Protein AF-A0A2T3APT8-F1 (afdb_monomer_lite)

Secondary structure (DSSP, 8-state):
--------------------------------------TTSSS---PPPPHHHHHHHHHT---HHHHHHHHHHHGGG--TT-HHHHHHHHHHHHH-TTSPPPHHHHHHHHHHHHHHHHTT--HHHHHHHHHHHT-SSHHHHHHHHHHT-TT--HHHHHHHHHS----HHHHHHHHHHHHHHHHT--TT--S---HHHHHHTTS-SSS-------TT-PPP---HHHHHHHHHHHHHHHHHH-TTHHHHHHHHHHHHHHHHHHHTT--TTS--HHHHHHHHHHHHHHHHHHTSPPSSSTTTTHHHHHHHHHHHHHHTTT-SSPPPPPHHHHHHHHHHHHHSPPPHHHHHHHHHTTTSSS------SHHHHT--SGGG--HHHHHHHHHHHTTPPPPHHHHHHHHHTTB-TTS-B---------------------SS-HHHHHHHHHT-SSHHHHHHHHHHHHHTT----HHHHHHHHHHHHHHHHHHH--S---S-TTSSS--PPP--TT--HHHHHHHPPPPHHHHHHHHHHTT----HHHHHHHHHT-SSHHHHHHHHHHSSS-HHHHHHHTT-TTS-GGGGGGS-HHHHHHHHHHHHHTS-EEEEE-----------------S------EEEEE-----TTS----HHHHHHHHHHHHT---HHHHHHHHHHHTSTTB-S-GGGTT-HHHHHHHHHHHHHHHHHHHHTT----HHHHHHHHHHHHHHHHHGGGS-HHHHHHHHHSS-THHHHHHHHHHS----PPTTS---S-SS---HHHHHHHHHHHHHTT-HHHHHHHHHHHHHTHHHHHHHHHHSTTHHHHHHHHHHHHHHHHTTSTTHHHHHHHHHTSGGG-SSPPHHHHHHHHHHHS-S---GGGGSTT-

Radius of gyration: 33.35 Å; chains: 1; bounding box: 91×104×105 Å

Sequence (890 aa):
MAVKAGSGALYVFGHPTNTRQLGERGAVVRYSPSLHRTSTQRTLKRKRPSPPASLARWLDIDSDWERELYWLSVRKYLSPSSLPNILLEYLHRSKYRNTTPGAFEQSFHDQAVVTLRNRGLTMADVNNWAWIVSAQSVDEMAERFLSTGSNNPTFLLLEILRRDILQVRTLKLLLCYTWNQLVGTPRSNLTTISETELNAIVVPPSEAPRSHLNPSSRPPTLEDSTFIMIISRLLRQARRIWAPAVVNISHMAGLIIHLILHSNNCDPRQLDPRMHHRLCRIYNHTLRLLALPASIDPLKSMSYNWRAQTVLLEAVGHLNPPLTLDQDSYRAVVQVLAASKKSERESRVANLRTRSWPPWRIDQDGMDAQRSLEDDLSRVVSATMRTKESGYTESVKDQAFRILGGQEPDGTPTIQTRKLIKRRPRPAERKAHSDVEPDLWAARIEATRDIQEAWSAFKGFEEQGGQPSSRMYLAMFEKLDFDKARSGKKAQYDASPGDGKEVFTPLTDNVSTFYRQRLLPPSFDELYDKMIQSGSRPTGRLLTFLLGHARTVGKGLQYLRDSQVNQRAVAFLSGDKEISPAILEKLPASTFAAFIMLLCRFAPRAVCTETSPSKSDEADEHDENAELAQIGSEYQILEPKRHSGGPQLNPLLHTMELLKESRTHFRPAWYALFAALARRGVIIDRGLVGDPRNDLLSWQVLVAALGDFHRCGLELDPRGFQIICHGLEKAVLASFDVTLAEKVAAFAQYPVTVVVDEFMKMSEAEEMDPPYRIPKLLHSIGGEHLHAYVRVLGLIEDYEGIMYLLKWMRTHHEALEEIAIQSRNGPKLIRRVFIAMRVFLSGTVYEAEAERLIESVEKWDGWPQEFEAQKYLERWTGKPRSEDDSEETA

Structure (mmCIF, N/CA/C/O backbone):
data_AF-A0A2T3APT8-F1
#
_entry.id   AF-A0A2T3APT8-F1
#
loop_
_atom_site.group_PDB
_atom_site.id
_atom_site.type_symbol
_atom_site.label_atom_id
_atom_site.label_alt_id
_atom_site.label_comp_id
_atom_site.label_asym_id
_atom_site.label_entity_id
_atom_site.label_seq_id
_atom_site.pdbx_PDB_ins_code
_atom_site.Cartn_x
_atom_site.Cartn_y
_atom_site.Cartn_z
_atom_site.occupancy
_atom_site.B_iso_or_equiv
_atom_site.auth_seq_id
_atom_site.auth_comp_id
_atom_site.auth_asym_id
_atom_site.auth_atom_id
_atom_site.pdbx_PDB_model_num
ATOM 1 N N . MET A 1 1 ? 23.639 61.264 11.456 1.00 29.33 1 MET A N 1
ATOM 2 C CA . MET A 1 1 ? 24.661 62.133 10.829 1.00 29.33 1 MET A CA 1
ATOM 3 C C . MET A 1 1 ? 24.179 62.504 9.432 1.00 29.33 1 MET A C 1
ATOM 5 O O . MET A 1 1 ? 23.632 61.641 8.764 1.00 29.33 1 MET A O 1
ATOM 9 N N . ALA A 1 2 ? 24.268 63.799 9.103 1.00 24.69 2 ALA A N 1
ATOM 10 C CA . ALA A 1 2 ? 23.682 64.525 7.960 1.00 24.69 2 ALA A CA 1
ATOM 11 C C . ALA A 1 2 ? 24.065 63.946 6.575 1.00 24.69 2 ALA A C 1
ATOM 13 O O . ALA A 1 2 ? 25.054 63.232 6.490 1.00 24.69 2 ALA A O 1
ATOM 14 N N . VAL A 1 3 ? 23.342 64.168 5.465 1.00 24.44 3 VAL A N 1
ATOM 15 C CA . VAL A 1 3 ? 23.084 65.426 4.706 1.00 24.44 3 VAL A CA 1
ATOM 16 C C . VAL A 1 3 ? 21.923 65.127 3.715 1.00 24.44 3 VAL A C 1
ATOM 18 O O . VAL A 1 3 ? 21.957 64.087 3.076 1.00 24.44 3 VAL A O 1
ATOM 21 N N . LYS A 1 4 ? 20.760 65.803 3.743 1.00 24.02 4 LYS A N 1
ATOM 22 C CA . LYS A 1 4 ? 20.323 67.079 3.104 1.00 24.02 4 LYS A CA 1
ATOM 23 C C . LYS A 1 4 ? 20.012 67.021 1.581 1.00 24.02 4 LYS A C 1
ATOM 25 O O . LYS A 1 4 ? 20.860 66.612 0.803 1.00 24.02 4 LYS A O 1
ATOM 30 N N . ALA A 1 5 ? 18.854 67.620 1.236 1.00 25.06 5 ALA A N 1
ATOM 31 C CA . ALA A 1 5 ? 18.333 68.082 -0.076 1.00 25.06 5 ALA A CA 1
ATOM 32 C C . ALA A 1 5 ? 17.694 67.023 -1.009 1.00 25.06 5 ALA A C 1
ATOM 34 O O . ALA A 1 5 ? 18.239 65.947 -1.177 1.00 25.06 5 ALA A O 1
ATOM 35 N N . GLY A 1 6 ? 16.545 67.234 -1.667 1.00 22.08 6 GLY A N 1
ATOM 36 C CA . GLY A 1 6 ? 15.679 68.412 -1.822 1.00 22.08 6 GLY A CA 1
ATOM 37 C C . GLY A 1 6 ? 15.188 68.543 -3.278 1.00 22.08 6 GLY A C 1
ATOM 38 O O . GLY A 1 6 ? 16.019 68.483 -4.172 1.00 22.08 6 GLY A O 1
ATOM 39 N N . SER A 1 7 ? 13.877 68.787 -3.460 1.00 22.67 7 SER A N 1
ATOM 40 C CA . SER A 1 7 ? 13.159 69.249 -4.680 1.00 22.67 7 SER A CA 1
ATOM 41 C C . SER A 1 7 ? 13.226 68.374 -5.948 1.00 22.67 7 SER A C 1
ATOM 43 O O . SER A 1 7 ? 14.265 67.850 -6.305 1.00 22.67 7 SER A O 1
ATOM 45 N N . GLY A 1 8 ? 12.166 68.166 -6.732 1.00 21.77 8 GLY A N 1
ATOM 46 C CA . GLY A 1 8 ? 10.921 68.916 -6.904 1.00 21.77 8 GLY A CA 1
ATOM 47 C C . GLY A 1 8 ? 10.841 69.427 -8.347 1.00 21.77 8 GLY A C 1
ATOM 48 O O . GLY A 1 8 ? 11.725 70.172 -8.744 1.00 21.77 8 GLY A O 1
ATOM 49 N N . ALA A 1 9 ? 9.811 69.034 -9.108 1.00 23.89 9 ALA A N 1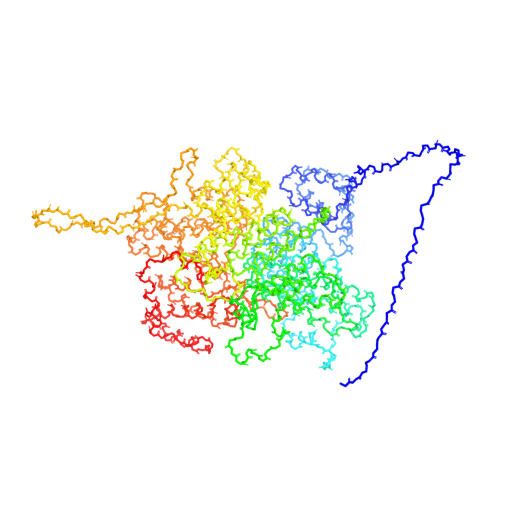
ATOM 50 C CA . ALA A 1 9 ? 9.131 69.873 -10.109 1.00 23.89 9 ALA A CA 1
ATOM 51 C C . ALA A 1 9 ? 8.029 69.090 -10.847 1.00 23.89 9 ALA A C 1
ATOM 53 O O . ALA A 1 9 ? 8.284 68.101 -11.530 1.00 23.89 9 ALA A O 1
ATOM 54 N N . LEU A 1 10 ? 6.805 69.604 -10.715 1.00 22.75 10 LEU A N 1
ATOM 55 C CA . LEU A 1 10 ? 5.701 69.446 -11.656 1.00 22.75 10 LEU A CA 1
ATOM 56 C C . LEU A 1 10 ? 6.084 69.982 -13.043 1.00 22.75 10 LEU A C 1
ATOM 58 O O . LEU A 1 10 ? 6.753 71.006 -13.104 1.00 22.75 10 LEU A O 1
ATOM 62 N N . TYR A 1 11 ? 5.519 69.413 -14.113 1.00 23.34 11 TYR A N 1
ATOM 63 C CA . TYR A 1 11 ? 4.980 70.204 -15.227 1.00 23.34 11 TYR A CA 1
ATOM 64 C C . TYR A 1 11 ? 3.805 69.484 -15.900 1.00 23.34 11 TYR A C 1
ATOM 66 O O . TYR A 1 11 ? 3.760 68.261 -16.005 1.00 23.34 11 TYR A O 1
ATOM 74 N N . VAL A 1 12 ? 2.834 70.303 -16.288 1.00 22.48 12 VAL A N 1
ATOM 75 C CA . VAL A 1 12 ? 1.485 69.988 -16.759 1.00 22.48 12 VAL A CA 1
ATOM 76 C C . VAL A 1 12 ? 1.387 70.291 -18.266 1.00 22.48 12 VAL A C 1
ATOM 78 O O . VAL A 1 12 ? 2.131 71.129 -18.766 1.00 22.48 12 VAL A O 1
ATOM 81 N N . PHE A 1 13 ? 0.376 69.687 -18.904 1.00 23.48 13 PHE A N 1
ATOM 82 C CA . PHE A 1 13 ? -0.351 70.077 -20.129 1.00 23.48 13 PHE A CA 1
ATOM 83 C C . PHE A 1 13 ? 0.086 69.522 -21.491 1.00 23.48 13 PHE A C 1
ATOM 85 O O . PHE A 1 13 ? 1.222 69.662 -21.927 1.00 23.48 13 PHE A O 1
ATOM 92 N N . GLY A 1 14 ? -0.920 69.009 -22.216 1.00 22.66 14 GLY A N 1
ATOM 93 C CA . GLY A 1 14 ? -0.880 68.852 -23.669 1.00 22.66 14 GLY A CA 1
ATOM 94 C C . GLY A 1 14 ? -1.948 67.922 -24.255 1.00 22.66 14 GLY A C 1
ATOM 95 O O . GLY A 1 14 ? -1.612 66.855 -24.753 1.00 22.66 14 GLY A O 1
ATOM 96 N N . HIS A 1 15 ? -3.225 68.323 -24.245 1.00 25.53 15 HIS A N 1
ATOM 97 C CA . HIS A 1 15 ? -4.178 67.869 -25.276 1.00 25.53 15 HIS A CA 1
ATOM 98 C C . HIS A 1 15 ? -3.745 68.445 -26.640 1.00 25.53 15 HIS A C 1
ATOM 100 O O . HIS A 1 15 ? -3.184 69.543 -26.668 1.00 25.53 15 HIS A O 1
ATOM 106 N N . PRO A 1 16 ? -4.020 67.762 -27.769 1.00 28.75 16 PRO A N 1
ATOM 107 C CA . PRO A 1 16 ? -5.227 68.123 -28.517 1.00 28.75 16 PRO A CA 1
ATOM 108 C C . PRO A 1 16 ? -5.921 66.965 -29.257 1.00 28.75 16 PRO A C 1
ATOM 110 O O . PRO A 1 16 ? -5.322 66.010 -29.742 1.00 28.75 16 PRO A O 1
ATOM 113 N N . THR A 1 17 ? -7.231 67.124 -29.400 1.00 26.81 17 THR A N 1
ATOM 114 C CA . THR A 1 17 ? -8.078 66.549 -30.449 1.00 26.81 17 THR A CA 1
ATOM 115 C C . THR A 1 17 ? -7.835 67.258 -31.787 1.00 26.81 17 THR A C 1
ATOM 117 O O . THR A 1 17 ? -7.854 68.486 -31.789 1.00 26.81 17 THR A O 1
ATOM 120 N N . ASN A 1 18 ? -7.753 66.547 -32.922 1.00 26.08 18 ASN A N 1
ATOM 121 C CA . ASN A 1 18 ? -8.654 66.818 -34.054 1.00 26.08 18 ASN A CA 1
ATOM 122 C C . ASN A 1 18 ? -8.632 65.769 -35.182 1.00 26.08 18 ASN A C 1
ATOM 124 O O . ASN A 1 18 ? -7.758 64.921 -35.296 1.00 26.08 18 ASN A O 1
ATOM 128 N N . THR A 1 19 ? -9.693 65.873 -35.969 1.00 25.56 19 THR A N 1
ATOM 129 C CA . THR A 1 19 ? -10.349 64.959 -36.899 1.00 25.56 19 THR A CA 1
ATOM 130 C C . THR A 1 19 ? -9.833 64.971 -38.354 1.00 25.56 19 THR A C 1
ATOM 132 O O . THR A 1 19 ? -9.301 65.966 -38.826 1.00 25.56 19 THR A O 1
ATOM 135 N N . ARG A 1 20 ? -10.178 63.878 -39.070 1.00 26.03 20 ARG A N 1
ATOM 136 C CA . ARG A 1 20 ? -10.512 63.730 -40.515 1.00 26.03 20 ARG A CA 1
ATOM 137 C C . ARG A 1 20 ? -9.432 63.950 -41.593 1.00 26.03 20 ARG A C 1
ATOM 139 O O . ARG A 1 20 ? -9.040 65.075 -41.853 1.00 26.03 20 ARG A O 1
ATOM 146 N N . GLN A 1 21 ? -9.218 62.916 -42.422 1.00 24.88 21 GLN A N 1
ATOM 147 C CA . GLN A 1 21 ? -9.648 62.929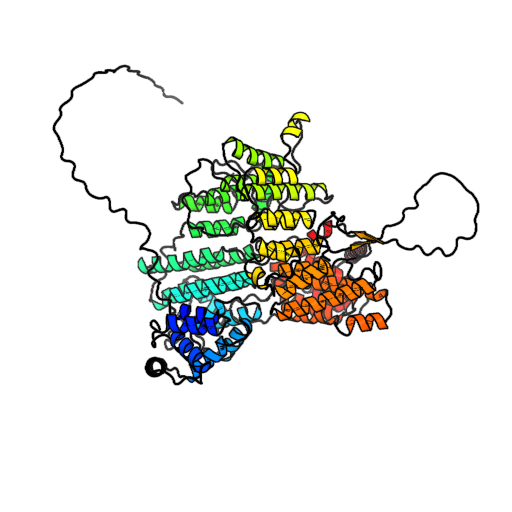 -43.836 1.00 24.88 21 GLN A CA 1
ATOM 148 C C . GLN A 1 21 ? -9.617 61.529 -44.485 1.00 24.88 21 GLN A C 1
ATOM 150 O O . GLN A 1 21 ? -8.728 60.721 -44.234 1.00 24.88 21 GLN A O 1
ATOM 155 N N . LEU A 1 22 ? -10.649 61.271 -45.294 1.00 27.97 22 LEU A N 1
ATOM 156 C CA . LEU A 1 22 ? -10.858 60.105 -46.153 1.00 27.97 22 LEU A CA 1
ATOM 157 C C . LEU A 1 22 ? -9.974 60.163 -47.407 1.00 27.97 22 LEU A C 1
ATOM 159 O O . LEU A 1 22 ? -9.754 61.237 -47.959 1.00 27.97 22 LEU A O 1
ATOM 163 N N . GLY A 1 23 ? -9.599 58.989 -47.916 1.00 24.09 23 GLY A N 1
ATOM 164 C CA . GLY A 1 23 ? -9.075 58.801 -49.266 1.00 24.09 23 GLY A CA 1
ATOM 165 C C . GLY A 1 23 ? -9.265 57.354 -49.712 1.00 24.09 23 GLY A C 1
ATOM 166 O O . GLY A 1 23 ? -8.486 56.479 -49.346 1.00 24.09 23 GLY A O 1
ATOM 167 N N . GLU A 1 24 ? -10.336 57.106 -50.463 1.00 28.31 24 GLU A N 1
ATOM 168 C CA . GLU A 1 24 ? -10.627 55.841 -51.140 1.00 28.31 24 GLU A CA 1
ATOM 169 C C . GLU A 1 24 ? -9.545 55.491 -52.173 1.00 28.31 24 GLU A C 1
ATOM 171 O O . GLU A 1 24 ? -9.113 56.357 -52.935 1.00 28.31 24 GLU A O 1
ATOM 176 N N . ARG A 1 25 ? -9.184 54.204 -52.273 1.00 26.17 25 ARG A N 1
ATOM 177 C CA . ARG A 1 25 ? -8.853 53.526 -53.541 1.00 26.17 25 ARG A CA 1
ATOM 178 C C . ARG A 1 25 ? -8.858 52.010 -53.338 1.00 26.17 25 ARG A C 1
ATOM 180 O O . ARG A 1 25 ? -8.234 51.486 -52.421 1.00 26.17 25 ARG A O 1
ATOM 187 N N . GLY A 1 26 ? -9.642 51.341 -54.180 1.00 27.28 26 GLY A N 1
ATOM 188 C CA . GLY A 1 26 ? -10.048 49.948 -54.038 1.00 27.28 26 GLY A CA 1
ATOM 189 C C . GLY A 1 26 ? -8.914 48.926 -54.077 1.00 27.28 26 GLY A C 1
ATOM 190 O O . GLY A 1 26 ? -7.956 49.049 -54.837 1.00 27.28 26 GLY A O 1
ATOM 191 N N . ALA A 1 27 ? -9.096 47.863 -53.295 1.00 25.56 27 ALA A N 1
ATOM 192 C CA . ALA A 1 27 ? -8.311 46.644 -53.380 1.00 25.56 27 ALA A CA 1
ATOM 193 C C . ALA A 1 27 ? -9.248 45.448 -53.589 1.00 25.56 27 ALA A C 1
ATOM 195 O O . ALA A 1 27 ? -10.065 45.088 -52.746 1.00 25.56 27 ALA A O 1
ATOM 196 N N . VAL A 1 28 ? -9.104 44.886 -54.783 1.00 24.38 28 VAL A N 1
ATOM 197 C CA . VAL A 1 28 ? -9.578 43.601 -55.289 1.00 24.38 28 VAL A CA 1
ATOM 198 C C . VAL A 1 28 ? -9.749 42.542 -54.191 1.00 24.38 28 VAL A C 1
ATOM 200 O O . VAL A 1 28 ? -8.784 42.078 -53.585 1.00 24.38 28 VAL A O 1
ATOM 203 N N . VAL A 1 29 ? -10.990 42.085 -54.020 1.00 26.28 29 VAL A N 1
ATOM 204 C CA . VAL A 1 29 ? -11.329 40.845 -53.318 1.00 26.28 29 VAL A CA 1
ATOM 205 C C . VAL A 1 29 ? -10.767 39.674 -54.128 1.00 26.28 29 VAL A C 1
ATOM 207 O O . VAL A 1 29 ? -11.328 39.281 -55.148 1.00 26.28 29 VAL A O 1
ATOM 210 N N . ARG A 1 30 ? -9.650 39.096 -53.677 1.00 23.12 30 ARG A N 1
ATOM 211 C CA . ARG A 1 30 ? -9.272 37.722 -54.029 1.00 23.12 30 ARG A CA 1
ATOM 212 C C . ARG A 1 30 ? -9.629 36.818 -52.861 1.00 23.12 30 ARG A C 1
ATOM 214 O O . ARG A 1 30 ? -8.958 36.815 -51.833 1.00 23.12 30 ARG A O 1
ATOM 221 N N . TYR A 1 31 ? -10.688 36.040 -53.062 1.00 24.69 31 TYR A N 1
ATOM 222 C CA . TYR A 1 31 ? -10.963 34.826 -52.307 1.00 24.69 31 TYR A CA 1
ATOM 223 C C . TYR A 1 31 ? -9.711 33.937 -52.319 1.00 24.69 31 TYR A C 1
ATOM 225 O O . TYR A 1 31 ? -9.370 33.348 -53.342 1.00 24.69 31 TYR A O 1
ATOM 233 N N . SER A 1 32 ? -9.032 33.843 -51.179 1.00 22.14 32 SER A N 1
ATOM 234 C CA . SER A 1 32 ? -8.141 32.725 -50.877 1.00 22.14 32 SER A CA 1
ATOM 235 C C . SER A 1 32 ? -8.901 31.820 -49.909 1.00 22.14 32 SER A C 1
ATOM 237 O O . SER A 1 32 ? -9.198 32.268 -48.800 1.00 22.14 32 SER A O 1
ATOM 239 N N . PRO A 1 33 ? -9.274 30.587 -50.293 1.00 24.38 33 PRO A N 1
ATOM 240 C CA . PRO A 1 33 ? -9.942 29.676 -49.383 1.00 24.38 33 PRO A CA 1
ATOM 241 C C . PRO A 1 33 ? -8.970 29.340 -48.255 1.00 24.38 33 PRO A C 1
ATOM 243 O O . PRO A 1 33 ? -7.905 28.754 -48.466 1.00 24.38 33 PRO A O 1
ATOM 246 N N . SER A 1 34 ? -9.344 29.737 -47.044 1.00 24.78 34 SER A N 1
ATOM 247 C CA . SER A 1 34 ? -8.765 29.227 -45.818 1.00 24.78 34 SER A CA 1
ATOM 248 C C . SER A 1 34 ? -8.868 27.706 -45.858 1.00 24.78 34 SER A C 1
ATOM 250 O O . SER A 1 34 ? -9.939 27.118 -45.715 1.00 24.78 34 SER A O 1
ATOM 252 N N . LEU A 1 35 ? -7.730 27.043 -46.057 1.00 27.48 35 LEU A N 1
ATOM 253 C CA . LEU A 1 35 ? -7.577 25.637 -45.723 1.00 27.48 35 LEU A CA 1
ATOM 254 C C . LEU A 1 35 ? -7.753 25.521 -44.209 1.00 27.48 35 LEU A C 1
ATOM 256 O O . LEU A 1 35 ? -6.795 25.525 -43.435 1.00 27.48 35 LEU A O 1
ATOM 260 N N . HIS A 1 36 ? -9.011 25.399 -43.791 1.00 26.80 36 HIS A N 1
ATOM 261 C CA . HIS A 1 36 ? -9.388 24.626 -42.629 1.00 26.80 36 HIS A CA 1
ATOM 262 C C . HIS A 1 36 ? -8.716 23.265 -42.785 1.00 26.80 36 HIS A C 1
ATOM 264 O O . HIS A 1 36 ? -9.218 22.364 -43.452 1.00 26.80 36 HIS A O 1
ATOM 270 N N . ARG A 1 37 ? -7.532 23.117 -42.186 1.00 27.69 37 ARG A N 1
ATOM 271 C CA . ARG A 1 37 ? -6.944 21.810 -41.927 1.00 27.69 37 ARG A CA 1
ATOM 272 C C . ARG A 1 37 ? -7.825 21.162 -40.871 1.00 27.69 37 ARG A C 1
ATOM 274 O O . ARG A 1 37 ? -7.575 21.246 -39.673 1.00 27.69 37 ARG A O 1
ATOM 281 N N . THR A 1 38 ? -8.909 20.569 -41.350 1.00 26.67 38 THR A N 1
ATOM 282 C CA . THR A 1 38 ? -9.801 19.708 -40.599 1.00 26.67 38 THR A CA 1
ATOM 283 C C . THR A 1 38 ? -8.955 18.691 -39.845 1.00 26.67 38 THR A C 1
ATOM 285 O O . THR A 1 38 ? -8.170 17.930 -40.418 1.00 26.67 38 THR A O 1
ATOM 288 N N . SER A 1 39 ? -9.103 18.712 -38.525 1.00 31.64 39 SER A N 1
ATOM 289 C CA . SER A 1 39 ? -8.472 17.831 -37.543 1.00 31.64 39 SER A CA 1
ATOM 290 C C . SER A 1 39 ? -8.988 16.380 -37.633 1.00 31.64 39 SER A C 1
ATOM 292 O O . SER A 1 39 ? -9.205 15.716 -36.623 1.00 31.64 39 SER A O 1
ATOM 294 N N . THR A 1 40 ? -9.194 15.861 -38.842 1.00 29.33 40 THR A N 1
ATOM 295 C CA . THR A 1 40 ? -9.811 14.550 -39.101 1.00 29.33 40 THR A CA 1
ATOM 296 C C . THR A 1 40 ? -8.939 13.606 -39.929 1.00 29.33 40 THR A C 1
ATOM 298 O O . THR A 1 40 ? -9.356 12.490 -40.209 1.00 29.33 40 THR A O 1
ATOM 301 N N . GLN A 1 41 ? -7.688 13.967 -40.249 1.00 27.52 41 GLN A N 1
ATOM 302 C CA . GLN A 1 41 ? -6.766 13.074 -40.983 1.00 27.52 41 GLN A CA 1
ATOM 303 C C . GLN A 1 41 ? -5.450 12.736 -40.252 1.00 27.52 41 GLN A C 1
ATOM 305 O O . GLN A 1 41 ? -4.614 12.006 -40.781 1.00 27.52 41 GLN A O 1
ATOM 310 N N . ARG A 1 42 ? -5.255 13.192 -39.004 1.00 29.38 42 ARG A N 1
ATOM 311 C CA . ARG A 1 42 ? -4.069 12.843 -38.185 1.00 29.38 42 ARG A CA 1
ATOM 312 C C . ARG A 1 42 ? -4.247 11.611 -37.283 1.00 29.38 42 ARG A C 1
ATOM 314 O O . ARG A 1 42 ? -3.283 11.200 -36.643 1.00 29.38 42 ARG A O 1
ATOM 321 N N . THR A 1 43 ? -5.422 10.981 -37.268 1.00 34.22 43 THR A N 1
ATOM 322 C CA . THR A 1 43 ? -5.784 9.898 -36.328 1.00 34.22 43 THR A CA 1
ATOM 323 C C . THR A 1 43 ? -5.879 8.489 -36.929 1.00 34.22 43 THR A C 1
ATOM 325 O O . THR A 1 43 ? -6.230 7.561 -36.210 1.00 34.22 43 THR A O 1
ATOM 328 N N . LEU A 1 44 ? -5.488 8.261 -38.191 1.00 33.59 44 LEU A N 1
ATOM 329 C CA . LEU A 1 44 ? -5.551 6.923 -38.817 1.00 33.59 44 LEU A CA 1
ATOM 330 C C . LEU A 1 44 ? -4.246 6.443 -39.481 1.00 33.59 44 LEU A C 1
ATOM 332 O O . LEU A 1 44 ? -4.265 5.597 -40.369 1.00 33.59 44 LEU A O 1
ATOM 336 N N . LYS A 1 45 ? -3.074 6.871 -38.994 1.00 36.06 45 LYS A N 1
ATOM 337 C CA . LYS A 1 45 ? -1.864 6.038 -39.137 1.00 36.06 45 LYS A CA 1
ATOM 338 C C . LYS A 1 45 ? -1.843 5.053 -37.969 1.00 36.06 45 LYS A C 1
ATOM 340 O O . LYS A 1 45 ? -1.308 5.379 -36.912 1.00 36.06 45 LYS A O 1
ATOM 345 N N . ARG A 1 46 ? -2.441 3.863 -38.135 1.00 45.09 46 ARG A N 1
ATOM 346 C CA . ARG A 1 46 ? -2.231 2.722 -37.219 1.00 45.09 46 ARG A CA 1
ATOM 347 C C . ARG A 1 46 ? -0.714 2.533 -37.070 1.00 45.09 46 ARG A C 1
ATOM 349 O O . ARG A 1 46 ? -0.065 2.053 -37.997 1.00 45.09 46 ARG A O 1
ATOM 356 N N . LYS A 1 47 ? -0.131 2.986 -35.951 1.00 59.84 47 LYS A N 1
ATOM 357 C CA . LYS A 1 47 ? 1.287 2.760 -35.635 1.00 59.84 47 LYS A CA 1
ATOM 358 C C . LYS A 1 47 ? 1.516 1.250 -35.682 1.00 59.84 47 LYS A C 1
ATOM 360 O O . LYS A 1 47 ? 0.795 0.517 -35.009 1.00 59.84 47 LYS A O 1
ATOM 365 N N . ARG A 1 48 ? 2.470 0.792 -36.500 1.00 72.44 48 ARG A N 1
ATOM 366 C CA . ARG A 1 48 ? 2.882 -0.618 -36.508 1.00 72.44 48 ARG A CA 1
ATOM 367 C C . ARG A 1 48 ? 3.263 -0.997 -35.066 1.00 72.44 48 ARG A C 1
ATOM 369 O O . ARG A 1 48 ? 4.076 -0.275 -34.483 1.00 72.44 48 ARG A O 1
ATOM 376 N N . PRO A 1 49 ? 2.653 -2.032 -34.465 1.00 79.12 49 PRO A N 1
ATOM 377 C CA . PRO A 1 49 ? 3.020 -2.460 -33.120 1.00 79.12 49 PRO A CA 1
ATOM 378 C C . PRO A 1 49 ? 4.471 -2.959 -33.123 1.00 79.12 49 PRO A C 1
ATOM 380 O O . PRO A 1 49 ? 4.919 -3.566 -34.095 1.00 79.12 49 PRO A O 1
ATOM 383 N N . SER A 1 50 ? 5.228 -2.663 -32.063 1.00 86.19 50 SER A N 1
ATOM 384 C CA . SER A 1 50 ? 6.583 -3.205 -31.916 1.00 86.19 50 SER A CA 1
ATOM 385 C C . SER A 1 50 ? 6.524 -4.725 -31.699 1.00 86.19 50 SER A C 1
ATOM 387 O O . SER A 1 50 ? 5.535 -5.203 -31.144 1.00 86.19 50 SER A O 1
ATOM 389 N N . PRO A 1 51 ? 7.565 -5.497 -32.067 1.00 86.81 51 PRO A N 1
ATOM 390 C CA . PRO A 1 51 ? 7.563 -6.954 -31.900 1.00 86.81 51 PRO A CA 1
ATOM 391 C C . PRO A 1 51 ? 7.182 -7.440 -30.486 1.00 86.81 51 PRO A C 1
ATOM 393 O O . PRO A 1 51 ? 6.308 -8.299 -30.379 1.00 86.81 51 PRO A O 1
ATOM 396 N N . PRO A 1 52 ? 7.710 -6.854 -29.385 1.00 87.00 52 PRO A N 1
ATOM 397 C CA . PRO A 1 52 ? 7.273 -7.234 -28.040 1.00 87.00 52 PRO A CA 1
ATOM 398 C C . PRO A 1 52 ? 5.817 -6.851 -27.746 1.00 87.00 52 PRO A C 1
ATOM 400 O O . PRO A 1 52 ? 5.119 -7.592 -27.067 1.00 87.00 52 PRO A O 1
ATOM 403 N N . ALA A 1 53 ? 5.331 -5.713 -28.259 1.00 87.31 53 ALA A N 1
ATOM 404 C CA . ALA A 1 53 ? 3.940 -5.296 -28.067 1.00 87.31 53 ALA A CA 1
ATOM 405 C C . ALA A 1 53 ? 2.959 -6.197 -28.832 1.00 87.31 53 ALA A C 1
ATOM 407 O O . ALA A 1 53 ? 1.847 -6.434 -28.359 1.00 87.31 53 ALA A O 1
ATOM 408 N N . SER A 1 54 ? 3.374 -6.707 -29.994 1.00 89.50 54 SER A N 1
ATOM 409 C CA . SER A 1 54 ? 2.605 -7.676 -30.770 1.00 89.50 54 SER A CA 1
ATOM 410 C C . SER A 1 54 ? 2.421 -8.981 -30.003 1.00 89.50 54 SER A C 1
ATOM 412 O O . SER A 1 54 ? 1.282 -9.422 -29.861 1.00 89.50 54 SER A O 1
ATOM 414 N N . LEU A 1 55 ? 3.515 -9.542 -29.470 1.00 91.00 55 LEU A N 1
ATOM 415 C CA . LEU A 1 55 ? 3.498 -10.750 -28.640 1.00 91.00 55 LEU A CA 1
ATOM 416 C C . LEU A 1 55 ? 2.663 -10.546 -27.368 1.00 91.00 55 LEU A C 1
ATOM 418 O O . LEU A 1 55 ? 1.740 -11.313 -27.119 1.00 91.00 55 LEU A O 1
ATOM 422 N N . ALA A 1 56 ? 2.933 -9.476 -26.616 1.00 89.50 56 ALA A N 1
ATOM 423 C CA . ALA A 1 56 ? 2.226 -9.148 -25.379 1.00 89.50 56 ALA A CA 1
ATOM 424 C C . ALA A 1 56 ? 0.705 -9.095 -25.574 1.00 89.50 56 ALA A C 1
ATOM 426 O O . ALA A 1 56 ? -0.046 -9.694 -24.814 1.00 89.50 56 ALA A O 1
ATOM 427 N N . ARG A 1 57 ? 0.246 -8.415 -26.632 1.00 89.00 57 ARG A N 1
ATOM 428 C CA . ARG A 1 57 ? -1.184 -8.317 -26.930 1.00 89.00 57 ARG A CA 1
ATOM 429 C C . ARG A 1 57 ? -1.792 -9.657 -27.338 1.00 89.00 57 ARG A C 1
ATOM 431 O O . ARG A 1 57 ? -2.941 -9.888 -27.004 1.00 89.00 57 ARG A O 1
ATOM 438 N N . TRP A 1 58 ? -1.061 -10.520 -28.043 1.00 91.19 58 TRP A N 1
ATOM 439 C CA . TRP A 1 58 ? -1.560 -11.861 -28.368 1.00 91.19 58 TRP A CA 1
ATOM 440 C C . TRP A 1 58 ? -1.724 -12.719 -27.106 1.00 91.19 58 TRP A C 1
ATOM 442 O O . TRP A 1 58 ? -2.724 -13.416 -26.971 1.00 91.19 58 TRP A O 1
ATOM 452 N N . LEU A 1 59 ? -0.776 -12.617 -26.166 1.00 89.62 59 LEU A N 1
ATOM 453 C CA . LEU A 1 59 ? -0.801 -13.338 -24.889 1.00 89.62 59 LEU A CA 1
ATOM 454 C C . LEU A 1 59 ? -1.882 -12.838 -23.912 1.00 89.62 59 LEU A C 1
ATOM 456 O O . LEU A 1 59 ? -2.212 -13.566 -22.980 1.00 89.62 59 LEU A O 1
ATOM 460 N N . ASP A 1 60 ? -2.386 -11.612 -24.079 1.00 88.19 60 ASP A N 1
ATOM 461 C CA . ASP A 1 60 ? -3.424 -11.012 -23.218 1.00 88.19 60 ASP A CA 1
ATOM 462 C C . ASP A 1 60 ? -4.855 -11.296 -23.690 1.00 88.19 60 ASP A C 1
ATOM 464 O O . ASP A 1 60 ? -5.809 -10.963 -22.997 1.00 88.19 60 ASP A O 1
ATOM 468 N N . ILE A 1 61 ? -5.025 -11.845 -24.891 1.00 88.69 61 ILE A N 1
ATOM 469 C CA . ILE A 1 61 ? -6.345 -12.203 -25.403 1.00 88.69 61 ILE A CA 1
ATOM 470 C C . ILE A 1 61 ? -6.712 -13.568 -24.825 1.00 88.69 61 ILE A C 1
ATOM 472 O O . ILE A 1 61 ? -5.990 -14.528 -25.069 1.00 88.69 61 ILE A O 1
ATOM 476 N N . ASP A 1 62 ? -7.833 -13.693 -24.121 1.00 81.19 62 ASP A N 1
ATOM 477 C CA . ASP A 1 62 ? -8.267 -14.984 -23.562 1.00 81.19 62 ASP A CA 1
ATOM 478 C C . ASP A 1 62 ? -8.981 -15.864 -24.596 1.00 81.19 62 ASP A C 1
ATOM 480 O O . ASP A 1 62 ? -8.865 -17.087 -24.578 1.00 81.19 62 ASP A O 1
ATOM 484 N N . SER A 1 63 ? -9.688 -15.231 -25.533 1.00 86.12 63 SER A N 1
ATOM 485 C CA . SER A 1 63 ? -10.503 -15.901 -26.541 1.00 86.12 63 SER A CA 1
ATOM 486 C C . SER A 1 63 ? -9.705 -16.367 -27.764 1.00 86.12 63 SER A C 1
ATOM 488 O O . SER A 1 63 ? -9.006 -15.590 -28.419 1.00 86.12 63 SER A O 1
ATOM 490 N N . ASP A 1 64 ? -9.903 -17.624 -28.159 1.00 83.88 64 ASP A N 1
ATOM 491 C CA . ASP A 1 64 ? -9.228 -18.216 -29.318 1.00 83.88 64 ASP A CA 1
ATOM 492 C C . ASP A 1 64 ? -9.631 -17.573 -30.650 1.00 83.88 64 ASP A C 1
ATOM 494 O O . ASP A 1 64 ? -8.772 -17.332 -31.502 1.00 83.88 64 ASP A O 1
ATOM 498 N N . TRP A 1 65 ? -10.906 -17.197 -30.808 1.00 84.19 65 TRP A N 1
ATOM 499 C CA . TRP A 1 65 ? -11.362 -16.510 -32.022 1.00 84.19 65 TRP A CA 1
ATOM 500 C C . TRP A 1 65 ? -10.740 -15.111 -32.142 1.00 84.19 65 TRP A C 1
ATOM 502 O O . TRP A 1 65 ? -10.349 -14.685 -33.231 1.00 84.19 65 TRP A O 1
ATOM 512 N N . GLU A 1 66 ? -10.589 -14.403 -31.019 1.00 85.88 66 GLU A N 1
ATOM 513 C CA . GLU A 1 66 ? -9.970 -13.076 -30.994 1.00 85.88 66 GLU A CA 1
ATOM 514 C C . GLU A 1 66 ? -8.469 -13.157 -31.287 1.00 85.88 66 GLU A C 1
ATOM 516 O O . GLU A 1 66 ? -7.935 -12.300 -32.000 1.00 85.88 66 GLU A O 1
ATOM 521 N N . ARG A 1 67 ? -7.788 -14.201 -30.789 1.00 88.31 67 ARG A N 1
ATOM 522 C CA . ARG A 1 67 ? -6.370 -14.459 -31.087 1.00 88.31 67 ARG A CA 1
ATOM 523 C C . ARG A 1 67 ? -6.151 -14.659 -32.580 1.00 88.31 67 ARG A C 1
ATOM 525 O O . ARG A 1 67 ? -5.187 -14.113 -33.119 1.00 88.31 67 ARG A O 1
ATOM 532 N N . GLU A 1 68 ? -7.042 -15.390 -33.244 1.00 85.56 68 GLU A N 1
ATOM 533 C CA . GLU A 1 68 ? -6.950 -15.646 -34.682 1.00 85.56 68 GLU A CA 1
ATOM 534 C C . GLU A 1 68 ? -7.145 -14.369 -35.507 1.00 85.56 68 GLU A C 1
ATOM 536 O O . GLU A 1 68 ? -6.323 -14.031 -36.363 1.00 85.56 68 GLU A O 1
ATOM 541 N N . LEU A 1 69 ? -8.170 -13.571 -35.195 1.00 86.62 69 LEU A N 1
ATOM 542 C CA . LEU A 1 69 ? -8.366 -12.281 -35.861 1.00 86.62 69 LEU A CA 1
ATOM 543 C C . LEU A 1 69 ? -7.196 -11.323 -35.634 1.00 86.62 69 LEU A C 1
ATOM 545 O O . LEU A 1 69 ? -6.792 -10.585 -36.541 1.00 86.62 69 LEU A O 1
ATOM 549 N N . TYR A 1 70 ? -6.638 -11.325 -34.424 1.00 88.94 70 TYR A N 1
ATOM 550 C CA . TYR A 1 70 ? -5.479 -10.509 -34.114 1.00 88.94 70 TYR A CA 1
ATOM 551 C C . TYR A 1 70 ? -4.247 -10.958 -34.909 1.00 88.94 70 TYR A C 1
ATOM 553 O O . TYR A 1 70 ? -3.590 -10.107 -35.520 1.00 88.94 70 TYR A O 1
ATOM 561 N N . TRP A 1 71 ? -3.980 -12.264 -34.990 1.00 86.44 71 TRP A N 1
ATOM 562 C CA . TRP A 1 71 ? -2.910 -12.837 -35.810 1.00 86.44 71 TRP A CA 1
ATOM 563 C C . TRP A 1 71 ? -3.013 -12.400 -37.277 1.00 86.44 71 TRP A C 1
ATOM 565 O O . TRP A 1 71 ? -2.067 -11.812 -37.816 1.00 86.44 71 TRP A O 1
ATOM 575 N N . LEU A 1 72 ? -4.189 -12.559 -37.897 1.00 86.00 72 LEU A N 1
ATOM 576 C CA . LEU A 1 72 ? -4.444 -12.139 -39.282 1.00 86.00 72 LEU A CA 1
ATOM 577 C C . LEU A 1 72 ? -4.170 -10.644 -39.505 1.00 86.00 72 LEU A C 1
ATOM 579 O O . LEU A 1 72 ? -3.710 -10.238 -40.577 1.00 86.00 72 LEU A O 1
ATOM 583 N N . SER A 1 73 ? -4.413 -9.814 -38.488 1.00 87.00 73 SER A N 1
ATOM 584 C CA . SER A 1 73 ? -4.164 -8.373 -38.555 1.00 87.00 73 SER A CA 1
ATOM 585 C C . SER A 1 73 ? -2.676 -7.996 -38.471 1.00 87.00 73 SER A C 1
ATOM 587 O O . SER A 1 73 ? -2.273 -6.985 -39.064 1.00 87.00 73 SER A O 1
ATOM 589 N N . VAL A 1 74 ? -1.863 -8.798 -37.771 1.00 87.31 74 VAL A N 1
ATOM 590 C CA . VAL A 1 74 ? -0.455 -8.500 -37.451 1.00 87.31 74 VAL A CA 1
ATOM 591 C C . VAL A 1 74 ? 0.537 -9.226 -38.359 1.00 87.31 74 VAL A C 1
ATOM 593 O O . VAL A 1 74 ? 1.602 -8.662 -38.607 1.00 87.31 74 VAL A O 1
ATOM 596 N N . ARG A 1 75 ? 0.202 -10.397 -38.926 1.00 85.12 75 ARG A N 1
ATOM 597 C CA . ARG A 1 75 ? 1.136 -11.243 -39.706 1.00 85.12 75 ARG A CA 1
ATOM 598 C C . ARG A 1 75 ? 1.933 -10.496 -40.784 1.00 85.12 75 ARG A C 1
ATOM 600 O O . ARG A 1 75 ? 3.130 -10.700 -40.925 1.00 85.12 75 ARG A O 1
ATOM 607 N N . LYS A 1 76 ? 1.309 -9.522 -41.459 1.00 83.75 76 LYS A N 1
ATOM 608 C CA . LYS A 1 76 ? 1.929 -8.666 -42.495 1.00 83.75 76 LYS A CA 1
ATOM 609 C C . LYS A 1 76 ? 3.005 -7.691 -41.992 1.00 83.75 76 LYS A C 1
ATOM 611 O O . LYS A 1 76 ? 3.656 -7.029 -42.794 1.00 83.75 76 LYS A O 1
ATOM 616 N N . TYR A 1 77 ? 3.139 -7.532 -40.679 1.00 84.12 77 TYR A N 1
ATOM 617 C CA . TYR A 1 77 ? 4.099 -6.633 -40.036 1.00 84.12 77 TYR A CA 1
ATOM 618 C C . TYR A 1 77 ? 5.146 -7.384 -39.205 1.00 84.12 77 TYR A C 1
ATOM 620 O O . TYR A 1 77 ? 5.984 -6.737 -38.574 1.00 84.12 77 TYR A O 1
ATOM 628 N N . LEU A 1 78 ? 5.098 -8.719 -39.179 1.00 84.94 78 LEU A N 1
ATOM 629 C CA . LEU A 1 78 ? 6.074 -9.524 -38.459 1.00 84.94 78 LEU A CA 1
ATOM 630 C C . LEU A 1 78 ? 7.412 -9.507 -39.192 1.00 84.94 78 LEU A C 1
ATOM 632 O O . LEU A 1 78 ? 7.486 -9.633 -40.410 1.00 84.94 78 LEU A O 1
ATOM 636 N N . SER A 1 79 ? 8.475 -9.351 -38.413 1.00 86.38 79 SER A N 1
ATOM 637 C CA . SER A 1 79 ? 9.855 -9.442 -38.881 1.00 86.38 79 SER A CA 1
ATOM 638 C C . SER A 1 79 ? 10.491 -10.719 -38.333 1.00 86.38 79 SER A C 1
ATOM 640 O O . SER A 1 79 ? 10.543 -10.843 -37.101 1.00 86.38 79 SER A O 1
ATOM 642 N N . PRO A 1 80 ? 11.019 -11.616 -39.187 1.00 84.19 80 PRO A N 1
ATOM 643 C CA . PRO A 1 80 ? 11.674 -12.856 -38.761 1.00 84.19 80 PRO A CA 1
ATOM 644 C C . PRO A 1 80 ? 13.020 -12.611 -38.063 1.00 84.19 80 PRO A C 1
ATOM 646 O O . PRO A 1 80 ? 13.547 -13.500 -37.411 1.00 84.19 80 PRO A O 1
ATOM 649 N N . SER A 1 81 ? 13.550 -11.382 -38.103 1.00 84.69 81 SER A N 1
ATOM 650 C CA . SER A 1 81 ? 14.771 -10.985 -37.383 1.00 84.69 81 SER A CA 1
ATOM 651 C C . SER A 1 81 ? 14.583 -10.759 -35.870 1.00 84.69 81 SER A C 1
ATOM 653 O O . SER A 1 81 ? 15.552 -10.499 -35.144 1.00 84.69 81 SER A O 1
ATOM 655 N N . SER A 1 82 ? 13.342 -10.794 -35.374 1.00 88.81 82 SER A N 1
ATOM 656 C CA . SER A 1 82 ? 12.988 -10.420 -34.002 1.00 88.81 82 SER A CA 1
ATOM 657 C C . SER A 1 82 ? 12.516 -11.627 -33.192 1.00 88.81 82 SER A C 1
ATOM 659 O O . SER A 1 82 ? 11.494 -12.219 -33.526 1.00 88.81 82 SER A O 1
ATOM 661 N N . LEU A 1 83 ? 13.207 -11.948 -32.089 1.00 90.69 83 LEU A N 1
ATOM 662 C CA . LEU A 1 83 ? 12.881 -13.108 -31.241 1.00 90.69 83 LEU A CA 1
ATOM 663 C C . LEU A 1 83 ? 11.416 -13.128 -30.741 1.00 90.69 83 LEU A C 1
ATOM 665 O O . LEU A 1 83 ? 10.800 -14.188 -30.825 1.00 90.69 83 LEU A O 1
ATOM 669 N N . PRO A 1 84 ? 10.802 -11.999 -30.314 1.00 91.06 84 PRO A N 1
ATOM 670 C CA . PRO A 1 84 ? 9.380 -11.973 -29.956 1.00 91.06 84 PRO A CA 1
ATOM 671 C C . PRO A 1 84 ? 8.432 -12.378 -31.093 1.00 91.06 84 PRO A C 1
ATOM 673 O O . PRO A 1 84 ? 7.423 -13.027 -30.840 1.00 91.06 84 PRO A O 1
ATOM 676 N N . ASN A 1 85 ? 8.742 -12.006 -32.342 1.00 92.25 85 ASN A N 1
ATOM 677 C CA . ASN A 1 85 ? 7.911 -12.373 -33.493 1.00 92.25 85 ASN A CA 1
ATOM 678 C C . ASN A 1 85 ? 8.072 -13.852 -33.854 1.00 92.25 85 ASN A C 1
ATOM 680 O O . ASN A 1 85 ? 7.090 -14.479 -34.233 1.00 92.25 85 ASN A O 1
ATOM 684 N N . ILE A 1 86 ? 9.291 -14.396 -33.730 1.00 91.19 86 ILE A N 1
ATOM 685 C CA . ILE A 1 86 ? 9.554 -15.830 -33.916 1.00 91.19 86 ILE A CA 1
ATOM 686 C C . ILE A 1 86 ? 8.750 -16.641 -32.893 1.00 91.19 86 ILE A C 1
ATOM 688 O O . ILE A 1 86 ? 8.073 -17.595 -33.261 1.00 91.19 86 ILE A O 1
ATOM 692 N N . LEU A 1 87 ? 8.759 -16.224 -31.621 1.00 92.06 87 LEU A N 1
ATOM 693 C CA . LEU A 1 87 ? 7.958 -16.869 -30.579 1.00 92.06 87 LEU A CA 1
ATOM 694 C C . LEU A 1 87 ? 6.451 -16.762 -30.859 1.00 92.06 87 LEU A C 1
ATOM 696 O O . LEU A 1 87 ? 5.729 -17.739 -30.695 1.00 92.06 87 LEU A O 1
ATOM 700 N N . LEU A 1 88 ? 5.972 -15.596 -31.301 1.00 90.69 88 LEU A N 1
ATOM 701 C CA . LEU A 1 88 ? 4.564 -15.391 -31.644 1.00 90.69 88 LEU A CA 1
ATOM 702 C C . LEU A 1 88 ? 4.098 -16.317 -32.782 1.00 90.69 88 LEU A C 1
ATOM 704 O O . LEU A 1 88 ? 3.026 -16.908 -32.678 1.00 90.69 88 LEU A O 1
ATOM 708 N N . GLU A 1 89 ? 4.895 -16.454 -33.845 1.00 90.12 89 GLU A N 1
ATOM 709 C CA . GLU A 1 89 ? 4.601 -17.385 -34.945 1.00 90.12 89 GLU A CA 1
ATOM 710 C C . GLU A 1 89 ? 4.597 -18.836 -34.459 1.00 90.12 89 GLU A C 1
ATOM 712 O O . GLU A 1 89 ? 3.650 -19.570 -34.738 1.00 90.12 89 GLU A O 1
ATOM 717 N N . TYR A 1 90 ? 5.579 -19.223 -33.641 1.00 89.19 90 TYR A N 1
ATOM 718 C CA . TYR A 1 90 ? 5.645 -20.564 -33.068 1.00 89.19 90 TYR A CA 1
ATOM 719 C C . TYR A 1 90 ? 4.424 -20.897 -32.193 1.00 89.19 90 TYR A C 1
ATOM 721 O O . TYR A 1 90 ? 3.864 -21.992 -32.287 1.00 89.19 90 TYR A O 1
ATOM 729 N N . LEU A 1 91 ? 3.971 -19.959 -31.354 1.00 89.12 91 LEU A N 1
ATOM 730 C CA . LEU A 1 91 ? 2.784 -20.127 -30.505 1.00 89.12 91 LEU A CA 1
ATOM 731 C C . LEU A 1 91 ? 1.502 -20.275 -31.330 1.00 89.12 91 LEU A C 1
ATOM 733 O O . LEU A 1 91 ? 0.654 -21.104 -31.006 1.00 89.12 91 LEU A O 1
ATOM 737 N N . HIS A 1 92 ? 1.369 -19.509 -32.414 1.00 87.19 92 HIS A N 1
ATOM 738 C CA . HIS A 1 92 ? 0.242 -19.648 -33.335 1.00 87.19 92 HIS A CA 1
ATOM 739 C C . HIS A 1 92 ? 0.267 -21.022 -34.021 1.00 87.19 92 HIS A C 1
ATOM 741 O O . HIS A 1 92 ? -0.682 -21.800 -33.902 1.00 87.19 92 HIS A O 1
ATOM 747 N N . ARG A 1 93 ? 1.397 -21.387 -34.635 1.00 84.62 93 ARG A N 1
ATOM 748 C CA . ARG A 1 93 ? 1.560 -22.649 -35.369 1.00 84.62 93 ARG A CA 1
ATOM 749 C C . ARG A 1 93 ? 1.400 -23.888 -34.487 1.00 84.62 93 ARG A C 1
ATOM 751 O O . ARG A 1 93 ? 0.807 -24.877 -34.913 1.00 84.62 93 ARG A O 1
ATOM 758 N N . SER A 1 94 ? 1.918 -23.856 -33.259 1.00 83.62 94 SER A N 1
ATOM 759 C CA . SER A 1 94 ? 1.808 -24.974 -32.311 1.00 83.62 94 SER A CA 1
ATOM 760 C C . SER A 1 94 ? 0.381 -25.199 -31.812 1.00 83.62 94 SER A C 1
ATOM 762 O O . SER A 1 94 ? 0.042 -26.340 -31.496 1.00 83.62 94 SER A O 1
ATOM 764 N N . LYS A 1 95 ? -0.456 -24.156 -31.794 1.00 79.75 95 LYS A N 1
ATOM 765 C CA . LYS A 1 95 ? -1.866 -24.240 -31.404 1.00 79.75 95 LYS A CA 1
ATOM 766 C C . LYS A 1 95 ? -2.769 -24.720 -32.548 1.00 79.75 95 LYS A C 1
ATOM 768 O O . LYS A 1 95 ? -3.688 -25.493 -32.304 1.00 79.75 95 LYS A O 1
ATOM 773 N N . TYR A 1 96 ? -2.469 -24.344 -33.794 1.00 72.56 96 TYR A N 1
ATOM 774 C CA . TYR A 1 96 ? -3.272 -24.677 -34.983 1.00 72.56 96 TYR A CA 1
ATOM 775 C C . TYR A 1 96 ? -2.644 -25.757 -35.884 1.00 72.56 96 TYR A C 1
ATOM 777 O O . TYR A 1 96 ? -2.764 -25.697 -37.109 1.00 72.56 96 TYR A O 1
ATOM 785 N N . ARG A 1 97 ? -2.009 -26.779 -35.282 1.00 60.44 97 ARG A N 1
ATOM 786 C CA . ARG A 1 97 ? -1.278 -27.874 -35.969 1.00 60.44 97 ARG A CA 1
ATOM 787 C C . ARG A 1 97 ? -2.047 -28.586 -37.096 1.00 60.44 97 ARG A C 1
ATOM 789 O O . ARG A 1 97 ? -1.412 -29.208 -37.940 1.00 60.44 97 ARG A O 1
ATOM 796 N N . ASN A 1 98 ? -3.376 -28.485 -37.127 1.00 56.06 98 ASN A N 1
ATOM 797 C CA . ASN A 1 98 ? -4.243 -29.169 -38.092 1.00 56.06 98 ASN A CA 1
ATOM 798 C C . ASN A 1 98 ? -4.432 -28.411 -39.422 1.00 56.06 98 ASN A C 1
ATOM 800 O O . ASN A 1 98 ? -5.102 -28.922 -40.315 1.00 56.06 98 ASN A O 1
ATOM 804 N N . THR A 1 99 ? -3.862 -27.210 -39.571 1.00 61.47 99 THR A N 1
ATOM 805 C CA . THR A 1 99 ? -3.941 -26.430 -40.817 1.00 61.47 99 THR A CA 1
ATOM 806 C C . THR A 1 99 ? -2.628 -26.555 -41.583 1.00 61.47 99 THR A C 1
ATOM 808 O O . THR A 1 99 ? -1.563 -26.302 -41.020 1.00 61.47 99 THR A O 1
ATOM 811 N N . THR A 1 100 ? -2.677 -26.923 -42.868 1.00 61.09 100 THR A N 1
ATOM 812 C CA . THR A 1 100 ? -1.492 -26.900 -43.740 1.00 61.09 100 THR A CA 1
ATOM 813 C C . THR A 1 100 ? -0.869 -25.501 -43.713 1.00 61.09 100 THR A C 1
ATOM 815 O O . THR A 1 100 ? -1.565 -24.539 -44.051 1.00 61.09 100 THR A O 1
ATOM 818 N N . PRO A 1 101 ? 0.407 -25.355 -43.306 1.00 63.91 101 PRO A N 1
ATOM 819 C CA . PRO A 1 101 ? 1.037 -24.046 -43.208 1.00 63.91 101 PRO A CA 1
ATOM 820 C C . PRO A 1 101 ? 1.110 -23.416 -44.599 1.00 63.91 101 PRO A C 1
ATOM 822 O O . PRO A 1 101 ? 1.585 -24.052 -45.543 1.00 63.91 101 PRO A O 1
ATOM 825 N N . GLY A 1 102 ? 0.626 -22.180 -44.724 1.00 70.38 102 GLY A N 1
ATOM 826 C CA . GLY A 1 102 ? 0.667 -21.433 -45.975 1.00 70.38 102 GLY A CA 1
ATOM 827 C C . GLY A 1 102 ? 2.097 -21.083 -46.396 1.00 70.38 102 GLY A C 1
ATOM 828 O O . GLY A 1 102 ? 3.056 -21.208 -45.631 1.00 70.38 102 GLY A O 1
ATOM 829 N N . ALA A 1 103 ? 2.250 -20.615 -47.638 1.00 74.88 103 ALA A N 1
ATOM 830 C CA . ALA A 1 103 ? 3.555 -20.246 -48.198 1.00 74.88 103 ALA A CA 1
ATOM 831 C C . ALA A 1 103 ? 4.267 -19.138 -47.392 1.00 74.88 103 ALA A C 1
ATOM 833 O O . ALA A 1 103 ? 5.495 -19.103 -47.327 1.00 74.88 103 ALA A O 1
ATOM 834 N N . PHE A 1 104 ? 3.500 -18.247 -46.751 1.00 78.75 104 PHE A N 1
ATOM 835 C CA . PHE A 1 104 ? 4.043 -17.206 -45.880 1.00 78.75 104 PHE A CA 1
ATOM 836 C C . PHE A 1 104 ? 4.650 -17.798 -44.603 1.00 78.75 104 PHE A C 1
ATOM 838 O O . PHE A 1 104 ? 5.778 -17.463 -44.255 1.00 78.75 104 PHE A O 1
ATOM 845 N N . GLU A 1 105 ? 3.923 -18.685 -43.922 1.00 78.94 105 GLU A N 1
ATOM 846 C CA . GLU A 1 105 ? 4.342 -19.302 -42.663 1.00 78.94 105 GLU A CA 1
ATOM 847 C C . GLU A 1 105 ? 5.592 -20.171 -42.856 1.00 78.94 105 GLU A C 1
ATOM 849 O O . GLU A 1 105 ? 6.518 -20.103 -42.052 1.00 78.94 105 GLU A O 1
ATOM 854 N N . GLN A 1 106 ? 5.670 -20.915 -43.965 1.00 80.50 106 GLN A N 1
ATOM 855 C CA . GLN A 1 106 ? 6.862 -21.695 -44.319 1.00 80.50 106 GLN A CA 1
ATOM 856 C C . GLN A 1 106 ? 8.073 -20.786 -44.575 1.00 80.50 106 GLN A C 1
ATOM 858 O O . GLN A 1 106 ? 9.105 -20.936 -43.923 1.00 80.50 106 GLN A O 1
ATOM 863 N N . SER A 1 107 ? 7.923 -19.767 -45.431 1.00 84.06 107 SER A N 1
ATOM 864 C CA . SER A 1 107 ? 9.010 -18.821 -45.710 1.00 84.06 107 SER A CA 1
ATOM 865 C C . SER A 1 107 ? 9.453 -18.039 -44.469 1.00 84.06 107 SER A C 1
ATOM 867 O O . SER A 1 107 ? 10.634 -17.703 -44.357 1.00 84.06 107 SER A O 1
ATOM 869 N N . PHE A 1 108 ? 8.535 -17.701 -43.560 1.00 87.12 108 PHE A N 1
ATOM 870 C CA . PHE A 1 108 ? 8.864 -17.011 -42.314 1.00 87.12 108 PHE A CA 1
ATOM 871 C C . PHE A 1 108 ? 9.649 -17.927 -41.375 1.00 87.12 108 PHE A C 1
ATOM 873 O O . PHE A 1 108 ? 10.659 -17.505 -40.812 1.00 87.12 108 PHE A O 1
ATOM 880 N N . HIS A 1 109 ? 9.209 -19.178 -41.236 1.00 84.88 109 HIS A N 1
ATOM 881 C CA . HIS A 1 109 ? 9.865 -20.176 -40.404 1.00 84.88 109 HIS A CA 1
ATOM 882 C C . HIS A 1 109 ? 11.303 -20.447 -40.862 1.00 84.88 109 HIS A C 1
ATOM 884 O O . HIS A 1 109 ? 12.218 -20.418 -40.040 1.00 84.88 109 HIS A O 1
ATOM 890 N N . ASP A 1 110 ? 11.531 -20.607 -42.166 1.00 86.06 110 ASP A N 1
ATOM 891 C CA . ASP A 1 110 ? 12.872 -20.843 -42.712 1.00 86.06 110 ASP A CA 1
ATOM 892 C C . ASP A 1 110 ? 13.819 -19.669 -42.408 1.00 86.06 110 ASP A C 1
ATOM 894 O O . ASP A 1 110 ? 14.953 -19.858 -41.958 1.00 86.06 110 ASP A O 1
ATOM 898 N N . GLN A 1 111 ? 13.334 -18.430 -42.554 1.00 87.31 111 GLN A N 1
ATOM 899 C CA . GLN A 1 111 ? 14.095 -17.226 -42.201 1.00 87.31 111 GLN A CA 1
ATOM 900 C C . GLN A 1 111 ? 14.325 -17.089 -40.685 1.00 87.31 111 GLN A C 1
ATOM 902 O O . GLN A 1 111 ? 15.379 -16.604 -40.253 1.00 87.31 111 GLN A O 1
ATOM 907 N N . ALA A 1 112 ? 13.365 -17.521 -39.864 1.00 87.00 112 ALA A N 1
ATOM 908 C CA . ALA A 1 112 ? 13.490 -17.539 -38.411 1.00 87.00 112 ALA A CA 1
ATOM 909 C C . ALA A 1 112 ? 14.564 -18.537 -37.953 1.00 87.00 112 ALA A C 1
ATOM 911 O O . ALA A 1 112 ? 15.409 -18.179 -37.132 1.00 87.00 112 ALA A O 1
ATOM 912 N N . VAL A 1 113 ? 14.603 -19.743 -38.531 1.00 88.75 113 VAL A N 1
ATOM 913 C CA . VAL A 1 113 ? 15.625 -20.763 -38.236 1.00 88.75 113 VAL A CA 1
ATOM 914 C C . VAL A 1 113 ? 17.029 -20.249 -38.568 1.00 88.75 113 VAL A C 1
ATOM 916 O O . VAL A 1 113 ? 17.944 -20.402 -37.757 1.00 88.75 113 VAL A O 1
ATOM 919 N N . VAL A 1 114 ? 17.202 -19.572 -39.710 1.00 89.06 114 VAL A N 1
ATOM 920 C CA . VAL A 1 114 ? 18.479 -18.925 -40.070 1.00 89.06 114 VAL A CA 1
ATOM 921 C C . VAL A 1 114 ? 18.854 -17.840 -39.055 1.00 89.06 114 VAL A C 1
ATOM 923 O O . VAL A 1 114 ? 19.994 -17.785 -38.595 1.00 89.06 114 VAL A O 1
ATOM 926 N N . THR A 1 115 ? 17.895 -17.003 -38.650 1.00 88.12 115 THR A N 1
ATOM 927 C CA . THR A 1 115 ? 18.124 -15.933 -37.665 1.00 88.12 115 THR A CA 1
ATOM 928 C C . THR A 1 115 ? 18.544 -16.482 -36.300 1.00 88.12 115 THR A C 1
ATOM 930 O O . THR A 1 115 ? 19.453 -15.931 -35.678 1.00 88.12 115 THR A O 1
ATOM 933 N N . LEU A 1 116 ? 17.898 -17.552 -35.827 1.00 87.56 116 LEU A N 1
ATOM 934 C CA . LEU A 1 116 ? 18.240 -18.206 -34.562 1.00 87.56 116 LEU A CA 1
ATOM 935 C C . LEU A 1 116 ? 19.651 -18.792 -34.621 1.00 87.56 116 LEU A C 1
ATOM 937 O O . LEU A 1 116 ? 20.463 -18.495 -33.745 1.00 87.56 116 LEU A O 1
ATOM 941 N N . ARG A 1 117 ? 19.980 -19.516 -35.700 1.00 88.44 117 ARG A N 1
ATOM 942 C CA . ARG A 1 117 ? 21.313 -20.101 -35.901 1.00 88.44 117 ARG A CA 1
ATOM 943 C C . ARG A 1 117 ? 22.409 -19.033 -35.892 1.00 88.44 117 ARG A C 1
ATOM 945 O O . ARG A 1 117 ? 23.426 -19.219 -35.232 1.00 88.44 117 ARG A O 1
ATOM 952 N N . ASN A 1 118 ? 22.173 -17.884 -36.530 1.00 87.44 118 ASN A N 1
ATOM 953 C CA . ASN A 1 118 ? 23.110 -16.752 -36.534 1.00 87.44 118 ASN A CA 1
ATOM 954 C C . ASN A 1 118 ? 23.358 -16.150 -35.139 1.00 87.44 118 ASN A C 1
ATOM 956 O O . ASN A 1 118 ? 24.340 -15.440 -34.947 1.00 87.44 118 ASN A O 1
ATOM 960 N N . ARG A 1 119 ? 22.471 -16.403 -34.169 1.00 83.00 119 ARG A N 1
ATOM 961 C CA . ARG A 1 119 ? 22.589 -15.947 -32.775 1.00 83.00 119 ARG A CA 1
ATOM 962 C C . ARG A 1 119 ? 22.998 -17.061 -31.808 1.00 83.00 119 ARG A C 1
ATOM 964 O O . ARG A 1 119 ? 22.957 -16.836 -30.604 1.00 83.00 119 ARG A O 1
ATOM 971 N N . GLY A 1 120 ? 23.367 -18.240 -32.315 1.00 83.81 120 GLY A N 1
ATOM 972 C CA . GLY A 1 120 ? 23.705 -19.404 -31.491 1.00 83.81 120 GLY A CA 1
ATOM 973 C C . GLY A 1 120 ? 22.502 -20.033 -30.780 1.00 83.81 120 GLY A C 1
ATOM 974 O O . GLY A 1 120 ? 22.683 -20.710 -29.776 1.00 83.81 120 GLY A O 1
ATOM 975 N N . LEU A 1 121 ? 21.286 -19.792 -31.279 1.00 86.50 121 LEU A N 1
ATOM 976 C CA . LEU A 1 121 ? 20.031 -20.293 -30.719 1.00 86.50 121 LEU A CA 1
ATOM 977 C C . LEU A 1 121 ? 19.411 -21.353 -31.636 1.00 86.50 121 LEU A C 1
ATOM 979 O O . LEU A 1 121 ? 19.664 -21.407 -32.842 1.00 86.50 121 LEU A O 1
ATOM 983 N N . THR A 1 122 ? 18.548 -22.177 -31.061 1.00 88.50 122 THR A N 1
ATOM 984 C CA . THR A 1 122 ? 17.862 -23.289 -31.715 1.00 88.50 122 THR A CA 1
ATOM 985 C C . THR A 1 122 ? 16.344 -23.168 -31.576 1.00 88.50 122 THR A C 1
ATOM 987 O O . THR A 1 122 ? 15.821 -22.409 -30.761 1.00 88.50 122 THR A O 1
ATOM 990 N N . MET A 1 123 ? 15.597 -23.955 -32.354 1.00 87.62 123 MET A N 1
ATOM 991 C CA . MET A 1 123 ? 14.143 -24.060 -32.169 1.00 87.62 123 MET A CA 1
ATOM 992 C C . MET A 1 123 ? 13.759 -24.697 -30.825 1.00 87.62 123 MET A C 1
ATOM 994 O O . MET A 1 123 ? 12.643 -24.477 -30.357 1.00 87.62 123 MET A O 1
ATOM 998 N N . ALA A 1 124 ? 14.667 -25.445 -30.185 1.00 87.12 124 ALA A N 1
ATOM 999 C CA . ALA A 1 124 ? 14.452 -25.951 -28.831 1.00 87.12 124 ALA A CA 1
ATOM 1000 C C . ALA A 1 124 ? 14.379 -24.798 -27.817 1.00 87.12 124 ALA A C 1
ATOM 1002 O O . ALA A 1 124 ? 13.523 -24.822 -26.937 1.00 87.12 124 ALA A O 1
ATOM 1003 N N . ASP A 1 125 ? 15.175 -23.740 -28.005 1.00 88.19 125 ASP A N 1
ATOM 1004 C CA . ASP A 1 125 ? 15.100 -22.537 -27.170 1.00 88.19 125 ASP A CA 1
ATOM 1005 C C . ASP A 1 125 ? 13.745 -21.838 -27.329 1.00 88.19 125 ASP A C 1
ATOM 1007 O O . ASP A 1 125 ? 13.122 -21.467 -26.340 1.00 88.19 125 ASP A O 1
ATOM 1011 N N . VAL A 1 126 ? 13.226 -21.736 -28.558 1.00 90.06 126 VAL A N 1
ATOM 1012 C CA . VAL A 1 126 ? 11.888 -21.166 -28.811 1.00 90.06 126 VAL A CA 1
ATOM 1013 C C . VAL A 1 126 ? 10.785 -22.013 -28.175 1.00 90.06 126 VAL A C 1
ATOM 1015 O O . VAL A 1 126 ? 9.845 -21.456 -27.610 1.00 90.06 126 VAL A O 1
ATOM 1018 N N . ASN A 1 127 ? 10.904 -23.342 -28.223 1.00 90.56 127 ASN A N 1
ATOM 1019 C CA . ASN A 1 127 ? 9.979 -24.244 -27.537 1.00 90.56 127 ASN A CA 1
ATOM 1020 C C . ASN A 1 127 ? 10.020 -24.039 -26.013 1.00 90.56 127 ASN A C 1
ATOM 1022 O O . ASN A 1 127 ? 8.973 -23.948 -25.375 1.00 90.56 127 ASN A O 1
ATOM 1026 N N . ASN A 1 128 ? 11.212 -23.868 -25.435 1.00 90.31 128 ASN A N 1
ATOM 1027 C CA . ASN A 1 128 ? 11.362 -23.544 -24.017 1.00 90.31 128 ASN A CA 1
ATOM 1028 C C . ASN A 1 128 ? 10.726 -22.187 -23.683 1.00 90.31 128 ASN A C 1
ATOM 1030 O O . ASN A 1 128 ? 10.003 -22.067 -22.698 1.00 90.31 128 ASN A O 1
ATOM 1034 N N . TRP A 1 129 ? 10.913 -21.167 -24.525 1.00 93.00 129 TRP A N 1
ATOM 1035 C CA . TRP A 1 129 ? 10.264 -19.867 -24.338 1.00 93.00 129 TRP A CA 1
ATOM 1036 C C . TRP A 1 129 ? 8.740 -19.968 -24.424 1.00 93.00 129 TRP A C 1
ATOM 1038 O O . TRP A 1 129 ? 8.044 -19.316 -23.647 1.00 93.00 129 TRP A O 1
ATOM 1048 N N . ALA A 1 130 ? 8.218 -20.795 -25.335 1.00 92.06 130 ALA A N 1
ATOM 1049 C CA . ALA A 1 130 ? 6.792 -21.080 -25.450 1.00 92.06 130 ALA A CA 1
ATOM 1050 C C . ALA A 1 130 ? 6.258 -21.777 -24.193 1.00 92.06 130 ALA A C 1
ATOM 1052 O O . ALA A 1 130 ? 5.204 -21.392 -23.688 1.00 92.06 130 ALA A O 1
ATOM 1053 N N . TRP A 1 131 ? 7.005 -22.738 -23.644 1.00 92.88 131 TRP A N 1
ATOM 1054 C CA . TRP A 1 131 ? 6.684 -23.385 -22.373 1.00 92.88 131 TRP A CA 1
ATOM 1055 C C . TRP A 1 131 ? 6.671 -22.391 -21.202 1.00 92.88 131 TRP A C 1
ATOM 1057 O O . TRP A 1 131 ? 5.741 -22.428 -20.398 1.00 92.88 131 TRP A O 1
ATOM 1067 N N . ILE A 1 132 ? 7.619 -21.448 -21.143 1.00 92.44 132 ILE A N 1
ATOM 1068 C CA . ILE A 1 132 ? 7.645 -20.385 -20.124 1.00 92.44 132 ILE A CA 1
ATOM 1069 C C . ILE A 1 132 ? 6.376 -19.526 -20.210 1.00 92.44 132 ILE A C 1
ATOM 1071 O O . ILE A 1 132 ? 5.629 -19.435 -19.239 1.00 92.44 132 ILE A O 1
ATOM 1075 N N . VAL A 1 133 ? 6.089 -18.918 -21.370 1.00 91.62 133 VAL A N 1
ATOM 1076 C CA . VAL A 1 133 ? 4.977 -17.950 -21.501 1.00 91.62 133 VAL A CA 1
ATOM 1077 C C . VAL A 1 133 ? 3.584 -18.584 -21.457 1.00 91.62 133 VAL A C 1
ATOM 1079 O O . VAL A 1 133 ? 2.601 -17.865 -21.297 1.00 91.62 133 VAL A O 1
ATOM 1082 N N . SER A 1 134 ? 3.494 -19.911 -21.578 1.00 89.88 134 SER A N 1
ATOM 1083 C CA . SER A 1 134 ? 2.238 -20.673 -21.488 1.00 89.88 134 SER A CA 1
ATOM 1084 C C . SER A 1 134 ? 1.864 -21.077 -20.053 1.00 89.88 134 SER A C 1
ATOM 1086 O O . SER A 1 134 ? 1.004 -21.937 -19.868 1.00 89.88 134 SER A O 1
ATOM 1088 N N . ALA A 1 135 ? 2.529 -20.524 -19.035 1.00 89.25 135 ALA A N 1
ATOM 1089 C CA . ALA A 1 135 ? 2.163 -20.719 -17.631 1.00 89.25 135 ALA A CA 1
ATOM 1090 C C . ALA A 1 135 ? 0.770 -20.146 -17.305 1.00 89.25 135 ALA A C 1
ATOM 1092 O O . ALA A 1 135 ? 0.308 -19.205 -17.958 1.00 89.25 135 ALA A O 1
ATOM 1093 N N . GLN A 1 136 ? 0.105 -20.708 -16.289 1.00 86.00 136 GLN A N 1
ATOM 1094 C CA . GLN A 1 136 ? -1.233 -20.278 -15.865 1.00 86.00 136 GLN A CA 1
ATOM 1095 C C . GLN A 1 136 ? -1.178 -18.982 -15.051 1.00 86.00 136 GLN A C 1
ATOM 1097 O O . GLN A 1 136 ? -2.070 -18.141 -15.167 1.00 86.00 136 GLN A O 1
ATOM 1102 N N . SER A 1 137 ? -0.120 -18.799 -14.257 1.00 88.81 137 SER A N 1
ATOM 1103 C CA . SER A 1 137 ? 0.122 -17.593 -13.463 1.00 88.81 137 SER A CA 1
ATOM 1104 C C . SER A 1 137 ? 1.436 -16.906 -13.849 1.00 88.81 137 SER A C 1
ATOM 1106 O O . SER A 1 137 ? 2.307 -17.474 -14.513 1.00 88.81 137 SER A O 1
ATOM 1108 N N . VAL A 1 138 ? 1.579 -15.637 -13.456 1.00 90.19 138 VAL A N 1
ATOM 1109 C CA . VAL A 1 138 ? 2.811 -14.860 -13.687 1.00 90.19 138 VAL A CA 1
ATOM 1110 C C . VAL A 1 138 ? 3.951 -15.379 -12.816 1.00 90.19 138 VAL A C 1
ATOM 1112 O O . VAL A 1 138 ? 5.095 -15.405 -13.264 1.00 90.19 138 VAL A O 1
ATOM 1115 N N . ASP A 1 139 ? 3.642 -15.795 -11.591 1.00 91.69 139 ASP A N 1
ATOM 1116 C CA . ASP A 1 139 ? 4.621 -16.363 -10.673 1.00 91.69 139 ASP A CA 1
ATOM 1117 C C . ASP A 1 139 ? 5.151 -17.705 -11.200 1.00 91.69 139 ASP A C 1
ATOM 1119 O O . ASP A 1 139 ? 6.361 -17.869 -11.330 1.00 91.69 139 ASP A O 1
ATOM 1123 N N . GLU A 1 140 ? 4.275 -18.579 -11.705 1.00 92.00 140 GLU A N 1
ATOM 1124 C CA . GLU A 1 140 ? 4.685 -19.814 -12.386 1.00 92.00 140 GLU A CA 1
ATOM 1125 C C . GLU A 1 140 ? 5.517 -19.513 -13.650 1.00 92.00 140 GLU A C 1
ATOM 1127 O O . GLU A 1 140 ? 6.524 -20.168 -13.919 1.00 92.00 140 GLU A O 1
ATOM 1132 N N . MET A 1 141 ? 5.154 -18.483 -14.426 1.00 92.88 141 MET A N 1
ATOM 1133 C CA . MET A 1 141 ? 5.954 -18.035 -15.576 1.00 92.88 141 MET A CA 1
ATOM 1134 C C . MET A 1 141 ? 7.375 -17.638 -15.155 1.00 92.88 141 MET A C 1
ATOM 1136 O O . MET A 1 141 ? 8.342 -17.950 -15.853 1.00 92.88 141 MET A O 1
ATOM 1140 N N . ALA A 1 142 ? 7.511 -16.946 -14.024 1.00 93.12 142 ALA A N 1
ATOM 1141 C CA . ALA A 1 142 ? 8.798 -16.541 -13.481 1.00 93.12 142 ALA A CA 1
ATOM 1142 C C . ALA A 1 142 ? 9.606 -17.739 -12.965 1.00 93.12 142 ALA A C 1
ATOM 1144 O O . ALA A 1 142 ? 10.797 -17.823 -13.254 1.00 93.12 142 ALA A O 1
ATOM 1145 N N . GLU A 1 143 ? 8.978 -18.696 -12.283 1.00 91.88 143 GLU A N 1
ATOM 1146 C CA . GLU A 1 143 ? 9.623 -19.940 -11.847 1.00 91.88 143 GLU A CA 1
ATOM 1147 C C . GLU A 1 143 ? 10.166 -20.745 -13.035 1.00 91.88 143 GLU A C 1
ATOM 1149 O O . GLU A 1 143 ? 11.344 -21.112 -13.053 1.00 91.88 143 GLU A O 1
ATOM 1154 N N . ARG A 1 144 ? 9.348 -20.941 -14.082 1.00 92.88 144 ARG A N 1
ATOM 1155 C CA . ARG A 1 144 ? 9.763 -21.591 -15.340 1.00 92.88 144 ARG A CA 1
ATOM 1156 C C . ARG A 1 144 ? 10.922 -20.848 -16.009 1.00 92.88 144 ARG A C 1
ATOM 1158 O O . ARG A 1 144 ? 11.857 -21.456 -16.530 1.00 92.88 144 ARG A O 1
ATOM 1165 N N . PHE A 1 145 ? 10.887 -19.518 -15.991 1.00 92.69 145 PHE A N 1
ATOM 1166 C CA . PHE A 1 145 ? 11.968 -18.691 -16.523 1.00 92.69 145 PHE A CA 1
ATOM 1167 C C . PHE A 1 145 ? 13.273 -18.863 -15.735 1.00 92.69 145 PHE A C 1
ATOM 1169 O O . PHE A 1 145 ? 14.341 -18.978 -16.333 1.00 92.69 145 PHE A O 1
ATOM 1176 N N . LEU A 1 146 ? 13.200 -18.912 -14.406 1.00 89.69 146 LEU A N 1
ATOM 1177 C CA . LEU A 1 146 ? 14.362 -19.043 -13.529 1.00 89.69 146 LEU A CA 1
ATOM 1178 C C . LEU A 1 146 ? 14.978 -20.452 -13.567 1.00 89.69 146 LEU A C 1
ATOM 1180 O O . LEU A 1 146 ? 16.197 -20.579 -13.423 1.00 89.69 146 LEU A O 1
ATOM 1184 N N . SER A 1 147 ? 14.177 -21.496 -13.807 1.00 88.31 147 SER A N 1
ATOM 1185 C CA . SER A 1 147 ? 14.650 -22.887 -13.883 1.00 88.31 147 SER A CA 1
ATOM 1186 C C . SER A 1 147 ? 15.423 -23.210 -15.168 1.00 88.31 147 SER A C 1
ATOM 1188 O O . SER A 1 147 ? 16.293 -24.077 -15.160 1.00 88.31 147 SER A O 1
ATOM 1190 N N . THR A 1 148 ? 15.172 -22.477 -16.258 1.00 79.56 148 THR A N 1
ATOM 1191 C CA . THR A 1 148 ? 15.747 -22.754 -17.592 1.00 79.56 148 THR A CA 1
ATOM 1192 C C . THR A 1 148 ? 17.191 -22.222 -17.767 1.00 79.56 148 THR A C 1
ATOM 1194 O O . THR A 1 148 ? 17.835 -22.480 -18.781 1.00 79.56 148 THR A O 1
ATOM 1197 N N . GLY A 1 149 ? 17.752 -21.513 -16.775 1.00 67.12 149 GLY A N 1
ATOM 1198 C CA . GLY A 1 149 ? 19.145 -21.024 -16.776 1.00 67.12 149 GLY A CA 1
ATOM 1199 C C . GLY A 1 149 ? 19.342 -19.569 -17.251 1.00 67.12 149 GLY A C 1
ATOM 1200 O O . GLY A 1 149 ? 18.393 -18.853 -17.559 1.00 67.12 149 GLY A O 1
ATOM 1201 N N . SER A 1 150 ? 20.597 -19.092 -17.273 1.00 62.09 150 SER A N 1
ATOM 1202 C CA . SER A 1 150 ? 20.962 -17.665 -17.435 1.00 62.09 150 SER A CA 1
ATOM 1203 C C . SER A 1 150 ? 20.950 -17.116 -18.868 1.00 62.09 150 SER A C 1
ATOM 1205 O O . SER A 1 150 ? 21.153 -15.918 -19.052 1.00 62.09 150 SER A O 1
ATOM 1207 N N . ASN A 1 151 ? 20.717 -17.950 -19.883 1.00 70.06 151 ASN A N 1
ATOM 1208 C CA . ASN A 1 151 ? 20.804 -17.541 -21.294 1.00 70.06 151 ASN A CA 1
ATOM 1209 C C . ASN A 1 151 ? 19.457 -17.099 -21.889 1.00 70.06 151 ASN A C 1
ATOM 1211 O O . ASN A 1 151 ? 19.318 -16.970 -23.107 1.00 70.06 151 ASN A O 1
ATOM 1215 N N . ASN A 1 152 ? 18.452 -16.848 -21.046 1.00 83.00 152 ASN A N 1
ATOM 1216 C CA . ASN A 1 152 ? 17.146 -16.420 -21.520 1.00 83.00 152 ASN A CA 1
ATOM 1217 C C . ASN A 1 152 ? 17.177 -14.976 -22.054 1.00 83.00 152 ASN A C 1
ATOM 1219 O O . ASN A 1 152 ? 17.729 -14.075 -21.412 1.00 83.00 152 ASN A O 1
ATOM 1223 N N . PRO A 1 153 ? 16.530 -14.707 -23.203 1.00 87.00 153 PRO A N 1
ATOM 1224 C CA . PRO A 1 153 ? 16.523 -13.377 -23.791 1.00 87.00 153 PRO A CA 1
ATOM 1225 C C . PRO A 1 153 ? 15.755 -12.372 -22.920 1.00 87.00 153 PRO A C 1
ATOM 1227 O O . PRO A 1 153 ? 14.674 -12.652 -22.400 1.00 87.00 153 PRO A O 1
ATOM 1230 N N . THR A 1 154 ? 16.267 -11.140 -22.833 1.00 87.12 154 THR A N 1
ATOM 1231 C CA . THR A 1 154 ? 15.737 -10.071 -21.963 1.00 87.12 154 THR A CA 1
ATOM 1232 C C . THR A 1 154 ? 14.262 -9.736 -22.211 1.00 87.12 154 THR A C 1
ATOM 1234 O O . THR A 1 154 ? 13.577 -9.269 -21.302 1.00 87.12 154 THR A O 1
ATOM 1237 N N . PHE A 1 155 ? 13.735 -9.981 -23.418 1.00 89.31 155 PHE A N 1
ATOM 1238 C CA . PHE A 1 155 ? 12.322 -9.717 -23.705 1.00 89.31 155 PHE A CA 1
ATOM 1239 C C . PHE A 1 155 ? 11.374 -10.603 -22.879 1.00 89.31 155 PHE A C 1
ATOM 1241 O O . PHE A 1 155 ? 10.275 -10.147 -22.583 1.00 89.31 155 PHE A O 1
ATOM 1248 N N . LEU A 1 156 ? 11.791 -11.813 -22.478 1.00 91.50 156 LEU A N 1
ATOM 1249 C CA . LEU A 1 156 ? 10.997 -12.693 -21.612 1.00 91.50 156 LEU A CA 1
ATOM 1250 C C . LEU A 1 156 ? 10.919 -12.141 -20.191 1.00 91.50 156 LEU A C 1
ATOM 1252 O O . LEU A 1 156 ? 9.828 -12.023 -19.646 1.00 91.50 156 LEU A O 1
ATOM 1256 N N . LEU A 1 157 ? 12.055 -11.705 -19.633 1.00 92.06 157 LEU A N 1
ATOM 1257 C CA . LEU A 1 157 ? 12.084 -11.012 -18.343 1.00 92.06 157 LEU A CA 1
ATOM 1258 C C . LEU A 1 157 ? 11.177 -9.777 -18.374 1.00 92.06 157 LEU A C 1
ATOM 1260 O O . LEU A 1 157 ? 10.384 -9.546 -17.464 1.00 92.06 157 LEU A O 1
ATOM 1264 N N . LEU A 1 158 ? 11.277 -8.978 -19.437 1.00 92.19 158 LEU A N 1
ATOM 1265 C CA . LEU A 1 158 ? 10.403 -7.829 -19.617 1.00 92.19 158 LEU A CA 1
ATOM 1266 C C . LEU A 1 158 ? 8.934 -8.265 -19.662 1.00 92.19 158 LEU A C 1
ATOM 1268 O O . LEU A 1 158 ? 8.116 -7.615 -19.014 1.00 92.19 158 LEU A O 1
ATOM 1272 N N . GLU A 1 159 ? 8.590 -9.324 -20.390 1.00 92.56 159 GLU A N 1
ATOM 1273 C CA . GLU A 1 159 ? 7.218 -9.828 -20.484 1.00 92.56 159 GLU A CA 1
ATOM 1274 C C . GLU A 1 159 ? 6.663 -10.286 -19.128 1.00 92.56 159 GLU A C 1
ATOM 1276 O O . GLU A 1 159 ? 5.563 -9.874 -18.763 1.00 92.56 159 GLU A O 1
ATOM 1281 N N . ILE A 1 160 ? 7.457 -10.995 -18.324 1.00 94.12 160 ILE A N 1
ATOM 1282 C CA . ILE A 1 160 ? 7.109 -11.366 -16.942 1.00 94.12 160 ILE A CA 1
ATOM 1283 C C . ILE A 1 160 ? 6.856 -10.108 -16.105 1.00 94.12 160 ILE A C 1
ATOM 1285 O O . ILE A 1 160 ? 5.780 -9.923 -15.542 1.00 94.12 160 ILE A O 1
ATOM 1289 N N . LEU A 1 161 ? 7.806 -9.166 -16.106 1.00 94.31 161 LEU A N 1
ATOM 1290 C CA . LEU A 1 161 ? 7.713 -7.923 -15.334 1.00 94.31 161 LEU A CA 1
ATOM 1291 C C . LEU A 1 161 ? 6.597 -6.974 -15.817 1.00 94.31 161 LEU A C 1
ATOM 1293 O O . LEU A 1 161 ? 6.270 -6.002 -15.125 1.00 94.31 161 LEU A O 1
ATOM 1297 N N . ARG A 1 162 ? 6.035 -7.195 -17.014 1.00 92.38 162 ARG A N 1
ATOM 1298 C CA . ARG A 1 162 ? 4.894 -6.434 -17.553 1.00 92.38 162 ARG A CA 1
ATOM 1299 C C . ARG A 1 162 ? 3.611 -6.764 -16.794 1.00 92.38 162 ARG A C 1
ATOM 1301 O O . ARG A 1 162 ? 2.818 -5.844 -16.545 1.00 92.38 162 ARG A O 1
ATOM 1308 N N . ARG A 1 163 ? 3.429 -8.048 -16.477 1.00 90.88 163 ARG A N 1
ATOM 1309 C CA . ARG A 1 163 ? 2.270 -8.607 -15.780 1.00 90.88 163 ARG A CA 1
ATOM 1310 C C . ARG A 1 163 ? 2.419 -8.438 -14.273 1.00 90.88 163 ARG A C 1
ATOM 1312 O O . ARG A 1 163 ? 3.472 -8.047 -13.778 1.00 90.88 163 ARG A O 1
ATOM 1319 N N . ASP A 1 164 ? 1.333 -8.630 -13.547 1.00 90.62 164 ASP A N 1
ATOM 1320 C CA . ASP A 1 164 ? 1.295 -8.380 -12.114 1.00 90.62 164 ASP A CA 1
ATOM 1321 C C . ASP A 1 164 ? 1.812 -9.607 -11.349 1.00 90.62 164 ASP A C 1
ATOM 1323 O O . ASP A 1 164 ? 1.103 -10.598 -11.244 1.00 90.62 164 ASP A O 1
ATOM 1327 N N . ILE A 1 165 ? 3.035 -9.515 -10.814 1.00 92.81 165 ILE A N 1
ATOM 1328 C CA . ILE A 1 165 ? 3.600 -10.519 -9.895 1.00 92.81 165 ILE A CA 1
ATOM 1329 C C . ILE A 1 165 ? 2.831 -10.437 -8.576 1.00 92.81 165 ILE A C 1
ATOM 1331 O O . ILE A 1 165 ? 2.531 -9.320 -8.116 1.00 92.81 165 ILE A O 1
ATOM 1335 N N . LEU A 1 166 ? 2.481 -11.589 -8.004 1.00 90.56 166 LEU A N 1
ATOM 1336 C CA . LEU A 1 166 ? 1.672 -11.666 -6.790 1.00 90.56 166 LEU A CA 1
ATOM 1337 C C . LEU A 1 166 ? 2.503 -12.010 -5.550 1.00 90.56 166 LEU A C 1
ATOM 1339 O O . LEU A 1 166 ? 2.172 -11.481 -4.480 1.00 90.56 166 LEU A O 1
ATOM 1343 N N . GLN A 1 167 ? 3.582 -12.788 -5.707 1.00 90.19 167 GLN A N 1
ATOM 1344 C CA . GLN A 1 167 ? 4.418 -13.289 -4.612 1.00 90.19 167 GLN A CA 1
ATOM 1345 C C . GLN A 1 167 ? 5.725 -12.502 -4.451 1.00 90.19 167 GLN A C 1
ATOM 1347 O O . GLN A 1 167 ? 6.399 -12.134 -5.422 1.00 90.19 167 GLN A O 1
ATOM 1352 N N . VAL A 1 168 ? 6.121 -12.254 -3.199 1.00 90.62 168 VAL A N 1
ATOM 1353 C CA . VAL A 1 168 ? 7.352 -11.500 -2.890 1.00 90.62 168 VAL A CA 1
ATOM 1354 C C . VAL A 1 168 ? 8.600 -12.316 -3.223 1.00 90.62 168 VAL A C 1
ATOM 1356 O O . VAL A 1 168 ? 9.552 -11.775 -3.795 1.00 90.62 168 VAL A O 1
ATOM 1359 N N . ARG A 1 169 ? 8.576 -13.626 -2.945 1.00 88.75 169 ARG A N 1
ATOM 1360 C CA . ARG A 1 169 ? 9.678 -14.549 -3.249 1.00 88.75 169 ARG A CA 1
ATOM 1361 C C . ARG A 1 169 ? 10.030 -14.548 -4.735 1.00 88.75 169 ARG A C 1
ATOM 1363 O O . ARG A 1 169 ? 11.199 -14.408 -5.093 1.00 88.75 169 ARG A O 1
ATOM 1370 N N . THR A 1 170 ? 9.025 -14.597 -5.603 1.00 91.75 170 THR A N 1
ATOM 1371 C CA . THR A 1 170 ? 9.211 -14.515 -7.055 1.00 91.75 170 THR A CA 1
ATOM 1372 C C . THR A 1 170 ? 9.931 -13.233 -7.466 1.00 91.75 170 THR A C 1
ATOM 1374 O O . THR A 1 170 ? 10.891 -13.266 -8.241 1.00 91.75 170 THR A O 1
ATOM 1377 N N . LEU A 1 171 ? 9.519 -12.083 -6.918 1.00 93.19 171 LEU A N 1
ATOM 1378 C CA . LEU A 1 171 ? 10.184 -10.810 -7.196 1.00 93.19 171 LEU A CA 1
ATOM 1379 C C . LEU A 1 171 ? 11.633 -10.798 -6.690 1.00 93.19 171 LEU A C 1
ATOM 1381 O O . LEU A 1 171 ? 12.505 -10.302 -7.404 1.00 93.19 171 LEU A O 1
ATOM 1385 N N . LYS A 1 172 ? 11.908 -11.362 -5.507 1.00 91.00 172 LYS A N 1
ATOM 1386 C CA . LYS A 1 172 ? 13.274 -11.523 -4.983 1.00 91.00 172 LYS A CA 1
ATOM 1387 C C . LYS A 1 172 ? 14.152 -12.296 -5.961 1.00 91.00 172 LYS A C 1
ATOM 1389 O O . LYS A 1 172 ? 15.204 -11.794 -6.347 1.00 91.00 172 LYS A O 1
ATOM 1394 N N . LEU A 1 173 ? 13.705 -13.461 -6.427 1.00 89.38 173 LEU A N 1
ATOM 1395 C CA . LEU A 1 173 ? 14.483 -14.282 -7.357 1.00 89.38 173 LEU A CA 1
ATOM 1396 C C . LEU A 1 173 ? 14.737 -13.571 -8.695 1.00 89.38 173 LEU A C 1
ATOM 1398 O O . LEU A 1 173 ? 15.835 -13.661 -9.249 1.00 89.38 173 LEU A O 1
ATOM 1402 N N . LEU A 1 174 ? 13.761 -12.808 -9.197 1.00 92.00 174 LEU A N 1
ATOM 1403 C CA . LEU A 1 174 ? 13.942 -11.983 -10.393 1.00 92.00 174 LEU A CA 1
ATOM 1404 C C . LEU A 1 174 ? 14.933 -10.832 -10.166 1.00 92.00 174 LEU A C 1
ATOM 1406 O O . LEU A 1 174 ? 15.711 -10.530 -11.071 1.00 92.00 174 LEU A O 1
ATOM 1410 N N . LEU A 1 175 ? 14.959 -10.216 -8.978 1.00 91.31 175 LEU A N 1
ATOM 1411 C CA . LEU A 1 175 ? 15.975 -9.220 -8.620 1.00 91.31 175 LEU A CA 1
ATOM 1412 C C . LEU A 1 175 ? 17.375 -9.847 -8.614 1.00 91.31 175 LEU A C 1
ATOM 1414 O O . LEU A 1 175 ? 18.277 -9.303 -9.258 1.00 91.31 175 LEU A O 1
ATOM 1418 N N . CYS A 1 176 ? 17.543 -11.024 -8.003 1.00 87.19 176 CYS A N 1
ATOM 1419 C CA . CYS A 1 176 ? 18.805 -11.772 -8.031 1.00 87.19 176 CYS A CA 1
ATOM 1420 C C . CYS A 1 176 ? 19.242 -12.080 -9.465 1.00 87.19 176 CYS A C 1
ATOM 1422 O O . CYS A 1 176 ? 20.392 -11.849 -9.838 1.00 87.19 176 CYS A O 1
ATOM 1424 N N . TYR A 1 177 ? 18.310 -12.557 -10.297 1.00 87.50 177 TYR A N 1
ATOM 1425 C CA . TYR A 1 177 ? 18.566 -12.810 -11.711 1.00 87.50 177 TYR A CA 1
ATOM 1426 C C . TYR A 1 177 ? 19.061 -11.546 -12.420 1.00 87.50 177 TYR A C 1
ATOM 1428 O O . TYR A 1 177 ? 20.071 -11.592 -13.119 1.00 87.50 177 TYR A O 1
ATOM 1436 N N . THR A 1 178 ? 18.400 -10.402 -12.214 1.00 87.38 178 THR A N 1
ATOM 1437 C CA . THR A 1 178 ? 18.832 -9.140 -12.832 1.00 87.38 178 THR A CA 1
ATOM 1438 C C . THR A 1 178 ? 20.199 -8.683 -12.348 1.00 87.38 178 THR A C 1
ATOM 1440 O O . THR A 1 178 ? 20.987 -8.210 -13.157 1.00 87.38 178 THR A O 1
ATOM 1443 N N . TRP A 1 179 ? 20.524 -8.881 -11.073 1.00 84.75 179 TRP A N 1
ATOM 1444 C CA . TRP A 1 179 ? 21.840 -8.548 -10.535 1.00 84.75 179 TRP A CA 1
ATOM 1445 C C . TRP A 1 179 ? 22.944 -9.407 -11.161 1.00 84.75 179 TRP A C 1
ATOM 1447 O O . TRP A 1 179 ? 23.968 -8.878 -11.581 1.00 84.75 179 TRP A O 1
ATOM 1457 N N . ASN A 1 180 ? 22.704 -10.713 -11.313 1.00 81.06 180 ASN A N 1
ATOM 1458 C CA . ASN A 1 180 ? 23.637 -11.632 -11.972 1.00 81.06 180 ASN A CA 1
ATOM 1459 C C . ASN A 1 180 ? 23.902 -11.242 -13.427 1.00 81.06 180 ASN A C 1
ATOM 1461 O O . ASN A 1 180 ? 25.044 -11.266 -13.878 1.00 81.06 180 ASN A O 1
ATOM 1465 N N . GLN A 1 181 ? 22.861 -10.819 -14.146 1.00 79.12 181 GLN A N 1
ATOM 1466 C CA . GLN A 1 181 ? 23.000 -10.321 -15.516 1.00 79.12 181 GLN A CA 1
ATOM 1467 C C . GLN A 1 181 ? 23.826 -9.026 -15.594 1.00 79.12 181 GLN A C 1
ATOM 1469 O O . GLN A 1 181 ? 24.503 -8.798 -16.591 1.00 79.12 181 GLN A O 1
ATOM 1474 N N . LEU A 1 182 ? 23.776 -8.177 -14.561 1.00 75.19 182 LEU A N 1
ATOM 1475 C CA . LEU A 1 182 ? 24.509 -6.907 -14.515 1.00 75.19 182 LEU A CA 1
ATOM 1476 C C . LEU A 1 182 ? 25.970 -7.067 -14.080 1.00 75.19 182 LEU A C 1
ATOM 1478 O O . LEU A 1 182 ? 26.838 -6.399 -14.635 1.00 75.19 182 LEU A O 1
ATOM 1482 N N . VAL A 1 183 ? 26.237 -7.932 -13.098 1.00 70.31 183 VAL A N 1
ATOM 1483 C CA . VAL A 1 183 ? 27.586 -8.177 -12.554 1.00 70.31 183 VAL A CA 1
ATOM 1484 C C . VAL A 1 183 ? 28.383 -9.161 -13.424 1.00 70.31 183 VAL A C 1
ATOM 1486 O O . VAL A 1 183 ? 29.609 -9.142 -13.402 1.00 70.31 183 VAL A O 1
ATOM 1489 N N . GLY A 1 184 ? 27.714 -9.964 -14.259 1.00 60.78 184 GLY A N 1
ATOM 1490 C CA . GLY A 1 184 ? 28.365 -10.804 -15.269 1.00 60.78 184 GLY A CA 1
ATOM 1491 C C . GLY A 1 184 ? 29.023 -12.078 -14.731 1.00 60.78 184 GLY A C 1
ATOM 1492 O O . GLY A 1 184 ? 29.881 -12.641 -15.406 1.00 60.78 184 GLY A O 1
ATOM 1493 N N . THR A 1 185 ? 28.653 -12.562 -13.543 1.00 47.75 185 THR A N 1
ATOM 1494 C CA . THR A 1 185 ? 29.260 -13.759 -12.940 1.00 47.75 185 THR A CA 1
ATOM 1495 C C . THR A 1 185 ? 28.654 -15.069 -13.473 1.00 47.75 185 THR A C 1
ATOM 1497 O O . THR A 1 185 ? 27.465 -15.331 -13.261 1.00 47.75 185 THR A O 1
ATOM 1500 N N . PRO A 1 186 ? 29.444 -15.962 -14.110 1.00 39.19 186 PRO A N 1
ATOM 1501 C CA . PRO A 1 186 ? 29.077 -17.368 -14.228 1.00 39.19 186 PRO A CA 1
ATOM 1502 C C . PRO A 1 186 ? 29.138 -18.027 -12.839 1.00 39.19 186 PRO A C 1
ATOM 1504 O O . PRO A 1 186 ? 30.055 -17.784 -12.060 1.00 39.19 186 PRO A O 1
ATOM 1507 N N . ARG A 1 187 ? 28.142 -18.865 -12.532 1.00 37.28 187 ARG A N 1
ATOM 1508 C CA . ARG A 1 187 ? 27.840 -19.467 -11.214 1.00 37.28 187 ARG A CA 1
ATOM 1509 C C . ARG A 1 187 ? 28.953 -20.309 -10.543 1.00 37.28 187 ARG A C 1
ATOM 1511 O O . ARG A 1 187 ? 28.671 -20.925 -9.523 1.00 37.28 187 ARG A O 1
ATOM 1518 N N . SER A 1 188 ? 30.181 -20.385 -11.064 1.00 31.02 188 SER A N 1
ATOM 1519 C CA . SER A 1 188 ? 31.180 -21.356 -10.585 1.00 31.02 188 SER A CA 1
ATOM 1520 C C . SER A 1 188 ? 32.083 -20.891 -9.435 1.00 31.02 188 SER A C 1
ATOM 1522 O O . SER A 1 188 ? 32.654 -21.752 -8.777 1.00 31.02 188 SER A O 1
ATOM 1524 N N . ASN A 1 189 ? 32.208 -19.591 -9.138 1.00 33.59 189 ASN A N 1
ATOM 1525 C CA . ASN A 1 189 ? 33.145 -19.106 -8.109 1.00 33.59 189 ASN A CA 1
ATOM 1526 C C . ASN A 1 189 ? 32.454 -18.111 -7.155 1.00 33.59 189 ASN A C 1
ATOM 1528 O O . ASN A 1 189 ? 32.619 -16.902 -7.288 1.00 33.59 189 ASN A O 1
ATOM 1532 N N . LEU A 1 190 ? 31.650 -18.610 -6.213 1.00 38.16 190 LEU A N 1
ATOM 1533 C CA . LEU A 1 190 ? 30.924 -17.801 -5.216 1.00 38.16 190 LEU A CA 1
ATOM 1534 C C . LEU A 1 190 ? 31.645 -17.676 -3.860 1.00 38.16 190 LEU A C 1
ATOM 1536 O O . LEU A 1 190 ? 31.017 -17.325 -2.873 1.00 38.16 190 LEU A O 1
ATOM 1540 N N . THR A 1 191 ? 32.949 -17.941 -3.774 1.00 34.00 191 THR A N 1
ATOM 1541 C CA . THR A 1 191 ? 33.655 -17.928 -2.477 1.00 34.00 191 THR A CA 1
ATOM 1542 C C . THR A 1 191 ? 34.607 -16.759 -2.256 1.00 34.00 191 THR A C 1
ATOM 1544 O O . THR A 1 191 ? 35.231 -16.696 -1.199 1.00 34.00 191 THR A O 1
ATOM 1547 N N . THR A 1 192 ? 34.761 -15.805 -3.180 1.00 37.03 192 THR A N 1
ATOM 1548 C CA . THR A 1 192 ? 35.641 -14.651 -2.909 1.00 37.03 192 THR A CA 1
ATOM 1549 C C . THR A 1 192 ? 35.297 -13.439 -3.772 1.00 37.03 192 THR A C 1
ATOM 1551 O O . THR A 1 192 ? 35.950 -13.166 -4.771 1.00 37.03 192 THR A O 1
ATOM 1554 N N . ILE A 1 193 ? 34.258 -12.701 -3.387 1.00 40.56 193 ILE A N 1
ATOM 1555 C CA . ILE A 1 193 ? 34.209 -11.255 -3.636 1.00 40.56 193 ILE A CA 1
ATOM 1556 C C . ILE A 1 193 ? 34.005 -10.643 -2.255 1.00 40.56 193 ILE A C 1
ATOM 1558 O O . ILE A 1 193 ? 32.934 -10.784 -1.667 1.00 40.56 193 ILE A O 1
ATOM 1562 N N . SER A 1 194 ? 35.056 -10.066 -1.678 1.00 38.19 194 SER A N 1
ATOM 1563 C CA . SER A 1 194 ? 34.979 -9.494 -0.334 1.00 38.19 194 SER A CA 1
ATOM 1564 C C . SER A 1 194 ? 34.109 -8.232 -0.336 1.00 38.19 194 SER A C 1
ATOM 1566 O O . SER A 1 194 ? 34.052 -7.499 -1.327 1.00 38.19 194 SER A O 1
ATOM 1568 N N . GLU A 1 195 ? 33.459 -7.921 0.792 1.00 37.59 195 GLU A N 1
ATOM 1569 C CA . GLU A 1 195 ? 32.711 -6.662 0.980 1.00 37.59 195 GLU A CA 1
ATOM 1570 C C . GLU A 1 195 ? 33.543 -5.419 0.617 1.00 37.59 195 GLU A C 1
ATOM 1572 O O . GLU A 1 195 ? 32.998 -4.409 0.171 1.00 37.59 195 GLU A O 1
ATOM 1577 N N . THR A 1 196 ? 34.870 -5.503 0.740 1.00 37.72 196 THR A N 1
ATOM 1578 C CA . THR A 1 196 ? 35.823 -4.465 0.339 1.00 37.72 196 THR A CA 1
ATOM 1579 C C . THR A 1 196 ? 35.860 -4.201 -1.167 1.00 37.72 196 THR A C 1
ATOM 1581 O O . THR A 1 196 ? 35.997 -3.043 -1.543 1.00 37.72 196 THR A O 1
ATOM 1584 N N . GLU A 1 197 ? 35.669 -5.191 -2.043 1.00 42.72 197 GLU A N 1
ATOM 1585 C CA . GLU A 1 197 ? 35.660 -4.978 -3.503 1.00 42.72 197 GLU A CA 1
ATOM 1586 C C . GLU A 1 197 ? 34.342 -4.355 -3.983 1.00 42.72 197 GLU A C 1
ATOM 1588 O O . GLU A 1 197 ? 34.337 -3.452 -4.820 1.00 42.72 197 GLU A O 1
ATOM 1593 N N . LEU A 1 198 ? 33.212 -4.753 -3.390 1.00 43.97 198 LEU A N 1
ATOM 1594 C CA . LEU A 1 198 ? 31.910 -4.150 -3.686 1.00 43.97 198 LEU A CA 1
ATOM 1595 C C . LEU A 1 198 ? 31.778 -2.736 -3.096 1.00 43.97 198 LEU A C 1
ATOM 1597 O O . LEU A 1 198 ? 31.094 -1.892 -3.675 1.00 43.97 198 LEU A O 1
ATOM 1601 N N . ASN A 1 199 ? 32.434 -2.461 -1.964 1.00 38.31 199 ASN A N 1
ATOM 1602 C CA . ASN A 1 199 ? 32.536 -1.114 -1.403 1.00 38.31 199 ASN A CA 1
ATOM 1603 C C . ASN A 1 199 ? 33.573 -0.255 -2.149 1.00 38.31 199 ASN A C 1
ATOM 1605 O O . ASN A 1 199 ? 33.344 0.940 -2.302 1.00 38.31 199 ASN A O 1
ATOM 1609 N N . ALA A 1 200 ? 34.638 -0.833 -2.714 1.00 39.47 200 ALA A N 1
ATOM 1610 C CA . ALA A 1 200 ? 35.590 -0.110 -3.567 1.00 39.47 200 ALA A CA 1
ATOM 1611 C C . ALA A 1 200 ? 34.967 0.383 -4.887 1.00 39.47 200 ALA A C 1
ATOM 1613 O O . ALA A 1 200 ? 35.386 1.408 -5.415 1.00 39.47 200 ALA A O 1
ATOM 1614 N N . ILE A 1 201 ? 33.923 -0.287 -5.390 1.00 45.22 201 ILE A N 1
ATOM 1615 C CA . ILE A 1 201 ? 33.118 0.191 -6.532 1.00 45.22 201 ILE A CA 1
ATOM 1616 C C . ILE A 1 201 ? 32.217 1.387 -6.137 1.00 45.22 201 ILE A C 1
ATOM 1618 O O . ILE A 1 201 ? 31.762 2.127 -7.007 1.00 45.22 201 ILE A O 1
ATOM 1622 N N . VAL A 1 202 ? 31.965 1.597 -4.837 1.00 38.84 202 VAL A N 1
ATOM 1623 C CA . VAL A 1 202 ? 30.994 2.570 -4.290 1.00 38.84 202 VAL A CA 1
ATOM 1624 C C . VAL A 1 202 ? 31.665 3.764 -3.571 1.00 38.84 202 VAL A C 1
ATOM 1626 O O . VAL A 1 202 ? 31.008 4.778 -3.342 1.00 38.84 202 VAL A O 1
ATOM 1629 N N . VAL A 1 203 ? 32.965 3.708 -3.258 1.00 32.47 203 VAL A N 1
ATOM 1630 C CA . VAL A 1 203 ? 33.727 4.781 -2.573 1.00 32.47 203 VAL A CA 1
ATOM 1631 C C . VAL A 1 203 ? 34.534 5.629 -3.585 1.00 32.47 203 VAL A C 1
ATOM 1633 O O . VAL A 1 203 ? 34.976 5.092 -4.602 1.00 32.47 203 VAL A O 1
ATOM 1636 N N . PRO A 1 204 ? 34.746 6.952 -3.366 1.00 32.00 204 PRO A N 1
ATOM 1637 C CA . PRO A 1 204 ? 35.443 7.817 -4.322 1.00 32.00 204 PRO A CA 1
ATOM 1638 C C . PRO A 1 204 ? 36.905 7.391 -4.545 1.00 32.00 204 PRO A C 1
ATOM 1640 O O . PRO A 1 204 ? 37.542 6.863 -3.632 1.00 32.00 204 PRO A O 1
ATOM 1643 N N . PRO A 1 205 ? 37.488 7.683 -5.724 1.00 36.03 205 PRO A N 1
ATOM 1644 C CA . PRO A 1 205 ? 38.842 7.276 -6.063 1.00 36.03 205 PRO A CA 1
ATOM 1645 C C . PRO A 1 205 ? 39.839 8.159 -5.312 1.00 36.03 205 PRO A C 1
ATOM 1647 O O . PRO A 1 205 ? 40.185 9.247 -5.781 1.00 36.03 205 PRO A O 1
ATOM 1650 N N . SER A 1 206 ? 40.304 7.703 -4.153 1.00 34.88 206 SER A N 1
ATOM 1651 C CA . SER A 1 206 ? 41.553 8.221 -3.598 1.00 34.88 206 SER A CA 1
ATOM 1652 C C . SER A 1 206 ? 42.577 7.126 -3.338 1.00 34.88 206 SER A C 1
ATOM 1654 O O . SER A 1 206 ? 43.733 7.345 -3.669 1.00 34.88 206 SER A O 1
ATOM 1656 N N . GLU A 1 207 ? 42.217 5.939 -2.842 1.00 33.44 207 GLU A N 1
ATOM 1657 C CA . GLU A 1 207 ? 43.246 4.971 -2.418 1.00 33.44 207 GLU A CA 1
ATOM 1658 C C . GLU A 1 207 ? 42.786 3.508 -2.557 1.00 33.44 207 GLU A C 1
ATOM 1660 O O . GLU A 1 207 ? 42.482 2.846 -1.572 1.00 33.44 207 GLU A O 1
ATOM 1665 N N . ALA A 1 208 ? 42.735 2.971 -3.783 1.00 28.92 208 ALA A N 1
ATOM 1666 C CA . ALA A 1 208 ? 42.641 1.521 -3.991 1.00 28.92 208 ALA A CA 1
ATOM 1667 C C . ALA A 1 208 ? 43.593 1.062 -5.116 1.00 28.92 208 ALA A C 1
ATOM 1669 O O . ALA A 1 208 ? 43.610 1.674 -6.191 1.00 28.92 208 ALA A O 1
ATOM 1670 N N . PRO A 1 209 ? 44.410 0.013 -4.892 1.00 28.16 209 PRO A N 1
ATOM 1671 C CA . PRO A 1 209 ? 45.338 -0.504 -5.889 1.00 28.16 209 PRO A CA 1
ATOM 1672 C C . PRO A 1 209 ? 44.573 -1.201 -7.020 1.00 28.16 209 PRO A C 1
ATOM 1674 O O . PRO A 1 209 ? 43.632 -1.956 -6.794 1.00 28.16 209 PRO A O 1
ATOM 1677 N N . ARG A 1 210 ? 44.990 -0.927 -8.259 1.00 33.44 210 ARG A N 1
ATOM 1678 C CA . ARG A 1 210 ? 44.406 -1.466 -9.494 1.00 33.44 210 ARG A CA 1
ATOM 1679 C C . ARG A 1 210 ? 44.515 -2.999 -9.517 1.00 33.44 210 ARG A C 1
ATOM 1681 O O . ARG A 1 210 ? 45.578 -3.517 -9.852 1.00 33.44 210 ARG A O 1
ATOM 1688 N N . SER A 1 211 ? 43.441 -3.723 -9.200 1.00 30.47 211 SER A N 1
ATOM 1689 C CA . SER A 1 211 ? 43.349 -5.163 -9.457 1.00 30.47 211 SER A CA 1
ATOM 1690 C C . SER A 1 211 ? 42.758 -5.425 -10.847 1.00 30.47 211 SER A C 1
ATOM 1692 O O . SER A 1 211 ? 41.799 -4.796 -11.299 1.00 30.47 211 SER A O 1
ATOM 1694 N N . HIS A 1 212 ? 43.413 -6.329 -11.570 1.00 33.62 212 HIS A N 1
ATOM 1695 C CA . HIS A 1 212 ? 43.119 -6.690 -12.948 1.00 33.62 212 HIS A CA 1
ATOM 1696 C C . HIS A 1 212 ? 41.858 -7.563 -13.028 1.00 33.62 212 HIS A C 1
ATOM 1698 O O . HIS A 1 212 ? 41.921 -8.773 -12.824 1.00 33.62 212 HIS A O 1
ATOM 1704 N N . LEU A 1 213 ? 40.714 -6.967 -13.371 1.00 34.81 213 LEU A N 1
ATOM 1705 C CA . LEU A 1 213 ? 39.549 -7.722 -13.840 1.00 34.81 213 LEU A CA 1
ATOM 1706 C C . LEU A 1 213 ? 39.872 -8.335 -15.215 1.00 34.81 213 LEU A C 1
ATOM 1708 O O . LEU A 1 213 ? 40.257 -7.626 -16.147 1.00 34.81 213 LEU A O 1
ATOM 1712 N N . ASN A 1 214 ? 39.731 -9.658 -15.335 1.00 30.70 214 ASN A N 1
ATOM 1713 C CA . ASN A 1 214 ? 39.970 -10.398 -16.576 1.00 30.70 214 ASN A CA 1
ATOM 1714 C C . ASN A 1 214 ? 39.105 -9.846 -17.738 1.00 30.70 214 ASN A C 1
ATOM 1716 O O . ASN A 1 214 ? 37.881 -9.795 -17.614 1.00 30.70 214 ASN A O 1
ATOM 1720 N N . PRO A 1 215 ? 39.692 -9.483 -18.896 1.00 30.00 215 PRO A N 1
ATOM 1721 C CA . PRO A 1 215 ? 38.993 -8.799 -19.992 1.00 30.00 215 PRO A CA 1
ATOM 1722 C C . PRO A 1 215 ? 38.150 -9.712 -20.909 1.00 30.00 215 PRO A C 1
ATOM 1724 O O . PRO A 1 215 ? 37.648 -9.257 -21.937 1.00 30.00 215 PRO A O 1
ATOM 1727 N N . SER A 1 216 ? 37.981 -10.996 -20.587 1.00 30.08 216 SER A N 1
ATOM 1728 C CA . SER A 1 216 ? 37.433 -12.008 -21.509 1.00 30.08 216 SER A CA 1
ATOM 1729 C C . SER A 1 216 ? 35.913 -12.218 -21.457 1.00 30.08 216 SER A C 1
ATOM 1731 O O . SER A 1 216 ? 35.391 -12.997 -22.249 1.00 30.08 216 SER A O 1
ATOM 1733 N N . SER A 1 217 ? 35.169 -11.489 -20.624 1.00 39.75 217 SER A N 1
ATOM 1734 C CA . SER A 1 217 ? 33.705 -11.432 -20.740 1.00 39.75 217 SER A CA 1
ATOM 1735 C C . SER A 1 217 ? 33.239 -9.984 -20.667 1.00 39.75 217 SER A C 1
ATOM 1737 O O . SER A 1 217 ? 33.055 -9.414 -19.598 1.00 39.75 217 SER A O 1
ATOM 1739 N N . ARG A 1 218 ? 33.094 -9.339 -21.831 1.00 39.03 218 ARG A N 1
ATOM 1740 C CA . ARG A 1 218 ? 32.370 -8.064 -21.891 1.00 39.03 218 ARG A CA 1
ATOM 1741 C C . ARG A 1 218 ? 30.952 -8.332 -21.377 1.00 39.03 218 ARG A C 1
ATOM 1743 O O . ARG A 1 218 ? 30.270 -9.151 -22.001 1.00 39.03 218 ARG A O 1
ATOM 1750 N N . PRO A 1 219 ? 30.484 -7.670 -20.302 1.00 46.69 219 PRO A N 1
ATOM 1751 C CA . PRO A 1 219 ? 29.076 -7.739 -19.958 1.00 46.69 219 PRO A CA 1
ATOM 1752 C C . PRO A 1 219 ? 28.283 -7.234 -21.172 1.00 46.69 219 PRO A C 1
ATOM 1754 O O . PRO A 1 219 ? 28.717 -6.275 -21.828 1.00 46.69 219 PRO A O 1
ATOM 1757 N N . PRO A 1 220 ? 27.167 -7.884 -21.538 1.00 50.47 220 PRO A N 1
ATOM 1758 C CA . PRO A 1 220 ? 26.354 -7.434 -22.656 1.00 50.47 220 PRO A CA 1
ATOM 1759 C C . PRO A 1 220 ? 25.965 -5.974 -22.412 1.00 50.47 220 PRO A C 1
ATOM 1761 O O . PRO A 1 220 ? 25.364 -5.641 -21.392 1.00 50.47 220 PRO A O 1
ATOM 1764 N N . THR A 1 221 ? 26.343 -5.085 -23.330 1.00 57.62 221 THR A N 1
ATOM 1765 C CA . THR A 1 221 ? 26.003 -3.663 -23.264 1.00 57.62 221 THR A CA 1
ATOM 1766 C C . THR A 1 221 ? 24.491 -3.515 -23.406 1.00 57.62 221 THR A C 1
ATOM 1768 O O . THR A 1 221 ? 23.943 -3.489 -24.506 1.00 57.62 221 THR A O 1
ATOM 1771 N N . LEU A 1 222 ? 23.793 -3.476 -22.272 1.00 69.62 222 LEU A N 1
ATOM 1772 C CA . LEU A 1 222 ? 22.345 -3.340 -22.232 1.00 69.62 222 LEU A CA 1
ATOM 1773 C C . LEU A 1 222 ? 21.943 -1.966 -22.796 1.00 69.62 222 LEU A C 1
ATOM 1775 O O . LEU A 1 222 ? 22.459 -0.932 -22.375 1.00 69.62 222 LEU A O 1
ATOM 1779 N N . GLU A 1 223 ? 21.018 -1.945 -23.755 1.00 81.31 223 GLU A N 1
ATOM 1780 C CA . GLU A 1 223 ? 20.527 -0.697 -24.346 1.00 81.31 223 GLU A CA 1
ATOM 1781 C C . GLU A 1 223 ? 19.811 0.171 -23.291 1.00 81.31 223 GLU A C 1
ATOM 1783 O O . GLU A 1 223 ? 18.997 -0.341 -22.519 1.00 81.31 223 GLU A O 1
ATOM 1788 N N . ASP A 1 224 ? 20.037 1.493 -23.297 1.00 81.69 224 ASP A N 1
ATOM 1789 C CA . ASP A 1 224 ? 19.415 2.452 -22.363 1.00 81.69 224 ASP A CA 1
ATOM 1790 C C . ASP A 1 224 ? 17.894 2.282 -22.244 1.00 81.69 224 ASP A C 1
ATOM 1792 O O . ASP A 1 224 ? 17.321 2.392 -21.161 1.00 81.69 224 ASP A O 1
ATOM 1796 N N . SER A 1 225 ? 17.222 2.040 -23.372 1.00 85.25 225 SER A N 1
ATOM 1797 C CA . SER A 1 225 ? 15.768 1.879 -23.435 1.00 85.25 225 SER A CA 1
ATOM 1798 C C . SER A 1 225 ? 15.313 0.624 -22.682 1.00 85.25 225 SER A C 1
ATOM 1800 O O . SER A 1 225 ? 14.366 0.674 -21.893 1.00 85.25 225 SER A O 1
ATOM 1802 N N . THR A 1 226 ? 16.045 -0.475 -22.865 1.00 86.31 226 THR A N 1
ATOM 1803 C CA . THR A 1 226 ? 15.834 -1.753 -22.183 1.00 86.31 226 THR A CA 1
ATOM 1804 C C . THR A 1 226 ? 16.103 -1.602 -20.691 1.00 86.31 226 THR A C 1
ATOM 1806 O O . THR A 1 226 ? 15.280 -2.032 -19.884 1.00 86.31 226 THR A O 1
ATOM 1809 N N . PHE A 1 227 ? 17.180 -0.905 -20.315 1.00 84.50 227 PHE A N 1
ATOM 1810 C CA . PHE A 1 227 ? 17.496 -0.616 -18.918 1.00 84.50 227 PHE A CA 1
ATOM 1811 C C . PHE A 1 227 ? 16.363 0.133 -18.214 1.00 84.50 227 PHE A C 1
ATOM 1813 O O . PHE A 1 227 ? 15.831 -0.307 -17.192 1.00 84.50 227 PHE A O 1
ATOM 1820 N N . ILE A 1 228 ? 15.963 1.260 -18.806 1.00 88.50 228 ILE A N 1
ATOM 1821 C CA . ILE A 1 228 ? 14.901 2.109 -18.282 1.00 88.50 228 ILE A CA 1
ATOM 1822 C C . ILE A 1 228 ? 13.613 1.296 -18.127 1.00 88.50 228 ILE A C 1
ATOM 1824 O O . ILE A 1 228 ? 12.915 1.451 -17.123 1.00 88.50 228 ILE A O 1
ATOM 1828 N N . MET A 1 229 ? 13.296 0.409 -19.075 1.00 90.50 229 MET A N 1
ATOM 1829 C CA . MET A 1 229 ? 12.139 -0.483 -18.975 1.00 90.50 229 MET A CA 1
ATOM 1830 C C . MET A 1 229 ? 12.259 -1.483 -17.821 1.00 90.50 229 MET A C 1
ATOM 1832 O O . MET A 1 229 ? 11.274 -1.649 -17.100 1.00 90.50 229 MET A O 1
ATOM 1836 N N . ILE A 1 230 ? 13.424 -2.109 -17.620 1.00 91.81 230 ILE A N 1
ATOM 1837 C CA . ILE A 1 230 ? 13.664 -3.043 -16.509 1.00 91.81 230 ILE A CA 1
ATOM 1838 C C . ILE A 1 230 ? 13.462 -2.323 -15.173 1.00 91.81 230 ILE A C 1
ATOM 1840 O O . ILE A 1 230 ? 12.591 -2.728 -14.409 1.00 91.81 230 ILE A O 1
ATOM 1844 N N . ILE A 1 231 ? 14.151 -1.203 -14.928 1.00 92.69 231 ILE A N 1
ATOM 1845 C CA . ILE A 1 231 ? 14.010 -0.430 -13.679 1.00 92.69 231 ILE A CA 1
ATOM 1846 C C . ILE A 1 231 ? 12.578 0.053 -13.480 1.00 92.69 231 ILE A C 1
ATOM 1848 O O . ILE A 1 231 ? 12.019 -0.080 -12.393 1.00 92.69 231 ILE A O 1
ATOM 1852 N N . SER A 1 232 ? 11.941 0.575 -14.531 1.00 93.81 232 SER A N 1
ATOM 1853 C CA . SER A 1 232 ? 10.559 1.056 -14.440 1.00 93.81 232 SER A CA 1
ATOM 1854 C C . SER A 1 232 ? 9.595 -0.054 -14.019 1.00 93.81 232 SER A C 1
ATOM 1856 O O . SER A 1 232 ? 8.687 0.197 -13.219 1.00 93.81 232 SER A O 1
ATOM 1858 N N . ARG A 1 233 ? 9.777 -1.273 -14.546 1.00 95.12 233 ARG A N 1
ATOM 1859 C CA . ARG A 1 233 ? 8.921 -2.422 -14.235 1.00 95.12 233 ARG A CA 1
ATOM 1860 C C . ARG A 1 233 ? 9.271 -3.047 -12.884 1.00 95.12 233 ARG A C 1
ATOM 1862 O O . ARG A 1 233 ? 8.349 -3.263 -12.107 1.00 95.12 233 ARG A O 1
ATOM 1869 N N . LEU A 1 234 ? 10.549 -3.225 -12.547 1.00 95.88 234 LEU A N 1
ATOM 1870 C CA . LEU A 1 234 ? 10.981 -3.691 -11.222 1.00 95.88 234 LEU A CA 1
ATOM 1871 C C . LEU A 1 234 ? 10.472 -2.766 -10.116 1.00 95.88 234 LEU A C 1
ATOM 1873 O O . LEU A 1 234 ? 9.818 -3.227 -9.186 1.00 95.88 234 LEU A O 1
ATOM 1877 N N . LEU A 1 235 ? 10.654 -1.449 -10.259 1.00 95.88 235 LEU A N 1
ATOM 1878 C CA . LEU A 1 235 ? 10.136 -0.481 -9.291 1.00 95.88 235 LEU A CA 1
ATOM 1879 C C . LEU A 1 235 ? 8.602 -0.505 -9.217 1.00 95.88 235 LEU A C 1
ATOM 1881 O O . LEU A 1 235 ? 8.034 -0.260 -8.154 1.00 95.88 235 LEU A O 1
ATOM 1885 N N . ARG A 1 236 ? 7.898 -0.787 -10.326 1.00 94.94 236 ARG A N 1
ATOM 1886 C CA . ARG A 1 236 ? 6.437 -0.988 -10.301 1.00 94.94 236 ARG A CA 1
ATOM 1887 C C . ARG A 1 236 ? 6.068 -2.208 -9.462 1.00 94.94 236 ARG A C 1
ATOM 1889 O O . ARG A 1 236 ? 5.129 -2.083 -8.683 1.00 94.94 236 ARG A O 1
ATOM 1896 N N . GLN A 1 237 ? 6.766 -3.332 -9.613 1.00 94.88 237 GLN A N 1
ATOM 1897 C CA . GLN A 1 237 ? 6.488 -4.539 -8.831 1.00 94.88 237 GLN A CA 1
ATOM 1898 C C . GLN A 1 237 ? 6.852 -4.345 -7.357 1.00 94.88 237 GLN A C 1
ATOM 1900 O O . GLN A 1 237 ? 6.002 -4.558 -6.499 1.00 94.88 237 GLN A O 1
ATOM 1905 N N . ALA A 1 238 ? 8.041 -3.811 -7.058 1.00 94.75 238 ALA A N 1
ATOM 1906 C CA . ALA A 1 238 ? 8.473 -3.517 -5.691 1.00 94.75 238 ALA A CA 1
ATOM 1907 C C . ALA A 1 238 ? 7.459 -2.625 -4.957 1.00 94.75 238 ALA A C 1
ATOM 1909 O O . ALA A 1 238 ? 6.971 -2.977 -3.892 1.00 94.75 238 ALA A O 1
ATOM 1910 N N . ARG A 1 239 ? 6.997 -1.529 -5.570 1.00 93.00 239 ARG A N 1
ATOM 1911 C CA . ARG A 1 239 ? 5.955 -0.682 -4.960 1.00 93.00 239 ARG A CA 1
ATOM 1912 C C . ARG A 1 239 ? 4.611 -1.386 -4.744 1.00 93.00 239 ARG A C 1
ATOM 1914 O O . ARG A 1 239 ? 3.829 -0.900 -3.933 1.00 93.00 239 ARG A O 1
ATOM 1921 N N . ARG A 1 240 ? 4.301 -2.452 -5.492 1.00 90.50 240 ARG A N 1
ATOM 1922 C CA . ARG A 1 240 ? 3.036 -3.192 -5.361 1.00 90.50 240 ARG A CA 1
ATOM 1923 C C . ARG A 1 240 ? 3.061 -4.190 -4.206 1.00 90.50 240 ARG A C 1
ATOM 1925 O O . ARG A 1 240 ? 2.077 -4.272 -3.477 1.00 90.50 240 ARG A O 1
ATOM 1932 N N . ILE A 1 241 ? 4.157 -4.937 -4.072 1.00 90.12 241 ILE A N 1
ATOM 1933 C CA . ILE A 1 241 ? 4.235 -6.094 -3.166 1.00 90.12 241 ILE A CA 1
ATOM 1934 C C . ILE A 1 241 ? 5.403 -6.046 -2.170 1.00 90.12 241 ILE A C 1
ATOM 1936 O O . ILE A 1 241 ? 5.275 -6.612 -1.094 1.00 90.12 241 ILE A O 1
ATOM 1940 N N . TRP A 1 242 ? 6.511 -5.354 -2.471 1.00 91.50 242 TRP A N 1
ATOM 1941 C CA . TRP A 1 242 ? 7.723 -5.360 -1.636 1.00 91.50 242 TRP A CA 1
ATOM 1942 C C . TRP A 1 242 ? 8.468 -4.016 -1.655 1.00 91.50 242 TRP A C 1
ATOM 1944 O O . TRP A 1 242 ? 9.469 -3.827 -2.352 1.00 91.50 242 TRP A O 1
ATOM 1954 N N . ALA A 1 243 ? 7.951 -3.042 -0.901 1.00 91.69 243 ALA A N 1
ATOM 1955 C CA . ALA A 1 243 ? 8.478 -1.676 -0.882 1.00 91.69 243 ALA A CA 1
ATOM 1956 C C . ALA A 1 243 ? 9.971 -1.553 -0.486 1.00 91.69 243 ALA A C 1
ATOM 1958 O O . ALA A 1 243 ? 10.663 -0.752 -1.120 1.00 91.69 243 ALA A O 1
ATOM 1959 N N . PRO A 1 244 ? 10.513 -2.339 0.471 1.00 90.94 244 PRO A N 1
ATOM 1960 C CA . PRO A 1 244 ? 11.936 -2.281 0.827 1.00 90.94 244 PRO A CA 1
ATOM 1961 C C . PRO A 1 244 ? 12.892 -2.516 -0.356 1.00 90.94 244 PRO A C 1
ATOM 1963 O O . PRO A 1 244 ? 13.959 -1.904 -0.427 1.00 90.94 244 PRO A O 1
ATOM 1966 N N . ALA A 1 245 ? 12.495 -3.329 -1.343 1.00 92.88 245 ALA A N 1
ATOM 1967 C CA . ALA A 1 245 ? 13.309 -3.616 -2.527 1.00 92.88 245 ALA A CA 1
ATOM 1968 C C . ALA A 1 245 ? 13.536 -2.401 -3.446 1.00 92.88 245 ALA A C 1
ATOM 1970 O O . ALA A 1 245 ? 14.387 -2.441 -4.332 1.00 92.88 245 ALA A O 1
ATOM 1971 N N . VAL A 1 246 ? 12.830 -1.285 -3.239 1.00 94.75 246 VAL A N 1
ATOM 1972 C CA . VAL A 1 246 ? 13.087 -0.033 -3.970 1.00 94.75 246 VAL A CA 1
ATOM 1973 C C . VAL A 1 246 ? 14.518 0.473 -3.734 1.00 94.75 246 VAL A C 1
ATOM 1975 O O . VAL A 1 246 ? 15.139 0.984 -4.666 1.00 94.75 246 VAL A O 1
ATOM 1978 N N . VAL A 1 247 ? 15.074 0.277 -2.530 1.00 93.25 247 VAL A N 1
ATOM 1979 C CA . VAL A 1 247 ? 16.467 0.644 -2.208 1.00 93.25 247 VAL A CA 1
ATOM 1980 C C . VAL A 1 247 ? 17.448 -0.217 -3.005 1.00 93.25 247 VAL A C 1
ATOM 1982 O O . VAL A 1 247 ? 18.376 0.306 -3.620 1.00 93.25 247 VAL A O 1
ATOM 1985 N N . ASN A 1 248 ? 17.188 -1.523 -3.074 1.00 91.94 248 ASN A N 1
ATOM 1986 C CA . ASN A 1 248 ? 17.970 -2.473 -3.860 1.00 91.94 248 ASN A CA 1
ATOM 1987 C C . ASN A 1 248 ? 18.038 -2.080 -5.347 1.00 91.94 248 ASN A C 1
ATOM 1989 O O . ASN A 1 248 ? 19.116 -1.984 -5.933 1.00 91.94 248 ASN A O 1
ATOM 1993 N N . ILE A 1 249 ? 16.886 -1.757 -5.938 1.00 94.12 249 ILE A N 1
ATOM 1994 C CA . ILE A 1 249 ? 16.799 -1.340 -7.342 1.00 94.12 249 ILE A CA 1
ATOM 1995 C C . ILE A 1 249 ? 17.520 0.002 -7.575 1.00 94.12 249 ILE A C 1
ATOM 1997 O O . ILE A 1 249 ? 18.061 0.236 -8.657 1.00 94.12 249 ILE A O 1
ATOM 2001 N N . SER A 1 250 ? 17.576 0.880 -6.568 1.00 94.06 250 SER A N 1
ATOM 2002 C CA . SER A 1 250 ? 18.360 2.118 -6.640 1.00 94.06 250 SER A CA 1
ATOM 2003 C C . SER A 1 250 ? 19.865 1.851 -6.721 1.00 94.06 250 SER A C 1
ATOM 2005 O O . SER A 1 250 ? 20.547 2.441 -7.560 1.00 94.06 250 SER A O 1
ATOM 2007 N N . HIS A 1 251 ? 20.377 0.889 -5.943 1.00 89.88 251 HIS A N 1
ATOM 2008 C CA . HIS A 1 251 ? 21.769 0.446 -6.066 1.00 89.88 251 HIS A CA 1
ATOM 2009 C C . HIS A 1 251 ? 22.074 -0.107 -7.465 1.00 89.88 251 HIS A C 1
ATOM 2011 O O . HIS A 1 251 ? 23.102 0.253 -8.036 1.00 89.88 251 HIS A O 1
ATOM 2017 N N . MET A 1 252 ? 21.170 -0.899 -8.064 1.00 88.44 252 MET A N 1
ATOM 2018 C CA . MET A 1 252 ? 21.331 -1.350 -9.458 1.00 88.44 252 MET A CA 1
ATOM 2019 C C . MET A 1 252 ? 21.465 -0.165 -10.422 1.00 88.44 252 MET A C 1
ATOM 2021 O O . MET A 1 252 ? 22.296 -0.184 -11.329 1.00 88.44 252 MET A O 1
ATOM 2025 N N . ALA A 1 253 ? 20.657 0.882 -10.231 1.00 89.81 253 ALA A N 1
ATOM 2026 C CA . ALA A 1 253 ? 20.714 2.069 -11.074 1.00 89.81 253 ALA A CA 1
ATOM 2027 C C . ALA A 1 253 ? 22.027 2.847 -10.922 1.00 89.81 253 ALA A C 1
ATOM 2029 O O . ALA A 1 253 ? 22.586 3.270 -11.936 1.00 89.81 253 ALA A O 1
ATOM 2030 N N . GLY A 1 254 ? 22.544 2.979 -9.697 1.00 86.94 254 GLY A N 1
ATOM 2031 C CA . GLY A 1 254 ? 23.870 3.545 -9.441 1.00 86.94 254 GLY A CA 1
ATOM 2032 C C . GLY A 1 254 ? 24.979 2.749 -10.136 1.00 86.94 254 GLY A C 1
ATOM 2033 O O . GLY A 1 254 ? 25.751 3.313 -10.909 1.00 86.94 254 GLY A O 1
ATOM 2034 N N . LEU A 1 255 ? 25.001 1.422 -9.958 1.00 83.44 255 LEU A N 1
ATOM 2035 C CA . LEU A 1 255 ? 25.987 0.539 -10.598 1.00 83.44 255 LEU A CA 1
ATOM 2036 C C . LEU A 1 255 ? 25.990 0.672 -12.122 1.00 83.44 255 LEU A C 1
ATOM 2038 O O . LEU A 1 255 ? 27.045 0.666 -12.748 1.00 83.44 255 LEU A O 1
ATOM 2042 N N . ILE A 1 256 ? 24.828 0.840 -12.743 1.00 82.88 256 ILE A N 1
ATOM 2043 C CA . ILE A 1 256 ? 24.742 0.950 -14.202 1.00 82.88 256 ILE A CA 1
ATOM 2044 C C . ILE A 1 256 ? 25.267 2.283 -14.713 1.00 82.88 256 ILE A C 1
ATOM 2046 O O . ILE A 1 256 ? 25.905 2.308 -15.764 1.00 82.88 256 ILE A O 1
ATOM 2050 N N . ILE A 1 257 ? 25.070 3.374 -13.971 1.00 84.06 257 ILE A N 1
ATOM 2051 C CA . ILE A 1 257 ? 25.722 4.650 -14.286 1.00 84.06 257 ILE A CA 1
ATOM 2052 C C . ILE A 1 257 ? 27.245 4.456 -14.308 1.00 84.06 257 ILE A C 1
ATOM 2054 O O . ILE A 1 257 ? 27.896 4.860 -15.273 1.00 84.06 257 ILE A O 1
ATOM 2058 N N . HIS A 1 258 ? 27.797 3.740 -13.324 1.00 81.69 258 HIS A N 1
ATOM 2059 C CA . HIS A 1 258 ? 29.216 3.388 -13.310 1.00 81.69 258 HIS A CA 1
ATOM 2060 C C . HIS A 1 258 ? 29.620 2.486 -14.486 1.00 81.69 258 HIS A C 1
ATOM 2062 O O . HIS A 1 258 ? 30.615 2.774 -15.150 1.00 81.69 258 HIS A O 1
ATOM 2068 N N . LEU A 1 259 ? 28.865 1.431 -14.805 1.00 81.62 259 LEU A N 1
ATOM 2069 C CA . LEU A 1 259 ? 29.169 0.535 -15.933 1.00 81.62 259 LEU A CA 1
ATOM 2070 C C . LEU A 1 259 ? 29.132 1.262 -17.289 1.00 81.62 259 LEU A C 1
ATOM 2072 O O . LEU A 1 259 ? 29.949 0.985 -18.171 1.00 81.62 259 LEU A O 1
ATOM 2076 N N . ILE A 1 260 ? 28.222 2.225 -17.468 1.00 82.06 260 ILE A N 1
ATOM 2077 C CA . ILE A 1 260 ? 28.167 3.070 -18.669 1.00 82.06 260 ILE A CA 1
ATOM 2078 C C . ILE A 1 260 ? 29.444 3.911 -18.787 1.00 82.06 260 ILE A C 1
ATOM 2080 O O . ILE A 1 260 ? 30.000 4.003 -19.880 1.00 82.06 260 ILE A O 1
ATOM 2084 N N . LEU A 1 261 ? 29.947 4.481 -17.691 1.00 81.75 261 LEU A N 1
ATOM 2085 C CA . LEU A 1 261 ? 31.200 5.245 -17.707 1.00 81.75 261 LEU A CA 1
ATOM 2086 C C . LEU A 1 261 ? 32.402 4.366 -18.076 1.00 81.75 261 LEU A C 1
ATOM 2088 O O . LEU A 1 261 ? 33.150 4.710 -18.992 1.00 81.75 261 LEU A O 1
ATOM 2092 N N . HIS A 1 262 ? 32.530 3.200 -17.435 1.00 78.19 262 HIS A N 1
ATOM 2093 C CA . HIS A 1 262 ? 33.628 2.262 -17.686 1.00 78.19 262 HIS A CA 1
ATOM 2094 C C . HIS A 1 262 ? 33.613 1.719 -19.120 1.00 78.19 262 HIS A C 1
ATOM 2096 O O . HIS A 1 262 ? 34.639 1.716 -19.790 1.00 78.19 262 HIS A O 1
ATOM 2102 N N . SER A 1 263 ? 32.449 1.309 -19.634 1.00 76.25 263 SER A N 1
ATOM 2103 C CA . SER A 1 263 ? 32.331 0.762 -20.998 1.00 76.25 263 SER A CA 1
ATOM 2104 C C . SER A 1 263 ? 32.665 1.769 -22.103 1.00 76.25 263 SER A C 1
ATOM 2106 O O . SER A 1 263 ? 33.053 1.360 -23.196 1.00 76.25 263 SER A O 1
ATOM 2108 N N . ASN A 1 264 ? 32.533 3.070 -21.828 1.00 77.44 264 ASN A N 1
ATOM 2109 C CA . ASN A 1 264 ? 32.881 4.146 -22.757 1.00 77.44 264 ASN A CA 1
ATOM 2110 C C . ASN A 1 264 ? 34.261 4.770 -22.463 1.00 77.44 264 ASN A C 1
ATOM 2112 O O . ASN A 1 264 ? 34.591 5.783 -23.077 1.00 77.44 264 ASN A O 1
ATOM 2116 N N . ASN A 1 265 ? 35.058 4.189 -21.552 1.00 76.19 265 ASN A N 1
ATOM 2117 C CA . ASN A 1 265 ? 36.362 4.704 -21.109 1.00 76.19 265 ASN A CA 1
ATOM 2118 C C . ASN A 1 265 ? 36.327 6.199 -20.720 1.00 76.19 265 ASN A C 1
ATOM 2120 O O . ASN A 1 265 ? 37.241 6.955 -21.045 1.00 76.19 265 ASN A O 1
ATOM 2124 N N . CYS A 1 266 ? 35.249 6.645 -20.067 1.00 77.69 266 CYS A N 1
ATOM 2125 C CA . CYS A 1 266 ? 35.081 8.039 -19.652 1.00 77.69 266 CYS A CA 1
ATOM 2126 C C . CYS A 1 266 ? 35.668 8.280 -18.254 1.00 77.69 266 CYS A C 1
ATOM 2128 O O . CYS A 1 266 ? 35.427 7.486 -17.346 1.00 77.69 266 CYS A O 1
ATOM 2130 N N . ASP A 1 267 ? 36.365 9.405 -18.065 1.00 78.94 267 ASP A N 1
ATOM 2131 C CA . ASP A 1 267 ? 36.815 9.853 -16.743 1.00 78.94 267 ASP A CA 1
ATOM 2132 C C . ASP A 1 267 ? 35.640 10.496 -15.972 1.00 78.94 267 ASP A C 1
ATOM 2134 O O . ASP A 1 267 ? 35.061 11.478 -16.451 1.00 78.94 267 ASP A O 1
ATOM 2138 N N . PRO A 1 268 ? 35.279 9.995 -14.773 1.00 77.81 268 PRO A N 1
ATOM 2139 C CA . PRO A 1 268 ? 34.263 10.601 -13.909 1.00 77.81 268 PRO A CA 1
ATOM 2140 C C . PRO A 1 268 ? 34.500 12.085 -13.588 1.00 77.81 268 PRO A C 1
ATOM 2142 O O . PRO A 1 268 ? 33.545 12.811 -13.308 1.00 77.81 268 PRO A O 1
ATOM 2145 N N . ARG A 1 269 ? 35.759 12.548 -13.619 1.00 83.06 269 ARG A N 1
ATOM 2146 C CA . ARG A 1 269 ? 36.140 13.932 -13.293 1.00 83.06 269 ARG A CA 1
ATOM 2147 C C . ARG A 1 269 ? 36.040 14.897 -14.481 1.00 83.06 269 ARG A C 1
ATOM 2149 O O . ARG A 1 269 ? 36.161 16.108 -14.274 1.00 83.06 269 ARG A O 1
ATOM 2156 N N . GLN A 1 270 ? 35.854 14.381 -15.697 1.00 84.81 270 GLN A N 1
ATOM 2157 C CA . GLN A 1 270 ? 35.789 15.163 -16.934 1.00 84.81 270 GLN A CA 1
ATOM 2158 C C . GLN A 1 270 ? 34.785 14.545 -17.916 1.00 84.81 270 GLN A C 1
ATOM 2160 O O . GLN A 1 270 ? 35.149 13.863 -18.876 1.00 84.81 270 GLN A O 1
ATOM 2165 N N . LEU A 1 271 ? 33.494 14.784 -17.682 1.00 85.31 271 LEU A N 1
ATOM 2166 C CA . LEU A 1 271 ? 32.436 14.251 -18.542 1.00 85.31 271 LEU A CA 1
ATOM 2167 C C . LEU A 1 271 ? 32.209 15.107 -19.798 1.00 85.31 271 LEU A C 1
ATOM 2169 O O . LEU A 1 271 ? 31.915 16.299 -19.712 1.00 85.31 271 LEU A O 1
ATOM 2173 N N . ASP A 1 272 ? 32.240 14.465 -20.968 1.00 88.06 272 ASP A N 1
ATOM 2174 C CA . ASP A 1 272 ? 31.812 15.064 -22.239 1.00 88.06 272 ASP A CA 1
ATOM 2175 C C . ASP A 1 272 ? 30.317 15.462 -22.198 1.00 88.06 272 ASP A C 1
ATOM 2177 O O . ASP A 1 272 ? 29.503 14.707 -21.646 1.00 88.06 272 ASP A O 1
ATOM 2181 N N . PRO A 1 273 ? 29.892 16.583 -22.825 1.00 89.94 273 PRO A N 1
ATOM 2182 C CA . PRO A 1 273 ? 28.498 17.026 -22.800 1.00 89.94 273 PRO A CA 1
ATOM 2183 C C . PRO A 1 273 ? 27.475 15.988 -23.277 1.00 89.94 273 PRO A C 1
ATOM 2185 O O . PRO A 1 273 ? 26.361 15.940 -22.746 1.00 89.94 273 PRO A O 1
ATOM 2188 N N . ARG A 1 274 ? 27.813 15.126 -24.251 1.00 89.56 274 ARG A N 1
ATOM 2189 C CA . ARG A 1 274 ? 26.880 14.085 -24.724 1.00 89.56 274 ARG A CA 1
ATOM 2190 C C . ARG A 1 274 ? 26.682 13.004 -23.671 1.00 89.56 274 ARG A C 1
ATOM 2192 O O . ARG A 1 274 ? 25.549 12.573 -23.446 1.00 89.56 274 ARG A O 1
ATOM 2199 N N . MET A 1 275 ? 27.768 12.583 -23.023 1.00 87.56 275 MET A N 1
ATOM 2200 C CA . MET A 1 275 ? 27.710 11.604 -21.941 1.00 87.56 275 MET A CA 1
ATOM 2201 C C . MET A 1 275 ? 26.976 12.182 -20.733 1.00 87.56 275 MET A C 1
ATOM 2203 O O . MET A 1 275 ? 26.058 11.547 -20.217 1.00 87.56 275 MET A O 1
ATOM 2207 N N . HIS A 1 276 ? 27.294 13.421 -20.354 1.00 91.06 276 HIS A N 1
ATOM 2208 C CA . HIS A 1 276 ? 26.603 14.138 -19.288 1.00 91.06 276 HIS A CA 1
ATOM 2209 C C . HIS A 1 276 ? 25.085 14.184 -19.533 1.00 91.06 276 HIS A C 1
ATOM 2211 O O . HIS A 1 276 ? 24.305 13.784 -18.670 1.00 91.06 276 HIS A O 1
ATOM 2217 N N . HIS A 1 277 ? 24.641 14.555 -20.741 1.00 90.62 277 HIS A N 1
ATOM 2218 C CA . HIS A 1 277 ? 23.215 14.571 -21.082 1.00 90.62 277 HIS A CA 1
ATOM 2219 C C . HIS A 1 277 ? 22.562 13.179 -21.003 1.00 90.62 277 HIS A C 1
ATOM 2221 O O . HIS A 1 277 ? 21.448 13.037 -20.487 1.00 90.62 277 HIS A O 1
ATOM 2227 N N . ARG A 1 278 ? 23.248 12.133 -21.489 1.00 90.00 278 ARG A N 1
ATOM 2228 C CA . ARG A 1 278 ? 22.770 10.743 -21.409 1.00 90.00 278 ARG A CA 1
ATOM 2229 C C . ARG A 1 278 ? 22.580 10.300 -19.956 1.00 90.00 278 ARG A C 1
ATOM 2231 O O . ARG A 1 278 ? 21.531 9.733 -19.642 1.00 90.00 278 ARG A O 1
ATOM 2238 N N . LEU A 1 279 ? 23.543 10.596 -19.083 1.00 90.44 279 LEU A N 1
ATOM 2239 C CA . LEU A 1 279 ? 23.481 10.268 -17.658 1.00 90.44 279 LEU A CA 1
ATOM 2240 C C . LEU A 1 279 ? 22.384 11.057 -16.942 1.00 90.44 279 LEU A C 1
ATOM 2242 O O . LEU A 1 279 ? 21.565 10.440 -16.264 1.00 90.44 279 LEU A O 1
ATOM 2246 N N . CYS A 1 280 ? 22.269 12.370 -17.176 1.00 92.44 280 CYS A N 1
ATOM 2247 C CA . CYS A 1 280 ? 21.178 13.187 -16.632 1.00 92.44 280 CYS A CA 1
ATOM 2248 C C . CYS A 1 280 ? 19.801 12.628 -17.013 1.00 92.44 280 CYS A C 1
ATOM 2250 O O . CYS A 1 280 ? 18.898 12.584 -16.179 1.00 92.44 280 CYS A O 1
ATOM 2252 N N . ARG A 1 281 ? 19.624 12.139 -18.249 1.00 91.69 281 ARG A N 1
ATOM 2253 C CA . ARG A 1 281 ? 18.361 11.527 -18.693 1.00 91.69 281 ARG A CA 1
ATOM 2254 C C . ARG A 1 281 ? 18.007 10.272 -17.890 1.00 91.69 281 ARG A C 1
ATOM 2256 O O . ARG A 1 281 ? 16.857 10.132 -17.474 1.00 91.69 281 ARG A O 1
ATOM 2263 N N . ILE A 1 282 ? 18.961 9.361 -17.698 1.00 90.31 282 ILE A N 1
ATOM 2264 C CA . ILE A 1 282 ? 18.753 8.113 -16.943 1.00 90.31 282 ILE A CA 1
ATOM 2265 C C . ILE A 1 282 ? 18.512 8.434 -15.464 1.00 90.31 282 ILE A C 1
ATOM 2267 O O . ILE A 1 282 ? 17.543 7.958 -14.876 1.00 90.31 282 ILE A O 1
ATOM 2271 N N . TYR A 1 283 ? 19.346 9.299 -14.896 1.00 92.56 283 TYR A N 1
ATOM 2272 C CA . TYR A 1 283 ? 19.300 9.731 -13.507 1.00 92.56 283 TYR A CA 1
ATOM 2273 C C . TYR A 1 283 ? 17.970 10.411 -13.140 1.00 92.56 283 TYR A C 1
ATOM 2275 O O . TYR A 1 283 ? 17.248 9.922 -12.270 1.00 92.56 283 TYR A O 1
ATOM 2283 N N . ASN A 1 284 ? 17.570 11.454 -13.878 1.00 93.81 284 ASN A N 1
ATOM 2284 C CA . ASN A 1 284 ? 16.307 12.168 -13.654 1.00 93.81 284 ASN A CA 1
ATOM 2285 C C . ASN A 1 284 ? 15.086 11.269 -13.907 1.00 93.81 284 ASN A C 1
ATOM 2287 O O . ASN A 1 284 ? 14.044 11.397 -13.263 1.00 93.81 284 ASN A O 1
ATOM 2291 N N . HIS A 1 285 ? 15.163 10.315 -14.841 1.00 92.38 285 HIS A N 1
ATOM 2292 C CA . HIS A 1 285 ? 14.093 9.328 -15.012 1.00 92.38 285 HIS A CA 1
ATOM 2293 C C . HIS A 1 285 ? 13.946 8.423 -13.785 1.00 92.38 285 HIS A C 1
ATOM 2295 O O . HIS A 1 285 ? 12.834 8.280 -13.272 1.00 92.38 285 HIS A O 1
ATOM 2301 N N . THR A 1 286 ? 15.049 7.869 -13.285 1.00 93.75 286 THR A N 1
ATOM 2302 C CA . THR A 1 286 ? 15.051 6.981 -12.117 1.00 93.75 286 THR A CA 1
ATOM 2303 C C . THR A 1 286 ? 14.599 7.710 -10.853 1.00 93.75 286 THR A C 1
ATOM 2305 O O . THR A 1 286 ? 13.688 7.225 -10.182 1.00 93.75 286 THR A O 1
ATOM 2308 N N . LEU A 1 287 ? 15.115 8.912 -10.569 1.00 93.50 287 LEU A N 1
ATOM 2309 C CA . LEU A 1 287 ? 14.750 9.685 -9.371 1.00 93.50 287 LEU A CA 1
ATOM 2310 C C . LEU A 1 287 ? 13.237 9.946 -9.286 1.00 93.50 287 LEU A C 1
ATOM 2312 O O . LEU A 1 287 ? 12.608 9.800 -8.234 1.00 93.50 287 LEU A O 1
ATOM 2316 N N . ARG A 1 288 ? 12.621 10.254 -10.433 1.00 93.25 288 ARG A N 1
ATOM 2317 C CA . ARG A 1 288 ? 11.175 10.471 -10.551 1.00 93.25 288 ARG A CA 1
ATOM 2318 C C . ARG A 1 288 ? 10.345 9.205 -10.347 1.00 93.25 288 ARG A C 1
ATOM 2320 O O . ARG A 1 288 ? 9.182 9.307 -9.956 1.00 93.25 288 ARG A O 1
ATOM 2327 N N . LEU A 1 289 ? 10.895 8.029 -10.642 1.00 93.75 289 LEU A N 1
ATOM 2328 C CA . LEU A 1 289 ? 10.242 6.750 -10.360 1.00 93.75 289 LEU A CA 1
ATOM 2329 C C . LEU A 1 289 ? 10.369 6.361 -8.886 1.00 93.75 289 LEU A C 1
ATOM 2331 O O . LEU A 1 289 ? 9.417 5.801 -8.341 1.00 93.75 289 LEU A O 1
ATOM 2335 N N . LEU A 1 290 ? 11.498 6.678 -8.247 1.00 95.38 290 LEU A N 1
ATOM 2336 C CA . LEU A 1 290 ? 11.730 6.432 -6.820 1.00 95.38 290 LEU A CA 1
ATOM 2337 C C . LEU A 1 290 ? 10.783 7.244 -5.921 1.00 95.38 290 LEU A C 1
ATOM 2339 O O . LEU A 1 290 ? 10.442 6.797 -4.835 1.00 95.38 290 LEU A O 1
ATOM 2343 N N . ALA A 1 291 ? 10.274 8.386 -6.394 1.00 93.69 291 ALA A N 1
ATOM 2344 C CA . ALA A 1 291 ? 9.298 9.185 -5.649 1.00 93.69 291 ALA A CA 1
ATOM 2345 C C . ALA A 1 291 ? 7.875 8.603 -5.607 1.00 93.69 291 ALA A C 1
ATOM 2347 O O . ALA A 1 291 ? 7.033 9.059 -4.832 1.00 93.69 291 ALA A O 1
ATOM 2348 N N . LEU A 1 292 ? 7.556 7.621 -6.456 1.00 92.94 292 LEU A N 1
ATOM 2349 C CA . LEU A 1 292 ? 6.201 7.078 -6.517 1.00 92.94 292 LEU A CA 1
ATOM 2350 C C . LEU A 1 292 ? 5.885 6.262 -5.248 1.00 92.94 292 LEU A C 1
ATOM 2352 O O . LEU A 1 292 ? 6.701 5.436 -4.842 1.00 92.94 292 LEU A O 1
ATOM 2356 N N . PRO A 1 293 ? 4.697 6.432 -4.639 1.00 92.25 293 PRO A N 1
ATOM 2357 C CA . PRO A 1 293 ? 4.343 5.719 -3.416 1.00 92.25 293 PRO A CA 1
ATOM 2358 C C . PRO A 1 293 ? 4.079 4.232 -3.656 1.00 92.25 293 PRO A C 1
ATOM 2360 O O . PRO A 1 293 ? 3.583 3.850 -4.724 1.00 92.25 293 PRO A O 1
ATOM 2363 N N . ALA A 1 294 ? 4.351 3.419 -2.633 1.00 90.81 294 ALA A N 1
ATOM 2364 C CA . ALA A 1 294 ? 3.918 2.026 -2.568 1.00 90.81 294 ALA A CA 1
ATOM 2365 C C . ALA A 1 294 ? 2.378 1.908 -2.562 1.00 90.81 294 ALA A C 1
ATOM 2367 O O . ALA A 1 294 ? 1.662 2.897 -2.387 1.00 90.81 294 ALA A O 1
ATOM 2368 N N . SER A 1 295 ? 1.829 0.719 -2.812 1.00 85.12 295 SER A N 1
ATOM 2369 C CA . SER A 1 295 ? 0.389 0.466 -2.644 1.00 85.12 295 SER A CA 1
ATOM 2370 C C . SER A 1 295 ? 0.019 0.045 -1.230 1.00 85.12 295 SER A C 1
ATOM 2372 O O . SER A 1 295 ? -1.080 0.378 -0.794 1.00 85.12 295 SER A O 1
ATOM 2374 N N . ILE A 1 296 ? 0.921 -0.659 -0.549 1.00 83.00 296 ILE A N 1
ATOM 2375 C CA . ILE A 1 296 ? 0.789 -1.092 0.845 1.00 83.00 296 ILE A CA 1
ATOM 2376 C C . ILE A 1 296 ? 1.510 -0.052 1.705 1.00 83.00 296 ILE A C 1
ATOM 2378 O O . ILE A 1 296 ? 2.602 0.376 1.339 1.00 83.00 296 ILE A O 1
ATOM 2382 N N . ASP A 1 297 ? 0.860 0.414 2.772 1.00 83.88 297 ASP A N 1
ATOM 2383 C CA . ASP A 1 297 ? 1.369 1.408 3.728 1.00 83.88 297 ASP A CA 1
ATOM 2384 C C . ASP A 1 297 ? 2.208 2.551 3.117 1.00 83.88 297 ASP A C 1
ATOM 2386 O O . ASP A 1 297 ? 3.335 2.821 3.541 1.00 83.88 297 ASP A O 1
ATOM 2390 N N . PRO A 1 298 ? 1.658 3.294 2.134 1.00 89.38 298 PRO A N 1
ATOM 2391 C CA . PRO A 1 298 ? 2.420 4.233 1.313 1.00 89.38 298 PRO A CA 1
ATOM 2392 C C . PRO A 1 298 ? 3.122 5.344 2.089 1.00 89.38 298 PRO A C 1
ATOM 2394 O O . PRO A 1 298 ? 4.124 5.861 1.609 1.00 89.38 298 PRO A O 1
ATOM 2397 N N . LEU A 1 299 ? 2.587 5.751 3.245 1.00 88.56 299 LEU A N 1
ATOM 2398 C CA . LEU A 1 299 ? 3.244 6.718 4.122 1.00 88.56 299 LEU A CA 1
ATOM 2399 C C . LEU A 1 299 ? 4.437 6.074 4.837 1.00 88.56 299 LEU A C 1
ATOM 2401 O O . LEU A 1 299 ? 5.524 6.646 4.804 1.00 88.56 299 LEU A O 1
ATOM 2405 N N . LYS A 1 300 ? 4.267 4.889 5.445 1.00 86.62 300 LYS A N 1
ATOM 2406 C CA . LYS A 1 300 ? 5.354 4.179 6.144 1.00 86.62 300 LYS A CA 1
ATOM 2407 C C . LYS A 1 300 ? 6.513 3.894 5.182 1.00 86.62 300 LYS A C 1
ATOM 2409 O O . LYS A 1 300 ? 7.651 4.207 5.505 1.00 86.62 300 LYS A O 1
ATOM 2414 N N . SER A 1 301 ? 6.223 3.460 3.951 1.00 89.88 301 SER A N 1
ATOM 2415 C CA . SER A 1 301 ? 7.246 3.150 2.939 1.00 89.88 301 SER A CA 1
ATOM 2416 C C . SER A 1 301 ? 8.045 4.348 2.404 1.00 89.88 301 SER A C 1
ATOM 2418 O O . SER A 1 301 ? 9.006 4.144 1.663 1.00 89.88 301 SER A O 1
ATOM 2420 N N . MET A 1 302 ? 7.692 5.596 2.743 1.00 91.94 302 MET A N 1
ATOM 2421 C CA . MET A 1 302 ? 8.452 6.769 2.281 1.00 91.94 302 MET A CA 1
ATOM 2422 C C . MET A 1 302 ? 9.882 6.811 2.822 1.00 91.94 302 MET A C 1
ATOM 2424 O O . MET A 1 302 ? 10.741 7.407 2.178 1.00 91.94 302 MET A O 1
ATOM 2428 N N . SER A 1 303 ? 10.154 6.141 3.946 1.00 90.56 303 SER A N 1
ATOM 2429 C CA . SER A 1 303 ? 11.513 5.910 4.454 1.00 90.56 303 SER A CA 1
ATOM 2430 C C . SER A 1 303 ? 12.396 5.227 3.402 1.00 90.56 303 SER A C 1
ATOM 2432 O O . SER A 1 303 ? 13.493 5.703 3.108 1.00 90.56 303 SER A O 1
ATOM 2434 N N . TYR A 1 304 ? 11.891 4.161 2.772 1.00 92.69 304 TYR A N 1
ATOM 2435 C CA . TYR A 1 304 ? 12.585 3.429 1.714 1.00 92.69 304 TYR A CA 1
ATOM 2436 C C . TYR A 1 304 ? 12.720 4.266 0.443 1.00 92.69 304 TYR A C 1
ATOM 2438 O O . TYR A 1 304 ? 13.784 4.263 -0.172 1.00 92.69 304 TYR A O 1
ATOM 2446 N N . ASN A 1 305 ? 11.686 5.026 0.067 1.00 94.62 305 ASN A N 1
ATOM 2447 C CA . ASN A 1 305 ? 11.755 5.931 -1.084 1.00 94.62 305 ASN A CA 1
ATOM 2448 C C . ASN A 1 305 ? 12.838 7.005 -0.894 1.00 94.62 305 ASN A C 1
ATOM 2450 O O . ASN A 1 305 ? 13.607 7.270 -1.817 1.00 94.62 305 ASN A O 1
ATOM 2454 N N . TRP A 1 306 ? 12.912 7.597 0.303 1.00 94.44 306 TRP A N 1
ATOM 2455 C CA . TRP A 1 306 ? 13.939 8.573 0.659 1.00 94.44 306 TRP A CA 1
ATOM 2456 C C . TRP A 1 306 ? 15.331 7.946 0.626 1.00 94.44 306 TRP A C 1
ATOM 2458 O O . TRP A 1 306 ? 16.186 8.426 -0.112 1.00 94.44 306 TRP A O 1
ATOM 2468 N N . ARG A 1 307 ? 15.533 6.816 1.321 1.00 93.56 307 ARG A N 1
ATOM 2469 C CA . ARG A 1 307 ? 16.810 6.078 1.324 1.00 93.56 307 ARG A CA 1
ATOM 2470 C C . ARG A 1 307 ? 17.256 5.725 -0.095 1.00 93.56 307 ARG A C 1
ATOM 2472 O O . ARG A 1 307 ? 18.419 5.900 -0.432 1.00 93.56 307 ARG A O 1
ATOM 2479 N N . ALA A 1 308 ? 16.331 5.295 -0.950 1.00 95.25 308 ALA A N 1
ATOM 2480 C CA . ALA A 1 308 ? 16.617 4.995 -2.346 1.00 95.25 308 ALA A CA 1
ATOM 2481 C C . ALA A 1 308 ? 17.049 6.237 -3.145 1.00 95.25 308 ALA A C 1
ATOM 2483 O O . ALA A 1 308 ? 17.983 6.140 -3.941 1.00 95.25 308 ALA A O 1
ATOM 2484 N N . GLN A 1 309 ? 16.406 7.396 -2.952 1.00 95.19 309 GLN A N 1
ATOM 2485 C CA . GLN A 1 309 ? 16.832 8.648 -3.590 1.00 95.19 309 GLN A CA 1
ATOM 2486 C C . GLN A 1 309 ? 18.215 9.085 -3.100 1.00 95.19 309 GLN A C 1
ATOM 2488 O O . GLN A 1 309 ? 19.045 9.445 -3.928 1.00 95.19 309 GLN A O 1
ATOM 2493 N N . THR A 1 310 ? 18.479 9.002 -1.793 1.00 93.81 310 THR A N 1
ATOM 2494 C CA . THR A 1 310 ? 19.782 9.323 -1.194 1.00 93.81 310 THR A CA 1
ATOM 2495 C C . THR A 1 310 ? 20.896 8.453 -1.769 1.00 93.81 310 THR A C 1
ATOM 2497 O O . THR A 1 310 ? 21.879 8.997 -2.255 1.00 93.81 310 THR A O 1
ATOM 2500 N N . VAL A 1 311 ? 20.694 7.133 -1.846 1.00 91.44 311 VAL A N 1
ATOM 2501 C CA . VAL A 1 311 ? 21.650 6.200 -2.473 1.00 91.44 311 VAL A CA 1
ATOM 2502 C C . VAL A 1 311 ? 21.990 6.618 -3.906 1.00 91.44 311 VAL A C 1
ATOM 2504 O O . VAL A 1 311 ? 23.154 6.601 -4.300 1.00 91.44 311 VAL A O 1
ATOM 2507 N N . LEU A 1 312 ? 20.987 7.010 -4.698 1.00 91.62 312 LEU A N 1
ATOM 2508 C CA . LEU A 1 312 ? 21.214 7.423 -6.082 1.00 91.62 312 LEU A CA 1
ATOM 2509 C C . LEU A 1 312 ? 21.924 8.783 -6.174 1.00 91.62 312 LEU A C 1
ATOM 2511 O O . LEU A 1 312 ? 22.767 8.952 -7.050 1.00 91.62 312 LEU A O 1
ATOM 2515 N N . LEU A 1 313 ? 21.582 9.735 -5.297 1.00 91.00 313 LEU A N 1
ATOM 2516 C CA . LEU A 1 313 ? 22.211 11.060 -5.199 1.00 91.00 313 LEU A CA 1
ATOM 2517 C C . LEU A 1 313 ? 23.696 10.940 -4.817 1.00 91.00 313 LEU A C 1
ATOM 2519 O O . LEU A 1 313 ? 24.544 11.584 -5.429 1.00 91.00 313 LEU A O 1
ATOM 2523 N N . GLU A 1 314 ? 24.012 10.088 -3.842 1.00 89.12 314 GLU A N 1
ATOM 2524 C CA . GLU A 1 314 ? 25.378 9.821 -3.377 1.00 89.12 314 GLU A CA 1
ATOM 2525 C C . GLU A 1 314 ? 26.217 9.132 -4.457 1.00 89.12 314 GLU A C 1
ATOM 2527 O O . GLU A 1 314 ? 27.345 9.550 -4.724 1.00 89.12 314 GLU A O 1
ATOM 2532 N N . ALA A 1 315 ? 25.638 8.147 -5.154 1.00 82.50 315 ALA A N 1
ATOM 2533 C CA . ALA A 1 315 ? 26.317 7.403 -6.214 1.00 82.50 315 ALA A CA 1
ATOM 2534 C C . ALA A 1 315 ? 26.806 8.289 -7.373 1.00 82.50 315 ALA A C 1
ATOM 2536 O O . ALA A 1 315 ? 27.722 7.904 -8.087 1.00 82.50 315 ALA A O 1
ATOM 2537 N N . VAL A 1 316 ? 26.232 9.478 -7.577 1.00 83.50 316 VAL A N 1
ATOM 2538 C CA . VAL A 1 316 ? 26.636 10.404 -8.652 1.00 83.50 316 VAL A CA 1
ATOM 2539 C C . VAL A 1 316 ? 27.338 11.664 -8.144 1.00 83.50 316 VAL A C 1
ATOM 2541 O O . VAL A 1 316 ? 27.752 12.496 -8.950 1.00 83.50 316 VAL A O 1
ATOM 2544 N N . GLY A 1 317 ? 27.503 11.812 -6.826 1.00 84.44 317 GLY A N 1
ATOM 2545 C CA . GLY A 1 317 ? 28.020 13.035 -6.203 1.00 84.44 317 GLY A CA 1
ATOM 2546 C C . GLY A 1 317 ? 29.483 13.360 -6.529 1.00 84.44 317 GLY A C 1
ATOM 2547 O O . GLY A 1 317 ? 29.893 14.508 -6.402 1.00 84.44 317 GLY A O 1
ATOM 2548 N N . HIS A 1 318 ? 30.264 12.378 -6.982 1.00 83.81 318 HIS A N 1
ATOM 2549 C CA . HIS A 1 318 ? 31.681 12.534 -7.334 1.00 83.81 318 HIS A CA 1
ATOM 2550 C C . HIS A 1 318 ? 31.921 12.881 -8.817 1.00 83.81 318 HIS A C 1
ATOM 2552 O O . HIS A 1 318 ? 33.072 13.024 -9.232 1.00 83.81 318 HIS A O 1
ATOM 2558 N N . LEU A 1 319 ? 30.860 12.976 -9.628 1.00 86.81 319 LEU A N 1
ATOM 2559 C CA . LEU A 1 319 ? 30.956 13.285 -11.055 1.00 86.81 319 LEU A CA 1
ATOM 2560 C C . LEU A 1 319 ? 31.194 14.779 -11.292 1.00 86.81 319 LEU A C 1
ATOM 2562 O O . LEU A 1 319 ? 30.587 15.623 -10.632 1.00 86.81 319 LEU A O 1
ATOM 2566 N N . ASN A 1 320 ? 32.022 15.108 -12.286 1.00 84.81 320 ASN A N 1
ATOM 2567 C CA . ASN A 1 320 ? 32.294 16.489 -12.677 1.00 84.81 320 ASN A CA 1
ATOM 2568 C C . ASN A 1 320 ? 32.153 16.687 -14.207 1.00 84.81 320 ASN A C 1
ATOM 2570 O O . ASN A 1 320 ? 32.858 16.027 -14.977 1.00 84.81 320 ASN A O 1
ATOM 2574 N N . PRO A 1 321 ? 31.267 17.593 -14.676 1.00 88.19 321 PRO A N 1
ATOM 2575 C CA . PRO A 1 321 ? 30.316 18.396 -13.894 1.00 88.19 321 PRO A CA 1
ATOM 2576 C C . PRO A 1 321 ? 29.232 17.549 -13.192 1.00 88.19 321 PRO A C 1
ATOM 2578 O O . PRO A 1 321 ? 28.852 16.494 -13.716 1.00 88.19 321 PRO A O 1
ATOM 2581 N N . PRO A 1 322 ? 28.702 18.012 -12.040 1.00 88.75 322 PRO A N 1
ATOM 2582 C CA . PRO A 1 322 ? 27.661 17.302 -11.298 1.00 88.75 322 PRO A CA 1
ATOM 2583 C C . PRO A 1 322 ? 26.390 17.164 -12.138 1.00 88.75 322 PRO A C 1
ATOM 2585 O O . PRO A 1 322 ? 26.007 18.091 -12.857 1.00 88.75 322 PRO A O 1
ATOM 2588 N N . LEU A 1 323 ? 25.719 16.009 -12.053 1.00 90.81 323 LEU A N 1
ATOM 2589 C CA . LEU A 1 323 ? 24.496 15.761 -12.820 1.00 90.81 323 LEU A CA 1
ATOM 2590 C C . LEU A 1 323 ? 23.399 16.760 -12.437 1.00 90.81 323 LEU A C 1
ATOM 2592 O O . LEU A 1 323 ? 23.063 16.933 -11.266 1.00 90.81 323 LEU A O 1
ATOM 2596 N N . THR A 1 324 ? 22.812 17.394 -13.447 1.00 89.88 324 THR A N 1
ATOM 2597 C CA . THR A 1 324 ? 21.797 18.432 -13.266 1.00 89.88 324 THR A CA 1
ATOM 2598 C C . THR A 1 324 ? 20.405 17.828 -13.078 1.00 89.88 324 THR A C 1
ATOM 2600 O O . THR A 1 324 ? 19.938 17.001 -13.870 1.00 89.88 324 THR A O 1
ATOM 2603 N N . LEU A 1 325 ? 19.718 18.261 -12.018 1.00 91.81 325 LEU A N 1
ATOM 2604 C CA . LEU A 1 325 ? 18.335 17.881 -11.737 1.00 91.81 325 LEU A CA 1
ATOM 2605 C C . LEU A 1 325 ? 17.368 18.709 -12.589 1.00 91.81 325 LEU A C 1
ATOM 2607 O O . LEU A 1 325 ? 17.461 19.938 -12.630 1.00 91.81 325 LEU A O 1
ATOM 2611 N N . ASP A 1 326 ? 16.411 18.042 -13.241 1.00 91.62 326 ASP A N 1
ATOM 2612 C CA . ASP A 1 326 ? 15.285 18.722 -13.892 1.00 91.62 326 ASP A CA 1
ATOM 2613 C C . ASP A 1 326 ? 14.218 19.158 -12.863 1.00 91.62 326 ASP A C 1
ATOM 2615 O O . ASP A 1 326 ? 14.164 18.658 -11.735 1.00 91.62 326 ASP A O 1
ATOM 2619 N N . GLN A 1 327 ? 13.336 20.088 -13.247 1.00 90.31 327 GLN A N 1
ATOM 2620 C CA . GLN A 1 327 ? 12.266 20.589 -12.368 1.00 90.31 327 GLN A CA 1
ATOM 2621 C C . GLN A 1 327 ? 11.388 19.458 -11.795 1.00 90.31 327 GLN A C 1
ATOM 2623 O O . GLN A 1 327 ? 10.975 19.487 -10.635 1.00 90.31 327 GLN A O 1
ATOM 2628 N N . ASP A 1 328 ? 11.101 18.433 -12.601 1.00 89.62 328 ASP A N 1
ATOM 2629 C CA . ASP A 1 328 ? 10.298 17.289 -12.169 1.00 89.62 328 ASP A CA 1
ATOM 2630 C C . ASP A 1 328 ? 11.038 16.396 -11.153 1.00 89.62 328 ASP A C 1
ATOM 2632 O O . ASP A 1 328 ? 10.385 15.734 -10.345 1.00 89.62 328 ASP A O 1
ATOM 2636 N N . SER A 1 329 ? 12.370 16.361 -11.188 1.00 91.75 329 SER A N 1
ATOM 2637 C CA . SER A 1 329 ? 13.234 15.621 -10.265 1.00 91.75 329 SER A CA 1
ATOM 2638 C C . SER A 1 329 ? 13.359 16.344 -8.928 1.00 91.75 329 SER A C 1
ATOM 2640 O O . SER A 1 329 ? 13.217 15.700 -7.890 1.00 91.75 329 SER A O 1
ATOM 2642 N N . TYR A 1 330 ? 13.465 17.678 -8.921 1.00 92.44 330 TYR A N 1
ATOM 2643 C CA . TYR A 1 330 ? 13.282 18.465 -7.692 1.00 92.44 330 TYR A CA 1
ATOM 2644 C C . TYR A 1 330 ? 11.915 18.197 -7.057 1.00 92.44 330 TYR A C 1
ATOM 2646 O O . TYR A 1 330 ? 11.818 17.873 -5.873 1.00 92.44 330 TYR A O 1
ATOM 2654 N N . ARG A 1 331 ? 10.846 18.224 -7.861 1.00 91.06 331 ARG A N 1
ATOM 2655 C CA . ARG A 1 331 ? 9.497 17.900 -7.382 1.00 91.06 331 ARG A CA 1
ATOM 2656 C C . ARG A 1 331 ? 9.396 16.469 -6.846 1.00 91.06 331 ARG A C 1
ATOM 2658 O O . ARG A 1 331 ? 8.648 16.227 -5.903 1.00 91.06 331 ARG A O 1
ATOM 2665 N N . ALA A 1 332 ? 10.122 15.519 -7.432 1.00 92.69 332 ALA A N 1
ATOM 2666 C CA . ALA A 1 332 ? 10.180 14.139 -6.957 1.00 92.69 332 ALA A CA 1
ATOM 2667 C C . ALA A 1 332 ? 10.810 14.041 -5.555 1.00 92.69 332 ALA A C 1
ATOM 2669 O O . ALA A 1 332 ? 10.328 13.269 -4.729 1.00 92.69 332 ALA A O 1
ATOM 2670 N N . VAL A 1 333 ? 11.830 14.849 -5.259 1.00 93.75 333 VAL A N 1
ATOM 2671 C CA . VAL A 1 333 ? 12.418 14.964 -3.912 1.00 93.75 333 VAL A CA 1
ATOM 2672 C C . VAL A 1 333 ? 11.421 15.601 -2.939 1.00 93.75 333 VAL A C 1
ATOM 2674 O O . VAL A 1 333 ? 11.128 15.033 -1.887 1.00 93.75 333 VAL A O 1
ATOM 2677 N N . VAL A 1 334 ? 10.819 16.732 -3.321 1.00 93.44 334 VAL A N 1
ATOM 2678 C CA . VAL A 1 334 ? 9.797 17.436 -2.523 1.00 93.44 334 VAL A CA 1
ATOM 2679 C C . VAL A 1 334 ? 8.621 16.512 -2.174 1.00 93.44 334 VAL A C 1
ATOM 2681 O O . VAL A 1 334 ? 8.147 16.518 -1.042 1.00 93.44 334 VAL A O 1
ATOM 2684 N N . GLN A 1 335 ? 8.182 15.668 -3.112 1.00 92.00 335 GLN A N 1
ATOM 2685 C CA . GLN A 1 335 ? 7.115 14.680 -2.907 1.00 92.00 335 GLN A CA 1
ATOM 2686 C C . GLN A 1 335 ? 7.431 13.671 -1.805 1.00 92.00 335 GLN A C 1
ATOM 2688 O O . GLN A 1 335 ? 6.571 13.393 -0.970 1.00 92.00 335 GLN A O 1
ATOM 2693 N N . VAL A 1 336 ? 8.643 13.113 -1.816 1.00 94.00 336 VAL A N 1
ATOM 2694 C CA . VAL A 1 336 ? 9.068 12.135 -0.809 1.00 94.00 336 VAL A CA 1
ATOM 2695 C C . VAL A 1 336 ? 9.176 12.804 0.555 1.00 94.00 336 VAL A C 1
ATOM 2697 O O . VAL A 1 336 ? 8.665 12.266 1.536 1.00 94.00 336 VAL A O 1
ATOM 2700 N N . LEU A 1 337 ? 9.752 14.006 0.620 1.00 93.56 337 LEU A N 1
ATOM 2701 C CA . LEU A 1 337 ? 9.871 14.770 1.863 1.00 93.56 337 LEU A CA 1
ATOM 2702 C C . LEU A 1 337 ? 8.499 15.140 2.445 1.00 93.56 337 LEU A C 1
ATOM 2704 O O . LEU A 1 337 ? 8.274 14.936 3.633 1.00 93.56 337 LEU A O 1
ATOM 2708 N N . ALA A 1 338 ? 7.554 15.589 1.613 1.00 92.81 338 ALA A N 1
ATOM 2709 C CA . ALA A 1 338 ? 6.200 15.949 2.047 1.00 92.81 338 ALA A CA 1
ATOM 2710 C C . ALA A 1 338 ? 5.382 14.750 2.550 1.00 92.81 338 ALA A C 1
ATOM 2712 O O . ALA A 1 338 ? 4.450 14.915 3.333 1.00 92.81 338 ALA A O 1
ATOM 2713 N N . ALA A 1 339 ? 5.715 13.536 2.113 1.00 92.31 339 ALA A N 1
ATOM 2714 C CA . ALA A 1 339 ? 5.074 12.305 2.564 1.00 92.31 339 ALA A CA 1
ATOM 2715 C C . ALA A 1 339 ? 5.874 11.560 3.650 1.00 92.31 339 ALA A C 1
ATOM 2717 O O . ALA A 1 339 ? 5.402 10.545 4.172 1.00 92.31 339 ALA A O 1
ATOM 2718 N N . SER A 1 340 ? 7.066 12.036 4.007 1.00 90.56 340 SER A N 1
ATOM 2719 C CA . SER A 1 340 ? 7.909 11.445 5.048 1.00 90.56 340 SER A CA 1
ATOM 2720 C C . SER A 1 340 ? 7.439 11.855 6.442 1.00 90.56 340 SER A C 1
ATOM 2722 O O . SER A 1 340 ? 6.785 12.880 6.611 1.00 90.56 340 SER A O 1
ATOM 2724 N N . LYS A 1 341 ? 7.759 11.036 7.450 1.00 87.56 341 LYS A N 1
ATOM 2725 C CA . LYS A 1 341 ? 7.567 11.410 8.858 1.00 87.56 341 LYS A CA 1
ATOM 2726 C C . LYS A 1 341 ? 8.400 12.664 9.154 1.00 87.56 341 LYS A C 1
ATOM 2728 O O . LYS A 1 341 ? 9.518 12.783 8.630 1.00 87.56 341 LYS A O 1
ATOM 2733 N N . LYS A 1 342 ? 7.860 13.580 9.962 1.00 88.81 342 LYS A N 1
ATOM 2734 C CA . LYS A 1 342 ? 8.605 14.751 10.431 1.00 88.81 342 LYS A CA 1
ATOM 2735 C C . LYS A 1 342 ? 9.874 14.311 11.157 1.00 88.81 342 LYS A C 1
ATOM 2737 O O . LYS A 1 342 ? 9.887 13.299 11.858 1.00 88.81 342 LYS A O 1
ATOM 2742 N N . SER A 1 343 ? 10.955 15.053 10.945 1.00 88.88 343 SER A N 1
ATOM 2743 C CA . SER A 1 343 ? 12.130 14.936 11.807 1.00 88.88 343 SER A CA 1
ATOM 2744 C C . SER A 1 343 ? 11.791 15.454 13.205 1.00 88.88 343 SER A C 1
ATOM 2746 O O . SER A 1 343 ? 10.852 16.230 13.367 1.00 88.88 343 SER A O 1
ATOM 2748 N N . GLU A 1 344 ? 12.577 15.088 14.215 1.00 85.88 344 GLU A N 1
ATOM 2749 C CA . GLU A 1 344 ? 12.377 15.594 15.581 1.00 85.88 344 GLU A CA 1
ATOM 2750 C C . GLU A 1 344 ? 12.345 17.134 15.628 1.00 85.88 344 GLU A C 1
ATOM 2752 O O . GLU A 1 344 ? 11.513 17.744 16.303 1.00 85.88 344 GLU A O 1
ATOM 2757 N N . ARG A 1 345 ? 13.195 17.770 14.814 1.00 86.94 345 ARG A N 1
ATOM 2758 C CA . ARG A 1 345 ? 13.227 19.221 14.618 1.00 86.94 345 ARG A CA 1
ATOM 2759 C C . ARG A 1 345 ? 11.915 19.762 14.045 1.00 86.94 345 ARG A C 1
ATOM 2761 O O . ARG A 1 345 ? 11.385 20.734 14.575 1.00 86.94 345 ARG A O 1
ATOM 2768 N N . GLU A 1 346 ? 11.402 19.150 12.977 1.00 90.25 346 GLU A N 1
ATOM 2769 C CA . GLU A 1 346 ? 10.133 19.539 12.343 1.00 90.25 346 GLU A CA 1
ATOM 2770 C C . GLU A 1 346 ? 8.948 19.332 13.299 1.00 90.25 346 GLU A C 1
ATOM 2772 O O . GLU A 1 346 ? 8.090 20.204 13.415 1.00 90.25 346 GLU A O 1
ATOM 2777 N N . SER A 1 347 ? 8.933 18.224 14.045 1.00 88.50 347 SER A N 1
ATOM 2778 C CA . SER A 1 347 ? 7.934 17.934 15.078 1.00 88.50 347 SER A CA 1
ATOM 2779 C C . SER A 1 347 ? 7.921 18.987 16.187 1.00 88.50 347 SER A C 1
ATOM 2781 O O . SER A 1 347 ? 6.849 19.452 16.575 1.00 88.50 347 SER A O 1
ATOM 2783 N N . ARG A 1 348 ? 9.099 19.418 16.663 1.00 85.69 348 ARG A N 1
ATOM 2784 C CA . ARG A 1 348 ? 9.214 20.480 17.675 1.00 85.69 348 ARG A CA 1
ATOM 2785 C C . ARG A 1 348 ? 8.646 21.804 17.161 1.00 85.69 348 ARG A C 1
ATOM 2787 O O . ARG A 1 348 ? 7.827 22.416 17.836 1.00 85.69 348 ARG A O 1
ATOM 2794 N N . VAL A 1 349 ? 9.007 22.205 15.938 1.00 86.81 349 VAL A N 1
ATOM 2795 C CA . VAL A 1 349 ? 8.494 23.437 15.305 1.00 86.81 349 VAL A CA 1
ATOM 2796 C C . VAL A 1 349 ? 6.980 23.374 15.091 1.00 86.81 349 VAL A C 1
ATOM 2798 O O . VAL A 1 349 ? 6.286 24.354 15.355 1.00 86.81 349 VAL A O 1
ATOM 2801 N N . ALA A 1 350 ? 6.446 22.230 14.657 1.00 87.00 350 ALA A N 1
ATOM 2802 C CA . ALA A 1 350 ? 5.007 22.048 14.473 1.00 87.00 350 ALA A CA 1
ATOM 2803 C C . ALA A 1 350 ? 4.232 22.279 15.784 1.00 87.00 350 ALA A C 1
ATOM 2805 O O . ALA A 1 350 ? 3.224 22.988 15.788 1.00 87.00 350 ALA A O 1
ATOM 2806 N N . ASN A 1 351 ? 4.743 21.769 16.909 1.00 85.31 351 ASN A N 1
ATOM 2807 C CA . ASN A 1 351 ? 4.144 21.987 18.228 1.00 85.31 351 ASN A CA 1
ATOM 2808 C C . ASN A 1 351 ? 4.151 23.475 18.633 1.00 85.31 351 ASN A C 1
ATOM 2810 O O . ASN A 1 351 ? 3.129 23.989 19.090 1.00 85.31 351 ASN A O 1
ATOM 2814 N N . LEU A 1 352 ? 5.259 24.193 18.404 1.00 84.06 352 LEU A N 1
ATOM 2815 C CA . LEU A 1 352 ? 5.371 25.632 18.707 1.00 84.06 352 LEU A CA 1
ATOM 2816 C C . LEU A 1 352 ? 4.390 26.498 17.898 1.00 84.06 352 LEU A C 1
ATOM 2818 O O . LEU A 1 352 ? 3.953 27.551 18.361 1.00 84.06 352 LEU A O 1
ATOM 2822 N N . ARG A 1 353 ? 4.016 26.048 16.697 1.00 82.56 353 ARG A N 1
ATOM 2823 C CA . ARG A 1 353 ? 3.122 26.761 15.772 1.00 82.56 353 ARG A CA 1
ATOM 2824 C C . ARG A 1 353 ? 1.628 26.503 16.003 1.00 82.56 353 ARG A C 1
ATOM 2826 O O . ARG A 1 353 ? 0.795 27.123 15.355 1.00 82.56 353 ARG A O 1
ATOM 2833 N N . THR A 1 354 ? 1.253 25.618 16.928 1.00 77.50 354 THR A N 1
ATOM 2834 C CA . THR A 1 354 ? -0.153 25.177 17.080 1.00 77.50 354 THR A CA 1
ATOM 2835 C C . THR A 1 354 ? -1.046 26.196 17.805 1.00 77.50 354 THR A C 1
ATOM 2837 O O . THR A 1 354 ? -2.273 26.115 17.736 1.00 77.50 354 THR A O 1
ATOM 2840 N N . ARG A 1 355 ? -0.458 27.162 18.523 1.00 76.81 355 ARG A N 1
ATOM 2841 C CA . ARG A 1 355 ? -1.185 28.049 19.450 1.00 76.81 355 ARG A CA 1
ATOM 2842 C C . ARG A 1 355 ? -1.818 29.293 18.809 1.00 76.81 355 ARG A C 1
ATOM 2844 O O . ARG A 1 355 ? -2.742 29.836 19.403 1.00 76.81 355 ARG A O 1
ATOM 2851 N N . SER A 1 356 ? -1.374 29.733 17.631 1.00 78.81 356 SER A N 1
ATOM 2852 C CA . SER A 1 356 ? -1.903 30.924 16.939 1.00 78.81 356 SER A CA 1
ATOM 2853 C C . SER A 1 356 ? -2.442 30.593 15.541 1.00 78.81 356 SER A C 1
ATOM 2855 O O . SER A 1 356 ? -2.149 29.524 15.007 1.00 78.81 356 SER A O 1
ATOM 2857 N N . TRP A 1 357 ? -3.251 31.493 14.963 1.00 74.12 357 TRP A N 1
ATOM 2858 C CA . TRP A 1 357 ? -3.662 31.427 13.554 1.00 74.12 357 TRP A CA 1
ATOM 2859 C C . TRP A 1 357 ? -3.551 32.810 12.867 1.00 74.12 357 TRP A C 1
ATOM 2861 O O . TRP A 1 357 ? -4.129 33.768 13.385 1.00 74.12 357 TRP A O 1
ATOM 2871 N N . PRO A 1 358 ? -2.854 32.949 11.716 1.00 82.94 358 PRO A N 1
ATOM 2872 C CA . PRO A 1 358 ? -1.991 31.946 11.083 1.00 82.94 358 PRO A CA 1
ATOM 2873 C C . PRO A 1 358 ? -0.954 31.381 12.070 1.00 82.94 358 PRO A C 1
ATOM 2875 O O . PRO A 1 358 ? -0.668 32.052 13.060 1.00 82.94 358 PRO A O 1
ATOM 2878 N N . PRO A 1 359 ? -0.443 30.155 11.860 1.00 82.94 359 PRO A N 1
ATOM 2879 C CA . PRO A 1 359 ? 0.351 29.395 12.827 1.00 82.94 359 PRO A CA 1
ATOM 2880 C C . PRO A 1 359 ? 1.774 29.946 12.974 1.00 82.94 359 PRO A C 1
ATOM 2882 O O . PRO A 1 359 ? 2.774 29.296 12.654 1.00 82.94 359 PRO A O 1
ATOM 2885 N N . TRP A 1 360 ? 1.860 31.186 13.446 1.00 84.19 360 TRP A N 1
ATOM 2886 C CA . TRP A 1 360 ? 3.091 31.850 13.816 1.00 84.19 360 TRP A CA 1
ATOM 2887 C C . TRP A 1 360 ? 3.685 31.161 15.035 1.00 84.19 360 TRP A C 1
ATOM 2889 O O . TRP A 1 360 ? 2.988 30.719 15.955 1.00 84.19 360 TRP A O 1
ATOM 2899 N N . ARG A 1 361 ? 5.009 31.060 15.020 1.00 82.19 361 ARG A N 1
ATOM 2900 C CA . ARG A 1 361 ? 5.766 30.483 16.120 1.00 82.19 361 ARG A CA 1
ATOM 2901 C C . ARG A 1 361 ? 5.567 31.329 17.379 1.00 82.19 361 ARG A C 1
ATOM 2903 O O . ARG A 1 361 ? 5.669 32.551 17.325 1.00 82.19 361 ARG A O 1
ATOM 2910 N N . ILE A 1 362 ? 5.308 30.657 18.497 1.00 82.94 362 ILE A N 1
ATOM 2911 C CA . ILE A 1 362 ? 5.316 31.255 19.832 1.00 82.94 362 ILE A CA 1
ATOM 2912 C C . ILE A 1 362 ? 6.407 30.554 20.631 1.00 82.94 362 ILE A C 1
ATOM 2914 O O . ILE A 1 362 ? 6.348 29.335 20.801 1.00 82.94 362 ILE A O 1
ATOM 2918 N N . ASP A 1 363 ? 7.386 31.319 21.101 1.00 82.62 363 ASP A N 1
ATOM 2919 C CA . ASP A 1 363 ? 8.499 30.791 21.890 1.00 82.62 363 ASP A CA 1
ATOM 2920 C C . ASP A 1 363 ? 7.997 30.293 23.250 1.00 82.62 363 ASP A C 1
ATOM 2922 O O . ASP A 1 363 ? 7.208 30.973 23.914 1.00 82.62 363 ASP A O 1
ATOM 2926 N N . GLN A 1 364 ? 8.412 29.085 23.647 1.00 81.62 364 GLN A N 1
ATOM 2927 C CA . GLN A 1 364 ? 8.037 28.506 24.942 1.00 81.62 364 GLN A CA 1
ATOM 2928 C C . GLN A 1 364 ? 9.129 28.693 25.994 1.00 81.62 364 GLN A C 1
ATOM 2930 O O . GLN A 1 364 ? 8.807 28.865 27.170 1.00 81.62 364 GLN A O 1
ATOM 2935 N N . ASP A 1 365 ? 10.396 28.691 25.580 1.00 82.31 365 ASP A N 1
ATOM 2936 C CA . ASP A 1 365 ? 11.548 28.877 26.455 1.00 82.31 365 ASP A CA 1
ATOM 2937 C C . ASP A 1 365 ? 12.652 29.752 25.818 1.00 82.31 365 ASP A C 1
ATOM 2939 O O . ASP A 1 365 ? 12.544 30.239 24.689 1.00 82.31 365 ASP A O 1
ATOM 2943 N N . GLY A 1 366 ? 13.728 29.999 26.575 1.00 81.44 366 GLY A N 1
ATOM 2944 C CA . GLY A 1 366 ? 14.860 30.811 26.115 1.00 81.44 366 GLY A CA 1
ATOM 2945 C C . GLY A 1 366 ? 15.743 30.135 25.057 1.00 81.44 366 GLY A C 1
ATOM 2946 O O . GLY A 1 366 ? 16.484 30.832 24.368 1.00 81.44 366 GLY A O 1
ATOM 2947 N N . MET A 1 367 ? 15.668 28.806 24.913 1.00 77.75 367 MET A N 1
ATOM 2948 C CA . MET A 1 367 ? 16.399 28.055 23.884 1.00 77.75 367 MET A CA 1
ATOM 2949 C C . MET A 1 367 ? 15.685 28.164 22.539 1.00 77.75 367 MET A C 1
ATOM 2951 O O . MET A 1 367 ? 16.336 28.290 21.501 1.00 77.75 367 MET A O 1
ATOM 2955 N N . ASP A 1 368 ? 14.353 28.187 22.558 1.00 78.75 368 ASP A N 1
ATOM 2956 C CA . ASP A 1 368 ? 13.547 28.510 21.396 1.00 78.75 368 ASP A CA 1
ATOM 2957 C C . ASP A 1 368 ? 13.920 29.908 20.906 1.00 78.75 368 ASP A C 1
ATOM 2959 O O . ASP A 1 368 ? 14.381 30.028 19.774 1.00 78.75 368 ASP A O 1
ATOM 2963 N N . ALA A 1 369 ? 13.851 30.943 21.749 1.00 81.00 369 ALA A N 1
ATOM 2964 C CA . ALA A 1 369 ? 14.100 32.339 21.356 1.00 81.00 369 ALA A CA 1
ATOM 2965 C C . ALA A 1 369 ? 15.432 32.592 20.602 1.00 81.00 369 ALA A C 1
ATOM 2967 O O . ALA A 1 369 ? 15.532 33.547 19.835 1.00 81.00 369 ALA A O 1
ATOM 2968 N N . GLN A 1 370 ? 16.449 31.738 20.778 1.00 80.94 370 GLN A N 1
ATOM 2969 C CA . GLN A 1 370 ? 17.748 31.843 20.094 1.00 80.94 370 GLN A CA 1
ATOM 2970 C C . GLN A 1 370 ? 17.779 31.234 18.678 1.00 80.94 370 GLN A C 1
ATOM 2972 O O . GLN A 1 370 ? 18.736 31.455 17.936 1.00 80.94 370 GLN A O 1
ATOM 2977 N N . ARG A 1 371 ? 16.762 30.462 18.276 1.00 79.31 371 ARG A N 1
ATOM 2978 C CA . ARG A 1 371 ? 16.700 29.799 16.962 1.00 79.31 371 ARG A CA 1
ATOM 2979 C C . ARG A 1 371 ? 16.365 30.772 15.836 1.00 79.31 371 ARG A C 1
ATOM 2981 O O . ARG A 1 371 ? 15.408 31.538 15.944 1.00 79.31 371 ARG A O 1
ATOM 2988 N N . SER A 1 372 ? 17.078 30.659 14.715 1.00 82.12 372 SER A N 1
ATOM 2989 C CA . SER A 1 372 ? 16.828 31.483 13.529 1.00 82.12 372 SER A CA 1
ATOM 2990 C C . SER A 1 372 ? 15.531 31.101 12.792 1.00 82.12 372 SER A C 1
ATOM 2992 O O . SER A 1 372 ? 14.984 30.013 12.970 1.00 82.12 372 SER A O 1
ATOM 2994 N N . LEU A 1 373 ? 15.035 31.988 11.921 1.00 78.44 373 LEU A N 1
ATOM 2995 C CA . LEU A 1 373 ? 13.867 31.703 11.071 1.00 78.44 373 LEU A CA 1
ATOM 2996 C C . LEU A 1 373 ? 14.156 30.623 10.019 1.00 78.44 373 LEU A C 1
ATOM 2998 O O . LEU A 1 373 ? 13.282 29.813 9.709 1.00 78.44 373 LEU A O 1
ATOM 3002 N N . GLU A 1 374 ? 15.381 30.592 9.486 1.00 80.75 374 GLU A N 1
ATOM 3003 C CA . GLU A 1 374 ? 15.834 29.532 8.578 1.00 80.75 374 GLU A CA 1
ATOM 3004 C C . GLU A 1 374 ? 15.830 28.178 9.280 1.00 80.75 374 GLU A C 1
ATOM 3006 O O . GLU A 1 374 ? 15.514 27.152 8.670 1.00 80.75 374 GLU A O 1
ATOM 3011 N N . ASP A 1 375 ? 16.083 28.187 10.592 1.00 80.50 375 ASP A N 1
ATOM 3012 C CA . ASP A 1 375 ? 16.094 26.975 11.381 1.00 80.50 375 ASP A CA 1
ATOM 3013 C C . ASP A 1 375 ? 14.715 26.322 11.566 1.00 80.50 375 ASP A C 1
ATOM 3015 O O . ASP A 1 375 ? 14.628 25.162 11.992 1.00 80.50 375 ASP A O 1
ATOM 3019 N N . ASP A 1 376 ? 13.647 27.036 11.230 1.00 83.56 376 ASP A N 1
ATOM 3020 C CA . ASP A 1 376 ? 12.268 26.573 11.353 1.00 83.56 376 ASP A CA 1
ATOM 3021 C C . ASP A 1 376 ? 11.634 26.213 10.007 1.00 83.56 376 ASP A C 1
ATOM 3023 O O . ASP A 1 376 ? 10.440 25.891 9.937 1.00 83.56 376 ASP A O 1
ATOM 3027 N N . LEU A 1 377 ? 12.409 26.271 8.924 1.00 89.62 377 LEU A N 1
ATOM 3028 C CA . LEU A 1 377 ? 11.960 25.811 7.620 1.00 89.62 377 LEU A CA 1
ATOM 3029 C C . LEU A 1 377 ? 11.893 24.282 7.608 1.00 89.62 377 LEU A C 1
ATOM 3031 O O . LEU A 1 377 ? 12.817 23.583 8.027 1.00 89.62 377 LEU A O 1
ATOM 3035 N N . SER A 1 378 ? 10.782 23.750 7.102 1.00 92.94 378 SER A N 1
ATOM 3036 C CA . SER A 1 378 ? 10.669 22.312 6.868 1.00 92.94 378 SER A CA 1
ATOM 3037 C C . SER A 1 378 ? 11.548 21.892 5.693 1.00 92.94 378 SER A C 1
ATOM 3039 O O . SER A 1 378 ? 11.810 22.677 4.775 1.00 92.94 378 SER A O 1
ATOM 3041 N N . ARG A 1 379 ? 11.921 20.608 5.640 1.00 93.31 379 ARG A N 1
ATOM 3042 C CA . ARG A 1 379 ? 12.695 20.048 4.519 1.00 93.31 379 ARG A CA 1
ATOM 3043 C C . ARG A 1 379 ? 12.004 20.264 3.172 1.00 93.31 379 ARG A C 1
ATOM 3045 O O . ARG A 1 379 ? 12.671 20.440 2.157 1.00 93.31 379 ARG A O 1
ATOM 3052 N N . VAL A 1 380 ? 10.672 20.270 3.165 1.00 93.69 380 VAL A N 1
ATOM 3053 C CA . VAL A 1 380 ? 9.843 20.527 1.978 1.00 93.69 380 VAL A CA 1
ATOM 3054 C C . VAL A 1 380 ? 10.023 21.962 1.487 1.00 93.69 380 VAL A C 1
ATOM 3056 O O . VAL A 1 380 ? 10.251 22.181 0.294 1.00 93.69 380 VAL A O 1
ATOM 3059 N N . VAL A 1 381 ? 9.955 22.939 2.396 1.00 92.94 381 VAL A N 1
ATOM 3060 C CA . VAL A 1 381 ? 10.123 24.357 2.057 1.00 92.94 381 VAL A CA 1
ATOM 3061 C C . VAL A 1 381 ? 11.554 24.621 1.590 1.00 92.94 381 VAL A C 1
ATOM 3063 O O . VAL A 1 381 ? 11.730 25.198 0.517 1.00 92.94 381 VAL A O 1
ATOM 3066 N N . SER A 1 382 ? 12.565 24.099 2.291 1.00 92.25 382 SER A N 1
ATOM 3067 C CA . SER A 1 382 ? 13.970 24.224 1.880 1.00 92.25 382 SER A CA 1
ATOM 3068 C C . SER A 1 382 ? 14.235 23.608 0.499 1.00 92.25 382 SER A C 1
ATOM 3070 O O . SER A 1 382 ? 14.907 24.212 -0.333 1.00 92.25 382 SER A O 1
ATOM 3072 N N . ALA A 1 383 ? 13.678 22.428 0.201 1.00 92.19 383 ALA A N 1
ATOM 3073 C CA . ALA A 1 383 ? 13.820 21.801 -1.117 1.00 92.19 383 ALA A CA 1
ATOM 3074 C C . ALA A 1 383 ? 13.123 22.605 -2.233 1.00 92.19 383 ALA A C 1
ATOM 3076 O O . ALA A 1 383 ? 13.622 22.683 -3.359 1.00 92.19 383 ALA A O 1
ATOM 3077 N N . THR A 1 384 ? 11.995 23.247 -1.920 1.00 91.19 384 THR A N 1
ATOM 3078 C CA . THR A 1 384 ? 11.281 24.121 -2.863 1.00 91.19 384 THR A CA 1
ATOM 3079 C C . THR A 1 384 ? 12.068 25.411 -3.129 1.00 91.19 384 THR A C 1
ATOM 3081 O O . THR A 1 384 ? 12.190 25.821 -4.282 1.00 91.19 384 THR A O 1
ATOM 3084 N N . MET A 1 385 ? 12.693 26.001 -2.104 1.00 90.38 385 MET A N 1
ATOM 3085 C CA . MET A 1 385 ? 13.594 27.154 -2.256 1.00 90.38 385 MET A CA 1
ATOM 3086 C C . MET A 1 385 ? 14.797 26.824 -3.152 1.00 90.38 385 MET A C 1
ATOM 3088 O O . MET A 1 385 ? 15.039 27.538 -4.122 1.00 90.38 385 MET A O 1
ATOM 3092 N N . ARG A 1 386 ? 15.447 25.669 -2.952 1.00 91.06 386 ARG A N 1
ATOM 3093 C CA . ARG A 1 386 ? 16.542 25.195 -3.828 1.00 91.06 386 ARG A CA 1
ATOM 3094 C C . ARG A 1 386 ? 16.127 25.021 -5.289 1.00 91.06 386 ARG A C 1
ATOM 3096 O O . ARG A 1 386 ? 16.929 25.216 -6.201 1.00 91.06 386 ARG A O 1
ATOM 3103 N N . THR A 1 387 ? 14.866 24.660 -5.527 1.00 91.00 387 THR A N 1
ATOM 3104 C CA . THR A 1 387 ? 14.315 24.554 -6.887 1.00 91.00 387 THR A CA 1
ATOM 3105 C C . THR A 1 387 ? 14.297 25.926 -7.572 1.00 91.00 387 THR A C 1
ATOM 3107 O O . THR A 1 387 ? 14.696 26.035 -8.731 1.00 91.00 387 THR A O 1
ATOM 3110 N N . LYS A 1 388 ? 13.899 26.980 -6.845 1.00 90.19 388 LYS A N 1
ATOM 3111 C CA . LYS A 1 388 ? 13.918 28.372 -7.326 1.00 90.19 388 LYS A CA 1
ATOM 3112 C C . LYS A 1 388 ? 15.333 28.910 -7.519 1.00 90.19 388 LYS A C 1
ATOM 3114 O O . LYS A 1 388 ? 15.602 29.529 -8.542 1.00 90.19 388 LYS A O 1
ATOM 3119 N N . GLU A 1 389 ? 16.235 28.643 -6.575 1.00 91.31 389 GLU A N 1
ATOM 3120 C CA . GLU A 1 389 ? 17.656 29.028 -6.661 1.00 91.31 389 GLU A CA 1
ATOM 3121 C C . GLU A 1 389 ? 18.338 28.435 -7.900 1.00 91.31 389 GLU A C 1
ATOM 3123 O O . GLU A 1 389 ? 19.204 29.062 -8.501 1.00 91.31 389 GLU A O 1
ATOM 3128 N N . SER A 1 390 ? 17.887 27.257 -8.336 1.00 89.50 390 SER A N 1
ATOM 3129 C CA . SER A 1 390 ? 18.362 26.596 -9.558 1.00 89.50 390 SER A CA 1
ATOM 3130 C C . SER A 1 390 ? 17.784 27.199 -10.852 1.00 89.50 390 SER A C 1
ATOM 3132 O O . SER A 1 390 ? 18.052 26.691 -11.939 1.00 89.50 390 SER A O 1
ATOM 3134 N N . GLY A 1 391 ? 16.979 28.264 -10.759 1.00 91.06 391 GLY A N 1
ATOM 3135 C CA . GLY A 1 391 ? 16.410 28.996 -11.895 1.00 91.06 391 GLY A CA 1
ATOM 3136 C C . GLY A 1 391 ? 15.066 28.470 -12.411 1.00 91.06 391 GLY A C 1
ATOM 3137 O O . GLY A 1 391 ? 14.579 28.954 -13.434 1.00 91.06 391 GLY A O 1
ATOM 3138 N N . TYR A 1 392 ? 14.442 27.498 -11.736 1.00 90.94 392 TYR A N 1
ATOM 3139 C CA . TYR A 1 392 ? 13.134 26.976 -12.140 1.00 90.94 392 TYR A CA 1
ATOM 3140 C C . TYR A 1 392 ? 11.981 27.816 -11.581 1.00 90.94 392 TYR A C 1
ATOM 3142 O O . TYR A 1 392 ? 11.979 28.225 -10.421 1.00 90.94 392 TYR A O 1
ATOM 3150 N N . THR A 1 393 ? 10.949 28.027 -12.399 1.00 87.88 393 THR A N 1
ATOM 3151 C CA . THR A 1 393 ? 9.731 28.728 -11.980 1.00 87.88 393 THR A CA 1
ATOM 3152 C C . THR A 1 393 ? 8.832 27.827 -11.135 1.00 87.88 393 THR A C 1
ATOM 3154 O O . THR A 1 393 ? 8.724 26.623 -11.374 1.00 87.88 393 THR A O 1
ATOM 3157 N N . GLU A 1 394 ? 8.150 28.400 -10.143 1.00 83.00 394 GLU A N 1
ATOM 3158 C CA . GLU A 1 394 ? 7.170 27.656 -9.347 1.00 83.00 394 GLU A CA 1
ATOM 3159 C C . GLU A 1 394 ? 5.885 27.426 -10.144 1.00 83.00 394 GLU A C 1
ATOM 3161 O O . GLU A 1 394 ? 5.245 28.366 -10.612 1.00 83.00 394 GLU A O 1
ATOM 3166 N N . SER A 1 395 ? 5.471 26.165 -10.256 1.00 85.81 395 SER A N 1
ATOM 3167 C CA . SER A 1 395 ? 4.125 25.830 -10.716 1.00 85.81 395 SER A CA 1
ATOM 3168 C C . SER A 1 395 ? 3.121 25.844 -9.559 1.00 85.81 395 SER A C 1
ATOM 3170 O O . SER A 1 395 ? 3.494 25.709 -8.393 1.00 85.81 395 SER A O 1
ATOM 3172 N N . VAL A 1 396 ? 1.826 25.859 -9.887 1.00 84.56 396 VAL A N 1
ATOM 3173 C CA . VAL A 1 396 ? 0.714 25.690 -8.927 1.00 84.56 396 VAL A CA 1
ATOM 3174 C C . VAL A 1 396 ? 0.911 24.463 -8.023 1.00 84.56 396 VAL A C 1
ATOM 3176 O O . VAL A 1 396 ? 0.607 24.484 -6.835 1.00 84.56 396 VAL A O 1
ATOM 3179 N N . LYS A 1 397 ? 1.481 23.375 -8.557 1.00 83.12 397 LYS A N 1
ATOM 3180 C CA . LYS A 1 397 ? 1.758 22.168 -7.764 1.00 83.12 397 LYS A CA 1
ATOM 3181 C C . LYS A 1 397 ? 2.885 22.378 -6.761 1.00 83.12 397 LYS A C 1
ATOM 3183 O O . LYS A 1 397 ? 2.807 21.834 -5.667 1.00 83.12 397 LYS A O 1
ATOM 3188 N N . ASP A 1 398 ? 3.915 23.127 -7.137 1.00 87.38 398 ASP A N 1
ATOM 3189 C CA . ASP A 1 398 ? 5.057 23.407 -6.262 1.00 87.38 398 ASP A CA 1
ATOM 3190 C C . ASP A 1 398 ? 4.624 24.326 -5.116 1.00 87.38 398 ASP A C 1
ATOM 3192 O O . ASP A 1 398 ? 4.957 24.073 -3.963 1.00 87.38 398 ASP A O 1
ATOM 3196 N N . GLN A 1 399 ? 3.764 25.305 -5.410 1.00 90.00 399 GLN A N 1
ATOM 3197 C CA . GLN A 1 399 ? 3.121 26.145 -4.399 1.00 90.00 399 GLN A CA 1
ATOM 3198 C C . GLN A 1 399 ? 2.234 25.327 -3.447 1.00 90.00 399 GLN A C 1
ATOM 3200 O O . GLN A 1 399 ? 2.326 25.500 -2.236 1.00 90.00 399 GLN A O 1
ATOM 3205 N N . ALA A 1 400 ? 1.439 24.376 -3.956 1.00 90.50 400 ALA A N 1
ATOM 3206 C CA . ALA A 1 400 ? 0.656 23.473 -3.107 1.00 90.50 400 ALA A CA 1
ATOM 3207 C C . ALA A 1 400 ? 1.545 22.622 -2.177 1.00 90.50 400 ALA A C 1
ATOM 3209 O O . ALA A 1 400 ? 1.212 22.440 -1.007 1.00 90.50 400 ALA A O 1
ATOM 3210 N N . PHE A 1 401 ? 2.690 22.121 -2.665 1.00 90.19 401 PHE A N 1
ATOM 3211 C CA . PHE A 1 401 ? 3.661 21.424 -1.812 1.00 90.19 401 PHE A CA 1
ATOM 3212 C C . PHE A 1 401 ? 4.272 22.343 -0.762 1.00 90.19 401 PHE A C 1
ATOM 3214 O O . PHE A 1 401 ? 4.459 21.901 0.366 1.00 90.19 401 PHE A O 1
ATOM 3221 N N . ARG A 1 402 ? 4.557 23.602 -1.101 1.00 91.88 402 ARG A N 1
ATOM 3222 C CA . ARG A 1 402 ? 5.073 24.588 -0.148 1.00 91.88 402 ARG A CA 1
ATOM 3223 C C . ARG A 1 402 ? 4.070 24.847 0.984 1.00 91.88 402 ARG A C 1
ATOM 3225 O O . ARG A 1 402 ? 4.456 24.752 2.148 1.00 91.88 402 ARG A O 1
ATOM 3232 N N . ILE A 1 403 ? 2.784 25.023 0.648 1.00 93.62 403 ILE A N 1
ATOM 3233 C CA . ILE A 1 403 ? 1.679 25.185 1.613 1.00 93.62 403 ILE A CA 1
ATOM 3234 C C . ILE A 1 403 ? 1.582 23.964 2.535 1.00 93.62 403 ILE A C 1
ATOM 3236 O O . ILE A 1 403 ? 1.552 24.103 3.753 1.00 93.62 403 ILE A O 1
ATOM 3240 N N . LEU A 1 404 ? 1.607 22.747 1.986 1.00 92.81 404 LEU A N 1
ATOM 3241 C CA . LEU A 1 404 ? 1.621 21.523 2.801 1.00 92.81 404 LEU A CA 1
ATOM 3242 C C . LEU A 1 404 ? 2.933 21.361 3.587 1.00 92.81 404 LEU A C 1
ATOM 3244 O O . LEU A 1 404 ? 2.954 20.749 4.648 1.00 92.81 404 LEU A O 1
ATOM 3248 N N . GLY A 1 405 ? 4.027 21.937 3.094 1.00 91.38 405 GLY A N 1
ATOM 3249 C CA . GLY A 1 405 ? 5.315 22.032 3.772 1.00 91.38 405 GLY A CA 1
ATOM 3250 C C . GLY A 1 405 ? 5.329 23.013 4.944 1.00 91.38 405 GLY A C 1
ATOM 3251 O O . GLY A 1 405 ? 6.315 23.038 5.677 1.00 91.38 405 GLY A O 1
ATOM 3252 N N . GLY A 1 406 ? 4.263 23.784 5.157 1.00 91.62 406 GLY A N 1
ATOM 3253 C CA . GLY A 1 406 ? 4.131 24.699 6.289 1.00 91.62 406 GLY A CA 1
ATOM 3254 C C . GLY A 1 406 ? 4.427 26.167 5.967 1.00 91.62 406 GLY A C 1
ATOM 3255 O O . GLY A 1 406 ? 4.694 26.930 6.898 1.00 91.62 406 GLY A O 1
ATOM 3256 N N . GLN A 1 407 ? 4.428 26.567 4.686 1.00 92.06 407 GLN A N 1
ATOM 3257 C CA . GLN A 1 407 ? 4.557 27.974 4.296 1.00 92.06 407 GLN A CA 1
ATOM 3258 C C . GLN A 1 407 ? 3.836 28.311 2.979 1.00 92.06 407 GLN A C 1
ATOM 3260 O O . GLN A 1 407 ? 3.993 27.636 1.963 1.00 92.06 407 GLN A O 1
ATOM 3265 N N . GLU A 1 408 ? 3.104 29.416 2.960 1.00 90.88 408 GLU A N 1
ATOM 3266 C CA . GLU A 1 408 ? 2.516 30.009 1.761 1.00 90.88 408 GLU A CA 1
ATOM 3267 C C . GLU A 1 408 ? 3.564 30.736 0.882 1.00 90.88 408 GLU A C 1
ATOM 3269 O O . GLU A 1 408 ? 4.679 31.037 1.328 1.00 90.88 408 GLU A O 1
ATOM 3274 N N . PRO A 1 409 ? 3.248 31.037 -0.396 1.00 85.75 409 PRO A N 1
ATOM 3275 C CA . PRO A 1 409 ? 4.148 31.779 -1.281 1.00 85.75 409 PRO A CA 1
ATOM 3276 C C . PRO A 1 409 ? 4.545 33.173 -0.772 1.00 85.75 409 PRO A C 1
ATOM 3278 O O . PRO A 1 409 ? 5.666 33.602 -1.046 1.00 85.75 409 PRO A O 1
ATOM 3281 N N . ASP A 1 410 ? 3.650 33.831 -0.031 1.00 88.19 410 ASP A N 1
ATOM 3282 C CA . ASP A 1 410 ? 3.814 35.152 0.597 1.00 88.19 410 ASP A CA 1
ATOM 3283 C C . ASP A 1 410 ? 4.616 35.115 1.915 1.00 88.19 410 ASP A C 1
ATOM 3285 O O . ASP A 1 410 ? 4.949 36.160 2.467 1.00 88.19 410 ASP A O 1
ATOM 3289 N N . GLY A 1 411 ? 4.958 33.917 2.400 1.00 86.88 411 GLY A N 1
ATOM 3290 C CA . GLY A 1 411 ? 5.682 33.700 3.649 1.00 86.88 411 GLY A CA 1
ATOM 3291 C C . GLY A 1 411 ? 4.801 33.385 4.858 1.00 86.88 411 GLY A C 1
ATOM 3292 O O . GLY A 1 411 ? 5.353 32.998 5.890 1.00 86.88 411 GLY A O 1
ATOM 3293 N N . THR A 1 412 ? 3.472 33.474 4.736 1.00 90.06 412 THR A N 1
ATOM 3294 C CA . THR A 1 412 ? 2.530 33.144 5.812 1.00 90.06 412 THR A CA 1
ATOM 3295 C C . THR A 1 412 ? 2.695 31.671 6.214 1.00 90.06 412 THR A C 1
ATOM 3297 O O . THR A 1 412 ? 2.694 30.795 5.346 1.00 90.06 412 THR A O 1
ATOM 3300 N N . PRO A 1 413 ? 2.887 31.343 7.503 1.00 90.44 413 PRO A N 1
ATOM 3301 C CA . PRO A 1 413 ? 3.057 29.961 7.933 1.00 90.44 413 PRO A CA 1
ATOM 3302 C C . PRO A 1 413 ? 1.744 29.183 7.798 1.00 90.44 413 PRO A C 1
ATOM 3304 O O . PRO A 1 413 ? 0.660 29.746 7.905 1.00 90.44 413 PRO A O 1
ATOM 3307 N N . THR A 1 414 ? 1.837 27.870 7.613 1.00 92.06 414 THR A N 1
ATOM 3308 C CA . THR A 1 414 ? 0.701 26.928 7.622 1.00 92.06 414 THR A CA 1
ATOM 3309 C C . THR A 1 414 ? 1.064 25.688 8.442 1.00 92.06 414 THR A C 1
ATOM 3311 O O . THR A 1 414 ? 2.226 25.506 8.829 1.00 92.06 414 THR A O 1
ATOM 3314 N N . ILE A 1 415 ? 0.098 24.811 8.739 1.00 90.06 415 ILE A N 1
ATOM 3315 C CA . ILE A 1 415 ? 0.403 23.551 9.426 1.00 90.06 415 ILE A CA 1
ATOM 3316 C C . ILE A 1 415 ? 1.094 22.604 8.444 1.00 90.06 415 ILE A C 1
ATOM 3318 O O . ILE A 1 415 ? 0.514 22.201 7.433 1.00 90.06 415 ILE A O 1
ATOM 3322 N N . GLN A 1 416 ? 2.336 22.221 8.757 1.00 92.00 416 GLN A N 1
ATOM 3323 C CA . GLN A 1 416 ? 3.081 21.242 7.969 1.00 92.00 416 GLN A CA 1
ATOM 3324 C C . GLN A 1 416 ? 2.332 19.903 7.973 1.00 92.00 416 GLN A C 1
ATOM 3326 O O . GLN A 1 416 ? 2.349 19.168 8.960 1.00 92.00 416 GLN A O 1
ATOM 3331 N N . THR A 1 417 ? 1.715 19.567 6.847 1.00 91.31 417 THR A N 1
ATOM 3332 C CA . THR A 1 417 ? 0.807 18.432 6.707 1.00 91.31 417 THR A CA 1
ATOM 3333 C C . THR A 1 417 ? 1.422 17.367 5.815 1.00 91.31 417 THR A C 1
ATOM 3335 O O . THR A 1 417 ? 1.708 17.582 4.635 1.00 91.31 417 THR A O 1
ATOM 3338 N N . ARG A 1 418 ? 1.607 16.179 6.385 1.00 91.19 418 ARG A N 1
ATOM 3339 C CA . ARG A 1 418 ? 2.162 15.018 5.703 1.00 91.19 418 ARG A CA 1
ATOM 3340 C C . ARG A 1 418 ? 1.167 14.504 4.660 1.00 91.19 418 ARG A C 1
ATOM 3342 O O . ARG A 1 418 ? 0.062 14.083 5.002 1.00 91.19 418 ARG A O 1
ATOM 3349 N N . LYS A 1 419 ? 1.536 14.491 3.371 1.00 89.38 419 LYS A N 1
ATOM 3350 C CA . LYS A 1 419 ? 0.582 14.159 2.292 1.00 89.38 419 LYS A CA 1
ATOM 3351 C C . LYS A 1 419 ? 1.171 13.370 1.128 1.00 89.38 419 LYS A C 1
ATOM 3353 O O . LYS A 1 419 ? 2.198 13.705 0.549 1.00 89.38 419 LYS A O 1
ATOM 3358 N N . LEU A 1 420 ? 0.405 12.369 0.682 1.00 86.31 420 LEU A N 1
ATOM 3359 C CA . LEU A 1 420 ? 0.650 11.621 -0.554 1.00 86.31 420 LEU A CA 1
ATOM 3360 C C . LEU A 1 420 ? -0.043 12.259 -1.760 1.00 86.31 420 LEU A C 1
ATOM 3362 O O . LEU A 1 420 ? -1.228 12.001 -2.042 1.00 86.31 420 LEU A O 1
ATOM 3366 N N . ILE A 1 421 ? 0.722 13.003 -2.552 1.00 71.94 421 ILE A N 1
ATOM 3367 C CA . ILE A 1 421 ? 0.255 13.550 -3.826 1.00 71.94 421 ILE A CA 1
ATOM 3368 C C . ILE A 1 421 ? 0.690 12.612 -4.957 1.00 71.94 421 ILE A C 1
ATOM 3370 O O . ILE A 1 421 ? 1.839 12.595 -5.385 1.00 71.94 421 ILE A O 1
ATOM 3374 N N . LYS A 1 422 ? -0.245 11.790 -5.458 1.00 63.75 422 LYS A N 1
ATOM 3375 C CA . LYS A 1 422 ? 0.041 10.859 -6.564 1.00 63.75 422 LYS A CA 1
ATOM 3376 C C . LYS A 1 422 ? 0.347 11.635 -7.850 1.00 63.75 422 LYS A C 1
ATOM 3378 O O . LYS A 1 422 ? -0.477 12.423 -8.318 1.00 63.75 422 LYS A O 1
ATOM 3383 N N . ARG A 1 423 ? 1.485 11.327 -8.481 1.00 53.09 423 ARG A N 1
ATOM 3384 C CA . ARG A 1 423 ? 1.828 11.793 -9.830 1.00 53.09 423 ARG A CA 1
ATOM 3385 C C . ARG A 1 423 ? 0.913 11.109 -10.850 1.00 53.09 423 ARG A C 1
ATOM 3387 O O . ARG A 1 423 ? 1.075 9.934 -11.163 1.00 53.09 423 ARG A O 1
ATOM 3394 N N . ARG A 1 424 ? -0.037 11.852 -11.410 1.00 47.12 424 ARG A N 1
ATOM 3395 C CA . ARG A 1 424 ? -0.506 11.602 -12.777 1.00 47.12 424 ARG A CA 1
ATOM 3396 C C . ARG A 1 424 ? -0.422 12.915 -13.545 1.00 47.12 424 ARG A C 1
ATOM 3398 O O . ARG A 1 424 ? -1.167 13.840 -13.220 1.00 47.12 424 ARG A O 1
ATOM 3405 N N . PRO A 1 425 ? 0.465 13.030 -14.545 1.00 38.50 425 PRO A N 1
ATOM 3406 C CA . PRO A 1 425 ? 0.277 14.038 -15.563 1.00 38.50 425 PRO A CA 1
ATOM 3407 C C . PRO A 1 425 ? -0.965 13.600 -16.342 1.00 38.50 425 PRO A C 1
ATOM 3409 O O . PRO A 1 425 ? -0.899 12.712 -17.188 1.00 38.50 425 PRO A O 1
ATOM 3412 N N . ARG A 1 426 ? -2.132 14.172 -16.034 1.00 36.47 426 ARG A N 1
ATOM 3413 C CA . ARG A 1 426 ? -3.087 14.348 -17.127 1.00 36.47 426 ARG A CA 1
ATOM 3414 C C . ARG A 1 426 ? -2.389 15.292 -18.113 1.00 36.47 426 ARG A C 1
ATOM 3416 O O . ARG A 1 426 ? -1.763 16.248 -17.641 1.00 36.47 426 ARG A O 1
ATOM 3423 N N . PRO A 1 427 ? -2.433 15.029 -19.431 1.00 34.22 427 PRO A N 1
ATOM 3424 C CA . PRO A 1 427 ? -2.152 16.088 -20.386 1.00 34.22 427 PRO A CA 1
ATOM 3425 C C . PRO A 1 427 ? -2.993 17.272 -19.932 1.00 34.22 427 PRO A C 1
ATOM 3427 O O . PRO A 1 427 ? -4.175 17.084 -19.639 1.00 34.22 427 PRO A O 1
ATOM 3430 N N . ALA A 1 428 ? -2.364 18.429 -19.744 1.00 38.59 428 ALA A N 1
ATOM 3431 C CA . ALA A 1 428 ? -3.095 19.631 -19.414 1.00 38.59 428 ALA A CA 1
ATOM 3432 C C . ALA A 1 428 ? -4.111 19.846 -20.540 1.00 38.59 428 ALA A C 1
ATOM 3434 O O . ALA A 1 428 ? -3.765 20.319 -21.621 1.00 38.59 428 ALA A O 1
ATOM 3435 N N . GLU A 1 429 ? -5.364 19.454 -20.310 1.00 36.06 429 GLU A N 1
ATOM 3436 C CA . GLU A 1 429 ? -6.466 20.183 -20.901 1.00 36.06 429 GLU A CA 1
ATOM 3437 C C . GLU A 1 429 ? -6.200 21.613 -20.463 1.00 36.06 429 GLU A C 1
ATOM 3439 O O . GLU A 1 429 ? -6.210 21.909 -19.266 1.00 36.06 429 GLU A O 1
ATOM 3444 N N . ARG A 1 430 ? -5.806 22.452 -21.423 1.00 38.44 430 ARG A N 1
ATOM 3445 C CA . ARG A 1 430 ? -5.687 23.893 -21.248 1.00 38.44 430 ARG A CA 1
ATOM 3446 C C . ARG A 1 430 ? -7.083 24.399 -20.896 1.00 38.44 430 ARG A C 1
ATOM 3448 O O . ARG A 1 430 ? -7.817 24.849 -21.768 1.00 38.44 430 ARG A O 1
ATOM 3455 N N . LYS A 1 431 ? -7.496 24.224 -19.642 1.00 46.19 431 LYS A N 1
ATOM 3456 C CA . LYS A 1 431 ? -8.636 24.939 -19.097 1.00 46.19 431 LYS A CA 1
ATOM 3457 C C . LYS A 1 431 ? -8.200 26.391 -19.000 1.00 46.19 431 LYS A C 1
ATOM 3459 O O . LYS A 1 431 ? -7.061 26.665 -18.625 1.00 46.19 431 LYS A O 1
ATOM 3464 N N . ALA A 1 432 ? -9.080 27.278 -19.454 1.00 39.44 432 ALA A N 1
ATOM 3465 C CA . ALA A 1 432 ? -8.884 28.714 -19.378 1.00 39.44 432 ALA A CA 1
ATOM 3466 C C . ALA A 1 432 ? -8.425 29.087 -17.963 1.00 39.44 432 ALA A C 1
ATOM 3468 O O . ALA A 1 432 ? -8.939 28.530 -16.991 1.00 39.44 432 ALA A O 1
ATOM 3469 N N . HIS A 1 433 ? -7.429 29.967 -17.879 1.00 41.38 433 HIS A N 1
ATOM 3470 C CA . HIS A 1 433 ? -6.925 30.505 -16.624 1.00 41.38 433 HIS A CA 1
ATOM 3471 C C . HIS A 1 433 ? -8.097 31.115 -15.843 1.00 41.38 433 HIS A C 1
ATOM 3473 O O . HIS A 1 433 ? -8.617 32.161 -16.215 1.00 41.38 433 HIS A O 1
ATOM 3479 N N . SER A 1 434 ? -8.562 30.403 -14.819 1.00 53.53 434 SER A N 1
ATOM 3480 C CA . SER A 1 434 ? -9.294 31.001 -13.708 1.00 53.53 434 SER A CA 1
ATOM 3481 C C . SER A 1 434 ? -8.243 31.681 -12.844 1.00 53.53 434 SER A C 1
ATOM 3483 O O . SER A 1 434 ? -7.250 31.035 -12.514 1.00 53.53 434 SER A O 1
ATOM 3485 N N . ASP A 1 435 ? -8.449 32.943 -12.470 1.00 60.47 435 ASP A N 1
ATOM 3486 C CA . ASP A 1 435 ? -7.532 33.662 -11.572 1.00 60.47 435 ASP A CA 1
ATOM 3487 C C . ASP A 1 435 ? -7.409 32.976 -10.197 1.00 60.47 435 ASP A C 1
ATOM 3489 O O . ASP A 1 435 ? -6.433 33.177 -9.476 1.00 60.47 435 ASP A O 1
ATOM 3493 N N . VAL A 1 436 ? -8.369 32.107 -9.850 1.00 72.44 436 VAL A N 1
ATOM 3494 C CA . VAL A 1 436 ? -8.377 31.328 -8.609 1.00 72.44 436 VAL A CA 1
ATOM 3495 C C . VAL A 1 436 ? -8.103 29.849 -8.899 1.00 72.44 436 VAL A C 1
ATOM 3497 O O . VAL A 1 436 ? -8.865 29.193 -9.614 1.00 72.44 436 VAL A O 1
ATOM 3500 N N . GLU A 1 437 ? -7.024 29.309 -8.324 1.00 84.00 437 GLU A N 1
ATOM 3501 C CA . GLU A 1 437 ? -6.547 27.933 -8.542 1.00 84.00 437 GLU A CA 1
ATOM 3502 C C . GLU A 1 437 ? -7.079 26.956 -7.465 1.00 84.00 437 GLU A C 1
ATOM 3504 O O . GLU A 1 437 ? -6.610 26.984 -6.321 1.00 84.00 437 GLU A O 1
ATOM 3509 N N . PRO A 1 438 ? -8.016 26.036 -7.783 1.00 86.25 438 PRO A N 1
ATOM 3510 C CA . PRO A 1 438 ? -8.687 25.192 -6.781 1.00 86.25 438 PRO A CA 1
ATOM 3511 C C . PRO A 1 438 ? -7.763 24.210 -6.044 1.00 86.25 438 PRO A C 1
ATOM 3513 O O . PRO A 1 438 ? -8.049 23.809 -4.915 1.00 86.25 438 PRO A O 1
ATOM 3516 N N . ASP A 1 439 ? -6.669 23.782 -6.683 1.00 85.38 439 ASP A N 1
ATOM 3517 C CA . ASP A 1 439 ? -5.704 22.850 -6.086 1.00 85.38 439 ASP A CA 1
ATOM 3518 C C . ASP A 1 439 ? -4.897 23.513 -4.948 1.00 85.38 439 ASP A C 1
ATOM 3520 O O . ASP A 1 439 ? -4.555 22.832 -3.980 1.00 85.38 439 ASP A O 1
ATOM 3524 N N . LEU A 1 440 ? -4.638 24.829 -5.022 1.00 90.25 440 LEU A N 1
ATOM 3525 C CA . LEU A 1 440 ? -3.989 25.581 -3.936 1.00 90.25 440 LEU A CA 1
ATOM 3526 C C . LEU A 1 440 ? -4.908 25.695 -2.727 1.00 90.25 440 LEU A C 1
ATOM 3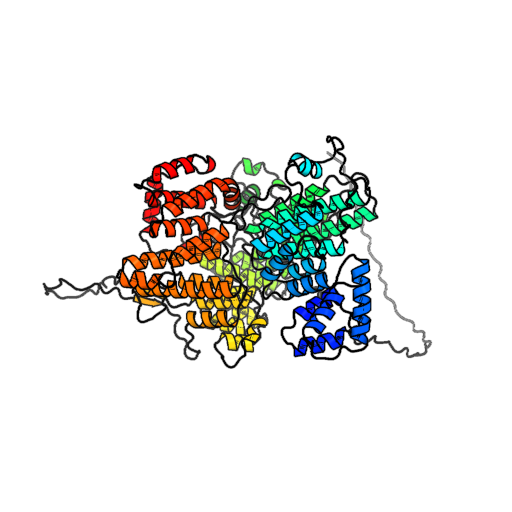528 O O . LEU A 1 440 ? -4.489 25.452 -1.600 1.00 90.25 440 LEU A O 1
ATOM 3532 N N . TRP A 1 441 ? -6.180 26.009 -2.962 1.00 92.56 441 TRP A N 1
ATOM 3533 C CA . TRP A 1 441 ? -7.167 26.131 -1.894 1.00 92.56 441 TRP A CA 1
ATOM 3534 C C . TRP A 1 441 ? -7.472 24.796 -1.220 1.00 92.56 441 TRP A C 1
ATOM 3536 O O . TRP A 1 441 ? -7.636 24.757 -0.006 1.00 92.56 441 TRP A O 1
ATOM 3546 N N . ALA A 1 442 ? -7.449 23.684 -1.961 1.00 92.81 442 ALA A N 1
ATOM 3547 C CA . ALA A 1 442 ? -7.487 22.359 -1.347 1.00 92.81 442 ALA A CA 1
ATOM 3548 C C . ALA A 1 442 ? -6.292 22.140 -0.399 1.00 92.81 442 ALA A C 1
ATOM 3550 O O . ALA A 1 442 ? -6.492 21.680 0.720 1.00 92.81 442 ALA A O 1
ATOM 3551 N N . ALA A 1 443 ? -5.071 22.517 -0.804 1.00 92.56 443 ALA A N 1
ATOM 3552 C CA . ALA A 1 443 ? -3.893 22.434 0.063 1.00 92.56 443 ALA A CA 1
ATOM 3553 C C . ALA A 1 443 ? -3.999 23.350 1.296 1.00 92.56 443 ALA A C 1
ATOM 3555 O O . ALA A 1 443 ? -3.616 22.928 2.384 1.00 92.56 443 ALA A O 1
ATOM 3556 N N . ARG A 1 444 ? -4.570 24.556 1.154 1.00 93.19 444 ARG A N 1
ATOM 3557 C CA . ARG A 1 444 ? -4.843 25.469 2.280 1.00 93.19 444 ARG A CA 1
ATOM 3558 C C . ARG A 1 444 ? -5.803 24.858 3.295 1.00 93.19 444 ARG A C 1
ATOM 3560 O O . ARG A 1 444 ? -5.490 24.866 4.475 1.00 93.19 444 ARG A O 1
ATOM 3567 N N . ILE A 1 445 ? -6.922 24.290 2.834 1.00 94.19 445 ILE A N 1
ATOM 3568 C CA . ILE A 1 445 ? -7.916 23.617 3.692 1.00 94.19 445 ILE A CA 1
ATOM 3569 C C . ILE A 1 445 ? -7.288 22.417 4.416 1.00 94.19 445 ILE A C 1
ATOM 3571 O O . ILE A 1 445 ? -7.556 22.182 5.591 1.00 94.19 445 ILE A O 1
ATOM 3575 N N . GLU A 1 446 ? -6.448 21.641 3.727 1.00 92.69 446 GLU A N 1
ATOM 3576 C CA . GLU A 1 446 ? -5.742 20.513 4.342 1.00 92.69 446 GLU A CA 1
ATOM 3577 C C . GLU A 1 446 ? -4.747 20.978 5.419 1.00 92.69 446 GLU A C 1
ATOM 3579 O O . GLU A 1 446 ? -4.677 20.357 6.478 1.00 92.69 446 GLU A O 1
ATOM 3584 N N . ALA A 1 447 ? -4.034 22.081 5.168 1.00 92.38 447 ALA A N 1
ATOM 3585 C CA . ALA A 1 447 ? -3.004 22.650 6.038 1.00 92.38 447 ALA A CA 1
ATOM 3586 C C . ALA A 1 447 ? -3.540 23.579 7.150 1.00 92.38 447 ALA A C 1
ATOM 3588 O O . ALA A 1 447 ? -2.769 24.357 7.724 1.00 92.38 447 ALA A O 1
ATOM 3589 N N . THR A 1 448 ? -4.838 23.511 7.467 1.00 91.56 448 THR A N 1
ATOM 3590 C CA . THR A 1 448 ? -5.413 24.180 8.644 1.00 91.56 448 THR A CA 1
ATOM 3591 C C . THR A 1 448 ? -5.313 23.317 9.893 1.00 91.56 448 THR A C 1
ATOM 3593 O O . THR A 1 448 ? -5.182 22.091 9.819 1.00 91.56 448 THR A O 1
ATOM 3596 N N . ARG A 1 449 ? -5.403 23.945 11.063 1.00 87.06 449 ARG A N 1
ATOM 3597 C CA . ARG A 1 449 ? -5.359 23.263 12.356 1.00 87.06 449 ARG A CA 1
ATOM 3598 C C . ARG A 1 449 ? -6.745 22.741 12.744 1.00 87.06 449 ARG A C 1
ATOM 3600 O O . ARG A 1 449 ? -6.868 21.586 13.155 1.00 87.06 449 ARG A O 1
ATOM 3607 N N . ASP A 1 450 ? -7.783 23.558 12.585 1.00 87.31 450 ASP A N 1
ATOM 3608 C CA . ASP A 1 450 ? -9.150 23.220 12.994 1.00 87.31 450 ASP A CA 1
ATOM 3609 C C . ASP A 1 450 ? -10.187 23.309 11.859 1.00 87.31 450 ASP A C 1
ATOM 3611 O O . ASP A 1 450 ? -9.875 23.582 10.692 1.00 87.31 450 ASP A O 1
ATOM 3615 N N . ILE A 1 451 ? -11.436 22.983 12.203 1.00 89.88 451 ILE A N 1
ATOM 3616 C CA . ILE A 1 451 ? -12.545 22.912 11.255 1.00 89.88 451 ILE A CA 1
ATOM 3617 C C . ILE A 1 451 ? -13.101 24.287 10.853 1.00 89.88 451 ILE A C 1
ATOM 3619 O O . ILE A 1 451 ? -13.600 24.433 9.737 1.00 89.88 451 ILE A O 1
ATOM 3623 N N . GLN A 1 452 ? -13.007 25.296 11.724 1.00 89.31 452 GLN A N 1
ATOM 3624 C CA . GLN A 1 452 ? -13.482 26.652 11.432 1.00 89.31 452 GLN A CA 1
ATOM 3625 C C . GLN A 1 452 ? -12.525 27.348 10.466 1.00 89.31 452 GLN A C 1
ATOM 3627 O O . GLN A 1 452 ? -12.963 27.967 9.500 1.00 89.31 452 GLN A O 1
ATOM 3632 N N . GLU A 1 453 ? -11.221 27.176 10.673 1.00 89.31 453 GLU A N 1
ATOM 3633 C CA . GLU A 1 453 ? -10.178 27.612 9.742 1.00 89.31 453 GLU A CA 1
ATOM 3634 C C . GLU A 1 453 ? -10.315 26.918 8.377 1.00 89.31 453 GLU A C 1
ATOM 3636 O O . GLU A 1 453 ? -10.214 27.557 7.330 1.00 89.31 453 GLU A O 1
ATOM 3641 N N . ALA A 1 454 ? -10.590 25.608 8.366 1.00 93.00 454 ALA A N 1
ATOM 3642 C CA . ALA A 1 454 ? -10.831 24.863 7.128 1.00 93.00 454 ALA A CA 1
ATOM 3643 C C . ALA A 1 454 ? -12.043 25.421 6.364 1.00 93.00 454 ALA A C 1
ATOM 3645 O O . ALA A 1 454 ? -11.996 25.613 5.146 1.00 93.00 454 ALA A O 1
ATOM 3646 N N . TRP A 1 455 ? -13.130 25.703 7.087 1.00 93.69 455 TRP A N 1
ATOM 3647 C CA . TRP A 1 455 ? -14.350 26.243 6.504 1.00 93.69 455 TRP A CA 1
ATOM 3648 C C . TRP A 1 455 ? -14.185 27.680 6.014 1.00 93.69 455 TRP A C 1
ATOM 3650 O O . TRP A 1 455 ? -14.670 28.008 4.932 1.00 93.69 455 TRP A O 1
ATOM 3660 N N . SER A 1 456 ? -13.458 28.525 6.749 1.00 91.06 456 SER A N 1
ATOM 3661 C CA . SER A 1 456 ? -13.170 29.894 6.319 1.00 91.06 456 SER A CA 1
ATOM 3662 C C . SER A 1 456 ? -12.325 29.912 5.044 1.00 91.06 456 SER A C 1
ATOM 3664 O O . SER A 1 456 ? -12.644 30.658 4.120 1.00 91.06 456 SER A O 1
ATOM 3666 N N . ALA A 1 457 ? -11.337 29.018 4.917 1.00 91.81 457 ALA A N 1
ATOM 3667 C CA . ALA A 1 457 ? -10.585 28.840 3.676 1.00 91.81 457 ALA A CA 1
ATOM 3668 C C . ALA A 1 457 ? -11.483 28.360 2.518 1.00 91.81 457 ALA A C 1
ATOM 3670 O O . ALA A 1 457 ? -11.370 28.852 1.396 1.00 91.81 457 ALA A O 1
ATOM 3671 N N . PHE A 1 458 ? -12.418 27.438 2.775 1.00 94.38 458 PHE A N 1
ATOM 3672 C CA . PHE A 1 458 ? -13.388 26.993 1.767 1.00 94.38 458 PHE A CA 1
ATOM 3673 C C . PHE A 1 458 ? -14.298 28.141 1.299 1.00 94.38 458 PHE A C 1
ATOM 3675 O O . PHE A 1 458 ? -14.514 28.311 0.099 1.00 94.38 458 PHE A O 1
ATOM 3682 N N . LYS A 1 459 ? -14.811 28.950 2.234 1.00 92.75 459 LYS A N 1
ATOM 3683 C CA . LYS A 1 459 ? -15.656 30.120 1.956 1.00 92.75 459 LYS A CA 1
ATOM 3684 C C . LYS A 1 459 ? -14.906 31.222 1.216 1.00 92.75 459 LYS A C 1
ATOM 3686 O O . LYS A 1 459 ? -15.444 31.738 0.242 1.00 92.75 459 LYS A O 1
ATOM 3691 N N . GLY A 1 460 ? -13.666 31.514 1.607 1.00 91.44 460 GLY A N 1
ATOM 3692 C CA . GLY A 1 460 ? -12.832 32.524 0.952 1.00 91.44 460 GLY A CA 1
ATOM 3693 C C . GLY A 1 460 ? -12.603 32.230 -0.532 1.00 91.44 460 GLY A C 1
ATOM 3694 O O . GLY A 1 460 ? -12.571 33.143 -1.351 1.00 91.44 460 GLY A O 1
ATOM 3695 N N . PHE A 1 461 ? -12.534 30.952 -0.910 1.00 92.62 461 PHE A N 1
ATOM 3696 C CA . PHE A 1 461 ? -12.481 30.562 -2.317 1.00 92.62 461 PHE A CA 1
ATOM 3697 C C . PHE A 1 461 ? -13.792 30.842 -3.073 1.00 92.62 461 PHE A C 1
ATOM 3699 O O . PHE A 1 461 ? -13.754 31.330 -4.202 1.00 92.62 461 PHE A O 1
ATOM 3706 N N . GLU A 1 462 ? -14.949 30.563 -2.461 1.00 90.88 462 GLU A N 1
ATOM 3707 C CA . GLU A 1 462 ? -16.260 30.887 -3.051 1.00 90.88 462 GLU A CA 1
ATOM 3708 C C . GLU A 1 462 ? -16.455 32.403 -3.198 1.00 90.88 462 GLU A C 1
ATOM 3710 O O . GLU A 1 462 ? -16.983 32.866 -4.206 1.00 90.88 462 GLU A O 1
ATOM 3715 N N . GLU A 1 463 ? -16.007 33.180 -2.211 1.00 91.56 463 GLU A N 1
ATOM 3716 C CA . GLU A 1 463 ? -16.088 34.647 -2.202 1.00 91.56 463 GLU A CA 1
ATOM 3717 C C . GLU A 1 463 ? -15.243 35.287 -3.310 1.00 91.56 463 GLU A C 1
ATOM 3719 O O . GLU A 1 463 ? -15.622 36.322 -3.852 1.00 91.56 463 GLU A O 1
ATOM 3724 N N . GLN A 1 464 ? -14.153 34.633 -3.720 1.00 91.25 464 GLN A N 1
ATOM 3725 C CA . GLN A 1 464 ? -13.354 35.016 -4.890 1.00 91.25 464 GLN A CA 1
ATOM 3726 C C . GLN A 1 464 ? -13.979 34.573 -6.227 1.00 91.25 464 GLN A C 1
ATOM 3728 O O . GLN A 1 464 ? -13.352 34.695 -7.278 1.00 91.25 464 GLN A O 1
ATOM 3733 N N . GLY A 1 465 ? -15.207 34.044 -6.212 1.00 86.62 465 GLY A N 1
ATOM 3734 C CA . GLY A 1 465 ? -15.918 33.566 -7.399 1.00 86.62 465 GLY A CA 1
ATOM 3735 C C . GLY A 1 465 ? -15.487 32.174 -7.876 1.00 86.62 465 GLY A C 1
ATOM 3736 O O . GLY A 1 465 ? -15.886 31.747 -8.962 1.00 86.62 465 GLY A O 1
ATOM 3737 N N . GLY A 1 466 ? -14.682 31.452 -7.090 1.00 87.31 466 GLY A N 1
ATOM 3738 C CA . GLY A 1 466 ? -14.220 30.106 -7.413 1.00 87.31 466 GLY A CA 1
ATOM 3739 C C . GLY A 1 466 ? -15.311 29.039 -7.255 1.00 87.31 466 GLY A C 1
ATOM 3740 O O . GLY A 1 466 ? -16.125 29.087 -6.337 1.00 87.31 466 GLY A O 1
ATOM 3741 N N . GLN A 1 467 ? -15.304 28.024 -8.128 1.00 89.44 467 GLN A N 1
ATOM 3742 C CA . GLN A 1 467 ? -16.198 26.855 -8.040 1.00 89.44 467 GLN A CA 1
ATOM 3743 C C . GLN A 1 467 ? -15.492 25.667 -7.365 1.00 89.44 467 GLN A C 1
ATOM 3745 O O . GLN A 1 467 ? -14.481 25.194 -7.905 1.00 89.44 467 GLN A O 1
ATOM 3750 N N . PRO A 1 468 ? -15.932 25.213 -6.168 1.00 91.12 468 PRO A N 1
ATOM 3751 C CA . PRO A 1 468 ? -15.162 24.259 -5.374 1.00 91.12 468 PRO A CA 1
ATOM 3752 C C . PRO A 1 468 ? -14.911 22.940 -6.104 1.00 91.12 468 PRO A C 1
ATOM 3754 O O . PRO A 1 468 ? -15.813 22.315 -6.659 1.00 91.12 468 PRO A O 1
ATOM 3757 N N . SER A 1 469 ? -13.656 22.489 -6.096 1.00 90.44 469 SER A N 1
ATOM 3758 C CA . SER A 1 469 ? -13.276 21.241 -6.760 1.00 90.44 469 SER A CA 1
ATOM 3759 C C . SER A 1 469 ? -13.570 20.010 -5.895 1.00 90.44 469 SER A C 1
ATOM 3761 O O . SER A 1 469 ? -13.634 20.084 -4.668 1.00 90.44 469 SER A O 1
ATOM 3763 N N . SER A 1 470 ? -13.627 18.824 -6.514 1.00 90.12 470 SER A N 1
ATOM 3764 C CA . SER A 1 470 ? -13.748 17.544 -5.788 1.00 90.12 470 SER A CA 1
ATOM 3765 C C . SER A 1 470 ? -12.660 17.343 -4.717 1.00 90.12 470 SER A C 1
ATOM 3767 O O . SER A 1 470 ? -12.905 16.660 -3.725 1.00 90.12 470 SER A O 1
ATOM 3769 N N . ARG A 1 471 ? -11.472 17.942 -4.887 1.00 89.69 471 ARG A N 1
ATOM 3770 C CA . ARG A 1 471 ? -10.398 17.903 -3.884 1.00 89.69 471 ARG A CA 1
ATOM 3771 C C . ARG A 1 471 ? -10.680 18.795 -2.682 1.00 89.69 471 ARG A C 1
ATOM 3773 O O . ARG A 1 471 ? -10.403 18.368 -1.571 1.00 89.69 471 ARG A O 1
ATOM 3780 N N . MET A 1 472 ? -11.254 19.977 -2.898 1.00 93.75 472 MET A N 1
ATOM 3781 C CA . MET A 1 472 ? -11.661 20.870 -1.809 1.00 93.75 472 MET A CA 1
ATOM 3782 C C . MET A 1 472 ? -12.778 20.241 -0.979 1.00 93.75 472 MET A C 1
ATOM 3784 O O . MET A 1 472 ? -12.690 20.218 0.243 1.00 93.75 472 MET A O 1
ATOM 3788 N N . TYR A 1 473 ? -13.782 19.652 -1.640 1.00 95.56 473 TYR A N 1
ATOM 3789 C CA . TYR A 1 473 ? -14.822 18.893 -0.945 1.00 95.56 473 TYR A CA 1
ATOM 3790 C C . TYR A 1 473 ? -14.236 17.718 -0.163 1.00 95.56 473 TYR A C 1
ATOM 3792 O O . TYR A 1 473 ? -14.578 17.549 0.998 1.00 95.56 473 TYR A O 1
ATOM 3800 N N . LEU A 1 474 ? -13.320 16.937 -0.753 1.00 94.44 474 LEU A N 1
ATOM 3801 C CA . LEU A 1 474 ? -12.646 15.853 -0.032 1.00 94.44 474 LEU A CA 1
ATOM 3802 C C . LEU A 1 474 ? -11.900 16.365 1.207 1.00 94.44 474 LEU A C 1
ATOM 3804 O O . LEU A 1 474 ? -12.073 15.785 2.271 1.00 94.44 474 LEU A O 1
ATOM 3808 N N . ALA A 1 475 ? -11.117 17.439 1.088 1.00 94.19 475 ALA A N 1
ATOM 3809 C CA . ALA A 1 475 ? -10.403 18.027 2.220 1.00 94.19 475 ALA A CA 1
ATOM 3810 C C . ALA A 1 475 ? -11.369 18.458 3.339 1.00 94.19 475 ALA A C 1
ATOM 3812 O O . ALA A 1 475 ? -11.129 18.170 4.510 1.00 94.19 475 ALA A O 1
ATOM 3813 N N . MET A 1 476 ? -12.500 19.073 2.978 1.00 95.81 476 MET A N 1
ATOM 3814 C CA . MET A 1 476 ? -13.516 19.495 3.943 1.00 95.81 476 MET A CA 1
ATOM 3815 C C . MET A 1 476 ? -14.260 18.309 4.583 1.00 95.81 476 MET A C 1
ATOM 3817 O O . MET A 1 476 ? -14.490 18.309 5.791 1.00 95.81 476 MET A O 1
ATOM 3821 N N . PHE A 1 477 ? -14.600 17.271 3.810 1.00 96.00 477 PHE A N 1
ATOM 3822 C CA . PHE A 1 477 ? -15.194 16.039 4.339 1.00 96.00 477 PHE A CA 1
ATOM 3823 C C . PHE A 1 477 ? -14.242 15.296 5.277 1.00 96.00 477 PHE A C 1
ATOM 3825 O O . PHE A 1 477 ? -14.692 14.797 6.304 1.00 96.00 477 PHE A O 1
ATOM 3832 N N . GLU A 1 478 ? -12.945 15.247 4.952 1.00 93.38 478 GLU A N 1
ATOM 3833 C CA . GLU A 1 478 ? -11.922 14.709 5.851 1.00 93.38 478 GLU A CA 1
ATOM 3834 C C . GLU A 1 478 ? -11.939 15.493 7.174 1.00 93.38 478 GLU A C 1
ATOM 3836 O O . GLU A 1 478 ? -12.128 14.888 8.225 1.00 93.38 478 GLU A O 1
ATOM 3841 N N . LYS A 1 479 ? -11.864 16.831 7.145 1.00 92.75 479 LYS A N 1
ATOM 3842 C CA . LYS A 1 479 ? -11.915 17.659 8.366 1.00 92.75 479 LYS A CA 1
ATOM 3843 C C . LYS A 1 479 ? -13.183 17.426 9.205 1.00 92.75 479 LYS A C 1
ATOM 3845 O O . LYS A 1 479 ? -13.083 17.296 10.421 1.00 92.75 479 LYS A O 1
ATOM 3850 N N . LEU A 1 480 ? -14.357 17.330 8.577 1.00 93.31 480 LEU A N 1
ATOM 3851 C CA . LEU A 1 480 ? -15.629 17.053 9.266 1.00 93.31 480 LEU A CA 1
ATOM 3852 C C . LEU A 1 480 ? -15.666 15.679 9.939 1.00 93.31 480 LEU A C 1
ATOM 3854 O O . LEU A 1 480 ? -16.241 15.536 11.017 1.00 93.31 480 LEU A O 1
ATOM 3858 N N . ASP A 1 481 ? -15.111 14.658 9.293 1.00 90.88 481 ASP A N 1
ATOM 3859 C CA . ASP A 1 481 ? -15.102 13.299 9.828 1.00 90.88 481 ASP A CA 1
ATOM 3860 C C . ASP A 1 481 ? -14.134 13.165 11.014 1.00 90.88 481 ASP A C 1
ATOM 3862 O O . ASP A 1 481 ? -14.522 12.691 12.084 1.00 90.88 481 ASP A O 1
ATOM 3866 N N . PHE A 1 482 ? -12.914 13.698 10.883 1.00 87.00 482 PHE A N 1
ATOM 3867 C CA . PHE A 1 482 ? -11.919 13.652 11.958 1.00 87.00 482 PHE A CA 1
ATOM 3868 C C . PHE A 1 482 ? -12.284 14.529 13.164 1.00 87.00 482 PHE A C 1
ATOM 3870 O O . PHE A 1 482 ? -11.954 14.166 14.292 1.00 87.00 482 PHE A O 1
ATOM 3877 N N . ASP A 1 483 ? -13.021 15.628 12.977 1.00 87.88 483 ASP A N 1
ATOM 3878 C CA . ASP A 1 483 ? -13.556 16.413 14.098 1.00 87.88 483 ASP A CA 1
ATOM 3879 C C . ASP A 1 483 ? -14.655 15.666 14.879 1.00 87.88 483 ASP A C 1
ATOM 3881 O O . ASP A 1 483 ? -14.707 15.721 16.114 1.00 87.88 483 ASP A O 1
ATOM 3885 N N . LYS A 1 484 ? -15.503 14.897 14.182 1.00 85.12 484 LYS A N 1
ATOM 3886 C CA . LYS A 1 484 ? -16.474 14.005 14.836 1.00 85.12 484 LYS A CA 1
ATOM 3887 C C . LYS A 1 484 ? -15.769 12.904 15.618 1.00 85.12 484 LYS A C 1
ATOM 3889 O O . LYS A 1 484 ? -16.126 12.666 16.769 1.00 85.12 484 LYS A O 1
ATOM 3894 N N . ALA A 1 485 ? -14.757 12.273 15.020 1.00 81.00 485 ALA A N 1
ATOM 3895 C CA . ALA A 1 485 ? -13.955 11.250 15.685 1.00 81.00 485 ALA A CA 1
ATOM 3896 C C . ALA A 1 485 ? -13.252 11.805 16.935 1.00 81.00 485 ALA A C 1
ATOM 3898 O O . ALA A 1 485 ? -13.273 11.169 17.985 1.00 81.00 485 ALA A O 1
ATOM 3899 N N . ARG A 1 486 ? -12.698 13.023 16.860 1.00 83.31 486 ARG A N 1
ATOM 3900 C CA . ARG A 1 486 ? -12.127 13.740 18.011 1.00 83.31 486 ARG A CA 1
ATOM 3901 C C . ARG A 1 486 ? -13.157 13.965 19.113 1.00 83.31 486 ARG A C 1
ATOM 3903 O O . ARG A 1 486 ? -12.860 13.711 20.270 1.00 83.31 486 ARG A O 1
ATOM 3910 N N . SER A 1 487 ? -14.353 14.438 18.765 1.00 75.75 487 SER A N 1
ATOM 3911 C CA . SER A 1 487 ? -15.403 14.752 19.744 1.00 75.75 487 SER A CA 1
ATOM 3912 C C . SER A 1 487 ? -15.938 13.511 20.474 1.00 75.75 487 SER A C 1
ATOM 3914 O O . SER A 1 487 ? -16.452 13.634 21.582 1.00 75.75 487 SER A O 1
ATOM 3916 N N . GLY A 1 488 ? -15.817 12.325 19.866 1.00 66.00 488 GLY A N 1
ATOM 3917 C CA . GLY A 1 488 ? -16.160 11.044 20.492 1.00 66.00 488 GLY A CA 1
ATOM 3918 C C . GLY A 1 488 ? -15.060 10.450 21.382 1.00 66.00 488 GLY A C 1
ATOM 3919 O O . GLY A 1 488 ? -15.371 9.672 22.282 1.00 66.00 488 GLY A O 1
ATOM 3920 N N . LYS A 1 489 ? -13.790 10.822 21.169 1.00 63.56 489 LYS A N 1
ATOM 3921 C CA . LYS A 1 489 ? -12.629 10.255 21.875 1.00 63.56 489 LYS A CA 1
ATOM 3922 C C . LYS A 1 489 ? -12.344 10.990 23.184 1.00 63.56 489 LYS A C 1
ATOM 3924 O O . LYS A 1 489 ? -12.201 12.209 23.207 1.00 63.56 489 LYS A O 1
ATOM 3929 N N . LYS A 1 490 ? -12.177 10.236 24.279 1.00 51.16 490 LYS A N 1
ATOM 3930 C CA . LYS A 1 490 ? -11.696 10.765 25.576 1.00 51.16 490 LYS A CA 1
ATOM 3931 C C . LYS A 1 490 ? -10.164 10.806 25.690 1.00 51.16 490 LYS A C 1
ATOM 3933 O O . LYS A 1 490 ? -9.648 11.495 26.565 1.00 51.16 490 LYS A O 1
ATOM 3938 N N . ALA A 1 491 ? -9.440 10.066 24.847 1.00 53.16 491 ALA A N 1
ATOM 3939 C CA . ALA A 1 491 ? -7.982 9.955 24.913 1.00 53.16 491 ALA A CA 1
ATOM 3940 C C . ALA A 1 491 ? -7.267 11.109 24.188 1.00 53.16 491 ALA A C 1
ATOM 3942 O O . ALA A 1 491 ? -7.688 11.553 23.119 1.00 53.16 491 ALA A O 1
ATOM 3943 N N . GLN A 1 492 ? -6.155 11.571 24.764 1.00 55.19 492 GLN A N 1
ATOM 3944 C CA . GLN A 1 492 ? -5.348 12.658 24.217 1.00 55.19 492 GLN A CA 1
ATOM 3945 C C . GLN A 1 492 ? -4.492 12.171 23.040 1.00 55.19 492 GLN A C 1
ATOM 3947 O O . GLN A 1 492 ? -3.813 11.149 23.119 1.00 55.19 492 GLN A O 1
ATOM 3952 N N . TYR A 1 493 ? -4.541 12.902 21.928 1.00 57.81 493 TYR A N 1
ATOM 3953 C CA . TYR A 1 493 ? -3.840 12.542 20.699 1.00 57.81 493 TYR A CA 1
ATOM 3954 C C . TYR A 1 493 ? -2.340 12.874 20.797 1.00 57.81 493 TYR A C 1
ATOM 3956 O O . TYR A 1 493 ? -1.953 14.037 20.740 1.00 57.81 493 TYR A O 1
ATOM 3964 N N . ASP A 1 494 ? -1.497 11.848 20.933 1.00 61.34 494 ASP A N 1
ATOM 3965 C CA . ASP A 1 494 ? -0.041 11.970 21.145 1.00 61.34 494 ASP A CA 1
ATOM 3966 C C . ASP A 1 494 ? 0.759 11.958 19.822 1.00 61.34 494 ASP A C 1
ATOM 3968 O O . ASP A 1 494 ? 1.639 11.126 19.608 1.00 61.34 494 ASP A O 1
ATOM 3972 N N . ALA A 1 495 ? 0.367 12.756 18.826 1.00 68.81 495 ALA A N 1
ATOM 3973 C CA . ALA A 1 495 ? 1.128 12.898 17.577 1.00 68.81 495 ALA A CA 1
ATOM 3974 C C . ALA A 1 495 ? 1.322 14.371 17.221 1.00 68.81 495 ALA A C 1
ATOM 3976 O O . ALA A 1 495 ? 0.475 15.211 17.519 1.00 68.81 495 ALA A O 1
ATOM 3977 N N . SER A 1 496 ? 2.457 14.670 16.581 1.00 80.88 496 SER A N 1
ATOM 3978 C CA . SER A 1 496 ? 2.778 16.029 16.151 1.00 80.88 496 SER A CA 1
ATOM 3979 C C . SER A 1 496 ? 1.744 16.544 15.138 1.00 80.88 496 SER A C 1
ATOM 3981 O O . SER A 1 496 ? 1.368 15.794 14.234 1.00 80.88 496 SER A O 1
ATOM 3983 N N . PRO A 1 497 ? 1.350 17.825 15.220 1.00 84.00 497 PRO A N 1
ATOM 3984 C CA . PRO A 1 497 ? 0.421 18.447 14.288 1.00 84.00 497 PRO A CA 1
ATOM 3985 C C . PRO A 1 497 ? 0.814 18.225 12.823 1.00 84.00 497 PRO A C 1
ATOM 3987 O O . PRO A 1 497 ? 1.973 18.392 12.428 1.00 84.00 497 PRO A O 1
ATOM 3990 N N . GLY A 1 498 ? -0.165 17.839 12.017 1.00 84.19 498 GLY A N 1
ATOM 3991 C CA . GLY A 1 498 ? -0.074 17.518 10.603 1.00 84.19 498 GLY A CA 1
ATOM 3992 C C . GLY A 1 498 ? 0.646 16.206 10.270 1.00 84.19 498 GLY A C 1
ATOM 3993 O O . GLY A 1 498 ? 0.933 15.988 9.095 1.00 84.19 498 GLY A O 1
ATOM 3994 N N . ASP A 1 499 ? 1.021 15.356 11.236 1.00 82.94 499 ASP A N 1
ATOM 3995 C CA . ASP A 1 499 ? 1.533 14.001 10.928 1.00 82.94 499 ASP A CA 1
ATOM 3996 C C . ASP A 1 499 ? 0.414 12.979 10.713 1.00 82.94 499 ASP A C 1
ATOM 3998 O O . ASP A 1 499 ? 0.611 12.012 9.966 1.00 82.94 499 ASP A O 1
ATOM 4002 N N . GLY A 1 500 ? -0.751 13.200 11.324 1.00 82.50 500 GLY A N 1
ATOM 4003 C CA . GLY A 1 500 ? -1.974 12.467 11.038 1.00 82.50 500 GLY A CA 1
ATOM 4004 C C . GLY A 1 500 ? -3.044 13.368 10.429 1.00 82.50 500 GLY A C 1
ATOM 4005 O O . GLY A 1 500 ? -2.753 14.359 9.759 1.00 82.50 500 GLY A O 1
ATOM 4006 N N . LYS A 1 501 ? -4.304 12.973 10.611 1.00 82.00 501 LYS A N 1
ATOM 4007 C CA . LYS A 1 501 ? -5.475 13.736 10.155 1.00 82.00 501 LYS A CA 1
ATOM 4008 C C . LYS A 1 501 ? -6.225 14.385 11.314 1.00 82.00 501 LYS A C 1
ATOM 4010 O O . LYS A 1 501 ? -7.424 14.625 11.221 1.00 82.00 501 LYS A O 1
ATOM 4015 N N . GLU A 1 502 ? -5.532 14.627 12.418 1.00 81.75 502 GLU A N 1
ATOM 4016 C CA . GLU A 1 502 ? -6.113 15.286 13.572 1.00 81.75 502 GLU A CA 1
ATOM 4017 C C . GLU A 1 502 ? -6.664 16.669 13.222 1.00 81.75 502 GLU A C 1
ATOM 4019 O O . GLU A 1 502 ? -6.172 17.397 12.356 1.00 81.75 502 GLU A O 1
ATOM 4024 N N . VAL A 1 503 ? -7.727 17.006 13.932 1.00 84.69 503 VAL A N 1
ATOM 4025 C CA . VAL A 1 503 ? -8.336 18.327 13.940 1.00 84.69 503 VAL A CA 1
ATOM 4026 C C . VAL A 1 503 ? -8.234 18.789 15.383 1.00 84.69 503 VAL A C 1
ATOM 4028 O O . VAL A 1 503 ? -8.493 18.000 16.288 1.00 84.69 503 VAL A O 1
ATOM 4031 N N . PHE A 1 504 ? -7.800 20.017 15.632 1.00 81.12 504 PHE A N 1
ATOM 4032 C CA . PHE A 1 504 ? -7.737 20.530 17.001 1.00 81.12 504 PHE A CA 1
ATOM 4033 C C . PHE A 1 504 ? -9.043 21.229 17.373 1.00 81.12 504 PHE A C 1
ATOM 4035 O O . PHE A 1 504 ? -9.820 21.636 16.509 1.00 81.12 504 PHE A O 1
ATOM 4042 N N . THR A 1 505 ? -9.283 21.370 18.676 1.00 80.94 505 THR A N 1
ATOM 4043 C CA . THR A 1 505 ? -10.412 22.157 19.174 1.00 80.94 505 THR A CA 1
ATOM 4044 C C . THR A 1 505 ? -10.240 23.619 18.742 1.00 80.94 505 THR A C 1
ATOM 4046 O O . THR A 1 505 ? -9.180 24.188 19.014 1.00 80.94 505 THR A O 1
ATOM 4049 N N . PRO A 1 506 ? -11.252 24.240 18.106 1.00 77.38 506 PRO A N 1
ATOM 4050 C CA . PRO A 1 506 ? -11.196 25.656 17.765 1.00 77.38 506 PRO A CA 1
ATOM 4051 C C . PRO A 1 506 ? -10.980 26.519 19.013 1.00 77.38 506 PRO A C 1
ATOM 4053 O O . PRO A 1 506 ? -11.624 26.302 20.042 1.00 77.38 506 PRO A O 1
ATOM 4056 N N . LEU A 1 507 ? -10.096 27.514 18.925 1.00 70.69 507 LEU A N 1
ATOM 4057 C CA . LEU A 1 507 ? -9.899 28.495 19.996 1.00 70.69 507 LEU A CA 1
ATOM 4058 C C . LEU A 1 507 ? -11.129 29.412 20.069 1.00 70.69 507 LEU A C 1
ATOM 4060 O O . LEU A 1 507 ? -11.345 30.236 19.184 1.00 70.69 507 LEU A O 1
ATOM 4064 N N . THR A 1 508 ? -11.949 29.272 21.112 1.00 65.19 508 THR A N 1
ATOM 4065 C CA . THR A 1 508 ? -13.178 30.077 21.288 1.00 65.19 508 THR A CA 1
ATOM 4066 C C . THR A 1 508 ? -13.070 31.172 22.345 1.00 65.19 508 THR A C 1
ATOM 4068 O O . THR A 1 508 ? -14.077 31.819 22.665 1.00 65.19 508 THR A O 1
ATOM 4071 N N . ASP A 1 509 ? -11.875 31.377 22.896 1.00 62.50 509 ASP A N 1
ATOM 4072 C CA . ASP A 1 509 ? -11.644 32.354 23.952 1.00 62.50 509 ASP A CA 1
ATOM 4073 C C . ASP A 1 509 ? -11.980 33.755 23.421 1.00 62.50 509 ASP A C 1
ATOM 4075 O O . ASP A 1 509 ? -11.471 34.195 22.393 1.00 62.50 509 ASP A O 1
ATOM 4079 N N . ASN A 1 510 ? -12.895 34.441 24.111 1.00 66.38 510 ASN A N 1
ATOM 4080 C CA . ASN A 1 510 ? -13.344 35.813 23.825 1.00 66.38 510 ASN A CA 1
ATOM 4081 C C . ASN A 1 510 ? -14.272 36.019 22.604 1.00 66.38 510 ASN A C 1
ATOM 4083 O O . ASN A 1 510 ? -14.559 37.161 22.249 1.00 66.38 510 ASN A O 1
ATOM 4087 N N . VAL A 1 511 ? -14.811 34.960 21.982 1.00 71.12 511 VAL A N 1
ATOM 4088 C CA . VAL A 1 511 ? -15.750 35.084 20.841 1.00 71.12 511 VAL A CA 1
ATOM 4089 C C . VAL A 1 511 ? -17.212 34.950 21.288 1.00 71.12 511 VAL A C 1
ATOM 4091 O O . VAL A 1 511 ? -17.552 33.990 21.982 1.00 71.12 511 VAL A O 1
ATOM 4094 N N . SER A 1 512 ? -18.099 35.859 20.856 1.00 76.31 512 SER A N 1
ATOM 4095 C CA . SER A 1 512 ? -19.538 35.812 21.181 1.00 76.31 512 SER A CA 1
ATOM 4096 C C . SER A 1 512 ? -20.241 34.583 20.587 1.00 76.31 512 SER A C 1
ATOM 4098 O O . SER A 1 512 ? -19.878 34.097 19.516 1.00 76.31 512 SER A O 1
ATOM 4100 N N . THR A 1 513 ? -21.290 34.087 21.251 1.00 72.69 513 THR A N 1
ATOM 4101 C CA . THR A 1 513 ? -22.075 32.917 20.800 1.00 72.69 513 THR A CA 1
ATOM 4102 C C . THR A 1 513 ? -22.652 33.092 19.393 1.00 72.69 513 THR A C 1
ATOM 4104 O O . THR A 1 513 ? -22.648 32.149 18.605 1.00 72.69 513 THR A O 1
ATOM 4107 N N . PHE A 1 514 ? -23.069 34.311 19.045 1.00 74.50 514 PHE A N 1
ATOM 4108 C CA . PHE A 1 514 ? -23.547 34.660 17.707 1.00 74.50 514 PHE A CA 1
ATOM 4109 C C . PHE A 1 514 ? -22.453 34.535 16.636 1.00 74.50 514 PHE A C 1
ATOM 4111 O O . PHE A 1 514 ? -22.677 33.952 15.576 1.00 74.50 514 PHE A O 1
ATOM 4118 N N . TYR A 1 515 ? -21.246 35.041 16.910 1.00 73.38 515 TYR A N 1
ATOM 4119 C CA . TYR A 1 515 ? -20.133 34.939 15.965 1.00 73.38 515 TYR A CA 1
ATOM 4120 C C . TYR A 1 515 ? -19.662 33.486 15.815 1.00 73.38 515 TYR A C 1
ATOM 4122 O O . TYR A 1 515 ? -19.370 33.047 14.706 1.00 73.38 515 TYR A O 1
ATOM 4130 N N . ARG A 1 516 ? -19.707 32.695 16.900 1.00 71.38 516 ARG A N 1
ATOM 4131 C CA . ARG A 1 516 ? -19.429 31.248 16.859 1.00 71.38 516 ARG A CA 1
ATOM 4132 C C . ARG A 1 516 ? -20.352 30.512 15.889 1.00 71.38 516 ARG A C 1
ATOM 4134 O O . ARG A 1 516 ? -19.862 29.706 15.111 1.00 71.38 516 ARG A O 1
ATOM 4141 N N . GLN A 1 517 ? -21.655 30.806 15.891 1.00 73.50 517 GLN A N 1
ATOM 4142 C CA . GLN A 1 517 ? -22.609 30.144 14.990 1.00 73.50 517 GLN A CA 1
ATOM 4143 C C . GLN A 1 517 ? -22.328 30.421 13.507 1.00 73.50 517 GLN A C 1
ATOM 4145 O O . GLN A 1 517 ? -22.511 29.533 12.682 1.00 73.50 517 GLN A O 1
ATOM 4150 N N . ARG A 1 518 ? -21.837 31.617 13.158 1.00 76.81 518 ARG A N 1
ATOM 4151 C CA . ARG A 1 518 ? -21.475 31.967 11.772 1.00 76.81 518 ARG A CA 1
ATOM 4152 C C . ARG A 1 518 ? -20.217 31.264 11.262 1.00 76.81 518 ARG A C 1
ATOM 4154 O O . ARG A 1 518 ? -20.075 31.095 10.055 1.00 76.81 518 ARG A O 1
ATOM 4161 N N . LEU A 1 519 ? -19.314 30.882 12.162 1.00 78.25 519 LEU A N 1
ATOM 4162 C CA . LEU A 1 519 ? -18.067 30.191 11.826 1.00 78.25 519 LEU A CA 1
ATOM 4163 C C . LEU A 1 519 ? -18.241 28.674 11.689 1.00 78.25 519 LEU A C 1
ATOM 4165 O O . LEU A 1 519 ? -17.320 27.997 11.230 1.00 78.25 519 LEU A O 1
ATOM 4169 N N . LEU A 1 520 ? -19.393 28.130 12.095 1.00 83.25 520 LEU A N 1
ATOM 4170 C CA . LEU A 1 520 ? -19.627 26.695 12.034 1.00 83.25 520 LEU A CA 1
ATOM 4171 C C . LEU A 1 520 ? -19.758 26.220 10.577 1.00 83.25 520 LEU A C 1
ATOM 4173 O O . LEU A 1 520 ? -20.487 26.827 9.786 1.00 83.25 520 LEU A O 1
ATOM 4177 N N . PRO A 1 521 ? -19.069 25.126 10.213 1.00 89.31 521 PRO A N 1
ATOM 4178 C CA . PRO A 1 521 ? -19.262 24.482 8.924 1.00 89.31 521 PRO A CA 1
ATOM 4179 C C . PRO A 1 521 ? -20.645 23.817 8.832 1.00 89.31 521 PRO A C 1
ATOM 4181 O O . PRO A 1 521 ? -21.234 23.475 9.862 1.00 89.31 521 PRO A O 1
ATOM 4184 N N . PRO A 1 522 ? -21.143 23.564 7.606 1.00 92.62 522 PRO A N 1
ATOM 4185 C CA . PRO A 1 522 ? -22.327 22.740 7.393 1.00 92.62 522 PRO A CA 1
ATOM 4186 C C . PRO A 1 522 ? -22.115 21.319 7.917 1.00 92.62 522 PRO A C 1
ATOM 4188 O O . PRO A 1 522 ? -20.983 20.831 8.033 1.00 92.62 522 PRO A O 1
ATOM 4191 N N . SER A 1 523 ? -23.216 20.616 8.175 1.00 92.19 523 SER A N 1
ATOM 4192 C CA . SER A 1 523 ? -23.150 19.192 8.492 1.00 92.19 523 SER A CA 1
ATOM 4193 C C . SER A 1 523 ? -22.621 18.372 7.303 1.00 92.19 523 SER A C 1
ATOM 4195 O O . SER A 1 523 ? -22.553 18.833 6.164 1.00 92.19 523 SER A O 1
ATOM 4197 N N . PHE A 1 524 ? -22.222 17.121 7.558 1.00 93.25 524 PHE A N 1
ATOM 4198 C CA . PHE A 1 524 ? -21.692 16.241 6.505 1.00 93.25 524 PHE A CA 1
ATOM 4199 C C . PHE A 1 524 ? -22.709 16.015 5.374 1.00 93.25 524 PHE A C 1
ATOM 4201 O O . PHE A 1 524 ? -22.337 16.036 4.204 1.00 93.25 524 PHE A O 1
ATOM 4208 N N . ASP A 1 525 ? -23.986 15.830 5.718 1.00 93.56 525 ASP A N 1
ATOM 4209 C CA . ASP A 1 525 ? -25.052 15.626 4.736 1.00 93.56 525 ASP A CA 1
ATOM 4210 C C . ASP A 1 525 ? -25.390 16.940 4.005 1.00 93.56 525 ASP A C 1
ATOM 4212 O O . ASP A 1 525 ? -25.481 16.945 2.782 1.00 93.56 525 ASP A O 1
ATOM 4216 N N . GLU A 1 526 ? -25.436 18.078 4.709 1.00 95.19 526 GLU A N 1
ATOM 4217 C CA . GLU A 1 526 ? -25.628 19.401 4.086 1.00 95.19 526 GLU A CA 1
ATOM 4218 C C . GLU A 1 526 ? -24.510 19.758 3.100 1.00 95.19 526 GLU A C 1
ATOM 4220 O O . GLU A 1 526 ? -24.772 20.286 2.018 1.00 95.19 526 GLU A O 1
ATOM 4225 N N . LEU A 1 527 ? -23.251 19.466 3.445 1.00 95.44 527 LEU A N 1
ATOM 4226 C CA . LEU A 1 527 ? -22.122 19.691 2.545 1.00 95.44 527 LEU A CA 1
ATOM 4227 C C . LEU A 1 527 ? -22.212 18.790 1.307 1.00 95.44 527 LEU A C 1
ATOM 4229 O O . LEU A 1 527 ? -21.869 19.229 0.207 1.00 95.44 527 LEU A O 1
ATOM 4233 N N . TYR A 1 528 ? -22.680 17.548 1.473 1.00 96.12 528 TYR A N 1
ATOM 4234 C CA . TYR A 1 528 ? -22.929 16.630 0.362 1.00 96.12 528 TYR A CA 1
ATOM 4235 C C . TYR A 1 528 ? -24.039 17.144 -0.554 1.00 96.12 528 TYR A C 1
ATOM 4237 O O . TYR A 1 528 ? -23.838 17.217 -1.766 1.00 96.12 528 TYR A O 1
ATOM 4245 N N . ASP A 1 529 ? -25.163 17.585 0.002 1.00 95.69 529 ASP A N 1
ATOM 4246 C CA . ASP A 1 529 ? -26.262 18.143 -0.783 1.00 95.69 529 ASP A CA 1
ATOM 4247 C C . ASP A 1 529 ? -25.820 19.418 -1.515 1.00 95.69 529 ASP A C 1
ATOM 4249 O O . ASP A 1 529 ? -26.056 19.547 -2.718 1.00 95.69 529 ASP A O 1
ATOM 4253 N N . LYS A 1 530 ? -25.066 20.307 -0.847 1.00 94.44 530 LYS A N 1
ATOM 4254 C CA . LYS A 1 530 ? -24.445 21.491 -1.470 1.00 94.44 530 LYS A CA 1
ATOM 4255 C C . LYS A 1 530 ? -23.523 21.108 -2.633 1.00 94.44 530 LYS A C 1
ATOM 4257 O O . LYS A 1 530 ? -23.517 21.782 -3.661 1.00 94.44 530 LYS A O 1
ATOM 4262 N N . MET A 1 531 ? -22.739 20.042 -2.486 1.00 95.25 531 MET A N 1
ATOM 4263 C CA . MET A 1 531 ? -21.842 19.540 -3.532 1.00 95.25 531 MET A CA 1
ATOM 4264 C C . MET A 1 531 ? -22.614 19.023 -4.754 1.00 95.25 531 MET A C 1
ATOM 4266 O O . MET A 1 531 ? -22.243 19.316 -5.890 1.00 95.25 531 MET A O 1
ATOM 4270 N N . ILE A 1 532 ? -23.693 18.268 -4.542 1.00 95.56 532 ILE A N 1
ATOM 4271 C CA . ILE A 1 532 ? -24.518 17.760 -5.643 1.00 95.56 532 ILE A CA 1
ATOM 4272 C C . ILE A 1 532 ? -25.259 18.907 -6.341 1.00 95.56 532 ILE A C 1
ATOM 4274 O O . ILE A 1 532 ? -25.276 18.959 -7.572 1.00 95.56 532 ILE A O 1
ATOM 4278 N N . GLN A 1 533 ? -25.803 19.860 -5.579 1.00 93.25 533 GLN A N 1
ATOM 4279 C CA . GLN A 1 533 ? -26.482 21.049 -6.107 1.00 93.25 533 GLN A CA 1
ATOM 4280 C C . GLN A 1 533 ? -25.548 21.951 -6.927 1.00 93.25 533 GLN A C 1
ATOM 4282 O O . GLN A 1 533 ? -25.982 22.524 -7.923 1.00 93.25 533 GLN A O 1
ATOM 4287 N N . SER A 1 534 ? -24.259 22.030 -6.575 1.00 89.38 534 SER A N 1
ATOM 4288 C CA . SER A 1 534 ? -23.251 22.758 -7.363 1.00 89.38 534 SER A CA 1
ATOM 4289 C C . SER A 1 534 ? -22.811 22.022 -8.640 1.00 89.38 534 SER A C 1
ATOM 4291 O O . SER A 1 534 ? -21.955 22.509 -9.378 1.00 89.38 534 SER A O 1
ATOM 4293 N N . GLY A 1 535 ? -23.378 20.843 -8.927 1.00 88.50 535 GLY A N 1
ATOM 4294 C CA . GLY A 1 535 ? -23.048 20.024 -10.096 1.00 88.50 535 GLY A CA 1
ATOM 4295 C C . GLY A 1 535 ? -21.774 19.183 -9.938 1.00 88.50 535 GLY A C 1
ATOM 4296 O O . GLY A 1 535 ? -21.342 18.531 -10.894 1.00 88.50 535 GLY A O 1
ATOM 4297 N N . SER A 1 536 ? -21.171 19.154 -8.746 1.00 90.44 536 SER A N 1
ATOM 4298 C CA . SER A 1 536 ? -19.968 18.370 -8.458 1.00 90.44 536 SER A CA 1
ATOM 4299 C C . SER A 1 536 ? -20.322 16.938 -8.053 1.00 90.44 536 SER A C 1
ATOM 4301 O O . SER A 1 536 ? -20.901 16.690 -7.003 1.00 90.44 536 SER A O 1
ATOM 4303 N N . ARG A 1 537 ? -19.940 15.950 -8.872 1.00 91.38 537 ARG A N 1
ATOM 4304 C CA . ARG A 1 537 ? -20.217 14.528 -8.590 1.00 91.38 537 ARG A CA 1
ATOM 4305 C C . ARG A 1 537 ? -19.072 13.832 -7.845 1.00 91.38 537 ARG A C 1
ATOM 4307 O O . ARG A 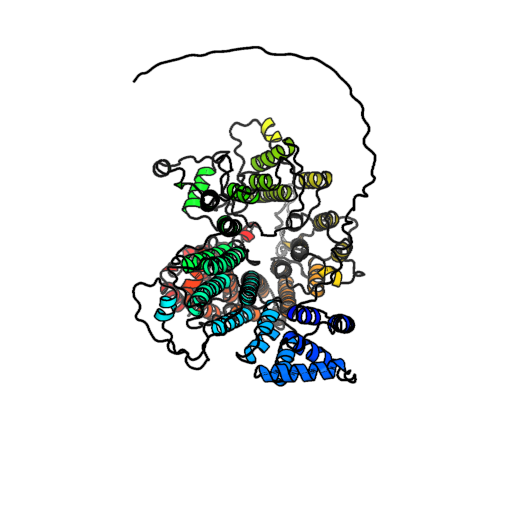1 537 ? -17.900 14.085 -8.153 1.00 91.38 537 ARG A O 1
ATOM 4314 N N . PRO A 1 538 ? -19.372 12.888 -6.931 1.00 93.19 538 PRO A N 1
ATOM 4315 C CA . PRO A 1 538 ? -18.345 12.149 -6.211 1.00 93.19 538 PRO A CA 1
ATOM 4316 C C . PRO A 1 538 ? -17.596 11.212 -7.164 1.00 93.19 538 PRO A C 1
ATOM 4318 O O . PRO A 1 538 ? -18.179 10.330 -7.790 1.00 93.19 538 PRO A O 1
ATOM 4321 N N . THR A 1 539 ? -16.280 11.387 -7.293 1.00 89.94 539 THR A N 1
ATOM 4322 C CA . THR A 1 539 ? -15.436 10.536 -8.151 1.00 89.94 539 THR A CA 1
ATOM 4323 C C . THR A 1 539 ? -14.101 10.206 -7.485 1.00 89.94 539 THR A C 1
ATOM 4325 O O . THR A 1 539 ? -13.628 10.907 -6.588 1.00 89.94 539 THR A O 1
ATOM 4328 N N . GLY A 1 540 ? -13.471 9.105 -7.907 1.00 88.94 540 GLY A N 1
ATOM 4329 C CA . GLY A 1 540 ? -12.126 8.723 -7.466 1.00 88.94 540 GLY A CA 1
ATOM 4330 C C . GLY A 1 540 ? -11.983 8.599 -5.943 1.00 88.94 540 GLY A C 1
ATOM 4331 O O . GLY A 1 540 ? -12.683 7.812 -5.303 1.00 88.94 540 GLY A O 1
ATOM 4332 N N . ARG A 1 541 ? -11.046 9.366 -5.361 1.00 89.88 541 ARG A N 1
ATOM 4333 C CA . ARG A 1 541 ? -10.770 9.347 -3.911 1.00 89.88 541 ARG A CA 1
ATOM 4334 C C . ARG A 1 541 ? -11.946 9.858 -3.085 1.00 89.88 541 ARG A C 1
ATOM 4336 O O . ARG A 1 541 ? -12.196 9.287 -2.035 1.00 89.88 541 ARG A O 1
ATOM 4343 N N . LEU A 1 542 ? -12.665 10.870 -3.572 1.00 93.88 542 LEU A N 1
ATOM 4344 C CA . LEU A 1 542 ? -13.829 11.415 -2.878 1.00 93.88 542 LEU A CA 1
ATOM 4345 C C . LEU A 1 542 ? -14.926 10.358 -2.739 1.00 93.88 542 LEU A C 1
ATOM 4347 O O . LEU A 1 542 ? -15.392 10.110 -1.638 1.00 93.88 542 LEU A O 1
ATOM 4351 N N . LEU A 1 543 ? -15.263 9.658 -3.827 1.00 95.50 543 LEU A N 1
ATOM 4352 C CA . LEU A 1 543 ? -16.236 8.561 -3.772 1.00 95.50 543 LEU A CA 1
ATOM 4353 C C . LEU A 1 543 ? -15.786 7.438 -2.826 1.00 95.50 543 LEU A C 1
ATOM 4355 O O . LEU A 1 543 ? -16.574 6.949 -2.027 1.00 95.50 543 LEU A O 1
ATOM 4359 N N . THR A 1 544 ? -14.510 7.052 -2.897 1.00 94.88 544 THR A N 1
ATOM 4360 C CA . THR A 1 544 ? -13.938 6.018 -2.016 1.00 94.88 544 THR A CA 1
ATOM 4361 C C . THR A 1 544 ? -14.042 6.433 -0.541 1.00 94.88 544 THR A C 1
ATOM 4363 O O . THR A 1 544 ? -14.413 5.618 0.297 1.00 94.88 544 THR A O 1
ATOM 4366 N N . PHE A 1 545 ? -13.761 7.705 -0.233 1.00 94.69 545 PHE A N 1
ATOM 4367 C CA . PHE A 1 545 ? -13.888 8.271 1.109 1.00 94.69 545 PHE A CA 1
ATOM 4368 C C . PHE A 1 545 ? -15.344 8.277 1.588 1.00 94.69 545 PHE A C 1
ATOM 4370 O O . PHE A 1 545 ? -15.621 7.782 2.676 1.00 94.69 545 PHE A O 1
ATOM 4377 N N . LEU A 1 546 ? -16.279 8.762 0.765 1.00 96.12 546 LEU A N 1
ATOM 4378 C CA . LEU A 1 546 ? -17.706 8.796 1.098 1.00 96.12 546 LEU A CA 1
ATOM 4379 C C . LEU A 1 546 ? -18.266 7.392 1.364 1.00 96.12 546 LEU A C 1
ATOM 4381 O O . LEU A 1 546 ? -18.982 7.200 2.339 1.00 96.12 546 LEU A O 1
ATOM 4385 N N . LEU A 1 547 ? -17.898 6.394 0.552 1.00 95.56 547 LEU A N 1
ATOM 4386 C CA . LEU A 1 547 ? -18.275 4.994 0.788 1.00 95.56 547 LEU A CA 1
ATOM 4387 C C . LEU A 1 547 ? -17.706 4.465 2.106 1.00 95.56 547 LEU A C 1
ATOM 4389 O O . LEU A 1 547 ? -18.438 3.869 2.895 1.00 95.56 547 LEU A O 1
ATOM 4393 N N . GLY A 1 548 ? -16.428 4.747 2.371 1.00 92.19 548 GLY A N 1
ATOM 4394 C CA . GLY A 1 548 ? -15.761 4.371 3.615 1.00 92.19 548 GLY A CA 1
ATOM 4395 C C . GLY A 1 548 ? -16.430 4.947 4.864 1.00 92.19 548 GLY A C 1
ATOM 4396 O O . GLY A 1 548 ? -16.439 4.279 5.889 1.00 92.19 548 GLY A O 1
ATOM 4397 N N . HIS A 1 549 ? -17.076 6.114 4.784 1.00 91.19 549 HIS A N 1
ATOM 4398 C CA . HIS A 1 549 ? -17.697 6.801 5.932 1.00 91.19 549 HIS A CA 1
ATOM 4399 C C . HIS A 1 549 ? -19.236 6.854 5.856 1.00 91.19 549 HIS A C 1
ATOM 4401 O O . HIS A 1 549 ? -19.887 7.533 6.647 1.00 91.19 549 HIS A O 1
ATOM 4407 N N . ALA A 1 550 ? -19.854 6.110 4.930 1.00 91.94 550 ALA A N 1
ATOM 4408 C CA . ALA A 1 550 ? -21.306 6.108 4.772 1.00 91.94 550 ALA A CA 1
ATOM 4409 C C . ALA A 1 550 ? -22.027 5.499 5.989 1.00 91.94 550 ALA A C 1
ATOM 4411 O O . ALA A 1 550 ? -21.777 4.358 6.381 1.00 91.94 550 ALA A O 1
ATOM 4412 N N . ARG A 1 551 ? -22.999 6.226 6.545 1.00 87.88 551 ARG A N 1
ATOM 4413 C CA . ARG A 1 551 ? -23.750 5.813 7.747 1.00 87.88 551 ARG A CA 1
ATOM 4414 C C . ARG A 1 551 ? -24.716 4.647 7.535 1.00 87.88 551 ARG A C 1
ATOM 4416 O O . ARG A 1 551 ? -25.168 4.060 8.509 1.00 87.88 551 ARG A O 1
ATOM 4423 N N . THR A 1 552 ? -25.039 4.315 6.287 1.00 88.44 552 THR A N 1
ATOM 4424 C CA . THR A 1 552 ? -25.864 3.158 5.918 1.00 88.44 552 THR A CA 1
ATOM 4425 C C . THR A 1 552 ? -25.433 2.614 4.557 1.00 88.44 552 THR A C 1
ATOM 4427 O O . THR A 1 552 ? -24.877 3.347 3.731 1.00 88.44 552 THR A O 1
ATOM 4430 N N . VAL A 1 553 ? -25.747 1.343 4.282 1.00 88.38 553 VAL A N 1
ATOM 4431 C CA . VAL A 1 553 ? -25.563 0.749 2.943 1.00 88.38 553 VAL A CA 1
ATOM 4432 C C . VAL A 1 553 ? -26.359 1.531 1.891 1.00 88.38 553 VAL A C 1
ATOM 4434 O O . VAL A 1 553 ? -25.843 1.820 0.814 1.00 88.38 553 VAL A O 1
ATOM 4437 N N . GLY A 1 554 ? -27.578 1.968 2.232 1.00 87.56 554 GLY A N 1
ATOM 4438 C CA . GLY A 1 554 ? -28.420 2.790 1.359 1.00 87.56 554 GLY A CA 1
ATOM 4439 C C . GLY A 1 554 ? -27.768 4.118 0.961 1.00 87.56 554 GLY A C 1
ATOM 4440 O O . GLY A 1 554 ? -27.772 4.464 -0.219 1.00 87.56 554 GLY A O 1
ATOM 4441 N N . LYS A 1 555 ? -27.135 4.830 1.907 1.00 90.38 555 LYS A N 1
ATOM 4442 C CA . LYS A 1 555 ? -26.369 6.050 1.599 1.00 90.38 555 LYS A CA 1
ATOM 4443 C C . LYS A 1 555 ? -25.152 5.761 0.724 1.00 90.38 555 LYS A C 1
ATOM 4445 O O . LYS A 1 555 ? -24.901 6.504 -0.217 1.00 90.38 555 LYS A O 1
ATOM 4450 N N . GLY A 1 556 ? -24.442 4.658 0.959 1.00 92.50 556 GLY A N 1
ATOM 4451 C CA . GLY A 1 556 ? -23.346 4.254 0.075 1.00 92.50 556 GLY A CA 1
ATOM 4452 C C . GLY A 1 556 ? -23.806 3.958 -1.358 1.00 92.50 556 GLY A C 1
ATOM 4453 O O . GLY A 1 556 ? -23.167 4.394 -2.315 1.00 92.50 556 GLY A O 1
ATOM 4454 N N . LEU A 1 557 ? -24.955 3.295 -1.523 1.00 91.69 557 LEU A N 1
ATOM 4455 C CA . LEU A 1 557 ? -25.576 3.086 -2.834 1.00 91.69 557 LEU A CA 1
ATOM 4456 C C . LEU A 1 557 ? -26.029 4.407 -3.474 1.00 91.69 557 LEU A C 1
ATOM 4458 O O . LEU A 1 557 ? -25.866 4.570 -4.681 1.00 91.69 557 LEU A O 1
ATOM 4462 N N . GLN A 1 558 ? -26.5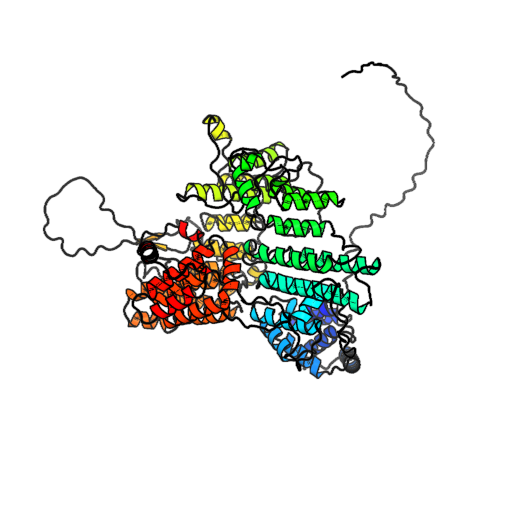40 5.363 -2.689 1.00 92.88 558 GLN A N 1
ATOM 4463 C CA . GLN A 1 558 ? -26.831 6.717 -3.174 1.00 92.88 558 GLN A CA 1
ATOM 4464 C C . GLN A 1 558 ? -25.560 7.375 -3.731 1.00 92.88 558 GLN A C 1
ATOM 4466 O O . GLN A 1 558 ? -25.564 7.824 -4.874 1.00 92.88 558 GLN A O 1
ATOM 4471 N N . TYR A 1 559 ? -24.445 7.338 -2.994 1.00 95.38 559 TYR A N 1
ATOM 4472 C CA . TYR A 1 559 ? -23.170 7.895 -3.460 1.00 95.38 559 TYR A CA 1
ATOM 4473 C C . TYR A 1 559 ? -22.688 7.250 -4.767 1.00 95.38 559 TYR A C 1
ATOM 4475 O O . TYR A 1 559 ? -22.167 7.944 -5.640 1.00 95.38 559 TYR A O 1
ATOM 4483 N N . LEU A 1 560 ? -22.883 5.936 -4.940 1.00 94.12 560 LEU A N 1
ATOM 4484 C CA . LEU A 1 560 ? -22.580 5.243 -6.198 1.00 94.12 560 LEU A CA 1
ATOM 4485 C C . LEU A 1 560 ? -23.488 5.694 -7.348 1.00 94.12 560 LEU A C 1
ATOM 4487 O O . LEU A 1 560 ? -22.985 5.912 -8.449 1.00 94.12 560 LEU A O 1
ATOM 4491 N N . ARG A 1 561 ? -24.792 5.860 -7.112 1.00 93.06 561 ARG A N 1
ATOM 4492 C CA . ARG A 1 561 ? -25.757 6.319 -8.130 1.00 93.06 561 ARG A CA 1
ATOM 4493 C C . ARG A 1 561 ? -25.511 7.765 -8.561 1.00 93.06 561 ARG A C 1
ATOM 4495 O O . ARG A 1 561 ? -25.615 8.071 -9.746 1.00 93.06 561 ARG A O 1
ATOM 4502 N N . ASP A 1 562 ? -25.127 8.623 -7.621 1.00 93.94 562 ASP A N 1
ATOM 4503 C CA . ASP A 1 562 ? -24.819 10.031 -7.885 1.00 93.94 562 ASP A CA 1
ATOM 4504 C C . ASP A 1 562 ? -23.457 10.207 -8.584 1.00 93.94 562 ASP A C 1
ATOM 4506 O O . ASP A 1 562 ? -23.199 11.232 -9.226 1.00 93.94 562 ASP A O 1
ATOM 4510 N N . SER A 1 563 ? -22.583 9.197 -8.504 1.00 92.81 563 SER A N 1
ATOM 4511 C CA . SER A 1 563 ? -21.253 9.191 -9.120 1.00 92.81 563 SER A CA 1
ATOM 4512 C C . SER A 1 563 ? -21.265 8.999 -10.647 1.00 92.81 563 SER A C 1
ATOM 4514 O O . SER A 1 563 ? -22.302 8.884 -11.293 1.00 92.81 563 SER A O 1
ATOM 4516 N N . GLN A 1 564 ? -20.069 8.957 -11.244 1.00 88.38 564 GLN A N 1
ATOM 4517 C CA . GLN A 1 564 ? -19.858 8.632 -12.666 1.00 88.38 564 GLN A CA 1
ATOM 4518 C C . GLN A 1 564 ? -19.590 7.132 -12.915 1.00 88.38 564 GLN A C 1
ATOM 4520 O O . GLN A 1 564 ? -19.095 6.754 -13.977 1.00 88.38 564 GLN A O 1
ATOM 4525 N N . VAL A 1 565 ? -19.844 6.270 -11.927 1.00 88.94 565 VAL A N 1
ATOM 4526 C CA . VAL A 1 565 ? -19.687 4.816 -12.063 1.00 88.94 565 VAL A CA 1
ATOM 4527 C C . VAL A 1 565 ? -20.771 4.248 -12.990 1.00 88.94 565 VAL A C 1
ATOM 4529 O O . VAL A 1 565 ? -21.881 4.767 -13.070 1.00 88.94 565 VAL A O 1
ATOM 4532 N N . ASN A 1 566 ? -20.449 3.172 -13.714 1.00 90.06 566 ASN A N 1
ATOM 4533 C CA . ASN A 1 566 ? -21.393 2.510 -14.614 1.00 90.06 566 ASN A CA 1
ATOM 4534 C C . ASN A 1 566 ? -22.631 2.010 -13.846 1.00 90.06 566 ASN A C 1
ATOM 4536 O O . ASN A 1 566 ? -22.504 1.171 -12.957 1.00 90.06 566 ASN A O 1
ATOM 4540 N N . GLN A 1 567 ? -23.824 2.469 -14.231 1.00 90.19 567 GLN A N 1
ATOM 4541 C CA . GLN A 1 567 ? -25.073 2.116 -13.548 1.00 90.19 567 GLN A CA 1
ATOM 4542 C C . GLN A 1 567 ? -25.382 0.613 -13.562 1.00 90.19 567 GLN A C 1
ATOM 4544 O O . GLN A 1 567 ? -25.912 0.113 -12.577 1.00 90.19 567 GLN A O 1
ATOM 4549 N N . ARG A 1 568 ? -24.985 -0.132 -14.606 1.00 90.38 568 ARG A N 1
ATOM 4550 C CA . ARG A 1 568 ? -25.122 -1.603 -14.619 1.00 90.38 568 ARG A CA 1
ATOM 4551 C C . ARG A 1 568 ? -24.250 -2.259 -13.554 1.00 90.38 568 ARG A C 1
ATOM 4553 O O . ARG A 1 568 ? -24.668 -3.211 -12.913 1.00 90.38 568 ARG A O 1
ATOM 4560 N N . ALA A 1 569 ? -23.054 -1.717 -13.331 1.00 90.06 569 ALA A N 1
ATOM 4561 C CA . ALA A 1 569 ? -22.192 -2.191 -12.258 1.00 90.06 569 ALA A CA 1
ATOM 4562 C C . ALA A 1 569 ? -22.803 -1.876 -10.882 1.00 90.06 569 ALA A C 1
ATOM 4564 O O . ALA A 1 569 ? -22.753 -2.710 -9.990 1.00 90.06 569 ALA A O 1
ATOM 4565 N N . VAL A 1 570 ? -23.437 -0.708 -10.715 1.00 90.81 570 VAL A N 1
ATOM 4566 C CA . VAL A 1 570 ? -24.154 -0.356 -9.474 1.00 90.81 570 VAL A CA 1
ATOM 4567 C C . VAL A 1 570 ? -25.374 -1.258 -9.243 1.00 90.81 570 VAL A C 1
ATOM 4569 O O . VAL A 1 570 ? -25.612 -1.660 -8.105 1.00 90.81 570 VAL A O 1
ATOM 4572 N N . ALA A 1 571 ? -26.124 -1.606 -10.293 1.00 88.50 571 ALA A N 1
ATOM 4573 C CA . ALA A 1 571 ? -27.247 -2.544 -10.216 1.00 88.50 571 ALA A CA 1
ATOM 4574 C C . ALA A 1 571 ? -26.785 -3.943 -9.780 1.00 88.50 571 ALA A C 1
ATOM 4576 O O . ALA A 1 571 ? -27.321 -4.486 -8.817 1.00 88.50 571 ALA A O 1
ATOM 4577 N N . PHE A 1 572 ? -25.708 -4.455 -10.381 1.00 90.06 572 PHE A N 1
ATOM 4578 C CA . PHE A 1 572 ? -25.091 -5.720 -9.979 1.00 90.06 572 PHE A CA 1
ATOM 4579 C C . PHE A 1 572 ? -24.624 -5.695 -8.513 1.00 90.06 572 PHE A C 1
ATOM 4581 O O . PHE A 1 572 ? -24.965 -6.578 -7.732 1.00 90.06 572 PHE A O 1
ATOM 4588 N N . LEU A 1 573 ? -23.935 -4.627 -8.082 1.00 89.56 573 LEU A N 1
ATOM 4589 C CA . LEU A 1 573 ? -23.546 -4.443 -6.673 1.00 89.56 573 LEU A CA 1
ATOM 4590 C C . LEU A 1 573 ? -24.750 -4.391 -5.718 1.00 89.56 573 LEU A C 1
ATOM 4592 O O . LEU A 1 573 ? -24.607 -4.708 -4.538 1.00 89.56 573 LEU A O 1
ATOM 4596 N N . SER A 1 574 ? -25.923 -3.999 -6.219 1.00 85.94 574 SER A N 1
ATOM 4597 C CA . SER A 1 574 ? -27.185 -3.971 -5.472 1.00 85.94 574 SER A CA 1
ATOM 4598 C C . SER A 1 574 ? -27.921 -5.321 -5.464 1.00 85.94 574 SER A C 1
ATOM 4600 O O . SER A 1 574 ? -29.015 -5.383 -4.908 1.00 85.94 574 SER A O 1
ATOM 4602 N N . GLY A 1 575 ? -27.348 -6.379 -6.053 1.00 83.81 575 GLY A N 1
ATOM 4603 C CA . GLY A 1 575 ? -27.900 -7.740 -6.052 1.00 83.81 575 GLY A CA 1
ATOM 4604 C C . GLY A 1 575 ? -28.604 -8.172 -7.343 1.00 83.81 575 GLY A C 1
ATOM 4605 O O . GLY A 1 575 ? -29.274 -9.202 -7.334 1.00 83.81 575 GLY A O 1
ATOM 4606 N N . ASP A 1 576 ? -28.484 -7.415 -8.437 1.00 82.81 576 ASP A N 1
ATOM 4607 C CA . ASP A 1 576 ? -29.067 -7.793 -9.731 1.00 82.81 576 ASP A CA 1
ATOM 4608 C C . ASP A 1 576 ? -28.253 -8.911 -10.411 1.00 82.81 576 ASP A C 1
ATOM 4610 O O . ASP A 1 576 ? -27.176 -8.667 -10.966 1.00 82.81 576 ASP A O 1
ATOM 4614 N N . LYS A 1 577 ? -28.777 -10.143 -10.347 1.00 77.38 577 LYS A N 1
ATOM 4615 C CA . LYS A 1 577 ? -28.122 -11.365 -10.846 1.00 77.38 577 LYS A CA 1
ATOM 4616 C C . LYS A 1 577 ? -28.261 -11.575 -12.360 1.00 77.38 577 LYS A C 1
ATOM 4618 O O . LYS A 1 577 ? -27.630 -12.483 -12.894 1.00 77.38 577 LYS A O 1
ATOM 4623 N N . GLU A 1 578 ? -29.043 -10.760 -13.072 1.00 80.94 578 GLU A N 1
ATOM 4624 C CA . GLU A 1 578 ? -29.172 -10.873 -14.537 1.00 80.94 578 GLU A CA 1
ATOM 4625 C C . GLU A 1 578 ? -27.934 -10.338 -15.279 1.00 80.94 578 GLU A C 1
ATOM 4627 O O . GLU A 1 578 ? -27.697 -10.641 -16.451 1.00 80.94 578 GLU A O 1
ATOM 4632 N N . ILE A 1 579 ? -27.115 -9.533 -14.601 1.00 84.69 579 ILE A N 1
ATOM 4633 C CA . ILE A 1 579 ? -25.949 -8.877 -15.186 1.00 84.69 579 ILE A CA 1
ATOM 4634 C C . ILE A 1 579 ? -24.723 -9.795 -15.079 1.00 84.69 579 ILE A C 1
ATOM 4636 O O . ILE A 1 579 ? -24.399 -10.316 -14.019 1.00 84.69 579 ILE A O 1
ATOM 4640 N N . SER A 1 580 ? -23.987 -9.950 -16.184 1.00 85.94 580 SER A N 1
ATOM 4641 C CA . SER A 1 580 ? -22.750 -10.746 -16.210 1.00 85.94 580 SER A CA 1
ATOM 4642 C C . SER A 1 580 ? -21.679 -10.203 -15.240 1.00 85.94 580 SER A C 1
ATOM 4644 O O . SER A 1 580 ? -21.411 -8.993 -15.258 1.00 85.94 580 SER A O 1
ATOM 4646 N N . PRO A 1 581 ? -20.973 -11.076 -14.487 1.00 84.12 581 PRO A N 1
ATOM 4647 C CA . PRO A 1 581 ? -19.945 -10.676 -13.518 1.00 84.12 581 PRO A CA 1
ATOM 4648 C C . PRO A 1 581 ? -18.742 -9.964 -14.158 1.00 84.12 581 PRO A C 1
ATOM 4650 O O . PRO A 1 581 ? -18.057 -9.189 -13.492 1.00 84.12 581 PRO A O 1
ATOM 4653 N N . ALA A 1 582 ? -18.536 -10.113 -15.474 1.00 84.44 582 ALA A N 1
ATOM 4654 C CA . ALA A 1 582 ? -17.512 -9.386 -16.232 1.00 84.44 582 ALA A CA 1
ATOM 4655 C C . ALA A 1 582 ? -17.662 -7.851 -16.140 1.00 84.44 582 ALA A C 1
ATOM 4657 O O . ALA A 1 582 ? -16.734 -7.097 -16.440 1.00 84.44 582 ALA A O 1
ATOM 4658 N N . ILE A 1 583 ? -18.825 -7.341 -15.708 1.00 87.25 583 ILE A N 1
ATOM 4659 C CA . ILE A 1 583 ? -19.017 -5.908 -15.463 1.00 87.25 583 ILE A CA 1
ATOM 4660 C C . ILE A 1 583 ? -18.120 -5.372 -14.336 1.00 87.25 583 ILE A C 1
ATOM 4662 O O . ILE A 1 583 ? -17.758 -4.191 -14.365 1.00 87.25 583 ILE A O 1
ATOM 4666 N N . LEU A 1 584 ? -17.734 -6.222 -13.376 1.00 86.00 584 LEU A N 1
ATOM 4667 C CA . LEU A 1 584 ? -16.907 -5.848 -12.228 1.00 86.00 584 LEU A CA 1
ATOM 4668 C C . LEU A 1 584 ? -15.488 -5.443 -12.639 1.00 86.00 584 LEU A C 1
ATOM 4670 O O . LEU A 1 584 ? -14.911 -4.559 -12.012 1.00 86.00 584 LEU A O 1
ATOM 4674 N N . GLU A 1 585 ? -14.961 -5.982 -13.741 1.00 83.00 585 GLU A N 1
ATOM 4675 C CA . GLU A 1 585 ? -13.649 -5.596 -14.285 1.00 83.00 585 GLU A CA 1
ATOM 4676 C C . GLU A 1 585 ? -13.590 -4.118 -14.696 1.00 83.00 585 GLU A C 1
ATOM 4678 O O . GLU A 1 585 ? -12.525 -3.498 -14.723 1.00 83.00 585 GLU A O 1
ATOM 4683 N N . LYS A 1 586 ? -14.747 -3.514 -14.998 1.00 85.12 586 LYS A N 1
ATOM 4684 C CA . LYS A 1 586 ? -14.848 -2.094 -15.362 1.00 85.12 586 LYS A CA 1
ATOM 4685 C C . LYS A 1 586 ? -14.862 -1.173 -14.140 1.00 85.12 586 LYS A C 1
ATOM 4687 O O . LYS A 1 586 ? -14.748 0.045 -14.306 1.00 85.12 586 LYS A O 1
ATOM 4692 N N . LEU A 1 587 ? -15.019 -1.712 -12.930 1.00 88.69 587 LEU A N 1
ATOM 4693 C CA . LEU A 1 587 ? -15.009 -0.933 -11.697 1.00 88.69 587 LEU A CA 1
ATOM 4694 C C . LEU A 1 587 ? -13.573 -0.684 -11.215 1.00 88.69 587 LEU A C 1
ATOM 4696 O O . LEU A 1 587 ? -12.757 -1.602 -11.163 1.00 88.69 587 LEU A O 1
ATOM 4700 N N . PRO A 1 588 ? -13.241 0.543 -10.773 1.00 90.81 588 PRO A N 1
ATOM 4701 C CA . PRO A 1 588 ? -11.982 0.778 -10.083 1.00 90.81 588 PRO A CA 1
ATOM 4702 C C . PRO A 1 588 ? -11.884 -0.084 -8.816 1.00 90.81 588 PRO A C 1
ATOM 4704 O O . PRO A 1 588 ? -12.754 -0.004 -7.947 1.00 90.81 588 PRO A O 1
ATOM 4707 N N . ALA A 1 589 ? -10.785 -0.828 -8.664 1.00 89.50 589 ALA A N 1
ATOM 4708 C CA . ALA A 1 589 ? -10.568 -1.731 -7.528 1.00 89.50 589 ALA A CA 1
ATOM 4709 C C . ALA A 1 589 ? -10.738 -1.052 -6.154 1.00 89.50 589 ALA A C 1
ATOM 4711 O O . ALA A 1 589 ? -11.287 -1.648 -5.233 1.00 89.50 589 ALA A O 1
ATOM 4712 N N . SER A 1 590 ? -10.337 0.221 -6.019 1.00 89.88 590 SER A N 1
ATOM 4713 C CA . SER A 1 590 ? -10.518 0.983 -4.774 1.00 89.88 590 SER A CA 1
ATOM 4714 C C . SER A 1 590 ? -11.985 1.265 -4.448 1.00 89.88 590 SER A C 1
ATOM 4716 O O . SER A 1 590 ? -12.358 1.277 -3.281 1.00 89.88 590 SER A O 1
ATOM 4718 N N . THR A 1 591 ? -12.817 1.498 -5.466 1.00 93.25 591 THR A N 1
ATOM 4719 C CA . THR A 1 591 ? -14.256 1.733 -5.294 1.00 93.25 591 THR A CA 1
ATOM 4720 C C . THR A 1 591 ? -14.967 0.433 -4.941 1.00 93.25 591 THR A C 1
ATOM 4722 O O . THR A 1 591 ? -15.771 0.430 -4.014 1.00 93.25 591 THR A O 1
ATOM 4725 N N . PHE A 1 592 ? -14.621 -0.669 -5.616 1.00 94.56 592 PHE A N 1
ATOM 4726 C CA . PHE A 1 592 ? -15.129 -1.999 -5.275 1.00 94.56 592 PHE A CA 1
ATOM 4727 C C . PHE A 1 592 ? -14.782 -2.368 -3.827 1.00 94.56 592 PHE A C 1
ATOM 4729 O O . PHE A 1 592 ? -15.671 -2.661 -3.038 1.00 94.56 592 PHE A O 1
ATOM 4736 N N . ALA A 1 593 ? -13.515 -2.230 -3.432 1.00 94.19 593 ALA A N 1
ATOM 4737 C CA . ALA A 1 593 ? -13.087 -2.506 -2.064 1.00 94.19 593 ALA A CA 1
ATOM 4738 C C . ALA A 1 593 ? -13.770 -1.613 -1.021 1.00 94.19 593 ALA A C 1
ATOM 4740 O O . ALA A 1 593 ? -14.123 -2.098 0.046 1.00 94.19 593 ALA A O 1
ATOM 4741 N N . ALA A 1 594 ? -13.992 -0.327 -1.316 1.00 94.88 594 ALA A N 1
ATOM 4742 C CA . ALA A 1 594 ? -14.727 0.560 -0.414 1.00 94.88 594 ALA A CA 1
ATOM 4743 C C . ALA A 1 594 ? -16.189 0.150 -0.236 1.00 94.88 594 ALA A C 1
ATOM 4745 O O . ALA A 1 594 ? -16.728 0.281 0.860 1.00 94.88 594 ALA A O 1
ATOM 4746 N N . PHE A 1 595 ? -16.814 -0.389 -1.281 1.00 95.44 595 PHE A N 1
ATOM 4747 C CA . PHE A 1 595 ? -18.147 -0.967 -1.174 1.00 95.44 595 PHE A CA 1
ATOM 4748 C C . PHE A 1 595 ? -18.150 -2.273 -0.363 1.00 95.44 595 PHE A C 1
ATOM 4750 O O . PHE A 1 595 ? -19.005 -2.443 0.500 1.00 95.44 595 PHE A O 1
ATOM 4757 N N . ILE A 1 596 ? -17.160 -3.151 -0.549 1.00 96.06 596 ILE A N 1
ATOM 4758 C CA . ILE A 1 596 ? -17.004 -4.351 0.290 1.00 96.06 596 ILE A CA 1
ATOM 4759 C C . ILE A 1 596 ? -16.791 -3.972 1.766 1.00 96.06 596 ILE A C 1
ATOM 4761 O O . ILE A 1 596 ? -17.476 -4.491 2.642 1.00 96.06 596 ILE A O 1
ATOM 4765 N N . MET A 1 597 ? -15.918 -3.001 2.054 1.00 95.31 597 MET A N 1
ATOM 4766 C CA . MET A 1 597 ? -15.722 -2.465 3.410 1.00 95.31 597 MET A CA 1
ATOM 4767 C C . MET A 1 597 ? -17.021 -1.928 4.016 1.00 95.31 597 MET A C 1
ATOM 4769 O O . MET A 1 597 ? -17.292 -2.164 5.194 1.00 95.31 597 MET A O 1
ATOM 4773 N N . LEU A 1 598 ? -17.838 -1.241 3.214 1.00 94.38 598 LEU A N 1
ATOM 4774 C CA . LEU A 1 598 ? -19.147 -0.756 3.635 1.00 94.38 598 LEU A CA 1
ATOM 4775 C C . LEU A 1 598 ? -20.069 -1.912 4.050 1.00 94.38 598 LEU A C 1
ATOM 4777 O O . LEU A 1 598 ? -20.639 -1.855 5.137 1.00 94.38 598 LEU A O 1
ATOM 4781 N N . LEU A 1 599 ? -20.193 -2.961 3.230 1.00 92.88 599 LEU A N 1
ATOM 4782 C CA . LEU A 1 599 ? -21.008 -4.139 3.558 1.00 92.88 599 LEU A CA 1
ATOM 4783 C C . LEU A 1 599 ? -20.509 -4.829 4.836 1.00 92.88 599 LEU A C 1
ATOM 4785 O O . LEU A 1 599 ? -21.289 -5.074 5.754 1.00 92.88 599 LEU A O 1
ATOM 4789 N N . CYS A 1 600 ? -19.199 -5.050 4.940 1.00 93.62 600 CYS A N 1
ATOM 4790 C CA . CYS A 1 600 ? -18.544 -5.683 6.086 1.00 93.62 600 CYS A CA 1
ATOM 4791 C C . CYS A 1 600 ? -18.675 -4.901 7.405 1.00 93.62 600 CYS A C 1
ATOM 4793 O O . CYS A 1 600 ? -18.657 -5.499 8.490 1.00 93.62 600 CYS A O 1
ATOM 4795 N N . ARG A 1 601 ? -18.799 -3.567 7.350 1.00 90.75 601 ARG A N 1
ATOM 4796 C CA . ARG A 1 601 ? -19.090 -2.738 8.532 1.00 90.75 601 ARG A CA 1
ATOM 4797 C C . ARG A 1 601 ? -20.507 -2.971 9.054 1.00 90.75 601 ARG A C 1
ATOM 4799 O O . ARG A 1 601 ? -20.700 -2.963 10.264 1.00 90.75 601 ARG A O 1
ATOM 4806 N N . PHE A 1 602 ? -21.465 -3.193 8.157 1.00 88.81 602 PHE A N 1
ATOM 4807 C CA . PHE A 1 602 ? -22.871 -3.443 8.491 1.00 88.81 602 PHE A CA 1
ATOM 4808 C C . PHE A 1 602 ? -23.215 -4.934 8.615 1.00 88.81 602 PHE A C 1
ATOM 4810 O O . PHE A 1 602 ? -24.393 -5.285 8.631 1.00 88.81 602 PHE A O 1
ATOM 4817 N N . ALA A 1 603 ? -22.208 -5.807 8.718 1.00 88.69 603 ALA A N 1
ATOM 4818 C CA . ALA A 1 603 ? -22.412 -7.205 9.080 1.00 88.69 603 ALA A CA 1
ATOM 4819 C C . ALA A 1 603 ? -23.150 -7.305 10.433 1.00 88.69 603 ALA A C 1
ATOM 4821 O O . ALA A 1 603 ? -22.814 -6.542 11.346 1.00 88.69 603 ALA A O 1
ATOM 4822 N N . PRO A 1 604 ? -24.134 -8.213 10.572 1.00 86.88 604 PRO A N 1
ATOM 4823 C CA . PRO A 1 604 ? -24.955 -8.320 11.776 1.00 86.88 604 PRO A CA 1
ATOM 4824 C C . PRO A 1 604 ? -24.099 -8.678 12.996 1.00 86.88 604 PRO A C 1
ATOM 4826 O O . PRO A 1 604 ? -23.171 -9.487 12.901 1.00 86.88 604 PRO A O 1
ATOM 4829 N N . ARG A 1 605 ? -24.395 -8.052 14.143 1.00 85.88 605 ARG A N 1
ATOM 4830 C CA . ARG A 1 605 ? -23.655 -8.250 15.399 1.00 85.88 605 ARG A CA 1
ATOM 4831 C C . ARG A 1 605 ? -24.599 -8.483 16.574 1.00 85.88 605 ARG A C 1
ATOM 4833 O O . ARG A 1 605 ? -25.595 -7.782 16.695 1.00 85.88 605 ARG A O 1
ATOM 4840 N N . ALA A 1 606 ? -24.248 -9.413 17.450 1.00 83.81 606 ALA A N 1
ATOM 4841 C CA . ALA A 1 606 ? -24.888 -9.633 18.737 1.00 83.81 606 ALA A CA 1
ATOM 4842 C C . ALA A 1 606 ? -24.178 -8.801 19.812 1.00 83.81 606 ALA A C 1
ATOM 4844 O O . ALA A 1 606 ? -22.947 -8.819 19.907 1.00 83.81 606 ALA A O 1
ATOM 4845 N N . VAL A 1 607 ? -24.949 -8.072 20.614 1.00 81.06 607 VAL A N 1
ATOM 4846 C CA . VAL A 1 607 ? -24.466 -7.344 21.790 1.00 81.06 607 VAL A CA 1
ATOM 4847 C C . VAL A 1 607 ? -25.262 -7.814 22.996 1.00 81.06 607 VAL A C 1
ATOM 4849 O O . VAL A 1 607 ? -26.488 -7.796 22.966 1.00 81.06 607 VAL A O 1
ATOM 4852 N N . CYS A 1 608 ? -24.560 -8.251 24.039 1.00 73.44 608 CYS A N 1
ATOM 4853 C CA . CYS A 1 608 ? -25.183 -8.598 25.309 1.00 73.44 608 CYS A CA 1
ATOM 4854 C C . CYS A 1 608 ? -25.685 -7.312 25.977 1.00 73.44 608 CYS A C 1
ATOM 4856 O O . CYS A 1 608 ? -24.901 -6.378 26.176 1.00 73.44 608 CYS A O 1
ATOM 4858 N N . THR A 1 609 ? -26.978 -7.236 26.281 1.00 68.12 609 THR A N 1
ATOM 4859 C CA . THR A 1 609 ? -27.526 -6.162 27.109 1.00 68.12 609 THR A CA 1
ATOM 4860 C C . THR A 1 609 ? -27.522 -6.630 28.553 1.00 68.12 609 THR A C 1
ATOM 4862 O O . THR A 1 609 ? -28.252 -7.553 28.904 1.00 68.12 609 THR A O 1
ATOM 4865 N N . GLU A 1 610 ? -26.714 -5.998 29.403 1.00 53.81 610 GLU A N 1
ATOM 4866 C CA . GLU A 1 610 ? -26.882 -6.156 30.845 1.00 53.81 610 GLU A CA 1
ATOM 4867 C C . GLU A 1 610 ? -28.239 -5.549 31.215 1.00 53.81 610 GLU A C 1
ATOM 4869 O O . GLU A 1 610 ? -28.424 -4.330 31.154 1.00 53.81 610 GLU A O 1
ATOM 4874 N N . THR A 1 611 ? -29.212 -6.389 31.569 1.00 42.12 611 THR A N 1
ATOM 4875 C CA . THR A 1 611 ? -30.428 -5.944 32.249 1.00 42.12 611 THR A CA 1
ATOM 4876 C C . THR A 1 611 ? -30.009 -5.324 33.575 1.00 42.12 611 THR A C 1
ATOM 4878 O O . THR A 1 611 ? -29.842 -6.010 34.580 1.00 42.12 611 THR A O 1
ATOM 4881 N N . SER A 1 612 ? -29.813 -4.007 33.583 1.00 35.44 612 SER A N 1
ATOM 4882 C CA . SER A 1 612 ? -29.878 -3.247 34.825 1.00 35.44 612 SER A CA 1
ATOM 4883 C C . SER A 1 612 ? -31.287 -3.462 35.377 1.00 35.44 612 SER A C 1
ATOM 4885 O O . SER A 1 612 ? -32.234 -3.234 34.618 1.00 35.44 612 SER A O 1
ATOM 4887 N N . PRO A 1 613 ? -31.471 -3.907 36.633 1.00 38.00 613 PRO A N 1
ATOM 4888 C CA . PRO A 1 613 ? -32.801 -3.977 37.212 1.00 38.00 613 PRO A CA 1
ATOM 4889 C C . PRO A 1 613 ? -33.386 -2.569 37.143 1.00 38.00 613 PRO A C 1
ATOM 4891 O O . PRO A 1 613 ? -32.875 -1.630 37.760 1.00 38.00 613 PRO A O 1
ATOM 4894 N N . SER A 1 614 ? -34.405 -2.399 36.305 1.00 35.16 614 SER A N 1
ATOM 4895 C CA . SER A 1 614 ? -35.185 -1.178 36.260 1.00 35.16 614 SER A CA 1
ATOM 4896 C C . SER A 1 614 ? -35.713 -0.950 37.667 1.00 35.16 614 SER A C 1
ATOM 4898 O O . SER A 1 614 ? -36.513 -1.741 38.161 1.00 35.16 614 SER A O 1
ATOM 4900 N N . LYS A 1 615 ? -35.261 0.122 38.320 1.00 39.41 615 LYS A N 1
ATOM 4901 C CA . LYS A 1 615 ? -35.995 0.709 39.436 1.00 39.41 615 LYS A CA 1
ATOM 4902 C C . LYS A 1 615 ? -37.325 1.216 38.878 1.00 39.41 615 LYS A C 1
ATOM 4904 O O . LYS A 1 615 ? -37.418 2.358 38.441 1.00 39.41 615 LYS A O 1
ATOM 4909 N N . SER A 1 616 ? -38.314 0.336 38.795 1.00 35.03 616 SER A N 1
ATOM 4910 C CA . SER A 1 616 ? -39.709 0.729 38.897 1.00 35.03 616 SER A CA 1
ATOM 4911 C C . SER A 1 616 ? -40.022 0.731 40.384 1.00 35.03 616 SER A C 1
ATOM 4913 O O . SER A 1 616 ? -40.064 -0.323 41.016 1.00 35.03 616 SER A O 1
ATOM 4915 N N . ASP A 1 617 ? -40.130 1.934 40.935 1.00 38.50 617 ASP A N 1
ATOM 4916 C CA . ASP A 1 617 ? -40.770 2.152 42.221 1.00 38.50 617 ASP A CA 1
ATOM 4917 C C . ASP A 1 617 ? -42.205 1.590 42.177 1.00 38.50 617 ASP A C 1
ATOM 4919 O O . ASP A 1 617 ? -42.871 1.690 41.146 1.00 38.50 617 ASP A O 1
ATOM 4923 N N . GLU A 1 618 ? -42.632 1.059 43.328 1.00 37.53 618 GLU A N 1
ATOM 4924 C CA . GLU A 1 618 ? -43.983 0.624 43.739 1.00 37.53 618 GLU A CA 1
ATOM 4925 C C . GLU A 1 618 ? -44.251 -0.902 43.819 1.00 37.53 618 GLU A C 1
ATOM 4927 O O . GLU A 1 618 ? -44.555 -1.566 42.836 1.00 37.53 618 GLU A O 1
ATOM 4932 N N . ALA A 1 619 ? -44.160 -1.376 45.076 1.00 34.19 619 ALA A N 1
ATOM 4933 C CA . ALA A 1 619 ? -44.957 -2.393 45.788 1.00 34.19 619 ALA A CA 1
ATOM 4934 C C . ALA A 1 619 ? -45.120 -3.815 45.204 1.00 34.19 619 ALA A C 1
ATOM 4936 O O . ALA A 1 619 ? -45.831 -4.023 44.230 1.00 34.19 619 ALA A O 1
ATOM 4937 N N . ASP A 1 620 ? -44.559 -4.828 45.877 1.00 32.03 620 ASP A N 1
ATOM 4938 C CA . ASP A 1 620 ? -45.291 -5.613 46.891 1.00 32.03 620 ASP A CA 1
ATOM 4939 C C . ASP A 1 620 ? -44.386 -6.681 47.539 1.00 32.03 620 ASP A C 1
ATOM 4941 O O . ASP A 1 620 ? -43.471 -7.229 46.920 1.00 32.03 620 ASP A O 1
ATOM 4945 N N . GLU A 1 621 ? -44.620 -6.924 48.829 1.00 42.09 621 GLU A N 1
ATOM 4946 C CA . GLU A 1 621 ? -43.970 -7.953 49.642 1.00 42.09 621 GLU A CA 1
ATOM 4947 C C . GLU A 1 621 ? -44.484 -9.363 49.291 1.00 42.09 621 GLU A C 1
ATOM 4949 O O . GLU A 1 621 ? -45.658 -9.548 48.981 1.00 42.09 621 GLU A O 1
ATOM 4954 N N . HIS A 1 622 ? -43.589 -10.346 49.470 1.00 36.22 622 HIS A N 1
ATOM 4955 C CA . HIS A 1 622 ? -43.787 -11.806 49.462 1.00 36.22 622 HIS A CA 1
ATOM 4956 C C . HIS A 1 622 ? -43.662 -12.548 48.122 1.00 36.22 622 HIS A C 1
ATOM 4958 O O . HIS A 1 622 ? -44.639 -12.733 47.409 1.00 36.22 622 HIS A O 1
ATOM 4964 N N . ASP A 1 623 ? -42.480 -13.138 47.893 1.00 29.92 623 ASP A N 1
ATOM 4965 C CA . ASP A 1 623 ? -42.382 -14.593 47.682 1.00 29.92 623 ASP A CA 1
ATOM 4966 C C . ASP A 1 623 ? -40.947 -15.085 47.983 1.00 29.92 623 ASP A C 1
ATOM 4968 O O . ASP A 1 623 ? -39.994 -14.785 47.262 1.00 29.92 623 ASP A O 1
ATOM 4972 N N . GLU A 1 624 ? -40.770 -15.820 49.084 1.00 33.31 624 GLU A N 1
ATOM 4973 C CA . GLU A 1 624 ? -39.535 -16.553 49.391 1.00 33.31 624 GLU A CA 1
ATOM 4974 C C . GLU A 1 624 ? -39.518 -17.855 48.579 1.00 33.31 624 GLU A C 1
ATOM 4976 O O . GLU A 1 624 ? -39.779 -18.924 49.115 1.00 33.31 624 GLU A O 1
ATOM 4981 N N . ASN A 1 625 ? -39.251 -17.765 47.273 1.00 31.95 625 ASN A N 1
ATOM 4982 C CA . ASN A 1 625 ? -38.842 -18.890 46.421 1.00 31.95 625 ASN A CA 1
ATOM 4983 C C . ASN A 1 625 ? -38.210 -18.357 45.123 1.00 31.95 625 ASN A C 1
ATOM 4985 O O . ASN A 1 625 ? -38.791 -18.419 44.042 1.00 31.95 625 ASN A O 1
ATOM 4989 N N . ALA A 1 626 ? -36.996 -17.817 45.231 1.00 32.00 626 ALA A N 1
ATOM 4990 C CA . ALA A 1 626 ? -36.201 -17.369 44.089 1.00 32.00 626 ALA A CA 1
ATOM 4991 C C . ALA A 1 626 ? -34.781 -17.953 44.145 1.00 32.00 626 ALA A C 1
ATOM 4993 O O . ALA A 1 626 ? -33.790 -17.229 44.140 1.00 32.00 626 ALA A O 1
ATOM 4994 N N . GLU A 1 627 ? -34.673 -19.281 44.183 1.00 36.78 627 GLU A N 1
ATOM 4995 C CA . GLU A 1 627 ? -33.444 -19.980 43.801 1.00 36.78 627 GLU A CA 1
ATOM 4996 C C . GLU A 1 627 ? -33.669 -20.668 42.446 1.00 36.78 627 GLU A C 1
ATOM 4998 O O . GLU A 1 627 ? -34.606 -21.446 42.290 1.00 36.78 627 GLU A O 1
ATOM 5003 N N . LEU A 1 628 ? -32.786 -20.358 41.481 1.00 31.94 628 LEU A N 1
ATOM 5004 C CA . LEU A 1 628 ? -32.726 -20.820 40.077 1.00 31.94 628 LEU A CA 1
ATOM 5005 C C . LEU A 1 628 ? -33.559 -20.052 39.027 1.00 31.94 628 LEU A C 1
ATOM 5007 O O . LEU A 1 628 ? -34.156 -20.651 38.135 1.00 31.94 628 LEU A O 1
ATOM 5011 N N . ALA A 1 629 ? -33.484 -18.719 39.013 1.00 29.73 629 ALA A N 1
ATOM 5012 C CA . ALA A 1 629 ? -33.669 -17.979 37.761 1.00 29.73 629 ALA A CA 1
ATOM 5013 C C . ALA A 1 629 ? -32.321 -17.904 37.023 1.00 29.73 629 ALA A C 1
ATOM 5015 O O . ALA A 1 629 ? -31.429 -17.147 37.406 1.00 29.73 629 ALA A O 1
ATOM 5016 N N . GLN A 1 630 ? -32.154 -18.717 35.974 1.00 34.50 630 GLN A N 1
ATOM 5017 C CA . GLN A 1 630 ? -31.102 -18.519 34.975 1.00 34.50 630 GLN A CA 1
ATOM 5018 C C . GLN A 1 630 ? -31.154 -17.060 34.510 1.00 34.50 630 GLN A C 1
ATOM 5020 O O . GLN A 1 630 ? -32.153 -16.627 33.936 1.00 34.50 630 GLN A O 1
ATOM 5025 N N . ILE A 1 631 ? -30.083 -16.307 34.759 1.00 33.38 631 ILE A N 1
ATOM 5026 C CA . ILE A 1 631 ? -29.873 -14.983 34.172 1.00 33.38 631 ILE A CA 1
ATOM 5027 C C . ILE A 1 631 ? -29.689 -15.216 32.669 1.00 33.38 631 ILE A C 1
ATOM 5029 O O . ILE A 1 631 ? -28.581 -15.449 32.190 1.00 33.38 631 ILE A O 1
ATOM 5033 N N . GLY A 1 632 ? -30.791 -15.255 31.923 1.00 40.16 632 GLY A N 1
ATOM 5034 C CA . GLY A 1 632 ? -30.762 -15.317 30.471 1.00 40.16 632 GLY A CA 1
ATOM 5035 C C . GLY A 1 632 ? -30.187 -14.006 29.961 1.00 40.16 632 GLY A C 1
ATOM 5036 O O . GLY A 1 632 ? -30.872 -12.989 29.983 1.00 40.16 632 GLY A O 1
ATOM 5037 N N . SER A 1 633 ? -28.919 -14.004 29.548 1.00 50.66 633 SER A N 1
ATOM 5038 C CA . SER A 1 633 ? -28.325 -12.856 28.865 1.00 50.66 633 SER A CA 1
ATOM 5039 C C . SER A 1 633 ? -29.136 -12.562 27.603 1.00 50.66 633 SER A C 1
ATOM 5041 O O . SER A 1 633 ? -29.094 -13.329 26.641 1.00 50.66 633 SER A O 1
ATOM 5043 N N . GLU A 1 634 ? -29.907 -11.477 27.608 1.00 65.31 634 GLU A N 1
ATOM 5044 C CA . GLU A 1 634 ? -30.655 -11.059 26.428 1.00 65.31 634 GLU A CA 1
ATOM 5045 C C . GLU A 1 634 ? -29.671 -10.435 25.423 1.00 65.31 634 GLU A C 1
ATOM 5047 O O . GLU A 1 634 ? -28.897 -9.529 25.745 1.00 65.31 634 GLU A O 1
ATOM 5052 N N . TYR A 1 635 ? -29.640 -10.971 24.202 1.00 67.88 635 TYR A N 1
ATOM 5053 C CA . TYR A 1 635 ? -28.769 -10.482 23.135 1.00 67.88 635 TYR A CA 1
ATOM 5054 C C . TYR A 1 635 ? -29.556 -9.578 22.189 1.00 67.88 635 TYR A C 1
ATOM 5056 O O . TYR A 1 635 ? -30.492 -10.017 21.520 1.00 67.88 635 TYR A O 1
ATOM 5064 N N . GLN A 1 636 ? -29.121 -8.327 22.050 1.00 76.50 636 GLN A N 1
ATOM 5065 C CA . GLN A 1 636 ? -29.643 -7.422 21.037 1.00 76.50 636 GLN A CA 1
ATOM 5066 C C . GLN A 1 636 ? -28.860 -7.578 19.729 1.00 76.50 636 GLN A C 1
ATOM 5068 O O . GLN A 1 636 ? -27.634 -7.441 19.688 1.00 76.50 636 GLN A O 1
ATOM 5073 N N . ILE A 1 637 ? -29.575 -7.824 18.628 1.00 78.25 637 ILE A N 1
ATOM 5074 C CA . ILE A 1 637 ? -28.985 -7.852 17.287 1.00 78.25 637 ILE A CA 1
ATOM 5075 C C . ILE A 1 637 ? -28.883 -6.417 16.753 1.00 78.25 637 ILE A C 1
ATOM 5077 O O . ILE A 1 637 ? -29.887 -5.774 16.440 1.00 78.25 637 ILE A O 1
ATOM 5081 N N . LEU A 1 638 ? -27.655 -5.923 16.608 1.00 74.06 638 LEU A N 1
ATOM 5082 C CA . LEU A 1 638 ? -27.355 -4.688 15.897 1.00 74.06 638 LEU A CA 1
ATOM 5083 C C . LEU A 1 638 ? -27.381 -4.952 14.389 1.00 74.06 638 LEU A C 1
ATOM 5085 O O . LEU A 1 638 ? -26.414 -5.433 13.795 1.00 74.06 638 LEU A O 1
ATOM 5089 N N . GLU A 1 639 ? -28.501 -4.595 13.769 1.00 68.44 639 GLU A N 1
ATOM 5090 C CA . GLU A 1 639 ? -28.671 -4.542 12.319 1.00 68.44 639 GLU A CA 1
ATOM 5091 C C . GLU A 1 639 ? -29.075 -3.124 11.887 1.00 68.44 639 GLU A C 1
ATOM 5093 O O . GLU A 1 639 ? -29.760 -2.410 12.630 1.00 68.44 639 GLU A O 1
ATOM 5098 N N . PRO A 1 640 ? -28.673 -2.673 10.685 1.00 59.56 640 PRO A N 1
ATOM 5099 C CA . PRO A 1 640 ? -29.150 -1.402 10.158 1.00 59.56 640 PRO A CA 1
ATOM 5100 C C . PRO A 1 640 ? -30.686 -1.405 10.087 1.00 59.56 640 PRO A C 1
ATOM 5102 O O . PRO A 1 640 ? -31.290 -2.349 9.574 1.00 59.56 640 PRO A O 1
ATOM 5105 N N . LYS A 1 641 ? -31.325 -0.337 10.597 1.00 53.59 641 LYS A N 1
ATOM 5106 C CA . LYS A 1 641 ? -32.789 -0.180 10.569 1.00 53.59 641 LYS A CA 1
ATOM 5107 C C . LYS A 1 641 ? -33.311 -0.425 9.152 1.00 53.59 641 LYS A C 1
ATOM 5109 O O . LYS A 1 641 ? -32.872 0.224 8.202 1.00 53.59 641 LYS A O 1
ATOM 5114 N N . ARG A 1 642 ? -34.270 -1.345 9.034 1.00 53.22 642 ARG A N 1
ATOM 5115 C CA . ARG A 1 642 ? -34.933 -1.711 7.777 1.00 53.22 642 ARG A CA 1
ATOM 5116 C C . ARG A 1 642 ? -35.534 -0.450 7.149 1.00 53.22 642 ARG A C 1
ATOM 5118 O O . ARG A 1 642 ? -36.432 0.153 7.728 1.00 53.22 642 ARG A O 1
ATOM 5125 N N . HIS A 1 643 ? -35.029 -0.015 5.999 1.00 48.88 643 HIS A N 1
ATOM 5126 C CA . HIS A 1 643 ? -35.721 0.986 5.187 1.00 48.88 643 HIS A CA 1
ATOM 5127 C C . HIS A 1 643 ? -36.685 0.252 4.259 1.00 48.88 643 HIS A C 1
ATOM 5129 O O . HIS A 1 643 ? -36.302 -0.703 3.583 1.00 48.88 643 HIS A O 1
ATOM 5135 N N . SER A 1 644 ? -37.947 0.666 4.272 1.00 38.81 644 SER A N 1
ATOM 5136 C CA . SER A 1 644 ? -39.010 0.117 3.438 1.00 38.81 644 SER A CA 1
ATOM 5137 C C . SER A 1 644 ? -38.649 0.252 1.951 1.00 38.81 644 SER A C 1
ATOM 5139 O O . SER A 1 644 ? -38.523 1.360 1.439 1.00 38.81 644 SER A O 1
ATOM 5141 N N . GLY A 1 645 ? -38.473 -0.883 1.257 1.00 46.69 645 GLY A N 1
ATOM 5142 C CA . GLY A 1 645 ? -38.432 -0.948 -0.214 1.00 46.69 645 GLY A CA 1
ATOM 5143 C C . GLY A 1 645 ? -37.108 -1.334 -0.894 1.00 46.69 645 GLY A C 1
ATOM 5144 O O . GLY A 1 645 ? -37.055 -1.298 -2.120 1.00 46.69 645 GLY A O 1
ATOM 5145 N N . GLY A 1 646 ? -36.043 -1.702 -0.168 1.00 50.34 646 GLY A N 1
ATOM 5146 C CA . GLY A 1 646 ? -34.784 -2.191 -0.769 1.00 50.34 646 GLY A CA 1
ATOM 5147 C C . GLY A 1 646 ? -34.637 -3.724 -0.751 1.00 50.34 646 GLY A C 1
ATOM 5148 O O . GLY A 1 646 ? -35.193 -4.358 0.148 1.00 50.34 646 GLY A O 1
ATOM 5149 N N . PRO A 1 647 ? -33.879 -4.337 -1.688 1.00 49.94 647 PRO A N 1
ATOM 5150 C CA . PRO A 1 647 ? -33.589 -5.770 -1.655 1.00 49.94 647 PRO A CA 1
ATOM 5151 C C . PRO A 1 647 ? -32.851 -6.155 -0.365 1.00 49.94 647 PRO A C 1
ATOM 5153 O O . PRO A 1 647 ? -31.890 -5.508 0.056 1.00 49.94 647 PRO A O 1
ATOM 5156 N N . GLN A 1 648 ? -33.342 -7.216 0.268 1.00 61.16 648 GLN A N 1
ATOM 5157 C CA . GLN A 1 648 ? -32.883 -7.742 1.549 1.00 61.16 648 GLN A CA 1
ATOM 5158 C C . GLN A 1 648 ? -31.586 -8.541 1.359 1.00 61.16 648 GLN A C 1
ATOM 5160 O O . GLN A 1 648 ? -31.603 -9.762 1.240 1.00 61.16 648 GLN A O 1
ATOM 5165 N N . LEU A 1 649 ? -30.448 -7.853 1.293 1.00 67.12 649 LEU A N 1
ATOM 5166 C CA . LEU A 1 649 ? -29.143 -8.502 1.157 1.00 67.12 649 LEU A CA 1
ATOM 5167 C C . LEU A 1 649 ? -28.552 -8.799 2.537 1.00 67.12 649 LEU A C 1
ATOM 5169 O O . LEU A 1 649 ? -28.364 -7.882 3.336 1.00 67.12 649 LEU A O 1
ATOM 5173 N N . ASN A 1 650 ? -28.209 -10.062 2.805 1.00 82.31 650 ASN A N 1
ATOM 5174 C CA . ASN A 1 650 ? -27.311 -10.398 3.910 1.00 82.31 650 ASN A CA 1
ATOM 5175 C C . ASN A 1 650 ? -25.906 -9.859 3.555 1.00 82.31 650 ASN A C 1
ATOM 5177 O O . ASN A 1 650 ? -25.320 -10.346 2.584 1.00 82.31 650 ASN A O 1
ATOM 5181 N N . PRO A 1 651 ? -25.354 -8.868 4.289 1.00 88.06 651 PRO A N 1
ATOM 5182 C CA . PRO A 1 651 ? -24.126 -8.186 3.878 1.00 88.06 651 PRO A CA 1
ATOM 5183 C C . PRO A 1 651 ? -22.911 -9.111 3.763 1.00 88.06 651 PRO A C 1
ATOM 5185 O O . PRO A 1 651 ? -22.091 -8.918 2.865 1.00 88.06 651 PRO A O 1
ATOM 5188 N N . LEU A 1 652 ? -22.796 -10.115 4.642 1.00 90.69 652 LEU A N 1
ATOM 5189 C CA . LEU A 1 652 ? -21.678 -11.062 4.631 1.00 90.69 652 LEU A CA 1
ATOM 5190 C C . LEU A 1 652 ? -21.782 -12.028 3.454 1.00 90.69 652 LEU A C 1
ATOM 5192 O O . LEU A 1 652 ? -20.829 -12.153 2.690 1.00 90.69 652 LEU A O 1
ATOM 5196 N N . LEU A 1 653 ? -22.953 -12.643 3.265 1.00 89.44 653 LEU A N 1
ATOM 5197 C CA . LEU A 1 653 ? -23.182 -13.563 2.151 1.00 89.44 653 LEU A CA 1
ATOM 5198 C C . LEU A 1 653 ? -22.976 -12.860 0.804 1.00 89.44 653 LEU A C 1
ATOM 5200 O O . LEU A 1 653 ? -22.234 -13.349 -0.042 1.00 89.44 653 LEU A O 1
ATOM 5204 N N . HIS A 1 654 ? -23.555 -11.666 0.643 1.00 90.69 654 HIS A N 1
ATOM 5205 C CA . HIS A 1 654 ? -23.394 -10.860 -0.570 1.00 90.69 654 HIS A CA 1
ATOM 5206 C C . HIS A 1 654 ? -21.929 -10.490 -0.820 1.00 90.69 654 HIS A C 1
ATOM 5208 O O . HIS A 1 654 ? -21.445 -10.557 -1.945 1.00 90.69 654 HIS A O 1
ATOM 5214 N N . THR A 1 655 ? -21.181 -10.153 0.235 1.00 93.75 655 THR A N 1
ATOM 5215 C CA . THR A 1 655 ? -19.738 -9.893 0.125 1.00 93.75 655 THR A CA 1
ATOM 5216 C C . THR A 1 655 ? -18.973 -11.118 -0.376 1.00 93.75 655 THR A C 1
ATOM 5218 O O . THR A 1 655 ? -18.118 -10.985 -1.253 1.00 93.75 655 THR A O 1
ATOM 5221 N N . MET A 1 656 ? -19.270 -12.304 0.158 1.00 93.06 656 MET A N 1
ATOM 5222 C CA . MET A 1 656 ? -18.625 -13.552 -0.256 1.00 93.06 656 MET A CA 1
ATOM 5223 C C . MET A 1 656 ? -18.937 -13.893 -1.720 1.00 93.06 656 MET A C 1
ATOM 5225 O O . MET A 1 656 ? -18.020 -14.244 -2.462 1.00 93.06 656 MET A O 1
ATOM 5229 N N . GLU A 1 657 ? -20.192 -13.724 -2.155 1.00 91.00 657 GLU A N 1
ATOM 5230 C CA . GLU A 1 657 ? -20.601 -13.884 -3.560 1.00 91.00 657 GLU A CA 1
ATOM 5231 C C . GLU A 1 657 ? -19.796 -12.939 -4.472 1.00 91.00 657 GLU A C 1
ATOM 5233 O O . GLU A 1 657 ? -19.112 -13.395 -5.392 1.00 91.00 657 GLU A O 1
ATOM 5238 N N . LEU A 1 658 ? -19.759 -11.640 -4.149 1.00 93.38 658 LEU A N 1
ATOM 5239 C CA . LEU A 1 658 ? -19.038 -10.632 -4.934 1.00 93.38 658 LEU A CA 1
ATOM 5240 C C . LEU A 1 658 ? -17.525 -10.893 -5.022 1.00 93.38 658 LEU A C 1
ATOM 5242 O O . LEU A 1 658 ? -16.911 -10.676 -6.072 1.00 93.38 658 LEU A O 1
ATOM 5246 N N . LEU A 1 659 ? -16.885 -11.326 -3.933 1.00 93.81 659 LEU A N 1
ATOM 5247 C CA . LEU A 1 659 ? -15.449 -11.630 -3.932 1.00 93.81 659 LEU A CA 1
ATOM 5248 C C . LEU A 1 659 ? -15.135 -12.869 -4.778 1.00 93.81 659 LEU A C 1
ATOM 5250 O O . LEU A 1 659 ? -14.188 -12.843 -5.568 1.00 93.81 659 LEU A O 1
ATOM 5254 N N . LYS A 1 660 ? -15.967 -13.909 -4.681 1.00 90.00 660 LYS A N 1
ATOM 5255 C CA . LYS A 1 660 ? -15.825 -15.141 -5.464 1.00 90.00 660 LYS A CA 1
ATOM 5256 C C . LYS A 1 660 ? -16.019 -14.904 -6.962 1.00 90.00 660 LYS A C 1
ATOM 5258 O O . LYS A 1 660 ? -15.268 -15.452 -7.769 1.00 90.00 660 LYS A O 1
ATOM 5263 N N . GLU A 1 661 ? -16.997 -14.082 -7.337 1.00 89.31 661 GLU A N 1
ATOM 5264 C CA . GLU A 1 661 ? -17.290 -13.751 -8.735 1.00 89.31 661 GLU A CA 1
ATOM 5265 C C . GLU A 1 661 ? -16.264 -12.789 -9.340 1.00 89.31 661 GLU A C 1
ATOM 5267 O O . GLU A 1 661 ? -15.857 -12.970 -10.486 1.00 89.31 661 GLU A O 1
ATOM 5272 N N . SER A 1 662 ? -15.805 -11.793 -8.575 1.00 88.19 662 SER A N 1
ATOM 5273 C CA . SER A 1 662 ? -14.821 -10.815 -9.062 1.00 88.19 662 SER A CA 1
ATOM 5274 C C . SER A 1 662 ? -13.404 -11.369 -9.193 1.00 88.19 662 SER A C 1
ATOM 5276 O O . SER A 1 662 ? -12.617 -10.793 -9.944 1.00 88.19 662 SER A O 1
ATOM 5278 N N . ARG A 1 663 ? -13.051 -12.415 -8.425 1.00 88.44 663 ARG A N 1
ATOM 5279 C CA . ARG A 1 663 ? -11.677 -12.946 -8.295 1.00 88.44 663 ARG A CA 1
ATOM 5280 C C . ARG A 1 663 ? -10.636 -11.832 -8.129 1.00 88.44 663 ARG A C 1
ATOM 5282 O O . ARG A 1 663 ? -9.572 -11.833 -8.743 1.00 88.44 663 ARG A O 1
ATOM 5289 N N . THR A 1 664 ? -10.976 -10.818 -7.334 1.00 89.88 664 THR A N 1
ATOM 5290 C CA . THR A 1 664 ? -10.171 -9.598 -7.246 1.00 89.88 664 THR A CA 1
ATOM 5291 C C . THR A 1 664 ? -8.789 -9.865 -6.648 1.00 89.88 664 THR A C 1
ATOM 5293 O O . THR A 1 664 ? -8.662 -10.440 -5.568 1.00 89.88 664 THR A O 1
ATOM 5296 N N . HIS A 1 665 ? -7.740 -9.354 -7.299 1.00 89.88 665 HIS A N 1
ATOM 5297 C CA . HIS A 1 665 ? -6.371 -9.372 -6.763 1.00 89.88 665 HIS A CA 1
ATOM 5298 C C . HIS A 1 665 ? -6.109 -8.243 -5.744 1.00 89.88 665 HIS A C 1
ATOM 5300 O O . HIS A 1 665 ? -4.988 -8.057 -5.262 1.00 89.88 665 HIS A O 1
ATOM 5306 N N . PHE A 1 666 ? -7.118 -7.422 -5.433 1.00 89.31 666 PHE A N 1
ATOM 5307 C CA . PHE A 1 666 ? -6.971 -6.293 -4.520 1.00 89.31 666 PHE A CA 1
ATOM 5308 C C . PHE A 1 666 ? -7.219 -6.715 -3.064 1.00 89.31 666 PHE A C 1
ATOM 5310 O O . PHE A 1 666 ? -8.351 -6.688 -2.579 1.00 89.31 666 PHE A O 1
ATOM 5317 N N . ARG A 1 667 ? -6.129 -7.056 -2.359 1.00 91.06 667 ARG A N 1
ATOM 5318 C CA . ARG A 1 667 ? -6.108 -7.552 -0.964 1.00 91.06 667 ARG A CA 1
ATOM 5319 C C . ARG A 1 667 ? -7.034 -6.812 0.022 1.00 91.06 667 ARG A C 1
ATOM 5321 O O . ARG A 1 667 ? -7.743 -7.498 0.753 1.00 91.06 667 ARG A O 1
ATOM 5328 N N . PRO A 1 668 ? -7.138 -5.463 0.030 1.00 90.81 668 PRO A N 1
ATOM 5329 C CA . PRO A 1 668 ? -7.998 -4.771 0.996 1.00 90.81 668 PRO A CA 1
ATOM 5330 C C . PRO A 1 668 ? -9.482 -5.165 0.953 1.00 90.81 668 PRO A C 1
ATOM 5332 O O . PRO A 1 668 ? -10.159 -5.058 1.971 1.00 90.81 668 PRO A O 1
ATOM 5335 N N . ALA A 1 669 ? -9.995 -5.633 -0.192 1.00 93.75 669 ALA A N 1
ATOM 5336 C CA . ALA A 1 669 ? -11.370 -6.128 -0.278 1.00 93.75 669 ALA A CA 1
ATOM 5337 C C . ALA A 1 669 ? -11.554 -7.433 0.524 1.00 93.75 669 ALA A C 1
ATOM 5339 O O . ALA A 1 669 ? -12.521 -7.565 1.268 1.00 93.75 669 ALA A O 1
ATOM 5340 N N . TRP A 1 670 ? -10.589 -8.352 0.440 1.00 96.06 670 TRP A N 1
ATOM 5341 C CA . TRP A 1 670 ? -10.570 -9.594 1.218 1.00 96.06 670 TRP A CA 1
ATOM 5342 C C . TRP A 1 670 ? -10.368 -9.333 2.709 1.00 96.06 670 TRP A C 1
ATOM 5344 O O . TRP A 1 670 ? -11.074 -9.890 3.544 1.00 96.06 670 TRP A O 1
ATOM 5354 N N . TYR A 1 671 ? -9.467 -8.413 3.057 1.00 95.69 671 TYR A N 1
ATOM 5355 C CA . TYR A 1 671 ? -9.187 -8.077 4.456 1.00 95.69 671 TYR A CA 1
ATOM 5356 C C . TYR A 1 671 ? -10.391 -7.464 5.163 1.00 95.69 671 TYR A C 1
ATOM 5358 O O . TYR A 1 671 ? -10.574 -7.682 6.357 1.00 95.69 671 TYR A O 1
ATOM 5366 N N . ALA A 1 672 ? -11.245 -6.745 4.434 1.00 95.75 672 ALA A N 1
ATOM 5367 C CA . ALA A 1 672 ? -12.507 -6.259 4.970 1.00 95.75 672 ALA A CA 1
ATOM 5368 C C . ALA A 1 672 ? -13.445 -7.404 5.383 1.00 95.75 672 ALA A C 1
ATOM 5370 O O . ALA A 1 672 ? -14.079 -7.318 6.434 1.00 95.75 672 ALA A O 1
ATOM 5371 N N . LEU A 1 673 ? -13.525 -8.474 4.581 1.00 96.88 673 LEU A N 1
ATOM 5372 C CA . LEU A 1 673 ? -14.281 -9.682 4.923 1.00 96.88 673 LEU A CA 1
ATOM 5373 C C . LEU A 1 673 ? -13.647 -10.403 6.116 1.00 96.88 673 LEU A C 1
ATOM 5375 O O . LEU A 1 673 ? -14.338 -10.670 7.096 1.00 96.88 673 LEU A O 1
ATOM 5379 N N . PHE A 1 674 ? -12.335 -10.650 6.079 1.00 97.44 674 PHE A N 1
ATOM 5380 C CA . PHE A 1 674 ? -11.628 -11.320 7.176 1.00 97.44 674 PHE A CA 1
ATOM 5381 C C . PHE A 1 674 ? -11.795 -10.562 8.496 1.00 97.44 674 PHE A C 1
ATOM 5383 O O . PHE A 1 674 ? -12.097 -11.169 9.517 1.00 97.44 674 PHE A O 1
ATOM 5390 N N . ALA A 1 675 ? -11.690 -9.231 8.477 1.00 96.31 675 ALA A N 1
ATOM 5391 C CA . ALA A 1 675 ? -11.864 -8.402 9.666 1.00 96.31 675 ALA A CA 1
ATOM 5392 C C . ALA A 1 675 ? -13.311 -8.396 10.176 1.00 96.31 675 ALA A C 1
ATOM 5394 O O . ALA A 1 675 ? -13.532 -8.280 11.380 1.00 96.31 675 ALA A O 1
ATOM 5395 N N . ALA A 1 676 ? -14.302 -8.517 9.288 1.00 95.06 676 ALA A N 1
ATOM 5396 C CA . ALA A 1 676 ? -15.693 -8.665 9.700 1.00 95.06 676 ALA A CA 1
ATOM 5397 C C . ALA A 1 676 ? -15.941 -10.011 10.386 1.00 95.06 676 ALA A C 1
ATOM 5399 O O . ALA A 1 676 ? -16.583 -10.033 11.432 1.00 95.06 676 ALA A O 1
ATOM 5400 N N . LEU A 1 677 ? -15.388 -11.099 9.844 1.00 95.62 677 LEU A N 1
ATOM 5401 C CA . LEU A 1 677 ? -15.483 -12.441 10.425 1.00 95.62 677 LEU A CA 1
ATOM 5402 C C . LEU A 1 677 ? -14.682 -12.556 11.734 1.00 95.62 677 LEU A C 1
ATOM 5404 O O . LEU A 1 677 ? -15.149 -13.142 12.701 1.00 95.62 677 LEU A O 1
ATOM 5408 N N . ALA A 1 678 ? -13.513 -11.925 11.833 1.00 94.81 678 ALA A N 1
ATOM 5409 C CA . ALA A 1 678 ? -12.711 -11.906 13.059 1.00 94.81 678 ALA A CA 1
ATOM 5410 C C . ALA A 1 678 ? -13.307 -11.024 14.178 1.00 94.81 678 ALA A C 1
ATOM 5412 O O . ALA A 1 678 ? -12.824 -11.037 15.311 1.00 94.81 678 ALA A O 1
ATOM 5413 N N . ARG A 1 679 ? -14.350 -10.233 13.893 1.00 91.19 679 ARG A N 1
ATOM 5414 C CA . ARG A 1 679 ? -14.983 -9.343 14.873 1.00 91.19 679 ARG A CA 1
ATOM 5415 C C . ARG A 1 679 ? -15.752 -10.150 15.925 1.00 91.19 679 ARG A C 1
ATOM 5417 O O . ARG A 1 679 ? -16.468 -11.092 15.593 1.00 91.19 679 ARG A O 1
ATOM 5424 N N . ARG A 1 680 ? -15.651 -9.741 17.195 1.00 86.31 680 ARG A N 1
ATOM 5425 C CA . ARG A 1 680 ? -16.427 -10.333 18.300 1.00 86.31 680 ARG A CA 1
ATOM 5426 C C . ARG A 1 680 ? -17.928 -10.095 18.111 1.00 86.31 680 ARG A C 1
ATOM 5428 O O . ARG A 1 680 ? -18.331 -8.984 17.744 1.00 86.31 680 ARG A O 1
ATOM 5435 N N . GLY A 1 681 ? -18.723 -11.132 18.370 1.00 84.75 681 GLY A N 1
ATOM 5436 C CA . GLY A 1 681 ? -20.181 -11.095 18.270 1.00 84.75 681 GLY A CA 1
ATOM 5437 C C . GLY A 1 681 ? -20.719 -10.968 16.843 1.00 84.75 681 GLY A C 1
ATOM 5438 O O . GLY A 1 681 ? -21.886 -10.637 16.681 1.00 84.75 681 GLY A O 1
ATOM 5439 N N . VAL A 1 682 ? -19.907 -11.164 15.794 1.00 90.69 682 VAL A N 1
ATOM 5440 C CA . VAL A 1 682 ? -20.425 -11.225 14.413 1.00 90.69 682 VAL A CA 1
ATOM 5441 C C . VAL A 1 682 ? -21.387 -12.401 14.275 1.00 90.69 682 VAL A C 1
ATOM 5443 O O . VAL A 1 682 ? -21.087 -13.481 14.761 1.00 90.69 682 VAL A O 1
ATOM 5446 N N . ILE A 1 683 ? -22.525 -12.213 13.614 1.00 89.44 683 ILE A N 1
ATOM 5447 C CA . ILE A 1 683 ? -23.535 -13.264 13.455 1.00 89.44 683 ILE A CA 1
ATOM 5448 C C . ILE A 1 683 ? -23.368 -13.909 12.079 1.00 89.44 683 ILE A C 1
ATOM 5450 O O . ILE A 1 683 ? -23.513 -13.238 11.054 1.00 89.44 683 ILE A O 1
ATOM 5454 N N . ILE A 1 684 ? -23.084 -15.210 12.061 1.00 90.12 684 ILE A N 1
ATOM 5455 C CA . ILE A 1 684 ? -23.091 -16.025 10.840 1.00 90.12 684 ILE A CA 1
ATOM 5456 C C . ILE A 1 684 ? -24.437 -16.729 10.708 1.00 90.12 684 ILE A C 1
ATOM 5458 O O . ILE A 1 684 ? -25.090 -16.617 9.670 1.00 90.12 684 ILE A O 1
ATOM 5462 N N . ASP A 1 685 ? -24.868 -17.386 11.786 1.00 88.19 685 ASP A N 1
ATOM 5463 C CA . ASP A 1 685 ? -26.170 -18.035 11.892 1.00 88.19 685 ASP A CA 1
ATOM 5464 C C . ASP A 1 685 ? -27.008 -17.358 12.982 1.00 88.19 685 ASP A C 1
ATOM 5466 O O . ASP A 1 685 ? -26.591 -17.226 14.133 1.00 88.19 685 ASP A O 1
ATOM 5470 N N . ARG A 1 686 ? -28.222 -16.937 12.614 1.00 84.44 686 ARG A N 1
ATOM 5471 C CA . ARG A 1 686 ? -29.176 -16.318 13.543 1.00 84.44 686 ARG A CA 1
ATOM 5472 C C . ARG A 1 686 ? -29.687 -17.297 14.601 1.00 84.44 686 ARG A C 1
ATOM 5474 O O . ARG A 1 686 ? -30.147 -16.841 15.640 1.00 84.44 686 ARG A O 1
ATOM 5481 N N . GLY A 1 687 ? -29.613 -18.605 14.354 1.00 84.81 687 GLY A N 1
ATOM 5482 C CA . GLY A 1 687 ? -29.960 -19.634 15.336 1.00 84.81 687 GLY A CA 1
ATOM 5483 C C . GLY A 1 687 ? -28.931 -19.800 16.458 1.00 84.81 687 GLY A C 1
ATOM 5484 O O . GLY A 1 687 ? -29.252 -20.392 17.480 1.00 84.81 687 GLY A O 1
ATOM 5485 N N . LEU A 1 688 ? -27.719 -19.261 16.290 1.00 86.94 688 LEU A N 1
ATOM 5486 C CA . LEU A 1 688 ? -26.590 -19.415 17.216 1.00 86.94 688 LEU A CA 1
ATOM 5487 C C . LEU A 1 688 ? -26.189 -18.080 17.871 1.00 86.94 688 LEU A C 1
ATOM 5489 O O . LEU A 1 688 ? -25.030 -17.852 18.214 1.00 86.94 688 LEU A O 1
ATOM 5493 N N . VAL A 1 689 ? -27.128 -17.143 18.007 1.00 86.19 689 VAL A N 1
ATOM 5494 C CA . VAL A 1 689 ? -26.851 -15.833 18.613 1.00 86.19 689 VAL A CA 1
ATOM 5495 C C . VAL A 1 689 ? -26.486 -16.005 20.086 1.00 86.19 689 VAL A C 1
ATOM 5497 O O . VAL A 1 689 ? -27.246 -16.587 20.851 1.00 86.19 689 VAL A O 1
ATOM 5500 N N . GLY A 1 690 ? -25.321 -15.480 20.471 1.00 80.88 690 GLY A N 1
ATOM 5501 C CA . GLY A 1 690 ? -24.797 -15.613 21.833 1.00 80.88 690 GLY A CA 1
ATOM 5502 C C . GLY A 1 690 ? -24.179 -16.978 22.145 1.00 80.88 690 GLY A C 1
ATOM 5503 O O . GLY A 1 690 ? -23.636 -17.157 23.230 1.00 80.88 690 GLY A O 1
ATOM 5504 N N . ASP A 1 691 ? -24.229 -17.917 21.200 1.00 88.31 691 ASP A N 1
ATOM 5505 C CA . ASP A 1 691 ? -23.670 -19.254 21.348 1.00 88.31 691 ASP A CA 1
ATOM 5506 C C . ASP A 1 691 ? -22.201 -19.279 20.872 1.00 88.31 691 ASP A C 1
ATOM 5508 O O . ASP A 1 691 ? -21.915 -18.822 19.756 1.00 88.31 691 ASP A O 1
ATOM 5512 N N . PRO A 1 692 ? -21.254 -19.831 21.657 1.00 89.81 692 PRO A N 1
ATOM 5513 C CA . PRO A 1 692 ? -19.850 -19.956 21.252 1.00 89.81 692 PRO A CA 1
ATOM 5514 C C . PRO A 1 692 ? -19.656 -20.724 19.930 1.00 89.81 692 PRO A C 1
ATOM 5516 O O . PRO A 1 692 ? -18.705 -20.459 19.186 1.00 89.81 692 PRO A O 1
ATOM 5519 N N . ARG A 1 693 ? -20.593 -21.603 19.545 1.00 91.06 693 ARG A N 1
ATOM 5520 C CA . ARG A 1 693 ? -20.586 -22.307 18.249 1.00 91.06 693 ARG A CA 1
ATOM 5521 C C . ARG A 1 693 ? -20.649 -21.361 17.051 1.00 91.06 693 ARG A C 1
ATOM 5523 O O . ARG A 1 693 ? -20.107 -21.689 15.996 1.00 91.06 693 ARG A O 1
ATOM 5530 N N . ASN A 1 694 ? -21.244 -20.175 17.192 1.00 92.12 694 ASN A N 1
ATOM 5531 C CA . ASN A 1 694 ? -21.242 -19.173 16.126 1.00 92.12 694 ASN A CA 1
ATOM 5532 C C . ASN A 1 694 ? -19.831 -18.618 15.856 1.00 92.12 694 ASN A C 1
ATOM 5534 O O . ASN A 1 694 ? -19.479 -18.377 14.699 1.00 92.12 694 ASN A O 1
ATOM 5538 N N . ASP A 1 695 ? -18.995 -18.453 16.885 1.00 92.19 695 ASP A N 1
ATOM 5539 C CA . ASP A 1 695 ? -17.611 -18.001 16.701 1.00 92.19 695 ASP A CA 1
ATOM 5540 C C . ASP A 1 695 ? -16.721 -19.092 16.090 1.00 92.19 695 ASP A C 1
ATOM 5542 O O . ASP A 1 695 ? -15.872 -18.779 15.248 1.00 92.19 695 ASP A O 1
ATOM 5546 N N . LEU A 1 696 ? -16.981 -20.365 16.407 1.00 92.94 696 LEU A N 1
ATOM 5547 C CA . LEU A 1 696 ? -16.360 -21.506 15.726 1.00 92.94 696 LEU A CA 1
ATOM 5548 C C . LEU A 1 696 ? -16.759 -21.565 14.245 1.00 92.94 696 LEU A C 1
ATOM 5550 O O . LEU A 1 696 ? -15.892 -21.669 13.376 1.00 92.94 696 LEU A O 1
ATOM 5554 N N . LEU A 1 697 ? -18.049 -21.412 13.930 1.00 92.31 697 LEU A N 1
ATOM 5555 C CA . LEU A 1 697 ? -18.534 -21.349 12.547 1.00 92.31 697 LEU A CA 1
ATOM 5556 C C . LEU A 1 697 ? -17.916 -20.165 11.787 1.00 92.31 697 LEU A C 1
ATOM 5558 O O . LEU A 1 697 ? -17.503 -20.288 10.634 1.00 92.31 697 LEU A O 1
ATOM 5562 N N . SER A 1 698 ? -17.798 -19.012 12.445 1.00 93.94 698 SER A N 1
ATOM 5563 C CA . SER A 1 698 ? -17.159 -17.828 11.878 1.00 93.94 698 SER A CA 1
ATOM 5564 C C . SER A 1 698 ? -15.693 -18.067 11.504 1.00 93.94 698 SER A C 1
ATOM 5566 O O . SER A 1 698 ? -15.255 -17.538 10.479 1.00 93.94 698 SER A O 1
ATOM 5568 N N . TRP A 1 699 ? -14.954 -18.867 12.277 1.00 94.50 699 TRP A N 1
ATOM 5569 C CA . TRP A 1 699 ? -13.597 -19.293 11.928 1.00 94.50 699 TRP A CA 1
ATOM 5570 C C . TRP A 1 699 ? -13.569 -20.202 10.702 1.00 94.50 699 TRP A C 1
ATOM 5572 O O . TRP A 1 699 ? -12.788 -19.956 9.786 1.00 94.50 699 TRP A O 1
ATOM 5582 N N . GLN A 1 700 ? -14.464 -21.186 10.620 1.00 93.31 700 GLN A N 1
ATOM 5583 C CA . GLN A 1 700 ? -14.551 -22.071 9.453 1.00 93.31 700 GLN A CA 1
ATOM 5584 C C . GLN A 1 700 ? -14.808 -21.284 8.161 1.00 93.31 700 GLN A C 1
ATOM 5586 O O . GLN A 1 700 ? -14.133 -21.491 7.151 1.00 93.31 700 GLN A O 1
ATOM 5591 N N . VAL A 1 701 ? -15.732 -20.318 8.205 1.00 93.94 701 VAL A N 1
ATOM 5592 C CA . VAL A 1 701 ? -16.016 -19.424 7.072 1.00 93.94 701 VAL A CA 1
ATOM 5593 C C . VAL A 1 701 ? -14.799 -18.562 6.724 1.00 93.94 701 VAL A C 1
ATOM 5595 O O . VAL A 1 701 ? -14.498 -18.368 5.545 1.00 93.94 701 VAL A O 1
ATOM 5598 N N . LEU A 1 702 ? -14.073 -18.066 7.729 1.00 95.31 702 LEU A N 1
ATOM 5599 C CA . LEU A 1 702 ? -12.862 -17.268 7.533 1.00 95.31 702 LEU A CA 1
ATOM 5600 C C . LEU A 1 702 ? -11.754 -18.081 6.850 1.00 95.31 702 LEU A C 1
ATOM 5602 O O . LEU A 1 702 ? -11.170 -17.595 5.882 1.00 95.31 702 LEU A O 1
ATOM 5606 N N . VAL A 1 703 ? -11.501 -19.321 7.280 1.00 94.50 703 VAL A N 1
ATOM 5607 C CA . VAL A 1 703 ? -10.487 -20.189 6.656 1.00 94.50 703 VAL A CA 1
ATOM 5608 C C . VAL A 1 703 ? -10.912 -20.629 5.253 1.00 94.50 703 VAL A C 1
ATOM 5610 O O . VAL A 1 703 ? -10.084 -20.659 4.342 1.00 94.50 703 VAL A O 1
ATOM 5613 N N . ALA A 1 704 ? -12.201 -20.891 5.020 1.00 93.50 704 ALA A N 1
ATOM 5614 C CA . ALA A 1 704 ? -12.710 -21.158 3.675 1.00 93.50 704 ALA A CA 1
ATOM 5615 C C . ALA A 1 704 ? -12.484 -19.960 2.731 1.00 93.50 704 ALA A C 1
ATOM 5617 O O . ALA A 1 704 ? -12.001 -20.138 1.609 1.00 93.50 704 ALA A O 1
ATOM 5618 N N . ALA A 1 705 ? -12.753 -18.738 3.204 1.00 95.00 705 ALA A N 1
ATOM 5619 C CA . ALA A 1 705 ? -12.491 -17.510 2.456 1.00 95.00 705 ALA A CA 1
ATOM 5620 C C . ALA A 1 705 ? -10.985 -17.263 2.238 1.00 95.00 705 ALA A C 1
ATOM 5622 O O . ALA A 1 705 ? -10.595 -16.777 1.177 1.00 95.00 705 ALA A O 1
ATOM 5623 N N . LEU A 1 706 ? -10.128 -17.638 3.195 1.00 95.06 706 LEU A N 1
ATOM 5624 C CA . LEU A 1 706 ? -8.672 -17.641 3.018 1.00 95.06 706 LEU A CA 1
ATOM 5625 C C . LEU A 1 706 ? -8.240 -18.639 1.928 1.00 95.06 706 LEU A C 1
ATOM 5627 O O . LEU A 1 706 ? -7.379 -18.335 1.106 1.00 95.06 706 LEU A O 1
ATOM 5631 N N . GLY A 1 707 ? -8.891 -19.801 1.849 1.00 93.81 707 GLY A N 1
ATOM 5632 C CA . GLY A 1 707 ? -8.698 -20.754 0.757 1.00 93.81 707 GLY A CA 1
ATOM 5633 C C . GLY A 1 707 ? -9.067 -20.175 -0.615 1.00 93.81 707 GLY A C 1
ATOM 5634 O O . GLY A 1 707 ? -8.329 -20.369 -1.581 1.00 93.81 707 GLY A O 1
ATOM 5635 N N . ASP A 1 708 ? -10.172 -19.431 -0.715 1.00 93.81 708 ASP A N 1
ATOM 5636 C CA . ASP A 1 708 ? -10.557 -18.720 -1.945 1.00 93.81 708 ASP A CA 1
ATOM 5637 C C . ASP A 1 708 ? -9.546 -17.615 -2.310 1.00 93.81 708 ASP A C 1
ATOM 5639 O O . ASP A 1 708 ? -9.200 -17.447 -3.483 1.00 93.81 708 ASP A O 1
ATOM 5643 N N . PHE A 1 709 ? -9.020 -16.908 -1.308 1.00 94.50 709 PHE A N 1
ATOM 5644 C CA . PHE A 1 709 ? -7.955 -15.916 -1.460 1.00 94.50 709 PHE A CA 1
ATOM 5645 C C . PHE A 1 709 ? -6.665 -16.539 -2.022 1.00 94.50 709 PHE A C 1
ATOM 5647 O O . PHE A 1 709 ? -6.122 -16.030 -3.005 1.00 94.50 709 PHE A O 1
ATOM 5654 N N . HIS A 1 710 ? -6.229 -17.690 -1.496 1.00 92.62 710 HIS A N 1
ATOM 5655 C CA . HIS A 1 710 ? -5.075 -18.429 -2.025 1.00 92.62 710 HIS A CA 1
ATOM 5656 C C . HIS A 1 710 ? -5.319 -18.971 -3.439 1.00 92.62 710 HIS A C 1
ATOM 5658 O O . HIS A 1 710 ? -4.419 -18.931 -4.277 1.00 92.62 710 HIS A O 1
ATOM 5664 N N . ARG A 1 711 ? -6.545 -19.404 -3.769 1.00 91.38 711 ARG A N 1
ATOM 5665 C CA . ARG A 1 711 ? -6.902 -19.818 -5.142 1.00 91.38 711 ARG A CA 1
ATOM 5666 C C . ARG A 1 711 ? -6.837 -18.674 -6.157 1.00 91.38 711 ARG A C 1
ATOM 5668 O O . ARG A 1 711 ? -6.703 -18.941 -7.348 1.00 91.38 711 ARG A O 1
ATOM 5675 N N . CYS A 1 712 ? -6.888 -17.419 -5.708 1.00 89.81 712 CYS A N 1
ATOM 5676 C CA . CYS A 1 712 ? -6.616 -16.249 -6.548 1.00 89.81 712 CYS A CA 1
ATOM 5677 C C . CYS A 1 712 ? -5.107 -15.964 -6.723 1.00 89.81 712 CYS A C 1
ATOM 5679 O O . CYS A 1 712 ? -4.750 -14.956 -7.329 1.00 89.81 712 CYS A O 1
ATOM 5681 N N . GLY A 1 713 ? -4.220 -16.810 -6.183 1.00 88.38 713 GLY A N 1
ATOM 5682 C CA . GLY A 1 713 ? -2.764 -16.632 -6.221 1.00 88.38 713 GLY A CA 1
ATOM 5683 C C . GLY A 1 713 ? -2.245 -15.550 -5.271 1.00 88.38 713 GLY A C 1
ATOM 5684 O O . GLY A 1 713 ? -1.138 -15.051 -5.458 1.00 88.38 713 GLY A O 1
ATOM 5685 N N . LEU A 1 714 ? -3.049 -15.125 -4.292 1.00 90.81 714 LEU A N 1
ATOM 5686 C CA . LEU A 1 714 ? -2.663 -14.095 -3.330 1.00 90.81 714 LEU A CA 1
ATOM 5687 C C . LEU A 1 714 ? -1.998 -14.714 -2.100 1.00 90.81 714 LEU A C 1
ATOM 5689 O O . LEU A 1 714 ? -2.413 -15.765 -1.634 1.00 90.81 714 LEU A O 1
ATOM 5693 N N . GLU A 1 715 ? -1.018 -14.005 -1.545 1.00 90.19 715 GLU A N 1
ATOM 5694 C CA . GLU A 1 715 ? -0.376 -14.320 -0.261 1.00 90.19 715 GLU A CA 1
ATOM 5695 C C . GLU A 1 715 ? -0.723 -13.263 0.788 1.00 90.19 715 GLU A C 1
ATOM 5697 O O . GLU A 1 715 ? -0.908 -12.078 0.445 1.00 90.19 715 GLU A O 1
ATOM 5702 N N . LEU A 1 716 ? -0.802 -13.700 2.050 1.00 91.38 716 LEU A N 1
ATOM 5703 C CA . LEU A 1 716 ? -0.989 -12.819 3.195 1.00 91.38 716 LEU A CA 1
ATOM 5704 C C . LEU A 1 716 ? 0.238 -11.921 3.373 1.00 91.38 716 LEU A C 1
ATOM 5706 O O . LEU A 1 716 ? 1.382 -12.357 3.314 1.00 91.38 716 LEU A O 1
ATOM 5710 N N . ASP A 1 717 ? -0.025 -10.639 3.591 1.00 90.12 717 ASP A N 1
ATOM 5711 C CA . ASP A 1 717 ? 0.954 -9.714 4.153 1.00 90.12 717 ASP A CA 1
ATOM 5712 C C . ASP A 1 717 ? 0.767 -9.644 5.686 1.00 90.12 717 ASP A C 1
ATOM 5714 O O . ASP A 1 717 ? -0.223 -10.173 6.209 1.00 90.12 717 ASP A O 1
ATOM 5718 N N . PRO A 1 718 ? 1.671 -8.977 6.433 1.00 91.56 718 PRO A N 1
ATOM 5719 C CA . PRO A 1 718 ? 1.583 -8.925 7.893 1.00 91.56 718 PRO A CA 1
ATOM 5720 C C . PRO A 1 718 ? 0.224 -8.441 8.415 1.00 91.56 718 PRO A C 1
ATOM 5722 O O . PRO A 1 718 ? -0.279 -8.962 9.413 1.00 91.56 718 PRO A O 1
ATOM 5725 N N . ARG A 1 719 ? -0.425 -7.499 7.713 1.00 91.94 719 ARG A N 1
ATOM 5726 C CA . ARG A 1 719 ? -1.749 -7.000 8.099 1.00 91.94 719 ARG A CA 1
ATOM 5727 C C . ARG A 1 719 ? -2.831 -8.061 7.928 1.00 91.94 719 ARG A C 1
ATOM 5729 O O . ARG A 1 719 ? -3.656 -8.225 8.825 1.00 91.94 719 ARG A O 1
ATOM 5736 N N . GLY A 1 720 ? -2.845 -8.757 6.792 1.00 93.94 720 GLY A N 1
ATOM 5737 C CA . GLY A 1 720 ? -3.748 -9.882 6.565 1.00 93.94 720 GLY A CA 1
ATOM 5738 C C . GLY A 1 720 ? -3.578 -10.946 7.646 1.00 93.94 720 GLY A C 1
ATOM 5739 O O . GLY A 1 720 ? -4.553 -11.322 8.290 1.00 93.94 720 GLY A O 1
ATOM 5740 N N . PHE A 1 721 ? -2.335 -11.338 7.920 1.00 95.88 721 PHE A N 1
ATOM 5741 C CA . PHE A 1 721 ? -1.996 -12.313 8.954 1.00 95.88 721 PHE A CA 1
ATOM 5742 C C . PHE A 1 721 ? -2.497 -11.927 10.348 1.00 95.88 721 PHE A C 1
ATOM 5744 O O . PHE A 1 721 ? -3.152 -12.729 11.006 1.00 95.88 721 PHE A O 1
ATOM 5751 N N . GLN A 1 722 ? -2.285 -10.679 10.772 1.00 96.00 722 GLN A N 1
ATOM 5752 C CA . GLN A 1 722 ? -2.792 -10.185 12.055 1.00 96.00 722 GLN A CA 1
ATOM 5753 C C . GLN A 1 722 ? -4.314 -10.358 12.184 1.00 96.00 722 GLN A C 1
ATOM 5755 O O . GLN A 1 722 ? -4.816 -10.687 13.258 1.00 96.00 722 GLN A O 1
ATOM 5760 N N . ILE A 1 723 ? -5.069 -10.144 11.102 1.00 96.31 723 ILE A N 1
ATOM 5761 C CA . ILE A 1 723 ? -6.525 -10.333 11.096 1.00 96.31 723 ILE A CA 1
ATOM 5762 C C . ILE A 1 723 ? -6.884 -11.815 11.265 1.00 96.31 723 ILE A C 1
ATOM 5764 O O . ILE A 1 723 ? -7.799 -12.126 12.028 1.00 96.31 723 ILE A O 1
ATOM 5768 N N . ILE A 1 724 ? -6.157 -12.721 10.603 1.00 96.88 724 ILE A N 1
ATOM 5769 C CA . ILE A 1 724 ? -6.350 -14.169 10.763 1.00 96.88 724 ILE A CA 1
ATOM 5770 C C . ILE A 1 724 ? -6.046 -14.595 12.207 1.00 96.88 724 ILE A C 1
ATOM 5772 O O . ILE A 1 724 ? -6.852 -15.314 12.794 1.00 96.88 724 ILE A O 1
ATOM 5776 N N . CYS A 1 725 ? -4.971 -14.082 12.821 1.00 96.50 725 CYS A N 1
ATOM 5777 C CA . CYS A 1 725 ? -4.660 -14.330 14.234 1.00 96.50 725 CYS A CA 1
ATOM 5778 C C . CYS A 1 725 ? -5.813 -13.918 15.157 1.00 96.50 725 CYS A C 1
ATOM 5780 O O . CYS A 1 725 ? -6.195 -14.684 16.033 1.00 96.50 725 CYS A O 1
ATOM 5782 N N . HIS A 1 726 ? -6.421 -12.746 14.943 1.00 95.38 726 HIS A N 1
ATOM 5783 C CA . HIS A 1 726 ? -7.589 -12.325 15.727 1.00 95.38 726 HIS A CA 1
ATOM 5784 C C . HIS A 1 726 ? -8.809 -13.235 15.519 1.00 95.38 726 HIS A C 1
ATOM 5786 O O . HIS A 1 726 ? -9.566 -13.473 16.460 1.00 95.38 726 HIS A O 1
ATOM 5792 N N . GLY A 1 727 ? -9.007 -13.742 14.299 1.00 95.00 727 GLY A N 1
ATOM 5793 C CA . GLY A 1 727 ? -10.056 -14.716 14.000 1.00 95.00 727 GLY A CA 1
ATOM 5794 C C . GLY A 1 727 ? -9.856 -16.031 14.753 1.00 95.00 727 GLY A C 1
ATOM 5795 O O . GLY A 1 727 ? -10.810 -16.546 15.333 1.00 95.00 727 GLY A O 1
ATOM 5796 N N . LEU A 1 728 ? -8.618 -16.529 14.799 1.00 95.19 728 LEU A N 1
ATOM 5797 C CA . LEU A 1 728 ? -8.272 -17.744 15.534 1.00 95.19 728 LEU A CA 1
ATOM 5798 C C . LEU A 1 728 ? -8.358 -17.534 17.046 1.00 95.19 728 LEU A C 1
ATOM 5800 O O . LEU A 1 728 ? -8.959 -18.351 17.728 1.00 95.19 728 LEU A O 1
ATOM 5804 N N . GLU A 1 729 ? -7.835 -16.418 17.565 1.00 94.06 729 GLU A N 1
ATOM 5805 C CA . GLU A 1 729 ? -7.953 -16.037 18.980 1.00 94.06 729 GLU A CA 1
ATOM 5806 C C . GLU A 1 729 ? -9.415 -16.111 19.438 1.00 94.06 729 GLU A C 1
ATOM 5808 O O . GLU A 1 729 ? -9.724 -16.719 20.460 1.00 94.06 729 GLU A O 1
ATOM 5813 N N . LYS A 1 730 ? -10.326 -15.535 18.645 1.00 92.75 730 LYS A N 1
ATOM 5814 C CA . LYS A 1 730 ? -11.765 -15.561 18.914 1.00 92.75 730 LYS A CA 1
ATOM 5815 C C . LYS A 1 730 ? -12.313 -16.991 18.986 1.00 92.75 730 LYS A C 1
ATOM 5817 O O . LYS A 1 730 ? -13.044 -17.312 19.915 1.00 92.75 730 LYS A O 1
ATOM 5822 N N . ALA A 1 731 ? -11.950 -17.842 18.030 1.00 93.56 731 ALA A N 1
ATOM 5823 C CA . ALA A 1 731 ? -12.423 -19.222 17.977 1.00 93.56 731 ALA A CA 1
ATOM 5824 C C . ALA A 1 731 ? -11.845 -20.103 19.089 1.00 93.56 731 ALA A C 1
ATOM 5826 O O . ALA A 1 731 ? -12.562 -20.926 19.647 1.00 93.56 731 ALA A O 1
ATOM 5827 N N . VAL A 1 732 ? -10.570 -19.919 19.443 1.00 92.62 732 VAL A N 1
ATOM 5828 C CA . VAL A 1 732 ? -9.931 -20.645 20.549 1.00 92.62 732 VAL A CA 1
ATOM 5829 C C . VAL A 1 732 ? -10.597 -20.280 21.871 1.00 92.62 732 VAL A C 1
ATOM 5831 O O . VAL A 1 732 ? -10.937 -21.183 22.628 1.00 92.62 732 VAL A O 1
ATOM 5834 N N . LEU A 1 733 ? -10.871 -18.992 22.108 1.00 91.38 733 LEU A N 1
ATOM 5835 C CA . LEU A 1 733 ? -11.596 -18.554 23.302 1.00 91.38 733 LEU A CA 1
ATOM 5836 C C . LEU A 1 733 ? -12.997 -19.175 23.377 1.00 91.38 733 LEU A C 1
ATOM 5838 O O . LEU A 1 733 ? -13.344 -19.745 24.403 1.00 91.38 733 LEU A O 1
ATOM 5842 N N . ALA A 1 734 ? -13.757 -19.156 22.278 1.00 90.94 734 ALA A N 1
ATOM 5843 C CA . ALA A 1 734 ? -15.066 -19.809 22.218 1.00 90.94 734 ALA A CA 1
ATOM 5844 C C . ALA A 1 734 ? -14.986 -21.338 22.403 1.00 90.94 734 ALA A C 1
ATOM 5846 O O . ALA A 1 734 ? -15.939 -21.965 22.857 1.00 90.94 734 ALA A O 1
ATOM 5847 N N . SER A 1 735 ? -13.846 -21.955 22.072 1.00 91.31 735 SER A N 1
ATOM 5848 C CA . SER A 1 735 ? -13.662 -23.404 22.194 1.00 91.31 735 SER A CA 1
ATOM 5849 C C . SER A 1 735 ? -13.588 -23.907 23.640 1.00 91.31 735 SER A C 1
ATOM 5851 O O . SER A 1 735 ? -13.731 -25.109 23.858 1.00 91.31 735 SER A O 1
ATOM 5853 N N . PHE A 1 736 ? -13.349 -23.019 24.612 1.00 89.00 736 PHE A N 1
ATOM 5854 C CA . PHE A 1 736 ? -13.356 -23.372 26.034 1.00 89.00 736 PHE A CA 1
ATOM 5855 C C . PHE A 1 736 ? -14.774 -23.583 26.582 1.00 89.00 736 PHE A C 1
ATOM 5857 O O . PHE A 1 736 ? -14.935 -24.302 27.563 1.00 89.00 736 PHE A O 1
ATOM 5864 N N . ASP A 1 737 ? -15.788 -23.036 25.903 1.00 89.44 737 ASP A N 1
ATOM 5865 C CA . ASP A 1 737 ? -17.191 -23.064 26.330 1.00 89.44 737 ASP A CA 1
ATOM 5866 C C . ASP A 1 737 ? -18.041 -24.111 25.573 1.00 89.44 737 ASP A C 1
ATOM 5868 O O . ASP A 1 737 ? -19.265 -24.134 25.702 1.00 89.44 737 ASP A O 1
ATOM 5872 N N . VAL A 1 738 ? -17.420 -24.983 24.766 1.00 90.06 738 VAL A N 1
ATOM 5873 C CA . VAL A 1 738 ? -18.100 -26.047 23.993 1.00 90.06 738 VAL A CA 1
ATOM 5874 C C . VAL A 1 738 ? -17.595 -27.441 24.360 1.00 90.06 738 VAL A C 1
ATOM 5876 O O . VAL A 1 738 ? -16.553 -27.611 24.996 1.00 90.06 738 VAL A O 1
ATOM 5879 N N . THR A 1 739 ? -18.306 -28.481 23.916 1.00 90.81 739 THR A N 1
ATOM 5880 C CA . THR A 1 739 ? -17.879 -29.866 24.151 1.00 90.81 739 THR A CA 1
ATOM 5881 C C . THR A 1 739 ? -16.617 -30.226 23.356 1.00 90.81 739 THR A C 1
ATOM 5883 O O . THR A 1 739 ? -16.354 -29.693 22.275 1.00 90.81 739 THR A O 1
ATOM 5886 N N . LEU A 1 740 ? -15.845 -31.206 23.842 1.00 87.19 740 LEU A N 1
ATOM 5887 C CA . LEU A 1 740 ? -14.643 -31.684 23.145 1.00 87.19 740 LEU A CA 1
ATOM 5888 C C . LEU A 1 740 ? -14.949 -32.183 21.721 1.00 87.19 740 LEU A C 1
ATOM 5890 O O . LEU A 1 740 ? -14.165 -31.937 20.808 1.00 87.19 740 LEU A O 1
ATOM 5894 N N . ALA A 1 741 ? -16.090 -32.847 21.515 1.00 86.12 741 ALA A N 1
ATOM 5895 C CA . ALA A 1 741 ? -16.506 -33.322 20.196 1.00 86.12 741 ALA A CA 1
ATOM 5896 C C . ALA A 1 741 ? -16.766 -32.158 19.223 1.00 86.12 741 ALA A C 1
ATOM 5898 O O . ALA A 1 741 ? -16.317 -32.206 18.078 1.00 86.12 741 ALA A O 1
ATOM 5899 N N . GLU A 1 742 ? -17.429 -31.095 19.686 1.00 84.62 742 GLU A N 1
ATOM 5900 C CA . GLU A 1 742 ? -17.669 -29.881 18.896 1.00 84.62 742 GLU A CA 1
ATOM 5901 C C . GLU A 1 742 ? -16.366 -29.136 18.599 1.00 84.62 742 GLU A C 1
ATOM 5903 O O . GLU A 1 742 ? -16.154 -28.716 17.464 1.00 84.62 742 GLU A O 1
ATOM 5908 N N . LYS A 1 743 ? -15.453 -29.041 19.575 1.00 85.25 743 LYS A N 1
ATOM 5909 C CA . LYS A 1 743 ? -14.109 -28.480 19.378 1.00 85.25 743 LYS A CA 1
ATOM 5910 C C . LYS A 1 743 ? -13.332 -29.251 18.310 1.00 85.25 743 LYS A C 1
ATOM 5912 O O . LYS A 1 743 ? -12.794 -28.646 17.384 1.00 85.25 743 LYS A O 1
ATOM 5917 N N . VAL A 1 744 ? -13.293 -30.582 18.404 1.00 85.50 744 VAL A N 1
ATOM 5918 C CA . VAL A 1 744 ? -12.612 -31.436 17.418 1.00 85.50 744 VAL A CA 1
ATOM 5919 C C . VAL A 1 744 ? -13.246 -31.270 16.040 1.00 85.50 744 VAL A C 1
ATOM 5921 O O . VAL A 1 744 ? -12.526 -31.065 15.068 1.00 85.50 744 VAL A O 1
ATOM 5924 N N . ALA A 1 745 ? -14.577 -31.280 15.942 1.00 84.69 745 ALA A N 1
ATOM 5925 C CA . ALA A 1 745 ? -15.276 -31.074 14.676 1.00 84.69 745 ALA A CA 1
ATOM 5926 C C . ALA A 1 745 ? -14.999 -29.687 14.072 1.00 84.69 745 ALA A C 1
ATOM 5928 O O . ALA A 1 745 ? -14.777 -29.575 12.865 1.00 84.69 745 ALA A O 1
ATOM 5929 N N . ALA A 1 746 ? -14.957 -28.639 14.902 1.00 81.25 746 ALA A N 1
ATOM 5930 C CA . ALA A 1 746 ? -14.718 -27.270 14.460 1.00 81.25 746 ALA A CA 1
ATOM 5931 C C . ALA A 1 746 ? -13.352 -27.106 13.777 1.00 81.25 746 ALA A C 1
ATOM 5933 O O . ALA A 1 746 ? -13.266 -26.440 12.742 1.00 81.25 746 ALA A O 1
ATOM 5934 N N . PHE A 1 747 ? -12.315 -27.755 14.320 1.00 88.00 747 PHE A N 1
ATOM 5935 C CA . PHE A 1 747 ? -10.935 -27.660 13.835 1.00 88.00 747 PHE A CA 1
ATOM 5936 C C . PHE A 1 747 ? -10.490 -28.822 12.929 1.00 88.00 747 PHE A C 1
ATOM 5938 O O . PHE A 1 747 ? -9.417 -28.735 12.338 1.00 88.00 747 PHE A O 1
ATOM 5945 N N . ALA A 1 748 ? -11.294 -29.880 12.756 1.00 82.06 748 ALA A N 1
ATOM 5946 C CA . ALA A 1 748 ? -10.929 -31.053 11.949 1.00 82.06 748 ALA A CA 1
ATOM 5947 C C . ALA A 1 748 ? -10.652 -30.711 10.478 1.00 82.06 748 ALA A C 1
ATOM 5949 O O . ALA A 1 748 ? -9.685 -31.196 9.895 1.00 82.06 748 ALA A O 1
ATOM 5950 N N . GLN A 1 749 ? -11.500 -29.874 9.873 1.00 72.06 749 GLN A N 1
ATOM 5951 C CA . GLN A 1 749 ? -11.341 -29.453 8.477 1.00 72.06 749 GLN A CA 1
ATOM 5952 C C . GLN A 1 749 ? -10.430 -28.222 8.330 1.00 72.06 749 GLN A C 1
ATOM 5954 O O . GLN A 1 749 ? -9.868 -27.995 7.259 1.00 72.06 749 GLN A O 1
ATOM 5959 N N . TYR A 1 750 ? -10.282 -27.435 9.399 1.00 79.12 750 TYR A N 1
ATOM 5960 C CA . TYR A 1 750 ? -9.616 -26.133 9.390 1.00 79.12 750 TYR A CA 1
ATOM 5961 C C . TYR A 1 750 ? -8.727 -25.983 10.634 1.00 79.12 750 TYR A C 1
ATOM 5963 O O . TYR A 1 750 ? -9.149 -25.377 11.626 1.00 79.12 750 TYR A O 1
ATOM 5971 N N . PRO A 1 751 ? -7.514 -26.567 10.606 1.00 81.50 751 PRO A N 1
ATOM 5972 C CA . PRO A 1 751 ? -6.687 -26.704 11.792 1.00 81.50 751 PRO A CA 1
ATOM 5973 C C . PRO A 1 751 ? -6.123 -25.363 12.264 1.00 81.50 751 PRO A C 1
ATOM 5975 O O . PRO A 1 751 ? -5.906 -24.429 11.493 1.00 81.50 751 PRO A O 1
ATOM 5978 N N . VAL A 1 752 ? -5.818 -25.304 13.557 1.00 85.50 752 VAL A N 1
ATOM 5979 C CA . VAL A 1 752 ? -5.131 -24.179 14.213 1.00 85.50 752 VAL A CA 1
ATOM 5980 C C . VAL A 1 752 ? -3.753 -23.910 13.577 1.00 85.50 752 VAL A C 1
ATOM 5982 O O . VAL A 1 752 ? -3.303 -22.765 13.525 1.00 85.50 752 VAL A O 1
ATOM 5985 N N . THR A 1 753 ? -3.121 -24.947 13.011 1.00 88.69 753 THR A N 1
ATOM 5986 C CA . THR A 1 753 ? -1.797 -24.889 12.367 1.00 88.69 753 THR A CA 1
ATOM 5987 C C . THR A 1 753 ? -1.736 -23.958 11.160 1.00 88.69 753 THR A C 1
ATOM 5989 O O . THR A 1 753 ? -0.647 -23.522 10.807 1.00 88.69 753 THR A O 1
ATOM 5992 N N . VAL A 1 754 ? -2.880 -23.575 10.573 1.00 91.19 754 VAL A N 1
ATOM 5993 C CA . VAL A 1 754 ? -2.932 -22.623 9.450 1.00 91.19 754 VAL A CA 1
ATOM 5994 C C . VAL A 1 754 ? -2.171 -21.335 9.775 1.00 91.19 754 VAL A C 1
ATOM 5996 O O . VAL A 1 754 ? -1.451 -20.822 8.927 1.00 91.19 754 VAL A O 1
ATOM 5999 N N . VAL A 1 755 ? -2.277 -20.812 11.002 1.00 92.75 755 VAL A N 1
ATOM 6000 C CA . VAL A 1 755 ? -1.558 -19.584 11.387 1.00 92.75 755 VAL A CA 1
ATOM 6001 C C . VAL A 1 755 ? -0.050 -19.822 11.496 1.00 92.75 755 VAL A C 1
ATOM 6003 O O . VAL A 1 755 ? 0.723 -18.957 11.094 1.00 92.75 755 VAL A O 1
ATOM 6006 N N . VAL A 1 756 ? 0.380 -20.993 11.970 1.00 92.31 756 VAL A N 1
ATOM 6007 C CA . VAL A 1 756 ? 1.805 -21.358 12.018 1.00 92.31 756 VAL A CA 1
ATOM 6008 C C . VAL A 1 756 ? 2.371 -21.461 10.599 1.00 92.31 756 VAL A C 1
ATOM 6010 O O . VAL A 1 756 ? 3.393 -20.843 10.302 1.00 92.31 756 VAL A O 1
ATOM 6013 N N . ASP A 1 757 ? 1.665 -22.146 9.698 1.00 91.69 757 ASP A N 1
ATOM 6014 C CA . ASP A 1 757 ? 2.068 -22.301 8.296 1.00 91.69 757 ASP A CA 1
ATOM 6015 C C . ASP A 1 757 ? 2.166 -20.947 7.578 1.00 91.69 757 ASP A C 1
ATOM 6017 O O . ASP A 1 757 ? 3.124 -20.689 6.847 1.00 91.69 757 ASP A O 1
ATOM 6021 N N . GLU A 1 758 ? 1.194 -20.054 7.791 1.00 92.88 758 GLU A N 1
ATOM 6022 C CA . GLU A 1 758 ? 1.209 -18.709 7.210 1.00 92.88 758 GLU A CA 1
ATOM 6023 C C . GLU A 1 758 ? 2.320 -17.831 7.797 1.00 92.88 758 GLU A C 1
ATOM 6025 O O . GLU A 1 758 ? 2.961 -17.083 7.054 1.00 92.88 758 GLU A O 1
ATOM 6030 N N . PHE A 1 759 ? 2.608 -17.942 9.099 1.00 93.12 759 PHE A N 1
ATOM 6031 C CA . PHE A 1 759 ? 3.740 -17.236 9.697 1.00 93.12 759 PHE A CA 1
ATOM 6032 C C . PHE A 1 759 ? 5.058 -17.685 9.069 1.00 93.12 759 PHE A C 1
ATOM 6034 O O . PHE A 1 759 ? 5.818 -16.832 8.617 1.00 93.12 759 PHE A O 1
ATOM 6041 N N . MET A 1 760 ? 5.285 -18.999 8.959 1.00 90.44 760 MET A N 1
ATOM 6042 C CA . MET A 1 760 ? 6.511 -19.568 8.389 1.00 90.44 760 MET A CA 1
ATOM 6043 C C . MET A 1 760 ? 6.776 -19.087 6.959 1.00 90.44 760 MET A C 1
ATOM 6045 O O . MET A 1 760 ? 7.915 -18.767 6.619 1.00 90.44 760 MET A O 1
ATOM 6049 N N . LYS A 1 761 ? 5.727 -18.971 6.133 1.00 88.19 761 LYS A N 1
ATOM 6050 C CA . LYS A 1 761 ? 5.834 -18.421 4.770 1.00 88.19 761 LYS A CA 1
ATOM 6051 C C . LYS A 1 761 ? 6.290 -16.960 4.771 1.00 88.19 761 LYS A C 1
ATOM 6053 O O . LYS A 1 761 ? 7.148 -16.589 3.978 1.00 88.19 761 LYS A O 1
ATOM 6058 N N . MET A 1 762 ? 5.739 -16.118 5.649 1.00 88.31 762 MET A N 1
ATOM 6059 C CA . MET A 1 762 ? 6.098 -14.690 5.689 1.00 88.31 762 MET A CA 1
ATOM 6060 C C . MET A 1 762 ? 7.412 -14.410 6.424 1.00 88.31 762 MET A C 1
ATOM 6062 O O . MET A 1 762 ? 8.066 -13.403 6.144 1.00 88.31 762 MET A O 1
ATOM 6066 N N . SER A 1 763 ? 7.774 -15.252 7.394 1.00 88.06 763 SER A N 1
ATOM 6067 C CA . SER A 1 763 ? 8.997 -15.131 8.189 1.00 88.06 763 SER A CA 1
ATOM 6068 C C . SER A 1 763 ? 10.212 -15.753 7.504 1.00 88.06 763 SER A C 1
ATOM 6070 O O . SER A 1 763 ? 11.307 -15.696 8.070 1.00 88.06 763 SER A O 1
ATOM 6072 N N . GLU A 1 764 ? 10.033 -16.343 6.314 1.00 80.50 764 GLU A N 1
ATOM 6073 C CA . GLU A 1 764 ? 11.121 -16.855 5.489 1.00 80.50 764 GLU A CA 1
ATOM 6074 C C . GLU A 1 764 ? 12.135 -15.729 5.246 1.00 80.50 764 GLU A C 1
ATOM 6076 O O . GLU A 1 764 ? 11.856 -14.702 4.620 1.00 80.50 764 GLU A O 1
ATOM 6081 N N . ALA A 1 765 ? 13.328 -15.926 5.788 1.00 69.19 765 ALA A N 1
ATOM 6082 C CA . ALA A 1 765 ? 14.482 -15.081 5.577 1.00 69.19 765 ALA A CA 1
ATOM 6083 C C . ALA A 1 765 ? 15.565 -15.993 5.010 1.00 69.19 765 ALA A C 1
ATOM 6085 O O . ALA A 1 765 ? 16.009 -16.924 5.675 1.00 69.19 765 ALA A O 1
ATOM 6086 N N . GLU A 1 766 ? 15.958 -15.762 3.760 1.00 63.16 766 GLU A N 1
ATOM 6087 C CA . GLU A 1 766 ? 17.178 -16.384 3.244 1.00 63.16 766 GLU A CA 1
ATOM 6088 C C . GLU A 1 766 ? 18.237 -15.292 3.211 1.00 63.16 766 GLU A C 1
ATOM 6090 O O . GLU A 1 766 ? 18.066 -14.283 2.507 1.00 63.16 766 GLU A O 1
ATOM 6095 N N . GLU A 1 767 ? 19.323 -15.511 3.944 1.00 56.38 767 GLU A N 1
ATOM 6096 C CA . GLU A 1 767 ? 20.552 -14.752 3.782 1.00 56.38 767 GLU A CA 1
ATOM 6097 C C . GLU A 1 767 ? 21.127 -15.104 2.411 1.00 56.38 767 GLU A C 1
ATOM 6099 O O . GLU A 1 767 ? 21.531 -16.234 2.144 1.00 56.38 767 GLU A O 1
ATOM 6104 N N . MET A 1 768 ? 21.081 -14.144 1.492 1.00 60.66 768 MET A N 1
ATOM 6105 C CA . MET A 1 768 ? 21.886 -14.219 0.283 1.00 60.66 768 MET A CA 1
ATOM 6106 C C . MET A 1 768 ? 23.127 -13.377 0.515 1.00 60.66 768 MET A C 1
ATOM 6108 O O . MET A 1 768 ? 23.013 -12.168 0.740 1.00 60.66 768 MET A O 1
ATOM 6112 N N . ASP A 1 769 ? 24.285 -14.032 0.445 1.00 53.94 769 ASP A N 1
ATOM 6113 C CA . ASP A 1 769 ? 25.591 -13.395 0.561 1.00 53.94 769 ASP A CA 1
ATOM 6114 C C . ASP A 1 769 ? 25.725 -12.201 -0.409 1.00 53.94 769 ASP A C 1
ATOM 6116 O O . ASP A 1 769 ? 25.075 -12.164 -1.469 1.00 53.94 769 ASP A O 1
ATOM 6120 N N . PRO A 1 770 ? 26.557 -11.193 -0.076 1.00 55.16 770 PRO A N 1
ATOM 6121 C CA . PRO A 1 770 ? 26.916 -10.134 -1.014 1.00 55.16 770 PRO A CA 1
ATOM 6122 C C . PRO A 1 770 ? 27.296 -10.740 -2.381 1.00 55.16 770 PRO A C 1
ATOM 6124 O O . PRO A 1 770 ? 28.002 -11.746 -2.426 1.00 55.16 770 PRO A O 1
ATOM 6127 N N . PRO A 1 771 ? 26.818 -10.169 -3.508 1.00 59.12 771 PRO A N 1
ATOM 6128 C CA . PRO A 1 771 ? 26.731 -8.725 -3.738 1.00 59.12 771 PRO A CA 1
ATOM 6129 C C . PRO A 1 771 ? 25.317 -8.124 -3.788 1.00 59.12 771 PRO A C 1
ATOM 6131 O O . PRO A 1 771 ? 25.169 -6.949 -4.129 1.00 59.12 771 PRO A O 1
ATOM 6134 N N . TYR A 1 772 ? 24.268 -8.895 -3.496 1.00 67.38 772 TYR A N 1
ATOM 6135 C CA . TYR A 1 772 ? 22.921 -8.540 -3.946 1.00 67.38 772 TYR A CA 1
ATOM 6136 C C . TYR A 1 772 ? 22.233 -7.411 -3.174 1.00 67.38 772 TYR A C 1
ATOM 6138 O O . TYR A 1 772 ? 21.255 -6.896 -3.694 1.00 67.38 772 TYR A O 1
ATOM 6146 N N . ARG A 1 773 ? 22.696 -7.004 -1.977 1.00 74.56 773 ARG A N 1
ATOM 6147 C CA . ARG A 1 773 ? 22.091 -5.939 -1.128 1.00 74.56 773 ARG A CA 1
ATOM 6148 C C . ARG A 1 773 ? 20.555 -6.044 -1.010 1.00 74.56 773 ARG A C 1
ATOM 6150 O O . ARG A 1 773 ? 19.837 -5.046 -1.137 1.00 74.56 773 ARG A O 1
ATOM 6157 N N . ILE A 1 774 ? 20.037 -7.262 -0.865 1.00 80.19 774 ILE A N 1
ATOM 6158 C CA . ILE A 1 774 ? 18.597 -7.556 -0.789 1.00 80.19 774 ILE A CA 1
ATOM 6159 C C . ILE A 1 774 ? 18.107 -7.326 0.651 1.00 80.19 774 ILE A C 1
ATOM 6161 O O . ILE A 1 774 ? 18.857 -7.608 1.584 1.00 80.19 774 ILE A O 1
ATOM 6165 N N . PRO A 1 775 ? 16.878 -6.814 0.869 1.00 81.06 775 PRO A N 1
ATOM 6166 C CA . PRO A 1 775 ? 16.310 -6.734 2.214 1.00 81.06 775 PRO A CA 1
ATOM 6167 C C . PRO A 1 775 ? 16.276 -8.113 2.896 1.00 81.06 775 PRO A C 1
ATOM 6169 O O . PRO A 1 775 ? 15.808 -9.074 2.288 1.00 81.06 775 PRO A O 1
ATOM 6172 N N . LYS A 1 776 ? 16.735 -8.196 4.156 1.00 80.56 776 LYS A N 1
ATOM 6173 C CA . LYS A 1 776 ? 16.808 -9.457 4.927 1.00 80.56 776 LYS A CA 1
ATOM 6174 C C . LYS A 1 776 ? 15.436 -10.139 5.069 1.00 80.56 776 LYS A C 1
ATOM 6176 O O . LYS A 1 776 ? 15.331 -11.351 4.931 1.00 80.56 776 LYS A O 1
ATOM 6181 N N . LEU A 1 777 ? 14.384 -9.350 5.306 1.00 85.44 777 LEU A N 1
ATOM 6182 C CA . LEU A 1 777 ? 13.011 -9.834 5.470 1.00 85.44 777 LEU A CA 1
ATOM 6183 C C . LEU A 1 777 ? 12.172 -9.606 4.203 1.00 85.44 777 LEU A C 1
ATOM 6185 O O . LEU A 1 777 ? 12.202 -8.524 3.602 1.00 85.44 777 LEU A O 1
ATOM 6189 N N . LEU A 1 778 ? 11.359 -10.602 3.840 1.00 85.31 778 LEU A N 1
ATOM 6190 C CA . LEU A 1 778 ? 10.391 -10.498 2.740 1.00 85.31 778 LEU A CA 1
ATOM 6191 C C . LEU A 1 778 ? 9.232 -9.551 3.084 1.00 85.31 778 LEU A C 1
ATOM 6193 O O . LEU A 1 778 ? 8.702 -8.865 2.211 1.00 85.31 778 LEU A O 1
ATOM 6197 N N . HIS A 1 779 ? 8.883 -9.444 4.366 1.00 86.94 779 HIS A N 1
ATOM 6198 C CA . HIS A 1 779 ? 7.792 -8.602 4.841 1.00 86.94 779 HIS A CA 1
ATOM 6199 C C . HIS A 1 779 ? 8.219 -7.720 6.020 1.00 86.94 779 HIS A C 1
ATOM 6201 O O . HIS A 1 779 ? 9.057 -8.095 6.838 1.00 86.94 779 HIS A O 1
ATOM 6207 N N . SER A 1 780 ? 7.616 -6.534 6.130 1.00 87.19 780 SER A N 1
ATOM 6208 C CA . SER A 1 780 ? 7.825 -5.623 7.261 1.00 87.19 780 SER A CA 1
ATOM 6209 C C . SER A 1 780 ? 6.996 -6.070 8.472 1.00 87.19 780 SER A C 1
ATOM 6211 O O . SER A 1 780 ? 5.929 -5.520 8.741 1.00 87.19 780 SER A O 1
ATOM 6213 N N . ILE A 1 781 ? 7.463 -7.098 9.183 1.00 91.25 781 ILE A N 1
ATOM 6214 C CA . ILE A 1 781 ? 6.782 -7.658 10.358 1.00 91.25 781 ILE A CA 1
ATOM 6215 C C . ILE A 1 781 ? 7.048 -6.768 11.587 1.00 91.25 781 ILE A C 1
ATOM 6217 O O . ILE A 1 781 ? 8.116 -6.812 12.186 1.00 91.25 781 ILE A O 1
ATOM 6221 N N . GLY A 1 782 ? 6.073 -5.925 11.937 1.00 90.94 782 GLY A N 1
ATOM 6222 C CA . GLY A 1 782 ? 6.070 -5.094 13.153 1.00 90.94 782 GLY A CA 1
ATOM 6223 C C . GLY A 1 782 ? 5.563 -5.798 14.423 1.00 90.94 782 GLY A C 1
ATOM 6224 O O . GLY A 1 782 ? 4.970 -6.880 14.356 1.00 90.94 782 GLY A O 1
ATOM 6225 N N . GLY A 1 783 ? 5.757 -5.155 15.580 1.00 93.25 783 GLY A N 1
ATOM 6226 C CA . GLY A 1 783 ? 5.391 -5.690 16.899 1.00 93.25 783 GLY A CA 1
ATOM 6227 C C . GLY A 1 783 ? 3.900 -5.988 17.076 1.00 93.25 783 GLY A C 1
ATOM 6228 O O . GLY A 1 783 ? 3.547 -6.921 17.785 1.00 93.25 783 GLY A O 1
ATOM 6229 N N . GLU A 1 784 ? 3.012 -5.275 16.386 1.00 91.56 784 GLU A N 1
ATOM 6230 C CA . GLU A 1 784 ? 1.567 -5.522 16.380 1.00 91.56 784 GLU A CA 1
ATOM 6231 C C . GLU A 1 784 ? 1.181 -6.875 15.764 1.00 91.56 784 GLU A C 1
ATOM 6233 O O . GLU A 1 784 ? 0.211 -7.500 16.198 1.00 91.56 784 GLU A O 1
ATOM 6238 N N . HIS A 1 785 ? 1.944 -7.341 14.774 1.00 94.62 785 HIS A N 1
ATOM 6239 C CA . HIS A 1 785 ? 1.718 -8.630 14.121 1.00 94.62 785 HIS A CA 1
ATOM 6240 C C . HIS A 1 785 ? 2.264 -9.762 14.994 1.00 94.62 785 HIS A C 1
ATOM 6242 O O . HIS A 1 785 ? 1.580 -10.757 15.229 1.00 94.62 785 HIS A O 1
ATOM 6248 N N . LEU A 1 786 ? 3.474 -9.566 15.533 1.00 96.62 786 LEU A N 1
ATOM 6249 C CA . LEU A 1 786 ? 4.128 -10.497 16.453 1.00 96.62 786 LEU A CA 1
ATOM 6250 C C . LEU A 1 786 ? 3.313 -10.685 17.734 1.00 96.62 786 LEU A C 1
ATOM 6252 O O . LEU A 1 786 ? 3.132 -11.805 18.199 1.00 96.62 786 LEU A O 1
ATOM 6256 N N . HIS A 1 787 ? 2.761 -9.599 18.275 1.00 95.94 787 HIS A N 1
ATOM 6257 C CA . HIS A 1 787 ? 1.932 -9.634 19.474 1.00 95.94 787 HIS A CA 1
ATOM 6258 C C . HIS A 1 787 ? 0.655 -10.448 19.254 1.00 95.94 787 HIS A C 1
ATOM 6260 O O . HIS A 1 787 ? 0.317 -11.287 20.086 1.00 95.94 787 HIS A O 1
ATOM 6266 N N . ALA A 1 788 ? -0.025 -10.253 18.119 1.00 95.56 788 ALA A N 1
ATOM 6267 C CA . ALA A 1 788 ? -1.195 -11.054 17.766 1.00 95.56 788 ALA A CA 1
ATOM 6268 C C . ALA A 1 788 ? -0.849 -12.546 17.628 1.00 95.56 788 ALA A C 1
ATOM 6270 O O . ALA A 1 788 ? -1.618 -13.390 18.082 1.00 95.56 788 ALA A O 1
ATOM 6271 N N . TYR A 1 789 ? 0.317 -12.870 17.061 1.00 97.25 789 TYR A N 1
ATOM 6272 C CA . TYR A 1 789 ? 0.774 -14.252 16.917 1.00 97.25 789 TYR A CA 1
ATOM 6273 C C . TYR A 1 789 ? 1.108 -14.913 18.260 1.00 97.25 789 TYR A C 1
ATOM 6275 O O . TYR A 1 789 ? 0.582 -15.984 18.548 1.00 97.25 789 TYR A O 1
ATOM 6283 N N . VAL A 1 790 ? 1.879 -14.246 19.131 1.00 97.19 790 VAL A N 1
ATOM 6284 C CA . VAL A 1 790 ? 2.198 -14.747 20.486 1.00 97.19 790 VAL A CA 1
ATOM 6285 C C . VAL A 1 790 ? 0.935 -15.044 21.286 1.00 97.19 790 VAL A C 1
ATOM 6287 O O . VAL A 1 790 ? 0.881 -16.046 21.990 1.00 97.19 790 VAL A O 1
ATOM 6290 N N . ARG A 1 791 ? -0.102 -14.206 21.171 1.00 95.19 791 ARG A N 1
ATOM 6291 C CA . ARG A 1 791 ? -1.375 -14.444 21.868 1.00 95.19 791 ARG A CA 1
ATOM 6292 C C . ARG A 1 791 ? -2.068 -15.714 21.405 1.00 95.19 791 ARG A C 1
ATOM 6294 O O . ARG A 1 791 ? -2.604 -16.431 22.239 1.00 95.19 791 ARG A O 1
ATOM 6301 N N . VAL A 1 792 ? -2.061 -15.981 20.103 1.00 95.06 792 VAL A N 1
ATOM 6302 C CA . VAL A 1 792 ? -2.620 -17.219 19.557 1.00 95.06 792 VAL A CA 1
ATOM 6303 C C . VAL A 1 792 ? -1.824 -18.420 20.052 1.00 95.06 792 VAL A C 1
ATOM 6305 O O . VAL A 1 792 ? -2.434 -19.332 20.593 1.00 95.06 792 VAL A O 1
ATOM 6308 N N . LEU A 1 793 ? -0.491 -18.393 19.929 1.00 96.06 793 LEU A N 1
ATOM 6309 C CA . LEU A 1 793 ? 0.384 -19.483 20.380 1.00 96.06 793 LEU A CA 1
ATOM 6310 C C . LEU A 1 793 ? 0.212 -19.775 21.875 1.00 96.06 793 LEU A C 1
ATOM 6312 O O . LEU A 1 793 ? 0.069 -20.926 22.269 1.00 96.06 793 LEU A O 1
ATOM 6316 N N . GLY A 1 794 ? 0.145 -18.728 22.699 1.00 94.19 794 GLY A N 1
ATOM 6317 C CA . GLY A 1 794 ? -0.075 -18.861 24.135 1.00 94.19 794 GLY A CA 1
ATOM 6318 C C . GLY A 1 794 ? -1.440 -19.451 24.488 1.00 94.19 794 GLY A C 1
ATOM 6319 O O . GLY A 1 794 ? -1.527 -20.286 25.379 1.00 94.19 794 GLY A O 1
ATOM 6320 N N . LEU A 1 795 ? -2.502 -19.071 23.767 1.00 92.38 795 LEU A N 1
ATOM 6321 C CA . LEU A 1 795 ? -3.855 -19.602 23.985 1.00 92.38 795 LEU A CA 1
ATOM 6322 C C . LEU A 1 795 ? -4.017 -21.073 23.590 1.00 92.38 795 LEU A C 1
ATOM 6324 O O . LEU A 1 795 ? -4.904 -21.743 24.113 1.00 92.38 795 LEU A O 1
ATOM 6328 N N . ILE A 1 796 ? -3.208 -21.557 22.649 1.00 92.12 796 ILE A N 1
ATOM 6329 C CA . ILE A 1 796 ? -3.203 -22.963 22.220 1.00 92.12 796 ILE A CA 1
ATOM 6330 C C . ILE A 1 796 ? -2.109 -23.778 22.921 1.00 92.12 796 ILE A C 1
ATOM 6332 O O . ILE A 1 796 ? -1.912 -24.935 22.565 1.00 92.12 796 ILE A O 1
ATOM 6336 N N . GLU A 1 797 ? -1.415 -23.168 23.890 1.00 93.12 797 GLU A N 1
ATOM 6337 C CA . GLU A 1 797 ? -0.324 -23.762 24.672 1.00 93.12 797 GLU A CA 1
ATOM 6338 C C . GLU A 1 797 ? 0.863 -24.254 23.814 1.00 93.12 797 GLU A C 1
ATOM 6340 O O . GLU A 1 797 ? 1.599 -25.164 24.195 1.00 93.12 797 GLU A O 1
ATOM 6345 N N . ASP A 1 798 ? 1.102 -23.622 22.658 1.00 94.81 798 ASP A N 1
ATOM 6346 C CA . ASP A 1 798 ? 2.261 -23.896 21.800 1.00 94.81 798 ASP A CA 1
ATOM 6347 C C . ASP A 1 798 ? 3.492 -23.102 22.269 1.00 94.81 798 ASP A C 1
ATOM 6349 O O . ASP A 1 798 ? 3.928 -22.119 21.656 1.00 94.81 798 ASP A O 1
ATOM 6353 N N . TYR A 1 799 ? 4.042 -23.513 23.413 1.00 96.00 799 TYR A N 1
ATOM 6354 C CA . TYR A 1 799 ? 5.216 -22.878 24.017 1.00 96.00 799 TYR A CA 1
ATOM 6355 C C . TYR A 1 799 ? 6.477 -23.024 23.152 1.00 96.00 799 TYR A C 1
ATOM 6357 O O . TYR A 1 799 ? 7.282 -22.094 23.075 1.00 96.00 799 TYR A O 1
ATOM 6365 N N . GLU A 1 800 ? 6.624 -24.146 22.443 1.00 95.12 800 GLU A N 1
ATOM 6366 C CA . GLU A 1 800 ? 7.708 -24.359 21.475 1.00 95.12 800 GLU A CA 1
ATOM 6367 C C . GLU A 1 800 ? 7.625 -23.352 20.321 1.00 95.12 800 GLU A C 1
ATOM 6369 O O . GLU A 1 800 ? 8.634 -22.749 19.947 1.00 95.12 800 GLU A O 1
ATOM 6374 N N . GLY A 1 801 ? 6.420 -23.084 19.808 1.00 94.75 801 GLY A N 1
ATOM 6375 C CA . GLY A 1 801 ? 6.170 -22.035 18.823 1.00 94.75 801 GLY A CA 1
ATOM 6376 C C . GLY A 1 801 ? 6.568 -20.642 19.323 1.00 94.75 801 GLY A C 1
ATOM 6377 O O . GLY A 1 801 ? 7.183 -19.871 18.578 1.00 94.75 801 GLY A O 1
ATOM 6378 N N . ILE A 1 802 ? 6.291 -20.316 20.595 1.00 97.06 802 ILE A N 1
ATOM 6379 C CA . ILE A 1 802 ? 6.724 -19.046 21.211 1.00 97.06 802 ILE A CA 1
ATOM 6380 C C . ILE A 1 802 ? 8.256 -18.970 21.263 1.00 97.06 802 ILE A C 1
ATOM 6382 O O . ILE A 1 802 ? 8.837 -17.940 20.911 1.00 97.06 802 ILE A O 1
ATOM 6386 N N . MET A 1 803 ? 8.924 -20.057 21.652 1.00 97.19 803 MET A N 1
ATOM 6387 C CA . MET A 1 803 ? 10.386 -20.115 21.713 1.00 97.19 803 MET A CA 1
ATOM 6388 C C . MET A 1 803 ? 11.035 -20.042 20.329 1.00 97.19 803 MET A C 1
ATOM 6390 O O . MET A 1 803 ? 12.042 -19.349 20.159 1.00 97.19 803 MET A O 1
ATOM 6394 N N . TYR A 1 804 ? 10.452 -20.699 19.324 1.00 95.31 804 TYR A N 1
ATOM 6395 C CA . TYR A 1 804 ? 10.873 -20.578 17.929 1.00 95.31 804 TYR A CA 1
ATOM 6396 C C . TYR A 1 804 ? 10.778 -19.127 17.455 1.00 95.31 804 TYR A C 1
ATOM 6398 O O . TYR A 1 804 ? 11.736 -18.589 16.893 1.00 95.31 804 TYR A O 1
ATOM 6406 N N . LEU A 1 805 ? 9.657 -18.462 17.747 1.00 96.19 805 LEU A N 1
ATOM 6407 C CA . LEU A 1 805 ? 9.467 -17.061 17.405 1.00 96.19 805 LEU A CA 1
ATOM 6408 C C . LEU A 1 805 ? 10.500 -16.160 18.089 1.00 96.19 805 LEU A C 1
ATOM 6410 O O . LEU A 1 805 ? 11.084 -15.300 17.434 1.00 96.19 805 LEU A O 1
ATOM 6414 N N . LEU A 1 806 ? 10.754 -16.355 19.384 1.00 96.56 806 LEU A N 1
ATOM 6415 C CA . LEU A 1 806 ? 11.733 -15.561 20.127 1.00 96.56 806 LEU A CA 1
ATOM 6416 C C . LEU A 1 806 ? 13.154 -15.738 19.565 1.00 96.56 806 LEU A C 1
ATOM 6418 O O . LEU A 1 806 ? 13.882 -14.758 19.391 1.00 96.56 806 LEU A O 1
ATOM 6422 N N . LYS A 1 807 ? 13.534 -16.970 19.204 1.00 95.44 807 LYS A N 1
ATOM 6423 C CA . LYS A 1 807 ? 14.804 -17.263 18.519 1.00 95.44 807 LYS A CA 1
ATOM 6424 C C . LYS A 1 807 ? 14.875 -16.556 17.164 1.00 95.44 807 LYS A C 1
ATOM 6426 O O . LYS A 1 807 ? 15.877 -15.905 16.876 1.00 95.44 807 LYS A O 1
ATOM 6431 N N . TRP A 1 808 ? 13.803 -16.601 16.373 1.00 94.31 808 TRP A N 1
ATOM 6432 C CA . TRP A 1 808 ? 13.718 -15.877 15.102 1.00 94.31 808 TRP A CA 1
ATOM 6433 C C . TRP A 1 808 ? 13.835 -14.356 15.288 1.00 94.31 808 TRP A C 1
ATOM 6435 O O . TRP A 1 808 ? 14.576 -13.706 14.545 1.00 94.31 808 TRP A O 1
ATOM 6445 N N . MET A 1 809 ? 13.169 -13.786 16.300 1.00 95.19 809 MET A N 1
ATOM 6446 C CA . MET A 1 809 ? 13.254 -12.358 16.630 1.00 95.19 809 MET A CA 1
ATOM 6447 C C . MET A 1 809 ? 14.677 -11.954 17.015 1.00 95.19 809 MET A C 1
ATOM 6449 O O . MET A 1 809 ? 15.135 -10.891 16.602 1.00 95.19 809 MET A O 1
ATOM 6453 N N . ARG A 1 810 ? 15.395 -12.803 17.760 1.00 94.88 810 ARG A N 1
ATOM 6454 C CA . ARG A 1 810 ? 16.798 -12.573 18.131 1.00 94.88 810 ARG A CA 1
ATOM 6455 C C . ARG A 1 810 ? 17.703 -12.553 16.903 1.00 94.88 810 ARG A C 1
ATOM 6457 O O . ARG A 1 810 ? 18.508 -11.634 16.764 1.00 94.88 810 ARG A O 1
ATOM 6464 N N . THR A 1 811 ? 17.540 -13.508 15.989 1.00 92.12 811 THR A N 1
ATOM 6465 C CA . THR A 1 811 ? 18.304 -13.550 14.731 1.00 92.12 811 THR A CA 1
ATOM 6466 C C . THR A 1 811 ? 18.089 -12.289 13.885 1.00 92.12 811 THR A C 1
ATOM 6468 O O . THR A 1 811 ? 19.030 -11.783 13.283 1.00 92.12 811 THR A O 1
ATOM 6471 N N . HIS A 1 812 ? 16.877 -11.724 13.887 1.00 91.25 812 HIS A N 1
ATOM 6472 C CA . HIS A 1 812 ? 16.499 -10.597 13.023 1.00 91.25 812 HIS A CA 1
ATOM 6473 C C . HIS A 1 812 ? 16.313 -9.257 13.759 1.00 91.25 812 HIS A C 1
ATOM 6475 O O . HIS A 1 812 ? 15.673 -8.347 13.223 1.00 91.25 812 HIS A O 1
ATOM 6481 N N . HIS A 1 813 ? 16.862 -9.106 14.968 1.00 91.88 813 HIS A N 1
ATOM 6482 C CA . HIS A 1 813 ? 16.573 -7.970 15.853 1.00 91.88 813 HIS A CA 1
ATOM 6483 C C . HIS A 1 813 ? 16.879 -6.596 15.226 1.00 91.88 813 HIS A C 1
ATOM 6485 O O . HIS A 1 813 ? 16.075 -5.679 15.379 1.00 91.88 813 HIS A O 1
ATOM 6491 N N . GLU A 1 814 ? 17.965 -6.456 14.455 1.00 89.81 814 GLU A N 1
ATOM 6492 C CA . GLU A 1 814 ? 18.308 -5.203 13.754 1.00 89.81 814 GLU A CA 1
ATOM 6493 C C . GLU A 1 814 ? 17.218 -4.778 12.758 1.00 89.81 814 GLU A C 1
ATOM 6495 O O . GLU A 1 814 ? 16.810 -3.619 12.706 1.00 89.81 814 GLU A O 1
ATOM 6500 N N . ALA A 1 815 ? 16.715 -5.732 11.967 1.00 87.75 815 ALA A N 1
ATOM 6501 C CA . ALA A 1 815 ? 15.681 -5.463 10.973 1.00 87.75 815 ALA A CA 1
ATOM 6502 C C . ALA A 1 815 ? 14.349 -5.105 11.649 1.00 87.75 815 ALA A C 1
ATOM 6504 O O . ALA A 1 815 ? 13.646 -4.200 11.194 1.00 87.75 815 ALA A O 1
ATOM 6505 N N . LEU A 1 816 ? 14.014 -5.782 12.753 1.00 91.00 816 LEU A N 1
ATOM 6506 C CA . LEU A 1 816 ? 12.832 -5.470 13.558 1.00 91.00 816 LEU A CA 1
ATOM 6507 C C . LEU A 1 816 ? 12.927 -4.078 14.190 1.00 91.00 816 LEU A C 1
ATOM 6509 O O . LEU A 1 816 ? 11.931 -3.357 14.224 1.00 91.00 816 LEU A O 1
ATOM 6513 N N . GLU A 1 817 ? 14.114 -3.667 14.633 1.00 89.62 817 GLU A N 1
ATOM 6514 C CA . GLU A 1 817 ? 14.354 -2.328 15.169 1.00 89.62 817 GLU A CA 1
ATOM 6515 C C . GLU A 1 817 ? 14.171 -1.246 14.093 1.00 89.62 817 GLU A C 1
ATOM 6517 O O . GLU A 1 817 ? 13.451 -0.267 14.317 1.00 89.62 817 GLU A O 1
ATOM 6522 N N . GLU A 1 818 ? 14.733 -1.442 12.893 1.00 86.50 818 GLU A N 1
ATOM 6523 C CA . GLU A 1 818 ? 14.525 -0.525 11.765 1.00 86.50 818 GLU A CA 1
ATOM 6524 C C . GLU A 1 818 ? 13.031 -0.362 11.431 1.00 86.50 818 GLU A C 1
ATOM 6526 O O . GLU A 1 818 ? 12.572 0.752 11.152 1.00 86.50 818 GLU A O 1
ATOM 6531 N N . ILE A 1 819 ? 12.257 -1.453 11.474 1.00 87.75 819 ILE A N 1
ATOM 6532 C CA . ILE A 1 819 ? 10.802 -1.442 11.254 1.00 87.75 819 ILE A CA 1
ATOM 6533 C C . ILE A 1 819 ? 10.078 -0.728 12.408 1.00 87.75 819 ILE A C 1
ATOM 6535 O O . ILE A 1 819 ? 9.157 0.066 12.174 1.00 87.75 819 ILE A O 1
ATOM 6539 N N . ALA A 1 820 ? 10.495 -0.972 13.652 1.00 87.81 820 ALA A N 1
ATOM 6540 C CA . ALA A 1 820 ? 9.891 -0.390 14.845 1.00 87.81 820 ALA A CA 1
ATOM 6541 C C . ALA A 1 820 ? 10.046 1.139 14.877 1.00 87.81 820 ALA A C 1
ATOM 6543 O O . ALA A 1 820 ? 9.070 1.843 15.131 1.00 87.81 820 ALA A O 1
ATOM 6544 N N . ILE A 1 821 ? 11.223 1.675 14.543 1.00 85.06 821 ILE A N 1
ATOM 6545 C CA . ILE A 1 821 ? 11.488 3.129 14.524 1.00 85.06 821 ILE A CA 1
ATOM 6546 C C . ILE A 1 821 ? 10.610 3.859 13.491 1.00 85.06 821 ILE A C 1
ATOM 6548 O O . ILE A 1 821 ? 10.196 5.010 13.690 1.00 85.06 821 ILE A O 1
ATOM 6552 N N . GLN A 1 822 ? 10.296 3.190 12.380 1.00 78.44 822 GLN A N 1
ATOM 6553 C CA . GLN A 1 822 ? 9.460 3.742 11.311 1.00 78.44 822 GLN A CA 1
ATOM 6554 C C . GLN A 1 822 ? 7.970 3.763 11.670 1.00 78.44 822 GLN A C 1
ATOM 6556 O O . GLN A 1 822 ? 7.214 4.576 11.128 1.00 78.44 822 GLN A O 1
ATOM 6561 N N . SER A 1 823 ? 7.554 2.905 12.599 1.00 77.69 823 SER A N 1
ATOM 6562 C CA . SER A 1 823 ? 6.166 2.760 13.026 1.00 77.69 823 SER A CA 1
ATOM 6563 C C . SER A 1 823 ? 5.847 3.663 14.218 1.00 77.69 823 SER A C 1
ATOM 6565 O O . SER A 1 823 ? 6.699 3.979 15.051 1.00 77.69 823 SER A O 1
ATOM 6567 N N . ARG A 1 824 ? 4.595 4.118 14.323 1.00 73.62 824 ARG A N 1
ATOM 6568 C CA . ARG A 1 824 ? 4.137 4.830 15.523 1.00 73.62 824 ARG A CA 1
ATOM 6569 C C . ARG A 1 824 ? 4.096 3.833 16.680 1.00 73.62 824 ARG A C 1
ATOM 6571 O O . ARG A 1 824 ? 3.577 2.740 16.508 1.00 73.62 824 ARG A O 1
ATOM 6578 N N . ASN A 1 825 ? 4.652 4.198 17.837 1.00 80.38 825 ASN A N 1
ATOM 6579 C CA . ASN A 1 825 ? 4.744 3.316 19.009 1.00 80.38 825 ASN A CA 1
ATOM 6580 C C . ASN A 1 825 ? 5.457 1.969 18.757 1.00 80.38 825 ASN A C 1
ATOM 6582 O O . ASN A 1 825 ? 5.334 1.074 19.588 1.00 80.38 825 ASN A O 1
ATOM 6586 N N . GLY A 1 826 ? 6.225 1.813 17.670 1.00 85.00 826 GLY A N 1
ATOM 6587 C CA . GLY A 1 826 ? 6.840 0.531 17.310 1.00 85.00 826 GLY A CA 1
ATOM 6588 C C . GLY A 1 826 ? 7.668 -0.105 18.436 1.00 85.00 826 GLY A C 1
ATOM 6589 O O . GLY A 1 826 ? 7.397 -1.256 18.771 1.00 85.00 826 GLY A O 1
ATOM 6590 N N . PRO A 1 827 ? 8.583 0.625 19.107 1.00 88.62 827 PRO A N 1
ATOM 6591 C CA . PRO A 1 827 ? 9.335 0.077 20.241 1.00 88.62 827 PRO A CA 1
ATOM 6592 C C . PRO A 1 827 ? 8.435 -0.374 21.402 1.00 88.62 827 PRO A C 1
ATOM 6594 O O . PRO A 1 827 ? 8.623 -1.454 21.955 1.00 88.62 827 PRO A O 1
ATOM 6597 N N . LYS A 1 828 ? 7.381 0.398 21.714 1.00 89.94 828 LYS A N 1
ATOM 6598 C CA . LYS A 1 828 ? 6.389 0.026 22.740 1.00 89.94 828 LYS A CA 1
ATOM 6599 C C . LYS A 1 828 ? 5.628 -1.248 22.356 1.00 89.94 828 LYS A C 1
ATOM 6601 O O . LYS A 1 828 ? 5.317 -2.060 23.221 1.00 89.94 828 LYS A O 1
ATOM 6606 N N . LEU A 1 829 ? 5.322 -1.429 21.070 1.00 91.00 829 LEU A N 1
ATOM 6607 C CA . LEU A 1 829 ? 4.666 -2.636 20.565 1.00 91.00 829 LEU A CA 1
ATOM 6608 C C . LEU A 1 829 ? 5.591 -3.851 20.641 1.00 91.00 829 LEU A C 1
ATOM 6610 O O . LEU A 1 829 ? 5.127 -4.906 21.051 1.00 91.00 829 LEU A O 1
ATOM 6614 N N . ILE A 1 830 ? 6.884 -3.704 20.336 1.00 94.38 830 ILE A N 1
ATOM 6615 C CA . ILE A 1 830 ? 7.876 -4.772 20.543 1.00 94.38 830 ILE A CA 1
ATOM 6616 C C . ILE A 1 830 ? 7.959 -5.148 22.028 1.00 94.38 830 ILE A C 1
ATOM 6618 O O . ILE A 1 830 ? 7.836 -6.325 22.357 1.00 94.38 830 ILE A O 1
ATOM 6622 N N . ARG A 1 831 ? 8.027 -4.167 22.940 1.00 94.38 831 ARG A N 1
ATOM 6623 C CA . ARG A 1 831 ? 7.979 -4.429 24.390 1.00 94.38 831 ARG A CA 1
ATOM 6624 C C . ARG A 1 831 ? 6.720 -5.201 24.796 1.00 94.38 831 ARG A C 1
ATOM 6626 O O . ARG A 1 831 ? 6.789 -6.129 25.595 1.00 94.38 831 ARG A O 1
ATOM 6633 N N . ARG A 1 832 ? 5.571 -4.872 24.200 1.00 94.12 832 ARG A N 1
ATOM 6634 C CA . ARG A 1 832 ? 4.299 -5.575 24.429 1.00 94.12 832 ARG A CA 1
ATOM 6635 C C . ARG A 1 832 ? 4.334 -7.044 23.992 1.00 94.12 832 ARG A C 1
ATOM 6637 O O . ARG A 1 832 ? 3.665 -7.855 24.628 1.00 94.12 832 ARG A O 1
ATOM 6644 N N . VAL A 1 833 ? 5.102 -7.395 22.956 1.00 96.75 833 VAL A N 1
ATOM 6645 C CA . VAL A 1 833 ? 5.332 -8.798 22.562 1.00 96.75 833 VAL A CA 1
ATOM 6646 C C . VAL A 1 833 ? 6.001 -9.553 23.705 1.00 96.75 833 VAL A C 1
ATOM 6648 O O . VAL A 1 833 ? 5.496 -10.594 24.116 1.00 96.75 833 VAL A O 1
ATOM 6651 N N . PHE A 1 834 ? 7.078 -9.002 24.267 1.00 97.06 834 PHE A N 1
ATOM 6652 C CA . PHE A 1 834 ? 7.807 -9.635 25.367 1.00 97.06 834 PHE A CA 1
ATOM 6653 C C . PHE A 1 834 ? 6.961 -9.753 26.631 1.00 97.06 834 PHE A C 1
ATOM 6655 O O . PHE A 1 834 ? 6.958 -10.807 27.258 1.00 97.06 834 PHE A O 1
ATOM 6662 N N . ILE A 1 835 ? 6.176 -8.723 26.968 1.00 96.19 835 ILE A N 1
ATOM 6663 C CA . ILE A 1 835 ? 5.233 -8.791 28.097 1.00 96.19 835 ILE A CA 1
ATOM 6664 C C . ILE A 1 835 ? 4.236 -9.943 27.899 1.00 96.19 835 ILE A C 1
ATOM 6666 O O . ILE A 1 835 ? 3.975 -10.693 28.835 1.00 96.19 835 ILE A O 1
ATOM 6670 N N . ALA A 1 836 ? 3.709 -10.124 26.683 1.00 95.94 836 ALA A N 1
ATOM 6671 C CA . ALA A 1 836 ? 2.823 -11.246 26.385 1.00 95.94 836 ALA A CA 1
ATOM 6672 C C . ALA A 1 836 ? 3.546 -12.600 26.491 1.00 95.94 836 ALA A C 1
ATOM 6674 O O . ALA A 1 836 ? 2.985 -13.530 27.060 1.00 95.94 836 ALA A O 1
ATOM 6675 N N . MET A 1 837 ? 4.788 -12.709 26.002 1.00 97.19 837 MET A N 1
ATOM 6676 C CA . MET A 1 837 ? 5.599 -13.924 26.158 1.00 97.19 837 MET A CA 1
ATOM 6677 C C . MET A 1 837 ? 5.812 -14.271 27.634 1.00 97.19 837 MET A C 1
ATOM 6679 O O . MET A 1 837 ? 5.621 -15.424 27.998 1.00 97.19 837 MET A O 1
ATOM 6683 N N . ARG A 1 838 ? 6.120 -13.287 28.494 1.00 95.75 838 ARG A N 1
ATOM 6684 C CA . ARG A 1 838 ? 6.216 -13.501 29.947 1.00 95.75 838 ARG A CA 1
ATOM 6685 C C . ARG A 1 838 ? 4.926 -14.094 30.501 1.00 95.75 838 ARG A C 1
ATOM 6687 O O . ARG A 1 838 ? 4.970 -15.151 31.107 1.00 95.75 838 ARG A O 1
ATOM 6694 N N . VAL A 1 839 ? 3.784 -13.462 30.225 1.00 95.44 839 VAL A N 1
ATOM 6695 C CA . VAL A 1 839 ? 2.475 -13.918 30.725 1.00 95.44 839 VAL A CA 1
ATOM 6696 C C . VAL A 1 839 ? 2.192 -15.385 30.385 1.00 95.44 839 VAL A C 1
ATOM 6698 O O . VAL A 1 839 ? 1.645 -16.096 31.220 1.00 95.44 839 VAL A O 1
ATOM 6701 N N . PHE A 1 840 ? 2.554 -15.845 29.184 1.00 95.38 840 PHE A N 1
ATOM 6702 C CA . PHE A 1 840 ? 2.301 -17.229 28.769 1.00 95.38 840 PHE A CA 1
ATOM 6703 C C . PHE A 1 840 ? 3.378 -18.227 29.204 1.00 95.38 840 PHE A C 1
ATOM 6705 O O . PHE A 1 840 ? 3.069 -19.404 29.355 1.00 95.38 840 PHE A O 1
ATOM 6712 N N . LEU A 1 841 ? 4.627 -17.790 29.376 1.00 95.94 841 LEU A N 1
ATOM 6713 C CA . LEU A 1 841 ? 5.742 -18.671 29.734 1.00 95.94 841 LEU A CA 1
ATOM 6714 C C . LEU A 1 841 ? 5.989 -18.747 31.243 1.00 95.94 841 LEU A C 1
ATOM 6716 O O . LEU A 1 841 ? 6.691 -19.661 31.674 1.00 95.94 841 LEU A O 1
ATOM 6720 N N . SER A 1 842 ? 5.439 -17.832 32.042 1.00 93.56 842 SER A N 1
ATOM 6721 C CA . SER A 1 842 ? 5.660 -17.817 33.487 1.00 93.56 842 SER A CA 1
ATOM 6722 C C . SER A 1 842 ? 5.233 -19.126 34.153 1.00 93.56 842 SER A C 1
ATOM 6724 O O . SER A 1 842 ? 4.121 -19.613 33.957 1.00 93.56 842 SER A O 1
ATOM 6726 N N . GLY A 1 843 ? 6.140 -19.709 34.939 1.00 89.44 843 GLY A N 1
ATOM 6727 C CA . GLY A 1 843 ? 5.944 -21.001 35.602 1.00 89.44 843 GLY A CA 1
ATOM 6728 C C . GLY A 1 843 ? 6.159 -22.228 34.707 1.00 89.44 843 GLY A C 1
ATOM 6729 O O . GLY A 1 843 ? 6.006 -23.354 35.181 1.00 89.44 843 GLY A O 1
ATOM 6730 N N . THR A 1 844 ? 6.534 -22.046 33.437 1.00 94.69 844 THR A N 1
ATOM 6731 C CA . THR A 1 844 ? 6.887 -23.144 32.521 1.00 94.69 844 THR A CA 1
ATOM 6732 C C . THR A 1 844 ? 8.397 -23.406 32.504 1.00 94.69 844 THR A C 1
ATOM 6734 O O . THR A 1 844 ? 9.204 -22.578 32.926 1.00 94.69 844 THR A O 1
ATOM 6737 N N . VAL A 1 845 ? 8.812 -24.547 31.942 1.00 94.69 845 VAL A N 1
ATOM 6738 C CA . VAL A 1 845 ? 10.240 -24.890 31.768 1.00 94.69 845 VAL A CA 1
ATOM 6739 C C . VAL A 1 845 ? 10.991 -23.946 30.817 1.00 94.69 845 VAL A C 1
ATOM 6741 O O . VAL A 1 845 ? 12.221 -23.916 30.830 1.00 94.69 845 VAL A O 1
ATOM 6744 N N . TYR A 1 846 ? 10.270 -23.170 30.004 1.00 94.94 846 TYR A N 1
ATOM 6745 C CA . TYR A 1 846 ? 10.837 -22.300 28.974 1.00 94.94 846 TYR A CA 1
ATOM 6746 C C . TYR A 1 846 ? 11.177 -20.890 29.479 1.00 94.94 846 TYR A C 1
ATOM 6748 O O . TYR A 1 846 ? 11.947 -20.187 28.824 1.00 94.94 846 TYR A O 1
ATOM 6756 N N . GLU A 1 847 ? 10.653 -20.472 30.639 1.00 94.56 847 GLU A N 1
ATOM 6757 C CA . GLU A 1 847 ? 10.809 -19.108 31.174 1.00 94.56 847 GLU A CA 1
ATOM 6758 C C . GLU A 1 847 ? 12.283 -18.686 31.283 1.00 94.56 847 GLU A C 1
ATOM 6760 O O . GLU A 1 847 ? 12.684 -17.663 30.731 1.00 94.56 847 GLU A O 1
ATOM 6765 N N . ALA A 1 848 ? 13.120 -19.529 31.894 1.00 94.19 848 ALA A N 1
ATOM 6766 C CA . ALA A 1 848 ? 14.540 -19.239 32.095 1.00 94.19 848 ALA A CA 1
ATOM 6767 C C . ALA A 1 848 ? 15.361 -19.214 30.789 1.00 94.19 848 ALA A C 1
ATOM 6769 O O . ALA A 1 848 ? 16.442 -18.623 30.728 1.00 94.19 848 ALA A O 1
ATOM 6770 N N . GLU A 1 849 ? 14.919 -19.901 29.730 1.00 95.69 849 GLU A N 1
ATOM 6771 C CA . GLU A 1 849 ? 15.542 -19.774 28.406 1.00 95.69 849 GLU A CA 1
ATOM 6772 C C . GLU A 1 849 ? 15.095 -18.481 27.717 1.00 95.69 849 GLU A C 1
ATOM 6774 O O . GLU A 1 849 ? 15.930 -17.784 27.140 1.00 95.69 849 GLU A O 1
ATOM 6779 N N . ALA A 1 850 ? 13.809 -18.136 27.810 1.00 95.06 850 ALA A N 1
ATOM 6780 C CA . ALA A 1 850 ? 13.260 -16.918 27.228 1.00 95.06 850 ALA A CA 1
ATOM 6781 C C . ALA A 1 850 ? 13.886 -15.652 27.834 1.00 95.06 850 ALA A C 1
ATOM 6783 O O . ALA A 1 850 ? 14.301 -14.765 27.088 1.00 95.06 850 ALA A O 1
ATOM 6784 N N . GLU A 1 851 ? 14.036 -15.605 29.159 1.00 95.62 851 GLU A N 1
ATOM 6785 C CA . GLU A 1 851 ? 14.712 -14.522 29.882 1.00 95.62 851 GLU A CA 1
ATOM 6786 C C . GLU A 1 851 ? 16.141 -14.311 29.364 1.00 95.62 851 GLU A C 1
ATOM 6788 O O . GLU A 1 851 ? 16.467 -13.230 28.872 1.00 95.62 851 GLU A O 1
ATOM 6793 N N . ARG A 1 852 ? 16.951 -15.378 29.315 1.00 95.19 852 ARG A N 1
ATOM 6794 C CA . ARG A 1 852 ? 18.325 -15.323 28.782 1.00 95.19 852 ARG A CA 1
ATOM 6795 C C . ARG A 1 852 ? 18.393 -14.840 27.332 1.00 95.19 852 ARG A C 1
ATOM 6797 O O . ARG A 1 852 ? 19.331 -14.137 26.958 1.00 95.19 852 ARG A O 1
ATOM 6804 N N . LEU A 1 853 ? 17.440 -15.241 26.487 1.00 95.19 853 LEU A N 1
ATOM 6805 C CA . LEU A 1 853 ? 17.396 -14.799 25.091 1.00 95.19 853 LEU A CA 1
ATOM 6806 C C . LEU A 1 853 ? 17.057 -13.312 24.981 1.00 95.19 853 LEU A C 1
ATOM 6808 O O . LEU A 1 853 ? 17.674 -12.628 24.163 1.00 95.19 853 LEU A O 1
ATOM 6812 N N . ILE A 1 854 ? 16.122 -12.809 25.791 1.00 94.38 854 ILE A N 1
ATOM 6813 C CA . ILE A 1 854 ? 15.739 -11.395 25.761 1.00 94.38 854 ILE A CA 1
ATOM 6814 C C . ILE A 1 854 ? 16.861 -10.507 26.297 1.00 94.38 854 ILE A C 1
ATOM 6816 O O . ILE A 1 854 ? 17.203 -9.509 25.667 1.00 94.38 854 ILE A O 1
ATOM 6820 N N . GLU A 1 855 ? 17.490 -10.900 27.401 1.00 94.06 855 GLU A N 1
ATOM 6821 C CA . GLU A 1 855 ? 18.614 -10.165 27.990 1.00 94.06 855 GLU A CA 1
ATOM 6822 C C . GLU A 1 855 ? 19.857 -10.143 27.095 1.00 94.06 855 GLU A C 1
ATOM 6824 O O . GLU A 1 855 ? 20.689 -9.246 27.209 1.00 94.06 855 GLU A O 1
ATOM 6829 N N . SER A 1 856 ? 19.975 -11.087 26.154 1.00 93.69 856 SER A N 1
ATOM 6830 C CA . SER A 1 856 ? 21.087 -11.106 25.197 1.00 93.69 856 SER A CA 1
ATOM 6831 C C . SER A 1 856 ? 21.082 -9.937 24.202 1.00 93.69 856 SER A C 1
ATOM 6833 O O . SER A 1 856 ? 22.083 -9.727 23.517 1.00 93.69 856 SER A O 1
ATOM 6835 N N . VAL A 1 857 ? 19.979 -9.185 24.103 1.00 91.75 857 VAL A N 1
ATOM 6836 C CA . VAL A 1 857 ? 19.843 -8.019 23.224 1.00 91.75 857 VAL A CA 1
ATOM 6837 C C . VAL A 1 857 ? 19.615 -6.771 24.077 1.00 91.75 857 VAL A C 1
ATOM 6839 O O . VAL A 1 857 ? 18.515 -6.527 24.565 1.00 91.75 857 VAL A O 1
ATOM 6842 N N . GLU A 1 858 ? 20.651 -5.939 24.208 1.00 87.19 858 GLU A N 1
ATOM 6843 C CA . GLU A 1 858 ? 20.659 -4.747 25.079 1.00 87.19 858 GLU A CA 1
ATOM 6844 C C . GLU A 1 858 ? 19.462 -3.808 24.839 1.00 87.19 858 GLU A C 1
ATOM 6846 O O . GLU A 1 858 ? 18.866 -3.284 25.775 1.00 87.19 858 GLU A O 1
ATOM 6851 N N . LYS A 1 859 ? 19.052 -3.647 23.577 1.00 85.94 859 LYS A N 1
ATOM 6852 C CA . LYS A 1 859 ? 17.988 -2.718 23.165 1.00 85.94 859 LYS A CA 1
ATOM 6853 C C . LYS A 1 859 ? 16.554 -3.179 23.471 1.00 85.94 859 LYS A C 1
ATOM 6855 O O . LYS A 1 859 ? 15.611 -2.491 23.087 1.00 85.94 859 LYS A O 1
ATOM 6860 N N . TRP A 1 860 ? 16.357 -4.354 24.069 1.00 89.88 860 TRP A N 1
ATOM 6861 C CA . TRP A 1 860 ? 15.022 -4.889 24.389 1.00 89.88 860 TRP A CA 1
ATOM 6862 C C . TRP A 1 860 ? 14.541 -4.571 25.813 1.00 89.88 860 TRP A C 1
ATOM 6864 O O . TRP A 1 860 ? 13.433 -4.970 26.187 1.00 89.88 860 TRP A O 1
ATOM 6874 N N . ASP A 1 861 ? 15.335 -3.819 26.579 1.00 88.25 861 ASP A N 1
ATOM 6875 C CA . ASP A 1 861 ? 15.036 -3.396 27.953 1.00 88.25 861 ASP A CA 1
ATOM 6876 C C . ASP A 1 861 ? 14.828 -4.578 28.933 1.00 88.25 861 ASP A C 1
ATOM 6878 O O . ASP A 1 861 ? 14.040 -4.492 29.878 1.00 88.25 861 ASP A O 1
ATOM 6882 N N . GLY A 1 862 ? 15.522 -5.703 28.699 1.00 91.50 862 GLY A N 1
ATOM 6883 C CA . GLY A 1 862 ? 15.544 -6.884 29.580 1.00 91.50 862 GLY A CA 1
ATOM 6884 C C . GLY A 1 862 ? 14.221 -7.657 29.680 1.00 91.50 862 GLY A C 1
ATOM 6885 O O . GLY A 1 862 ? 13.239 -7.337 29.006 1.00 91.50 862 GLY A O 1
ATOM 6886 N N . TRP A 1 863 ? 14.172 -8.697 30.519 1.00 94.50 863 TRP A N 1
ATOM 6887 C CA . TRP A 1 863 ? 12.945 -9.474 30.747 1.00 94.50 863 TRP A CA 1
ATOM 6888 C C . TRP A 1 863 ? 11.852 -8.607 31.412 1.00 94.50 863 TRP A C 1
ATOM 6890 O O . TRP A 1 863 ? 12.161 -7.809 32.304 1.00 94.50 863 TRP A O 1
ATOM 6900 N N . PRO A 1 864 ? 10.575 -8.690 30.981 1.00 95.69 864 PRO A N 1
ATOM 6901 C CA . PRO A 1 864 ? 9.513 -7.858 31.541 1.00 95.69 864 PRO A CA 1
ATOM 6902 C C . PRO A 1 864 ? 9.313 -8.047 33.039 1.00 95.69 864 PRO A C 1
ATOM 6904 O O . PRO A 1 864 ? 9.433 -9.157 33.548 1.00 95.69 864 PRO A O 1
ATOM 6907 N N . GLN A 1 865 ? 8.962 -6.972 33.742 1.00 93.62 865 GLN A N 1
ATOM 6908 C CA . GLN A 1 865 ? 8.697 -7.033 35.179 1.00 93.62 865 GLN A CA 1
ATOM 6909 C C . GLN A 1 865 ? 7.272 -7.522 35.471 1.00 93.62 865 GLN A C 1
ATOM 6911 O O . GLN A 1 865 ? 6.361 -7.374 34.655 1.00 93.62 865 GLN A O 1
ATOM 6916 N N . GLU A 1 866 ? 7.052 -8.038 36.682 1.00 91.12 866 GLU A N 1
ATOM 6917 C CA . GLU A 1 866 ? 5.748 -8.570 37.106 1.00 91.12 866 GLU A CA 1
ATOM 6918 C C . GLU A 1 866 ? 4.621 -7.530 37.016 1.00 91.12 866 GLU A C 1
ATOM 6920 O O . GLU A 1 866 ? 3.517 -7.827 36.566 1.00 91.12 866 GLU A O 1
ATOM 6925 N N . PHE A 1 867 ? 4.909 -6.266 37.346 1.00 92.56 867 PHE A N 1
ATOM 6926 C CA . PHE A 1 867 ? 3.916 -5.195 37.249 1.00 92.56 867 PHE A CA 1
ATOM 6927 C C . PHE A 1 867 ? 3.464 -4.940 35.796 1.00 92.56 867 PHE A C 1
ATOM 6929 O O . PHE A 1 867 ? 2.317 -4.553 35.562 1.00 92.56 867 PHE A O 1
ATOM 6936 N N . GLU A 1 868 ? 4.350 -5.138 34.809 1.00 93.00 868 GLU A N 1
ATOM 6937 C CA . GLU A 1 868 ? 4.016 -4.984 33.389 1.00 93.00 868 GLU A CA 1
ATOM 6938 C C . GLU A 1 868 ? 3.086 -6.111 32.933 1.00 93.00 868 GLU A C 1
ATOM 6940 O O . GLU A 1 868 ? 2.110 -5.845 32.225 1.00 93.00 868 GLU A O 1
ATOM 6945 N N . ALA A 1 869 ? 3.357 -7.344 33.376 1.00 91.56 869 ALA A N 1
ATOM 6946 C CA . ALA A 1 869 ? 2.519 -8.514 33.124 1.00 91.56 869 ALA A CA 1
ATOM 6947 C C . ALA A 1 869 ? 1.126 -8.354 33.754 1.00 91.56 869 ALA A C 1
ATOM 6949 O O . ALA A 1 869 ? 0.118 -8.512 33.063 1.00 91.56 869 ALA A O 1
ATOM 6950 N N . GLN A 1 870 ? 1.052 -7.920 35.014 1.00 89.81 870 GLN A N 1
ATOM 6951 C CA . GLN A 1 870 ? -0.217 -7.678 35.701 1.00 89.81 870 GLN A CA 1
ATOM 6952 C C . GLN A 1 870 ? -1.052 -6.595 35.002 1.00 89.81 870 GLN A C 1
ATOM 6954 O O . GLN A 1 870 ? -2.222 -6.807 34.680 1.00 89.81 870 GLN A O 1
ATOM 6959 N N . LYS A 1 871 ? -0.436 -5.456 34.660 1.00 89.56 871 LYS A N 1
ATOM 6960 C CA . LYS A 1 871 ? -1.099 -4.374 33.911 1.00 89.56 871 LYS A CA 1
ATOM 6961 C C . LYS A 1 871 ? -1.577 -4.830 32.530 1.00 89.56 871 LYS A C 1
ATOM 6963 O O . LYS A 1 871 ? -2.560 -4.309 31.999 1.00 89.56 871 LYS A O 1
ATOM 6968 N N . TYR A 1 872 ? -0.863 -5.765 31.911 1.00 90.06 872 TYR A N 1
ATOM 6969 C CA . TYR A 1 872 ? -1.265 -6.367 30.648 1.00 90.06 872 TYR A CA 1
ATOM 6970 C C . TYR A 1 872 ? -2.486 -7.285 30.816 1.00 90.06 872 TYR A C 1
ATOM 6972 O O . TYR A 1 872 ? -3.419 -7.183 30.018 1.00 90.06 872 TYR A O 1
ATOM 6980 N N . LEU A 1 873 ? -2.520 -8.117 31.863 1.00 86.94 873 LEU A N 1
ATOM 6981 C CA . LEU A 1 873 ? -3.650 -8.995 32.187 1.00 86.94 873 LEU A CA 1
ATOM 6982 C C . LEU A 1 873 ? -4.924 -8.210 32.517 1.00 86.94 873 LEU A C 1
ATOM 6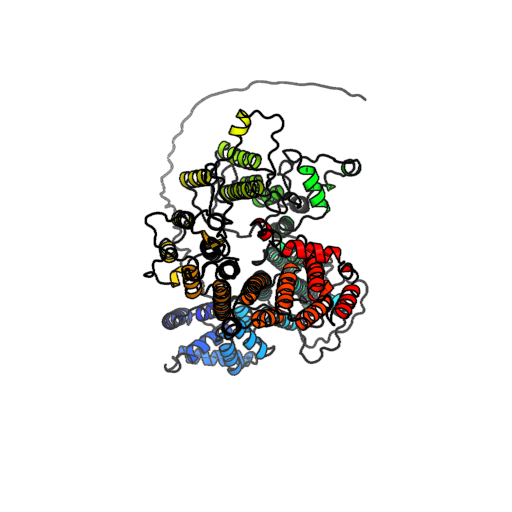984 O O . LEU A 1 873 ? -5.979 -8.519 31.968 1.00 86.94 873 LEU A O 1
ATOM 6988 N N . GLU A 1 874 ? -4.828 -7.142 33.311 1.00 83.00 874 GLU A N 1
ATOM 6989 C CA . GLU A 1 874 ? -5.959 -6.250 33.628 1.00 83.00 874 GLU A CA 1
ATOM 6990 C C . GLU A 1 874 ? -6.611 -5.652 32.373 1.00 83.00 874 GLU A C 1
ATOM 6992 O O . GLU A 1 874 ? -7.821 -5.435 32.314 1.00 83.00 874 GLU A O 1
ATOM 6997 N N . ARG A 1 875 ? -5.809 -5.397 31.334 1.00 72.19 875 ARG A N 1
ATOM 6998 C CA . ARG A 1 875 ? -6.303 -4.925 30.033 1.00 72.19 875 ARG A CA 1
ATOM 6999 C C . ARG A 1 875 ? -6.916 -6.041 29.193 1.00 72.19 875 ARG A C 1
ATOM 7001 O O . ARG A 1 875 ? -7.670 -5.750 28.266 1.00 72.19 875 ARG A O 1
ATOM 7008 N N . TRP A 1 876 ? -6.579 -7.296 29.469 1.00 69.31 876 TRP A N 1
ATOM 7009 C CA . TRP A 1 876 ? -7.044 -8.450 28.710 1.00 69.31 876 TRP A CA 1
ATOM 7010 C C . TRP A 1 876 ? -8.381 -9.004 29.235 1.00 69.31 876 TRP A C 1
ATOM 7012 O O . TRP A 1 876 ? -9.225 -9.378 28.420 1.00 69.31 876 TRP A O 1
ATOM 7022 N N . THR A 1 877 ? -8.609 -8.998 30.553 1.00 49.84 877 THR A N 1
ATOM 7023 C CA . THR A 1 877 ? -9.722 -9.705 31.225 1.00 49.84 877 THR A CA 1
ATOM 7024 C C . THR A 1 877 ? -11.072 -8.976 31.292 1.00 49.84 877 THR A C 1
ATOM 7026 O O . THR A 1 877 ? -12.029 -9.555 31.791 1.00 49.84 877 THR A O 1
ATOM 7029 N N . GLY A 1 878 ? -11.225 -7.778 30.717 1.00 39.47 878 GLY A N 1
ATOM 7030 C CA . GLY A 1 878 ? -12.558 -7.234 30.408 1.00 39.47 878 GLY A CA 1
ATOM 7031 C C . GLY A 1 878 ? -12.944 -5.924 31.096 1.00 39.47 878 GLY A C 1
ATOM 7032 O O . GLY A 1 878 ? -13.688 -5.883 32.069 1.00 39.47 878 GLY A O 1
ATOM 7033 N N . LYS A 1 879 ? -12.618 -4.819 30.427 1.00 29.22 879 LYS A N 1
ATOM 7034 C CA . LYS A 1 879 ? -13.659 -3.843 30.082 1.00 29.22 879 LYS A CA 1
ATOM 7035 C C . LYS A 1 879 ? -13.948 -4.003 28.592 1.00 29.22 879 LYS A C 1
ATOM 7037 O O . LYS A 1 879 ? -13.017 -4.349 27.855 1.00 29.22 879 LYS A O 1
ATOM 7042 N N . PRO A 1 880 ? -15.198 -3.816 28.131 1.00 30.83 880 PRO A N 1
ATOM 7043 C CA . PRO A 1 880 ? -15.491 -3.844 26.706 1.00 30.83 880 PRO A CA 1
ATOM 7044 C C . PRO A 1 880 ? -14.488 -2.928 26.011 1.00 30.83 880 PRO A C 1
ATOM 7046 O O . PRO A 1 880 ? -14.345 -1.770 26.405 1.00 30.83 880 PRO A O 1
ATOM 7049 N N . ARG A 1 881 ? -13.760 -3.473 25.026 1.00 34.31 881 ARG A N 1
ATOM 7050 C CA . ARG A 1 881 ? -12.976 -2.665 24.090 1.00 34.31 881 ARG A CA 1
ATOM 7051 C C . ARG A 1 881 ? -13.924 -1.573 23.610 1.00 34.31 881 ARG A C 1
ATOM 7053 O O . ARG A 1 881 ? -14.874 -1.885 22.887 1.00 34.31 881 ARG A O 1
ATOM 7060 N N . SER A 1 882 ? -13.717 -0.328 24.034 1.00 27.62 882 SER A N 1
ATOM 7061 C CA . SER A 1 882 ? -14.325 0.779 23.316 1.00 27.62 882 SER A CA 1
ATOM 7062 C C . SER A 1 882 ? -13.871 0.634 21.866 1.00 27.62 882 SER A C 1
ATOM 7064 O O . SER A 1 882 ? -12.768 0.153 21.586 1.00 27.62 882 SER A O 1
ATOM 7066 N N . GLU A 1 883 ? -14.730 1.000 20.920 1.00 31.25 883 GLU A N 1
ATOM 7067 C CA . GLU A 1 883 ? -14.406 0.934 19.489 1.00 31.25 883 GLU A CA 1
ATOM 7068 C C . GLU A 1 883 ? -13.101 1.701 19.134 1.00 31.25 883 GLU A C 1
ATOM 7070 O O . GLU A 1 883 ? -12.525 1.483 18.066 1.00 31.25 883 GLU A O 1
ATOM 7075 N N . ASP A 1 884 ? -12.582 2.499 20.076 1.00 33.72 884 ASP A N 1
ATOM 7076 C CA . ASP A 1 884 ? -11.323 3.250 20.062 1.00 33.72 884 ASP A CA 1
ATOM 7077 C C . ASP A 1 884 ? -10.026 2.421 19.947 1.00 33.72 884 ASP A C 1
ATOM 7079 O O . ASP A 1 884 ? -9.054 2.919 19.382 1.00 33.72 884 ASP A O 1
ATOM 7083 N N . ASP A 1 885 ? -9.968 1.162 20.394 1.00 34.09 885 ASP A N 1
ATOM 7084 C CA . ASP A 1 885 ? -8.698 0.397 20.375 1.00 34.09 885 ASP A CA 1
ATOM 7085 C C . ASP A 1 885 ? -8.330 -0.162 18.988 1.00 34.09 885 ASP A C 1
ATOM 7087 O O . ASP A 1 885 ? -7.246 -0.714 18.778 1.00 34.09 885 ASP A O 1
ATOM 7091 N N . SER A 1 886 ? -9.216 0.000 18.003 1.00 30.02 886 SER A N 1
ATOM 7092 C CA . SER A 1 886 ? -8.931 -0.357 16.611 1.00 30.02 886 SER A CA 1
ATOM 7093 C C . SER A 1 886 ? -7.901 0.573 15.944 1.00 30.02 886 SER A C 1
ATOM 7095 O O . SER A 1 886 ? -7.341 0.211 14.908 1.00 30.02 886 SER A O 1
ATOM 7097 N N . GLU A 1 887 ? -7.574 1.716 16.562 1.00 31.36 887 GLU A N 1
ATOM 7098 C CA . GLU A 1 887 ? -6.622 2.701 16.032 1.00 31.36 887 GLU A CA 1
ATOM 7099 C C . GLU A 1 887 ? -5.216 2.671 16.655 1.00 31.36 887 GLU A C 1
ATOM 7101 O O . GLU A 1 887 ? -4.298 3.228 16.056 1.00 31.36 887 GLU A O 1
ATOM 7106 N N . GLU A 1 888 ? -4.965 1.958 17.763 1.00 27.42 888 GLU A N 1
ATOM 7107 C CA . GLU A 1 888 ? -3.571 1.702 18.198 1.00 27.42 888 GLU A CA 1
ATOM 7108 C C . GLU A 1 888 ? -2.817 0.771 17.221 1.00 27.42 888 GLU A C 1
ATOM 7110 O O . GLU A 1 888 ? -1.601 0.616 17.319 1.00 27.42 888 GLU A O 1
ATOM 7115 N N . THR A 1 889 ? -3.531 0.184 16.250 1.00 26.22 889 THR A N 1
ATOM 7116 C CA . THR A 1 889 ? -3.005 -0.714 15.206 1.00 26.22 889 THR A CA 1
ATOM 7117 C C . THR A 1 889 ? -3.143 -0.162 13.776 1.00 26.22 889 THR A C 1
ATOM 7119 O O . THR A 1 889 ? -3.082 -0.947 12.823 1.00 26.22 889 THR A O 1
ATOM 7122 N N . ALA A 1 890 ? -3.343 1.154 13.604 1.00 25.31 890 ALA A N 1
ATOM 7123 C CA . ALA A 1 890 ? -3.400 1.824 12.294 1.00 25.31 890 ALA A CA 1
ATOM 7124 C C . ALA A 1 890 ? -2.143 2.670 12.008 1.00 25.31 890 ALA A C 1
ATOM 7126 O O . ALA A 1 890 ? -1.883 3.638 12.759 1.00 25.31 890 ALA A O 1
#

Organism: NCBI:txid857342

Foldseek 3Di:
DDDDDDDDDDDDDDDDDDDDDDDDDDDDDDDDDPPPPPPPPPPPPPPQQDLLRLLLVLLPDPDPVVSVVSCVVNLVPQDLLDLSSLLSLVLVCVVPVVDDDDPSSVVSNVSNQVNQVVVVHHVVLSVLLNVLSPDPDLLSSLVSVLVVDLPRDLSSLLSSLVDADFDLVSLVSSLVSVVCLLVVDDPPDPPDDDPVNLVVLQDDPDDDDDDDDDPPDDRPPDDLVSLLSNLLSSLVNCLEANLLCLLLSLVVLLSVLVVVCVVVVHDQADDDPVNLVSNLVSLQSSLLSLLAARPPPRLLSLVSSQSSNVSNQSSQVSGPVGRDHDLSSLVSNLSSQLSYFFDPQQLVLLVQQLPDVVSDGDDPDPVSVPDDPVSNQRPNLVSLVVSVVSVDDDDPVSQLSNLCSQAHPVGRGFRNANDRDHDDPPPPPCDDDDVQDQSSLLSQLLRHQALLSSVVSVVVCVVSVHQHALSSLQSNLLRQVQVVVVVPDPDDDPGRTNSDSHHDDDDCPPPDPVVVVVSDDDHSVVSVVVCVVSVHAQDDPRLLVCLLPPPALVSNLVSCVSHPQDVLVSVVLLPPPVDALVSCVSDDPSNLLSNLLSLLVQFKFKDFDDPPPPPPDDDDDDDPDDDDDDPPRDIDIDHDPDDPDGDDDNSLVSLLVSCLSNLDSDVSSLLSSLLSLLDPRGAPDPVQRVQLLRLLVSLVVNVVSVVSCVVSVHADALSSLLSNLSSLLSNLVSLVVDDPVSSCVSQVVPHLCVSVVSCCSQLDFDDDDDDSPGPRGSHLNFLSSLQSVLSSCLSVVVLVSLVVVLVSCLVCVVSRVVSQVSDDCRLVSNLSSLLSNCLSCPPHPCNVVSQVSQVVDVSNVGRDDPVSNVVNVVVVVDDPPDPVVVPVVD

pLDDT: mean 79.16, std 21.06, range [21.77, 97.44]